Protein AF-A0AAN9VUA5-F1 (afdb_monomer_lite)

Organism: NCBI:txid2509291

InterPro domains:
  IPR026201 Centrosomal protein of 290kDa [PTHR18879] (60-785)

Foldseek 3Di:
DDDDPLVVLVVDDLVDADPVRLVVLVVVVVVDDDDDDDDPVSVVSNVSSVVSSCVVVVVVVVVVVVVVVVVVVVVVVVVVVVVVPPDDDDDPVVVVVVVVVVVVVVVVVVVVVVVVVVVVVVVVVVVVVVVVVVVVVVVVVVVVVVVVVVVVVVVVVVVVVVVVVVVDDDPVVVVVVVVVVVVVVVVVVVVVVVVVVVVVVVVVVVVVVVVVVVVVVVVVVVVVVVVVVVVVVVVVVVVVVVVVVVVVVVVVVVVVVVVVVVVVVVVVVVVVVVVVVVVVVVVVVVVVVVVVVVVVVVVVVVVVVVVVVVVVVVVVVVPDDDVVVVVVVVVVVVVVVVVVVVVVVVVVVVVVVVVVVVVVVVVVVVPDDDDDPPDPDPPVVVVVVVVVVVVVVVVVVVVVVVVVVVVVVVVVVVVVVVVVVVVVCVVVVVPPNVVVVVVVVVVVVVVVVVVVVVVVVVVVVVVVVVVVVVVVVVVQVVCVVVVHDGDPPDDDDDDDDDDDDDDPVVVVVVVVVVVVVVVVVVVVVVVVVVVVVVVVVVVVVVVVVVVVVVVVVVVVDDDDDDDDDDDDDDDDDDDDDDDDDDDDDDDDDDDPDDVVVVVVVVVVVVVVVLVVQQVVQQVVQQVPDDPPDDRDRDGPSVVVVVVVCVVDVDDDDPDVVVVVVVVVVVVVVVVVVVVVVVVVVVVVVVVVVVVVVVVVVVVVVVVVVVPDDPPCPVVVVPDDDDDPPDDPPVVVVVVVVVVVVVVVVVVVVVVVVVVVVVVVVVVVVVVVVVVVVVVVVVVVVVVVVVVVVVVVVVVVVVVVVVVVVVVVPDDDDDD

Radius of gyration: 60.72 Å; chains: 1; bounding box: 150×112×183 Å

Secondary structure (DSSP, 8-state):
-----HHHHTT--TT---HHHHHHHHHHHHT----S---HHHHHHHHHHHHHHHHHHHHHHHHHHHHHHHHHHHHHHHHHHHHTTS-----HHHHHHHHHHHHHHHHHHHHHHHHHHHHHHHHHHHHHHHHHHHHHHHHHHHHHHHHHHHHHHHHHHHHHHHHHHTTS--HHHHHH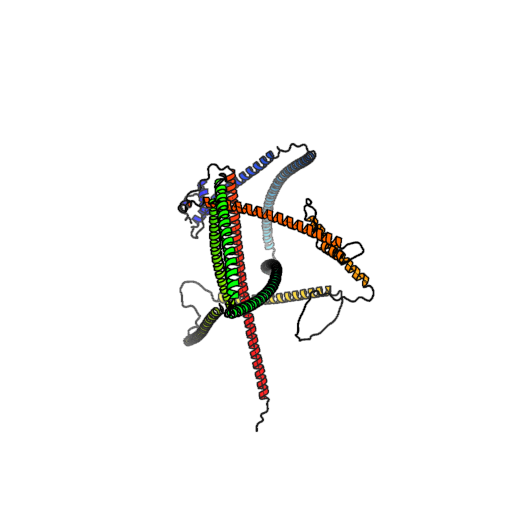HHHHHHHHHHHHHHHHHHHHHHHHHHHHHHHHHHHHHHHHHHHHHHHHHHHHHHHHHHHHHHHHHHHHHHHHHHHHHHHHHHHHHHHHHHHHHHHHHHHHHHHHHHHHHHHHHHHHHHHHHHHHHHHHHHHHHHHHHHHHGGG---HHHHHHHHHHHHHHHHHHHHHHHHHHHHHHHHHHHHHHHHHHHHTS---------HHHHHHHHHHHHHHHHHHHHHHHHHHHHHHHHHHHHHHHHHHHHHHHHHHTT-TTHHHHHHHHHHHHHHHHHHHHHHHHHHHHHHHHHHHHHHHHHHHHHHHHHTTPPP------S---------SHHHHHHHHHHHHHHHHHHHHHHHHHHHHHHHHHHHHHHHHHHHHHHHHHTTTTS--------------------------PPPPPP--SS-HHHHHHHHHHHHHHHHHHHHHHHHHHHHHTS-TTS------HHHHHHHHHHHHS--SS---HHHHHHHHHHHHHHHHHHHHHHHHHHHHHHHHHHHHHHHHHHHHHHHHHHH-S-TTSTTTGGGS-----TT--HHHHHHHHHHHHHHHHHHHHHHHHHHHHHHHHHHHHHHHHHHHHHHHHHHHHHHHHHHHHHHHHHHHHHHHHHHHHHHHHTS-----

Structure (mmCIF, N/CA/C/O backbone):
data_AF-A0AAN9VUA5-F1
#
_entry.id   AF-A0AAN9VUA5-F1
#
loop_
_atom_site.group_PDB
_atom_site.id
_atom_site.type_symbol
_atom_site.label_atom_id
_atom_site.label_alt_id
_atom_site.label_comp_id
_atom_site.label_asym_id
_atom_site.label_entity_id
_atom_site.label_seq_id
_atom_site.pdbx_PDB_ins_code
_atom_site.Cartn_x
_atom_site.Cartn_y
_atom_site.Cartn_z
_atom_site.occupancy
_atom_site.B_iso_or_equiv
_atom_site.auth_seq_id
_atom_site.auth_comp_id
_atom_site.auth_asym_id
_atom_site.auth_atom_id
_atom_site.pdbx_PDB_model_num
ATOM 1 N N . MET A 1 1 ? 13.042 40.606 -11.333 1.00 41.81 1 MET A N 1
ATOM 2 C CA . MET A 1 1 ? 12.666 41.380 -12.540 1.00 41.81 1 MET A CA 1
ATOM 3 C C . MET A 1 1 ? 13.306 42.759 -12.448 1.00 41.81 1 MET A C 1
ATOM 5 O O . MET A 1 1 ? 12.650 43.706 -12.036 1.00 41.81 1 MET A O 1
ATOM 9 N N . GLY A 1 2 ? 14.599 42.851 -12.758 1.00 39.56 2 GLY A N 1
ATOM 10 C CA . GLY A 1 2 ? 15.276 44.127 -12.979 1.00 39.56 2 GLY A CA 1
ATOM 11 C C . GLY A 1 2 ? 15.577 44.239 -14.466 1.00 39.56 2 GLY A C 1
ATOM 12 O O . GLY A 1 2 ? 16.279 43.388 -15.004 1.00 39.56 2 GLY A O 1
ATOM 13 N N . GLU A 1 3 ? 15.001 45.222 -15.153 1.00 45.56 3 GLU A N 1
ATOM 14 C CA . GLU A 1 3 ? 15.456 45.570 -16.500 1.00 45.56 3 GLU A CA 1
ATOM 15 C C . GLU A 1 3 ? 16.880 46.124 -16.398 1.00 45.56 3 GLU A C 1
ATOM 17 O O . GLU A 1 3 ? 17.148 47.039 -15.619 1.00 45.56 3 GLU A O 1
ATOM 22 N N . ILE A 1 4 ? 17.807 45.544 -17.159 1.00 54.34 4 ILE A N 1
ATOM 23 C CA . ILE A 1 4 ? 19.188 46.017 -17.200 1.00 54.34 4 ILE A CA 1
ATOM 24 C C . ILE A 1 4 ? 19.281 47.197 -18.169 1.00 54.34 4 ILE A C 1
ATOM 26 O O . ILE A 1 4 ? 18.973 47.071 -19.356 1.00 54.34 4 ILE A O 1
ATOM 30 N N . ASP A 1 5 ? 19.795 48.326 -17.681 1.00 58.12 5 ASP A N 1
ATOM 31 C CA . ASP A 1 5 ? 20.224 49.455 -18.507 1.00 58.12 5 ASP A CA 1
ATOM 32 C C . ASP A 1 5 ? 21.437 49.045 -19.370 1.00 58.12 5 ASP A C 1
ATOM 34 O O . ASP A 1 5 ? 22.594 49.240 -18.990 1.00 58.12 5 ASP A O 1
ATOM 38 N N . LEU A 1 6 ? 21.194 48.522 -20.576 1.00 59.62 6 LEU A N 1
ATOM 39 C CA . LEU A 1 6 ? 22.234 48.170 -21.562 1.00 59.62 6 LEU A CA 1
ATOM 40 C C . LEU A 1 6 ? 23.174 49.348 -21.907 1.00 59.62 6 LEU A C 1
ATOM 42 O O . LEU A 1 6 ? 24.296 49.147 -22.367 1.00 59.62 6 LEU A O 1
ATOM 46 N N . ASN A 1 7 ? 22.747 50.586 -21.641 1.00 56.19 7 ASN A N 1
ATOM 47 C CA . ASN A 1 7 ? 23.569 51.786 -21.800 1.00 56.19 7 ASN A CA 1
ATOM 48 C C . ASN A 1 7 ? 24.648 51.936 -20.712 1.00 56.19 7 ASN A C 1
ATOM 50 O O . ASN A 1 7 ? 25.696 52.508 -20.999 1.00 56.19 7 ASN A O 1
ATOM 54 N N . LYS A 1 8 ? 24.434 51.402 -19.500 1.00 59.84 8 LYS A N 1
ATOM 55 C CA . LYS A 1 8 ? 25.448 51.374 -18.428 1.00 59.84 8 LYS A CA 1
ATOM 56 C C . LYS A 1 8 ? 26.476 50.262 -18.641 1.00 59.84 8 LYS A C 1
ATOM 58 O O . LYS A 1 8 ? 27.640 50.442 -18.325 1.00 59.84 8 LYS A O 1
ATOM 63 N N . LEU A 1 9 ? 26.095 49.146 -19.265 1.00 62.41 9 LEU A N 1
ATOM 64 C CA . LEU A 1 9 ? 27.051 48.105 -19.677 1.00 62.41 9 LEU A CA 1
ATOM 65 C C . LEU A 1 9 ? 28.038 48.601 -20.747 1.00 62.41 9 LEU A C 1
ATOM 67 O O . LEU A 1 9 ? 29.179 48.160 -20.782 1.00 62.41 9 LEU A O 1
ATOM 71 N N . ARG A 1 10 ? 27.628 49.565 -21.584 1.00 60.09 10 ARG A N 1
ATOM 72 C CA . ARG A 1 10 ? 28.490 50.193 -22.600 1.00 60.09 10 ARG A CA 1
ATOM 73 C C . ARG A 1 10 ? 29.520 51.177 -22.042 1.00 60.09 10 ARG A C 1
ATOM 75 O O . ARG A 1 10 ? 30.445 51.522 -22.772 1.00 60.09 10 ARG A O 1
ATOM 82 N N . SER A 1 11 ? 29.361 51.661 -20.807 1.00 61.50 11 SER A N 1
ATOM 83 C CA . SER A 1 11 ? 30.349 52.558 -20.188 1.00 61.50 11 SER A CA 1
ATOM 84 C C . SER A 1 11 ? 31.537 51.821 -19.574 1.00 61.50 11 SER A C 1
ATOM 86 O O . SER A 1 11 ? 32.528 52.465 -19.242 1.00 61.50 11 SER A O 1
ATOM 88 N N . PHE A 1 12 ? 31.461 50.495 -19.447 1.00 64.06 12 PHE A N 1
ATOM 89 C CA . PHE A 1 12 ? 32.553 49.678 -18.937 1.00 64.06 12 PHE A CA 1
ATOM 90 C C . PHE A 1 12 ? 33.436 49.185 -20.088 1.00 64.06 12 PHE A C 1
ATOM 92 O O . PHE A 1 12 ? 32.948 48.604 -21.059 1.00 64.06 12 PHE A O 1
ATOM 99 N N . SER A 1 13 ? 34.742 49.447 -19.988 1.00 62.94 13 SER A N 1
ATOM 100 C CA . SER A 1 13 ? 35.735 48.981 -20.957 1.00 62.94 13 SER A CA 1
ATOM 101 C C . SER A 1 13 ? 36.331 47.653 -20.478 1.00 62.94 13 SER A C 1
ATOM 103 O O . SER A 1 13 ? 36.834 47.622 -19.357 1.00 62.94 13 SER A O 1
ATOM 105 N N . PRO A 1 14 ? 36.362 46.599 -21.313 1.00 60.94 14 PRO A N 1
ATOM 106 C CA . PRO A 1 14 ? 36.848 45.253 -20.965 1.00 60.94 14 PRO A CA 1
ATOM 107 C C . PRO A 1 14 ? 38.381 45.146 -20.821 1.00 60.94 14 PRO A C 1
ATOM 109 O O . PRO A 1 14 ? 38.943 44.081 -21.009 1.00 60.94 14 PRO A O 1
ATOM 112 N N . ASP A 1 15 ? 39.066 46.269 -20.601 1.00 60.22 15 ASP A N 1
ATOM 113 C CA . ASP A 1 15 ? 40.523 46.312 -20.414 1.00 60.22 15 ASP A CA 1
ATOM 114 C C . ASP A 1 15 ? 40.906 47.019 -19.096 1.00 60.22 15 ASP A C 1
ATOM 116 O O . ASP A 1 15 ? 42.081 47.053 -18.747 1.00 60.22 15 ASP A O 1
ATOM 120 N N . ASN A 1 16 ? 39.951 47.638 -18.381 1.00 60.59 16 ASN A N 1
ATOM 121 C CA . ASN A 1 16 ? 40.188 48.378 -17.132 1.00 60.59 16 ASN A CA 1
ATOM 122 C C . ASN A 1 16 ? 38.908 48.411 -16.274 1.00 60.59 16 ASN A C 1
ATOM 124 O O . ASN A 1 16 ? 38.184 49.410 -16.266 1.00 60.59 16 ASN A O 1
ATOM 128 N N . LEU A 1 17 ? 38.632 47.318 -15.563 1.00 68.81 17 LEU A N 1
ATOM 129 C CA . LEU A 1 17 ? 37.542 47.208 -14.588 1.00 68.81 17 LEU A CA 1
ATOM 130 C C . LEU A 1 17 ? 38.107 47.248 -13.160 1.00 68.81 17 LEU A C 1
ATOM 132 O O . LEU A 1 17 ? 39.109 46.594 -12.880 1.00 68.81 17 LEU A O 1
ATOM 136 N N . SER A 1 18 ? 37.489 48.019 -12.261 1.00 72.56 18 SER A N 1
ATOM 137 C CA . SER A 1 18 ? 37.841 48.023 -10.832 1.00 72.56 18 SER A CA 1
ATOM 138 C C . SER A 1 18 ? 37.192 46.840 -10.097 1.00 72.56 18 SER A C 1
ATOM 140 O O . SER A 1 18 ? 36.129 46.378 -10.508 1.00 72.56 18 SER A O 1
ATOM 142 N N . ASP A 1 19 ? 37.778 46.378 -8.987 1.00 71.50 19 ASP A N 1
ATOM 143 C CA . ASP A 1 19 ? 37.238 45.294 -8.144 1.00 71.50 19 ASP A CA 1
ATOM 144 C C . ASP A 1 19 ? 35.769 45.534 -7.734 1.00 71.50 19 ASP A C 1
ATOM 146 O O . ASP A 1 19 ? 34.954 44.607 -7.718 1.00 71.50 19 ASP A O 1
ATOM 150 N N . ASP A 1 20 ? 35.393 46.789 -7.470 1.00 73.38 20 ASP A N 1
ATOM 151 C CA . ASP A 1 20 ? 34.012 47.169 -7.145 1.00 73.38 20 ASP A CA 1
ATOM 152 C C . ASP A 1 20 ? 33.076 47.053 -8.364 1.00 73.38 20 ASP A C 1
ATOM 154 O O . ASP A 1 20 ? 31.937 46.588 -8.240 1.00 73.38 20 ASP A O 1
ATOM 158 N N . ASP A 1 21 ? 33.571 47.394 -9.557 1.00 72.38 21 ASP A N 1
ATOM 159 C CA . ASP A 1 21 ? 32.829 47.264 -10.815 1.00 72.38 21 ASP A CA 1
ATOM 160 C C . ASP A 1 21 ? 32.626 45.786 -11.177 1.00 72.38 21 ASP A C 1
ATOM 162 O O . ASP A 1 21 ? 31.540 45.392 -11.601 1.00 72.38 21 ASP A O 1
ATOM 166 N N . ILE A 1 22 ? 33.635 44.940 -10.948 1.00 72.75 22 ILE A N 1
ATOM 167 C CA . ILE A 1 22 ? 33.588 43.488 -11.187 1.00 72.75 22 ILE A CA 1
ATOM 168 C C . ILE A 1 22 ? 32.545 42.822 -10.285 1.00 72.75 22 ILE A C 1
ATOM 170 O O . ILE A 1 22 ? 31.749 42.003 -10.749 1.00 72.75 22 ILE A O 1
ATOM 174 N N . ASN A 1 23 ? 32.500 43.200 -9.006 1.00 74.62 23 ASN A N 1
ATOM 175 C CA . ASN A 1 23 ? 31.508 42.700 -8.054 1.00 74.62 23 ASN A CA 1
ATOM 176 C C . ASN A 1 23 ? 30.081 43.132 -8.415 1.00 74.62 23 ASN A C 1
ATOM 178 O O . ASN A 1 23 ? 29.142 42.332 -8.336 1.00 74.62 23 ASN A O 1
ATOM 182 N N . TYR A 1 24 ? 29.918 44.382 -8.850 1.00 76.62 24 TYR A N 1
ATOM 183 C CA . TYR A 1 24 ? 28.641 44.902 -9.330 1.00 76.62 24 TYR A CA 1
ATOM 184 C C . TYR A 1 24 ? 28.166 44.167 -10.595 1.00 76.62 24 TYR A C 1
ATOM 186 O O . TYR A 1 24 ? 27.015 43.731 -10.665 1.00 76.62 24 TYR A O 1
ATOM 194 N N . LEU A 1 25 ? 29.062 43.951 -11.563 1.00 70.50 25 LEU A N 1
ATOM 195 C CA . LEU A 1 25 ? 28.777 43.237 -12.810 1.00 70.50 25 LEU A CA 1
ATOM 196 C C . LEU A 1 25 ? 28.489 41.747 -12.586 1.00 70.50 25 LEU A C 1
ATOM 198 O O . LEU A 1 25 ? 27.573 41.217 -13.208 1.00 70.50 25 LEU A O 1
ATOM 202 N N . PHE A 1 26 ? 29.191 41.079 -11.663 1.00 74.62 26 PHE A N 1
ATOM 203 C CA . PHE A 1 26 ? 28.921 39.683 -11.295 1.00 74.62 26 PHE A CA 1
ATOM 204 C C . PHE A 1 26 ? 27.504 39.499 -10.743 1.00 74.62 26 PHE A C 1
ATOM 206 O O . PHE A 1 26 ? 26.796 38.565 -11.123 1.00 74.62 26 PHE A O 1
ATOM 213 N N . LYS A 1 27 ? 27.057 40.424 -9.884 1.00 75.12 27 LYS A N 1
ATOM 214 C CA . LYS A 1 27 ? 25.698 40.398 -9.335 1.00 75.12 27 LYS A CA 1
ATOM 215 C C . LYS A 1 27 ? 24.646 40.596 -10.428 1.00 75.12 27 LYS A C 1
ATOM 217 O O . LYS A 1 27 ? 23.659 39.872 -10.467 1.00 75.12 27 LYS A O 1
ATOM 222 N N . ILE A 1 28 ? 24.901 41.520 -11.353 1.00 69.25 28 ILE A N 1
ATOM 223 C CA . ILE A 1 28 ? 24.017 41.778 -12.493 1.00 69.25 28 ILE A CA 1
ATOM 224 C C . ILE A 1 28 ? 23.959 40.581 -13.450 1.00 69.25 28 ILE A C 1
ATOM 226 O O . ILE A 1 28 ? 22.874 40.244 -13.912 1.00 69.25 28 ILE A O 1
ATOM 230 N N . PHE A 1 29 ? 25.086 39.920 -13.738 1.00 71.19 29 PHE A N 1
ATOM 231 C CA . PHE A 1 29 ? 25.111 38.744 -14.615 1.00 71.19 29 PHE A CA 1
ATOM 232 C C . PHE A 1 29 ? 24.418 37.526 -14.006 1.00 71.19 29 PHE A C 1
ATOM 234 O O . PHE A 1 29 ? 23.735 36.816 -14.737 1.00 71.19 29 PHE A O 1
ATOM 241 N N . ASN A 1 30 ? 24.521 37.310 -12.692 1.00 69.31 30 ASN A N 1
ATOM 242 C CA . ASN A 1 30 ? 23.793 36.226 -12.023 1.00 69.31 30 ASN A CA 1
ATOM 243 C C . ASN A 1 30 ? 22.275 36.461 -11.974 1.00 69.31 30 ASN A C 1
ATOM 245 O O . ASN A 1 30 ? 21.508 35.505 -11.923 1.00 69.31 30 ASN A O 1
ATOM 249 N N . GLU A 1 31 ? 21.835 37.720 -11.983 1.00 64.88 31 GLU A N 1
ATOM 250 C CA . GLU A 1 31 ? 20.415 38.093 -11.999 1.00 64.88 31 GLU A CA 1
ATOM 251 C C . GLU A 1 31 ? 19.849 38.238 -13.429 1.00 64.88 31 GLU A C 1
ATOM 253 O O . GLU A 1 31 ? 18.653 38.505 -13.595 1.00 64.88 31 GLU A O 1
ATOM 258 N N . TYR A 1 32 ? 20.681 38.078 -14.468 1.00 64.38 32 TYR A N 1
ATOM 259 C CA . TYR A 1 32 ? 20.286 38.286 -15.859 1.00 64.38 32 TYR A CA 1
ATOM 260 C C . TYR A 1 32 ? 19.725 37.025 -16.518 1.00 64.38 32 TYR A C 1
ATOM 262 O O . TYR A 1 32 ? 20.422 36.027 -16.668 1.00 64.38 32 TYR A O 1
ATOM 270 N N . ASP A 1 33 ? 18.493 37.130 -17.018 1.00 56.59 33 ASP A N 1
ATOM 271 C CA . ASP A 1 33 ? 17.837 36.101 -17.825 1.00 56.59 33 ASP A CA 1
ATOM 272 C C . ASP A 1 33 ? 17.639 36.638 -19.254 1.00 56.59 33 ASP A C 1
ATOM 274 O O . ASP A 1 33 ? 16.934 37.633 -19.478 1.00 56.59 33 ASP A O 1
ATOM 278 N N . ALA A 1 34 ? 18.323 36.042 -20.233 1.00 56.88 34 ALA A N 1
ATOM 279 C CA . ALA A 1 34 ? 18.401 36.577 -21.590 1.00 56.88 34 ALA A CA 1
ATOM 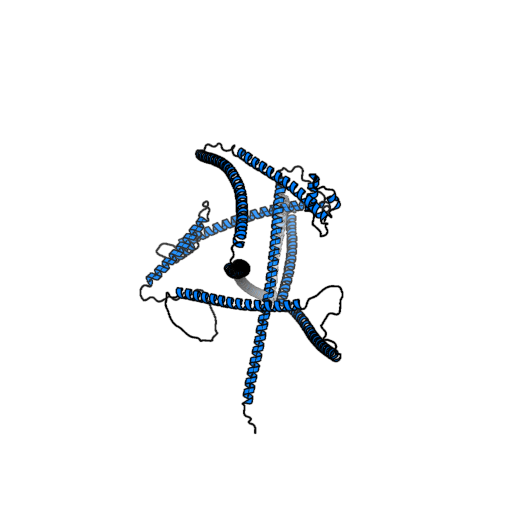280 C C . ALA A 1 34 ? 17.045 36.483 -22.319 1.00 56.88 34 ALA A C 1
ATOM 282 O O . ALA A 1 34 ? 16.548 35.395 -22.607 1.00 56.88 34 ALA A O 1
ATOM 283 N N . ARG A 1 35 ? 16.458 37.633 -22.681 1.00 52.53 35 ARG A N 1
ATOM 284 C CA . ARG A 1 35 ? 15.323 37.709 -23.621 1.00 52.53 35 ARG A CA 1
ATOM 285 C C . ARG A 1 35 ? 15.817 37.937 -25.055 1.00 52.53 35 ARG A C 1
ATOM 287 O O . ARG A 1 35 ? 16.820 38.610 -25.270 1.00 52.53 35 ARG A O 1
ATOM 294 N N . TYR A 1 36 ? 15.076 37.390 -26.019 1.00 52.53 36 TYR A N 1
ATOM 295 C CA . TYR A 1 36 ? 15.454 37.107 -27.415 1.00 52.53 36 TYR A CA 1
ATOM 296 C C . TYR A 1 36 ? 15.790 38.287 -28.366 1.00 52.53 36 TYR A C 1
ATOM 298 O O . TYR A 1 36 ? 15.798 38.074 -29.570 1.00 52.53 36 TYR A O 1
ATOM 306 N N . ASP A 1 37 ? 16.149 39.487 -27.897 1.00 56.66 37 ASP A N 1
ATOM 307 C CA . ASP A 1 37 ? 16.455 40.629 -28.791 1.00 56.66 37 ASP A CA 1
ATOM 308 C C . ASP A 1 37 ? 17.683 41.450 -28.347 1.00 56.66 37 ASP A C 1
ATOM 310 O O . ASP A 1 37 ? 17.610 42.639 -28.028 1.00 56.66 37 ASP A O 1
ATOM 314 N N . ILE A 1 38 ? 18.862 40.819 -28.339 1.00 63.59 38 ILE A N 1
ATOM 315 C CA . ILE A 1 38 ? 20.141 41.495 -28.059 1.00 63.59 38 ILE A CA 1
ATOM 316 C C . ILE A 1 38 ? 20.965 41.565 -29.346 1.00 63.59 38 ILE A C 1
ATOM 318 O O . ILE A 1 38 ? 21.189 40.560 -30.020 1.00 63.59 38 ILE A O 1
ATOM 322 N N . ARG A 1 39 ? 21.465 42.757 -29.694 1.00 66.94 39 ARG A N 1
ATOM 323 C CA . ARG A 1 39 ? 22.334 42.946 -30.867 1.00 66.94 39 ARG A CA 1
ATOM 324 C C . ARG A 1 39 ? 23.639 42.161 -30.702 1.00 66.94 39 ARG A C 1
ATOM 326 O O . ARG A 1 39 ? 24.254 42.192 -29.640 1.00 66.94 39 ARG A O 1
ATOM 333 N N . ALA A 1 40 ? 24.131 41.550 -31.780 1.00 68.44 40 ALA A N 1
ATOM 334 C CA . ALA A 1 40 ? 25.344 40.721 -31.761 1.00 68.44 40 ALA A CA 1
ATOM 335 C C . ALA A 1 40 ? 26.608 41.442 -31.236 1.00 68.44 40 ALA A C 1
ATOM 337 O O . ALA A 1 40 ? 27.505 40.800 -30.695 1.00 68.44 40 ALA A O 1
ATOM 338 N N . SER A 1 41 ? 26.694 42.770 -31.372 1.00 69.31 41 SER A N 1
ATOM 339 C CA . SER A 1 41 ? 27.777 43.578 -30.789 1.00 69.31 41 SER A CA 1
ATOM 340 C C . SER A 1 41 ? 27.673 43.701 -29.268 1.00 69.31 41 SER A C 1
ATOM 342 O O . SER A 1 41 ? 28.686 43.641 -28.579 1.00 69.31 41 SER A O 1
ATOM 344 N N . ASP A 1 42 ? 26.450 43.843 -28.753 1.00 66.69 42 ASP A N 1
ATOM 345 C CA . ASP A 1 42 ? 26.174 43.984 -27.323 1.00 66.69 42 ASP A CA 1
ATOM 346 C C . ASP A 1 42 ? 26.385 42.632 -26.614 1.00 66.69 42 ASP A C 1
ATOM 348 O O . ASP A 1 42 ? 26.936 42.588 -25.519 1.00 66.69 42 ASP A O 1
ATOM 352 N N . LEU A 1 43 ? 26.073 41.519 -27.292 1.00 69.44 43 LEU A N 1
ATOM 353 C CA . LEU A 1 43 ? 26.333 40.163 -26.798 1.00 69.44 43 LEU A CA 1
ATOM 354 C C . LEU A 1 43 ? 27.836 39.841 -26.713 1.00 69.44 43 LEU A C 1
ATOM 356 O O . LEU A 1 43 ? 28.285 39.217 -25.756 1.00 69.44 43 LEU A O 1
ATOM 360 N N . LYS A 1 44 ? 28.632 40.297 -27.692 1.00 74.31 44 LYS A N 1
ATOM 361 C CA . LYS A 1 44 ? 30.099 40.152 -27.664 1.00 74.31 44 LYS A CA 1
ATOM 362 C C . LYS A 1 44 ? 30.733 40.957 -26.530 1.00 74.31 44 LYS A C 1
ATOM 364 O O . LYS A 1 44 ? 31.640 40.457 -25.874 1.00 74.31 44 LYS A O 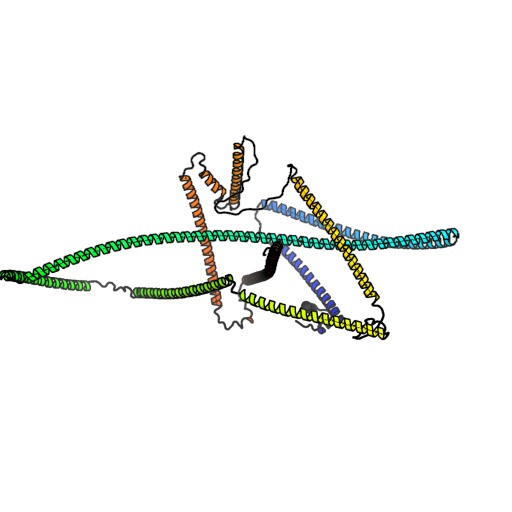1
ATOM 369 N N . LEU A 1 45 ? 30.250 42.177 -26.291 1.00 73.12 45 LEU A N 1
ATOM 370 C CA . LEU A 1 45 ? 30.709 42.996 -25.168 1.00 73.12 45 LEU A CA 1
ATOM 371 C C . LEU A 1 45 ? 30.365 42.325 -23.831 1.00 73.12 45 LEU A C 1
ATOM 373 O O . LEU A 1 45 ? 31.241 42.192 -22.985 1.00 73.12 45 LEU A O 1
ATOM 377 N N . LEU A 1 46 ? 29.126 41.843 -23.681 1.00 73.12 46 LEU A N 1
ATOM 378 C CA . LEU A 1 46 ? 28.661 41.116 -22.497 1.00 73.12 46 LEU A CA 1
ATOM 379 C C . LEU A 1 46 ? 29.517 39.872 -22.225 1.00 73.12 46 LEU A C 1
ATOM 381 O O . LEU A 1 46 ? 29.929 39.643 -21.095 1.00 73.12 46 LEU A O 1
ATOM 385 N N . PHE A 1 47 ? 29.818 39.096 -23.268 1.00 75.31 47 PHE A N 1
ATOM 386 C CA . PHE A 1 47 ? 30.633 37.890 -23.160 1.00 75.31 47 PHE A CA 1
ATOM 387 C C . PHE A 1 47 ? 32.075 38.194 -22.739 1.00 75.31 47 PHE A C 1
ATOM 389 O O . PHE A 1 47 ? 32.621 37.505 -21.880 1.00 75.31 47 PHE A O 1
ATOM 396 N N . ASN A 1 48 ? 32.681 39.246 -23.295 1.00 78.31 48 ASN A N 1
ATOM 397 C CA . ASN A 1 48 ? 34.032 39.658 -22.915 1.00 78.31 48 ASN A CA 1
ATOM 398 C C . ASN A 1 48 ? 34.084 40.166 -21.467 1.00 78.31 48 ASN A C 1
ATOM 400 O O . ASN A 1 48 ? 34.970 39.762 -20.721 1.00 78.31 48 ASN A O 1
ATOM 404 N N . LEU A 1 49 ? 33.100 40.971 -21.051 1.00 76.38 49 LEU A N 1
ATOM 405 C CA . LEU A 1 49 ? 32.974 41.421 -19.663 1.00 76.38 49 LEU A CA 1
ATOM 406 C C . LEU A 1 49 ? 32.767 40.236 -18.704 1.00 76.38 49 LEU A C 1
ATOM 408 O O . LEU A 1 49 ? 33.389 40.171 -17.650 1.00 76.38 49 LEU A O 1
ATOM 412 N N . ALA A 1 50 ? 31.908 39.280 -19.070 1.00 77.12 50 ALA A N 1
ATOM 413 C CA . ALA A 1 50 ? 31.643 38.094 -18.261 1.00 77.12 50 ALA A CA 1
ATOM 414 C C . ALA A 1 50 ? 32.892 37.215 -18.122 1.00 77.12 50 ALA A C 1
ATOM 416 O O . ALA A 1 50 ? 33.174 36.738 -17.028 1.00 77.12 50 ALA A O 1
ATOM 417 N N . LEU A 1 51 ? 33.670 37.043 -19.196 1.00 79.62 51 LEU A N 1
ATOM 418 C CA . LEU A 1 51 ? 34.946 36.326 -19.158 1.00 79.62 51 LEU A CA 1
ATOM 419 C C . LEU A 1 51 ? 35.948 36.971 -18.199 1.00 79.62 51 LEU A C 1
ATOM 421 O O . LEU A 1 51 ? 36.666 36.258 -17.502 1.00 79.62 51 LEU A O 1
ATOM 425 N N . GLU A 1 52 ? 36.017 38.297 -18.167 1.00 78.50 52 GLU A N 1
ATOM 426 C CA . GLU A 1 52 ? 36.933 39.021 -17.287 1.00 78.50 52 GLU A CA 1
ATOM 427 C C . GLU A 1 52 ? 36.491 38.950 -15.818 1.00 78.50 52 GLU A C 1
ATOM 429 O O . GLU A 1 52 ? 37.302 38.645 -14.944 1.00 78.50 52 GLU A O 1
ATOM 434 N N . VAL A 1 53 ? 35.184 39.073 -15.558 1.00 80.94 53 VAL A N 1
ATOM 435 C CA . VAL A 1 53 ? 34.586 38.841 -14.232 1.00 80.94 53 VAL A CA 1
ATOM 436 C C . VAL A 1 53 ? 34.839 37.406 -13.749 1.00 80.94 53 VAL A C 1
ATOM 438 O O . VAL A 1 53 ? 35.217 37.200 -12.596 1.00 80.94 53 VAL A O 1
ATOM 441 N N . LEU A 1 54 ? 34.676 36.408 -14.623 1.00 80.88 54 LEU A N 1
ATOM 442 C CA . LEU A 1 54 ? 34.939 34.996 -14.318 1.00 80.88 54 LEU A CA 1
ATOM 443 C C . LEU A 1 54 ? 36.415 34.730 -14.013 1.00 80.88 54 LEU A C 1
ATOM 445 O O . LEU A 1 54 ? 36.707 33.947 -13.112 1.00 80.88 54 LEU A O 1
ATOM 449 N N . LYS A 1 55 ? 37.345 35.376 -14.726 1.00 83.38 55 LYS A N 1
ATOM 450 C CA . LYS A 1 55 ? 38.782 35.267 -14.436 1.00 83.38 55 LYS A CA 1
ATOM 451 C C . LYS A 1 55 ? 39.114 35.831 -13.060 1.00 83.38 55 LYS A C 1
ATOM 453 O O . LYS A 1 55 ? 39.720 35.123 -12.265 1.00 83.38 55 LYS A O 1
ATOM 458 N N . PHE A 1 56 ? 38.654 37.044 -12.754 1.00 82.19 56 PHE A N 1
ATOM 459 C CA . PHE A 1 56 ? 38.917 37.679 -11.461 1.00 82.19 56 PHE A CA 1
ATOM 460 C C . PHE A 1 56 ? 38.304 36.887 -10.298 1.00 82.19 56 PHE A C 1
ATOM 462 O O . PHE A 1 56 ? 38.980 36.588 -9.317 1.00 82.19 56 PHE A O 1
ATOM 469 N N . LYS A 1 57 ? 37.041 36.457 -10.428 1.00 81.06 57 LYS A N 1
ATOM 470 C CA . LYS A 1 57 ? 36.387 35.619 -9.411 1.00 81.06 57 LYS A CA 1
ATOM 471 C C . LYS A 1 57 ? 37.007 34.230 -9.284 1.00 81.06 57 LYS A C 1
ATOM 473 O O . LYS A 1 57 ? 37.038 33.682 -8.185 1.00 81.06 57 LYS A O 1
ATOM 478 N N . GLY A 1 58 ? 37.534 33.680 -10.376 1.00 78.19 58 GLY A N 1
ATOM 479 C CA . GLY A 1 58 ? 38.334 32.460 -10.355 1.00 78.19 58 GLY A CA 1
ATOM 480 C C . GLY A 1 58 ? 39.634 32.638 -9.567 1.00 78.19 58 GLY A C 1
ATOM 481 O O . GLY A 1 58 ? 39.948 31.812 -8.715 1.00 78.19 58 GLY A O 1
ATOM 482 N N . GLU A 1 59 ? 40.358 33.734 -9.790 1.00 82.88 59 GLU A N 1
ATOM 483 C CA . GLU A 1 59 ? 41.577 34.065 -9.041 1.00 82.88 59 GLU A CA 1
ATOM 484 C C . GLU A 1 59 ? 41.286 34.277 -7.544 1.00 82.88 59 GLU A C 1
ATOM 486 O O . GLU A 1 59 ? 41.978 33.707 -6.698 1.00 82.88 59 GLU A O 1
ATOM 491 N N . GLU A 1 60 ? 40.209 34.988 -7.203 1.00 79.06 60 GLU A N 1
ATOM 492 C CA . GLU A 1 60 ? 39.757 35.194 -5.820 1.00 79.06 60 GLU A CA 1
ATOM 493 C C . GLU A 1 60 ? 39.407 33.863 -5.121 1.00 79.06 60 GLU A C 1
ATOM 495 O O . GLU A 1 60 ? 39.836 33.612 -3.993 1.00 79.06 60 GLU A O 1
ATOM 500 N N . ALA A 1 61 ? 38.712 32.950 -5.810 1.00 76.19 61 ALA A N 1
ATOM 501 C CA . ALA A 1 61 ? 38.419 31.614 -5.289 1.00 76.19 61 ALA A CA 1
ATOM 502 C C . ALA A 1 61 ? 39.699 30.798 -5.037 1.00 76.19 61 ALA A C 1
ATOM 504 O O . ALA A 1 61 ? 39.852 30.202 -3.969 1.00 76.19 61 ALA A O 1
ATOM 505 N N . THR A 1 62 ? 40.661 30.824 -5.968 1.00 79.69 62 THR A N 1
ATOM 506 C CA . THR A 1 62 ? 41.948 30.132 -5.771 1.00 79.69 62 THR A CA 1
ATOM 507 C C . THR A 1 62 ? 42.758 30.720 -4.614 1.00 79.69 62 THR A C 1
ATOM 509 O O . THR A 1 62 ? 43.439 29.981 -3.898 1.00 79.69 62 THR A O 1
ATOM 512 N N . PHE A 1 63 ? 42.663 32.031 -4.373 1.00 85.06 63 PHE A N 1
ATOM 513 C CA . PHE A 1 63 ? 43.289 32.677 -3.223 1.00 85.06 63 PHE A CA 1
ATOM 514 C C . PHE A 1 63 ? 42.695 32.162 -1.902 1.00 85.06 63 PHE A C 1
ATOM 516 O O . PHE A 1 63 ? 43.449 31.736 -1.021 1.00 85.06 63 PHE A O 1
ATOM 523 N N . TYR A 1 64 ? 41.363 32.108 -1.793 1.00 79.31 64 TYR A N 1
ATOM 524 C CA . TYR A 1 64 ? 40.684 31.576 -0.608 1.00 79.31 64 TYR A CA 1
ATOM 525 C C . TYR A 1 64 ? 40.953 30.084 -0.380 1.00 79.31 64 TYR A C 1
ATOM 527 O O . TYR A 1 64 ? 41.105 29.654 0.764 1.00 79.31 64 TYR A O 1
ATOM 535 N N . GLU A 1 65 ? 41.080 29.280 -1.437 1.00 74.56 65 GLU A N 1
ATOM 536 C CA . GLU A 1 65 ? 41.484 27.873 -1.316 1.00 74.56 65 GLU A CA 1
ATOM 537 C C . GLU A 1 65 ? 42.900 27.723 -0.745 1.00 74.56 65 GLU A C 1
ATOM 539 O O . GLU A 1 65 ? 43.140 26.887 0.132 1.00 74.56 65 GLU A O 1
ATOM 544 N N . ILE A 1 66 ? 43.846 28.549 -1.204 1.00 79.56 66 ILE A N 1
ATOM 545 C CA . ILE A 1 66 ? 45.223 28.560 -0.695 1.00 79.56 66 ILE A CA 1
ATOM 546 C C . ILE A 1 66 ? 45.255 28.997 0.776 1.00 79.56 66 ILE A C 1
ATOM 548 O O . ILE A 1 66 ? 46.011 28.427 1.570 1.00 79.56 66 ILE A O 1
ATOM 552 N N . GLU A 1 67 ? 44.445 29.982 1.161 1.00 78.31 67 GLU A N 1
ATOM 553 C CA . GLU A 1 67 ? 44.343 30.454 2.543 1.00 78.31 67 GLU A CA 1
ATOM 554 C C . GLU A 1 67 ? 43.703 29.407 3.469 1.00 78.31 67 GLU A C 1
ATOM 556 O O . GLU A 1 67 ? 44.270 29.092 4.519 1.00 78.31 67 GLU A O 1
ATOM 561 N N . ASN A 1 68 ? 42.614 28.764 3.040 1.00 65.94 68 ASN A N 1
ATOM 562 C CA . ASN A 1 68 ? 41.987 27.660 3.773 1.00 65.94 68 ASN A CA 1
ATOM 563 C C . ASN A 1 68 ? 42.942 26.476 3.965 1.00 65.94 68 ASN A C 1
ATOM 565 O O . ASN A 1 68 ? 42.996 25.889 5.048 1.00 65.94 68 ASN A O 1
ATOM 569 N N . ARG A 1 69 ? 43.770 26.156 2.962 1.00 74.81 69 ARG A N 1
ATOM 570 C CA . ARG A 1 69 ? 44.821 25.133 3.095 1.00 74.81 69 ARG A CA 1
ATOM 571 C C . ARG A 1 69 ? 45.862 25.496 4.155 1.00 74.81 69 ARG A C 1
ATOM 573 O O . ARG A 1 69 ? 46.292 24.623 4.908 1.00 74.81 69 ARG A O 1
ATOM 580 N N . LYS A 1 70 ? 46.263 26.770 4.238 1.00 76.25 70 LYS A N 1
ATOM 581 C CA . LYS A 1 70 ? 47.211 27.255 5.257 1.00 76.25 70 LYS A CA 1
ATOM 582 C C . LYS A 1 70 ? 46.605 27.230 6.660 1.00 76.25 70 LYS A C 1
ATOM 584 O O . LYS A 1 70 ? 47.292 26.834 7.598 1.00 76.25 70 LYS A O 1
ATOM 589 N N . LEU A 1 71 ? 45.334 27.610 6.805 1.00 72.69 71 LEU A N 1
ATOM 590 C CA . LEU A 1 71 ? 44.614 27.552 8.081 1.00 72.69 71 LEU A CA 1
ATOM 591 C C . LEU A 1 71 ? 44.412 26.107 8.556 1.00 72.69 71 LEU A C 1
ATOM 593 O O . LEU A 1 71 ? 44.647 25.815 9.727 1.00 72.69 71 LEU A O 1
ATOM 597 N N . SER A 1 72 ? 44.077 25.190 7.644 1.00 68.00 72 SER A N 1
ATOM 598 C CA . SER A 1 72 ? 43.981 23.755 7.935 1.00 68.00 72 SER A CA 1
ATOM 599 C C . SER A 1 72 ? 45.329 23.171 8.383 1.00 68.00 72 SER A C 1
ATOM 601 O O . SER A 1 72 ? 45.390 22.481 9.400 1.00 68.00 72 SER A O 1
ATOM 603 N N . ALA A 1 73 ? 46.436 23.535 7.725 1.00 71.25 73 ALA A N 1
ATOM 604 C CA . ALA A 1 73 ? 47.773 23.137 8.168 1.00 71.25 73 ALA A CA 1
ATOM 605 C C . ALA A 1 73 ? 48.128 23.710 9.558 1.00 71.25 73 ALA A C 1
ATOM 607 O O . ALA A 1 73 ? 48.675 22.999 10.399 1.00 71.25 73 ALA A O 1
ATOM 608 N N . ALA A 1 74 ? 47.765 24.963 9.851 1.00 69.06 74 ALA A N 1
ATOM 609 C CA . ALA A 1 74 ? 48.014 25.575 11.158 1.00 69.06 74 ALA A CA 1
ATOM 610 C C . ALA A 1 74 ? 47.209 24.920 12.302 1.00 69.06 74 ALA A C 1
ATOM 612 O O . ALA A 1 74 ? 47.731 24.795 13.412 1.00 69.06 74 ALA A O 1
ATOM 613 N N . LEU A 1 75 ? 45.977 24.468 12.039 1.00 60.91 75 LEU A N 1
ATOM 614 C CA . LEU A 1 75 ? 45.153 23.720 13.000 1.00 60.91 75 LEU A CA 1
ATOM 615 C C . LEU A 1 75 ? 45.802 22.377 13.361 1.00 60.91 75 LEU A C 1
ATOM 617 O O . LEU A 1 75 ? 46.048 22.128 14.538 1.00 60.91 75 LEU A O 1
ATOM 621 N N . THR A 1 76 ? 46.255 21.606 12.364 1.00 61.25 76 THR A N 1
ATOM 622 C CA . THR A 1 76 ? 46.946 20.323 12.615 1.00 61.25 76 THR A CA 1
ATOM 623 C C . THR A 1 76 ? 48.223 20.472 13.451 1.00 61.25 76 THR A C 1
ATOM 625 O O . THR A 1 76 ? 48.533 19.613 14.273 1.00 61.25 76 THR A O 1
ATOM 628 N N . THR A 1 77 ? 48.949 21.590 13.317 1.00 60.94 77 THR A N 1
ATOM 629 C CA . THR A 1 77 ? 50.147 21.854 14.137 1.00 60.94 77 THR A CA 1
ATOM 630 C C . THR A 1 77 ? 49.839 22.283 15.573 1.00 60.94 77 THR A C 1
ATOM 632 O O . THR A 1 77 ? 50.672 22.075 16.455 1.00 60.94 77 THR A O 1
ATOM 635 N N . LYS A 1 78 ? 48.667 22.881 15.830 1.00 56.81 78 LYS A N 1
ATOM 636 C CA . LYS A 1 78 ? 48.245 23.290 17.179 1.00 56.81 78 LYS A CA 1
ATOM 637 C C . LYS A 1 78 ? 47.645 22.130 17.970 1.00 56.81 78 LYS A C 1
ATOM 639 O O . LYS A 1 78 ? 47.901 22.040 19.169 1.00 56.81 78 LYS A O 1
ATOM 644 N N . ASP A 1 79 ? 46.953 21.215 17.298 1.00 50.91 79 ASP A N 1
ATOM 645 C CA . ASP A 1 79 ? 46.418 19.996 17.914 1.00 50.91 79 ASP A CA 1
ATOM 646 C C . ASP A 1 79 ? 47.556 19.085 18.419 1.00 50.91 79 ASP A C 1
ATOM 648 O O . ASP A 1 79 ? 47.509 18.579 19.540 1.00 50.91 79 ASP A O 1
ATOM 652 N N . PHE A 1 80 ? 48.675 19.032 17.683 1.00 54.00 80 PHE A N 1
ATOM 653 C CA . PHE A 1 80 ? 49.904 18.320 18.069 1.00 54.00 80 PHE A CA 1
ATOM 654 C C . PHE A 1 80 ? 50.571 18.849 19.360 1.00 54.00 80 PHE A C 1
ATOM 656 O O . PHE A 1 80 ? 51.308 18.127 20.035 1.00 54.00 80 PHE A O 1
ATOM 663 N N . GLN A 1 81 ? 50.347 20.119 19.723 1.00 52.91 81 GLN A N 1
ATOM 664 C CA . GLN A 1 81 ? 50.910 20.728 20.940 1.00 52.91 81 GLN A CA 1
ATOM 665 C C . GLN A 1 81 ? 50.016 20.532 22.172 1.00 52.91 81 GLN A C 1
ATOM 667 O O . GLN A 1 81 ? 50.511 20.605 23.299 1.00 52.91 81 GLN A O 1
ATOM 672 N N . HIS A 1 82 ? 48.721 20.262 21.974 1.00 49.53 82 HIS A N 1
ATOM 673 C CA . HIS A 1 82 ? 47.771 20.044 23.064 1.00 49.53 82 HIS A CA 1
ATOM 674 C C . HIS A 1 82 ? 47.781 18.601 23.600 1.00 49.53 82 HIS A C 1
ATOM 676 O O . HIS A 1 82 ? 47.571 18.420 24.799 1.00 49.53 82 HIS A O 1
ATOM 682 N N . GLU A 1 83 ? 48.109 17.594 22.783 1.00 46.44 83 GLU A N 1
ATOM 683 C CA . GLU A 1 83 ? 48.169 16.187 23.230 1.00 46.44 83 GLU A CA 1
ATOM 684 C C . GLU A 1 83 ? 49.468 15.803 23.962 1.00 46.44 83 GLU A C 1
ATOM 686 O O . GLU A 1 83 ? 49.463 14.899 24.797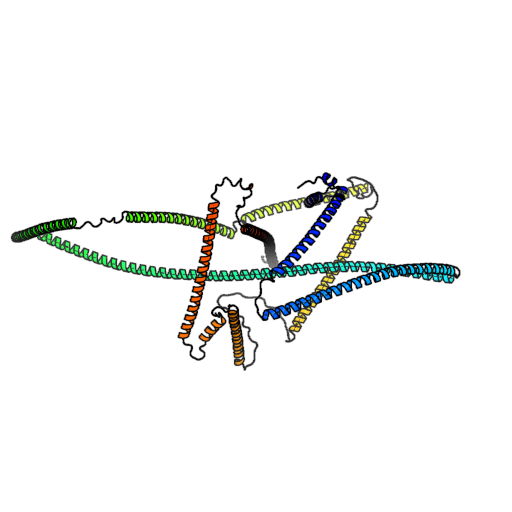 1.00 46.44 83 GLU A O 1
ATOM 691 N N . ASN A 1 84 ? 50.573 16.525 23.747 1.00 48.44 84 ASN A N 1
ATOM 692 C CA . ASN A 1 84 ? 51.876 16.179 24.336 1.00 48.44 84 ASN A CA 1
ATOM 693 C C . ASN A 1 84 ? 52.042 16.544 25.829 1.00 48.44 84 ASN A C 1
ATOM 695 O O . ASN A 1 84 ? 53.050 16.186 26.436 1.00 48.44 84 ASN A O 1
ATOM 699 N N . ASN A 1 85 ? 51.079 17.239 26.449 1.00 44.81 85 ASN A N 1
ATOM 700 C CA . ASN A 1 85 ? 51.232 17.792 27.805 1.00 44.81 85 ASN A CA 1
ATOM 701 C C . ASN A 1 85 ? 50.507 17.025 28.931 1.00 44.81 85 ASN A C 1
ATOM 703 O O . ASN A 1 85 ? 50.544 17.489 30.070 1.00 44.81 85 ASN A O 1
ATOM 707 N N . LEU A 1 86 ? 49.858 15.878 28.673 1.00 48.41 86 LEU A N 1
ATOM 708 C CA . LEU A 1 86 ? 48.949 15.267 29.665 1.00 48.41 86 LEU A CA 1
ATOM 709 C C . LEU A 1 86 ? 49.220 13.832 30.139 1.00 48.41 86 LEU A C 1
ATOM 711 O O . LEU A 1 86 ? 48.442 13.341 30.952 1.00 48.41 86 LEU A O 1
ATOM 715 N N . THR A 1 87 ? 50.306 13.155 29.763 1.00 40.50 87 THR A N 1
ATOM 716 C CA . THR A 1 87 ? 50.508 11.759 30.215 1.00 40.50 87 THR A CA 1
ATOM 717 C C . THR A 1 87 ? 51.958 11.448 30.606 1.00 40.50 87 THR A C 1
ATOM 719 O O . THR A 1 87 ? 52.700 10.727 29.938 1.00 40.50 87 THR A O 1
ATOM 722 N N . HIS A 1 88 ? 52.374 11.992 31.753 1.00 44.81 88 HIS A N 1
ATOM 723 C CA . HIS A 1 88 ? 53.444 11.414 32.573 1.00 44.81 88 HIS A CA 1
ATOM 724 C C . HIS A 1 88 ? 52.821 10.476 33.614 1.00 44.81 88 HIS A C 1
ATOM 726 O O . HIS A 1 88 ? 52.400 10.908 34.685 1.00 44.81 88 HIS A O 1
ATOM 732 N N . GLY A 1 89 ? 52.748 9.193 33.270 1.00 38.56 89 GLY A N 1
ATOM 733 C CA . GLY A 1 89 ? 52.489 8.091 34.190 1.00 38.56 89 GLY A CA 1
ATOM 734 C C . GLY A 1 89 ? 53.347 6.909 33.754 1.00 38.56 89 GLY A C 1
ATOM 735 O O . GLY A 1 89 ? 53.207 6.442 32.626 1.00 38.56 89 GLY A O 1
ATOM 736 N N . ASP A 1 90 ? 54.283 6.506 34.611 1.00 46.75 90 ASP A N 1
ATOM 737 C CA . ASP A 1 90 ? 55.255 5.439 34.370 1.00 46.75 90 ASP A CA 1
ATOM 738 C C . ASP A 1 90 ? 54.559 4.068 34.331 1.00 46.75 90 ASP A C 1
ATOM 740 O O . ASP A 1 90 ? 54.414 3.410 35.360 1.00 46.75 90 ASP A O 1
ATOM 744 N N . ASP A 1 91 ? 54.138 3.635 33.140 1.00 48.12 91 ASP A N 1
ATOM 745 C CA . ASP A 1 91 ? 53.700 2.263 32.868 1.00 48.12 91 ASP A CA 1
ATOM 746 C C . ASP A 1 91 ? 54.658 1.610 31.849 1.00 48.12 91 ASP A C 1
ATOM 748 O O . ASP A 1 91 ? 54.791 2.104 30.726 1.00 48.12 91 ASP A O 1
ATOM 752 N N . PRO A 1 92 ? 55.328 0.487 32.176 1.00 58.12 92 PRO A N 1
ATOM 753 C CA . PRO A 1 92 ? 56.345 -0.129 31.312 1.00 58.12 92 PRO A CA 1
ATOM 754 C C . PRO A 1 92 ? 55.795 -0.664 29.977 1.00 58.12 92 PRO A C 1
ATOM 756 O O . PRO A 1 92 ? 56.551 -0.814 29.025 1.00 58.12 92 PRO A O 1
ATOM 759 N N . ASN A 1 93 ? 54.479 -0.880 29.864 1.00 58.41 93 ASN A N 1
ATOM 760 C CA . ASN A 1 93 ? 53.822 -1.242 28.600 1.00 58.41 93 ASN A CA 1
ATOM 761 C C . ASN A 1 93 ? 53.676 -0.047 27.634 1.00 58.41 93 ASN A C 1
ATOM 763 O O . ASN A 1 93 ? 53.519 -0.235 26.429 1.00 58.41 93 ASN A O 1
ATOM 767 N N . LEU A 1 94 ? 53.724 1.186 28.153 1.00 57.62 94 LEU A N 1
ATOM 768 C CA . LEU A 1 94 ? 53.659 2.412 27.356 1.00 57.62 94 LEU A CA 1
ATOM 769 C C . LEU A 1 94 ? 55.012 2.721 26.701 1.00 57.62 94 LEU A C 1
ATOM 771 O O . LEU A 1 94 ? 55.047 3.310 25.625 1.00 57.62 94 LEU A O 1
ATOM 775 N N . GLU A 1 95 ? 56.117 2.298 27.320 1.00 65.56 95 GLU A N 1
ATOM 776 C CA . GLU A 1 95 ? 57.471 2.491 26.793 1.00 65.56 95 GLU A CA 1
ATOM 777 C C . GLU A 1 95 ? 57.744 1.595 25.576 1.00 65.56 95 GLU A C 1
ATOM 779 O O . GLU A 1 95 ? 58.267 2.076 24.574 1.00 65.56 95 GLU A O 1
ATOM 784 N N . ASP A 1 96 ? 57.296 0.335 25.594 1.00 71.75 96 ASP A N 1
ATOM 785 C CA . ASP A 1 96 ? 57.376 -0.550 24.422 1.00 71.75 96 ASP A CA 1
ATOM 786 C C . ASP A 1 96 ? 56.515 -0.028 23.261 1.00 71.75 96 ASP A C 1
ATOM 788 O O . ASP A 1 96 ? 56.943 -0.055 22.104 1.00 71.75 96 ASP A O 1
ATOM 792 N N . LEU A 1 97 ? 55.325 0.511 23.552 1.00 70.88 97 LEU A N 1
ATOM 793 C CA . LEU A 1 97 ? 54.468 1.120 22.533 1.00 70.88 97 LEU A CA 1
ATOM 794 C C . LEU A 1 97 ? 55.076 2.423 21.990 1.00 70.88 97 LEU A C 1
ATOM 796 O O . LEU A 1 97 ? 55.025 2.658 20.787 1.00 70.88 97 LEU A O 1
ATOM 800 N N . ARG A 1 98 ? 55.714 3.237 22.841 1.00 71.44 98 ARG A N 1
ATOM 801 C CA . ARG A 1 98 ? 56.477 4.428 22.429 1.00 71.44 98 ARG A CA 1
ATOM 802 C C . ARG A 1 98 ? 57.678 4.066 21.565 1.00 71.44 98 ARG A C 1
ATOM 804 O O . ARG A 1 98 ? 57.905 4.726 20.560 1.00 71.44 98 ARG A O 1
ATOM 811 N N . GLN A 1 99 ? 58.418 3.012 21.903 1.00 80.00 99 GLN A N 1
ATOM 812 C CA . GLN A 1 99 ? 59.542 2.538 21.092 1.00 80.00 99 GLN A CA 1
ATOM 813 C C . GLN A 1 99 ? 59.077 1.998 19.735 1.00 80.00 99 GLN A C 1
ATOM 815 O O . GLN A 1 99 ? 59.723 2.262 18.722 1.00 80.00 99 GLN A O 1
ATOM 820 N N . GLN A 1 100 ? 57.936 1.305 19.687 1.00 78.69 100 GLN A N 1
ATOM 821 C CA . GLN A 1 100 ? 57.314 0.876 18.430 1.00 78.69 100 GLN A CA 1
ATOM 822 C C . GLN A 1 100 ? 56.819 2.065 17.601 1.00 78.69 100 GLN A C 1
ATOM 824 O O . GLN A 1 100 ? 57.019 2.089 16.389 1.00 78.69 100 GLN A O 1
ATOM 829 N N . LEU A 1 101 ? 56.231 3.075 18.241 1.00 78.31 101 LEU A N 1
ATOM 830 C CA . LEU A 1 101 ? 55.750 4.280 17.570 1.00 78.31 101 LEU A CA 1
ATOM 831 C C . LEU A 1 101 ? 56.917 5.111 17.019 1.00 78.31 101 LEU A C 1
ATOM 833 O O . LEU A 1 101 ? 56.880 5.508 15.861 1.00 78.31 101 LEU A O 1
ATOM 837 N N . LEU A 1 102 ? 58.008 5.243 17.777 1.00 85.12 102 LEU A N 1
ATOM 838 C CA . LEU A 1 102 ? 59.237 5.907 17.338 1.00 85.12 102 LEU A CA 1
ATOM 839 C C . LEU A 1 102 ? 59.946 5.126 16.217 1.00 85.12 102 LEU A C 1
ATOM 841 O O . LEU A 1 102 ? 60.506 5.721 15.300 1.00 85.12 102 LEU A O 1
ATOM 845 N N . HIS A 1 103 ? 59.886 3.790 16.234 1.00 84.25 103 HIS A N 1
ATOM 846 C CA . HIS A 1 103 ? 60.359 2.965 15.120 1.00 84.25 103 HIS A CA 1
ATOM 847 C C . HIS A 1 103 ? 59.522 3.191 13.852 1.00 84.25 103 HIS A C 1
ATOM 849 O O . HIS A 1 103 ? 60.089 3.370 12.772 1.00 84.25 103 HIS A O 1
ATOM 855 N N . CYS A 1 104 ? 58.194 3.246 13.987 1.00 81.06 104 CYS A N 1
ATOM 856 C CA . CYS A 1 104 ? 57.283 3.570 12.892 1.00 81.06 104 CYS A CA 1
ATOM 857 C C . CYS A 1 104 ? 57.511 4.992 12.354 1.00 81.06 104 CYS A C 1
ATOM 859 O O . CYS A 1 104 ? 57.548 5.172 11.140 1.00 81.06 104 CYS A O 1
ATOM 861 N N . GLU A 1 105 ? 57.729 5.989 13.213 1.00 79.38 105 GLU A N 1
ATOM 862 C CA . GLU A 1 105 ? 58.049 7.367 12.809 1.00 79.38 105 GLU A CA 1
ATOM 863 C C . GLU A 1 105 ? 59.366 7.438 12.029 1.00 79.38 105 GLU A C 1
ATOM 865 O O . GLU A 1 105 ? 59.408 7.983 10.926 1.00 79.38 105 GLU A O 1
ATOM 870 N N . VAL A 1 106 ? 60.428 6.802 12.535 1.00 90.69 106 VAL A N 1
ATOM 871 C CA . VAL A 1 106 ? 61.719 6.731 11.833 1.00 90.69 106 VAL A CA 1
ATOM 872 C C . VAL A 1 106 ? 61.579 6.004 10.492 1.00 90.69 106 VAL A C 1
ATOM 874 O O . VAL A 1 106 ? 62.220 6.385 9.512 1.00 90.69 106 VAL A O 1
ATOM 877 N N . GLN A 1 107 ? 60.729 4.980 10.411 1.00 90.00 107 GLN A N 1
ATOM 878 C CA . GLN A 1 107 ? 60.445 4.280 9.161 1.00 90.00 107 GLN A CA 1
ATOM 879 C C . GLN A 1 107 ? 59.685 5.170 8.166 1.00 90.00 107 GLN A C 1
ATOM 881 O O . GLN A 1 107 ? 60.005 5.162 6.976 1.00 90.00 107 GLN A O 1
ATOM 886 N N . VAL A 1 108 ? 58.728 5.976 8.630 1.00 83.38 108 VAL A N 1
ATOM 887 C CA . VAL A 1 108 ? 58.024 6.964 7.798 1.00 83.38 108 VAL A CA 1
ATOM 888 C C . VAL A 1 108 ? 58.995 8.032 7.292 1.00 83.38 108 VAL A C 1
ATOM 890 O O . VAL A 1 108 ? 58.992 8.346 6.102 1.00 83.38 108 VAL A O 1
ATOM 893 N N . ASP A 1 109 ? 59.899 8.533 8.130 1.00 91.00 109 ASP A N 1
ATOM 894 C CA . ASP A 1 109 ? 60.919 9.502 7.716 1.00 91.00 109 ASP A CA 1
ATOM 895 C C . ASP A 1 109 ? 61.905 8.916 6.696 1.00 91.00 109 ASP A C 1
ATOM 897 O O . ASP A 1 109 ? 62.267 9.562 5.707 1.00 91.00 109 ASP A O 1
ATOM 901 N N . GLN A 1 110 ? 62.298 7.654 6.869 1.00 91.31 110 GLN A N 1
ATOM 902 C CA . GLN A 1 110 ? 63.124 6.953 5.888 1.00 91.31 110 GLN A CA 1
ATOM 903 C C . GLN A 1 110 ? 62.389 6.793 4.554 1.00 91.31 110 GLN A C 1
ATOM 905 O O . GLN A 1 110 ? 62.950 7.151 3.516 1.00 91.31 110 GLN A O 1
ATOM 910 N N . LEU A 1 111 ? 61.132 6.341 4.566 1.00 88.44 111 LEU A N 1
ATOM 911 C CA . LEU A 1 111 ? 60.325 6.186 3.353 1.00 88.44 111 LEU A CA 1
ATOM 912 C C . LEU A 1 111 ? 60.073 7.527 2.656 1.00 88.44 111 LEU A C 1
ATOM 914 O O . LEU A 1 111 ? 60.199 7.614 1.437 1.00 88.44 111 LEU A O 1
ATOM 918 N N . THR A 1 112 ? 59.796 8.599 3.400 1.00 87.50 112 THR A N 1
ATOM 919 C CA . THR A 1 112 ? 59.613 9.934 2.809 1.00 87.50 112 THR A CA 1
ATOM 920 C C . THR A 1 112 ? 60.915 10.489 2.233 1.00 87.50 112 THR A C 1
ATOM 922 O O . THR A 1 112 ? 60.891 11.150 1.192 1.00 87.50 112 THR A O 1
ATOM 925 N N . SER A 1 113 ? 62.069 10.206 2.846 1.00 90.81 113 SER A N 1
ATOM 926 C CA . SER A 1 113 ? 63.374 10.592 2.296 1.00 90.81 113 SER A CA 1
ATOM 927 C C . SER A 1 113 ? 63.720 9.827 1.010 1.00 90.81 113 SER A C 1
ATOM 929 O O . SER A 1 113 ? 64.203 10.441 0.056 1.00 90.81 113 SER A O 1
ATOM 931 N N . GLN A 1 114 ? 63.397 8.528 0.948 1.00 91.81 114 GLN A N 1
ATOM 932 C CA . GLN A 1 114 ? 63.556 7.688 -0.244 1.00 91.81 114 GLN A CA 1
ATOM 933 C C . GLN A 1 114 ? 62.613 8.123 -1.370 1.00 91.81 114 GLN A C 1
ATOM 935 O O . GLN A 1 114 ? 63.014 8.202 -2.531 1.00 91.81 114 GLN A O 1
ATOM 940 N N . LEU A 1 115 ? 61.374 8.480 -1.029 1.00 88.19 115 LEU A N 1
ATOM 941 C CA . LEU A 1 115 ? 60.412 9.008 -1.990 1.00 88.19 115 LEU A CA 1
ATOM 942 C C . LEU A 1 115 ? 60.945 10.319 -2.590 1.00 88.19 115 LEU A C 1
ATOM 944 O O . LEU A 1 115 ? 61.043 10.436 -3.810 1.00 88.19 115 LEU A O 1
ATOM 948 N N . LYS A 1 116 ? 61.455 11.237 -1.759 1.00 91.19 116 LYS A N 1
ATOM 949 C CA . LYS A 1 116 ? 62.089 12.487 -2.219 1.00 91.19 116 LYS A CA 1
ATOM 950 C C . LYS A 1 116 ? 63.340 12.274 -3.079 1.00 91.19 116 LYS A C 1
ATOM 952 O O . LYS A 1 116 ? 63.602 13.098 -3.956 1.00 91.19 116 LYS A O 1
ATOM 957 N N . SER A 1 117 ? 64.159 11.247 -2.832 1.00 91.25 117 SER A N 1
ATOM 958 C CA . SER A 1 117 ? 65.303 10.949 -3.710 1.00 91.25 117 SER A CA 1
ATOM 959 C C . SER A 1 117 ? 64.843 10.372 -5.046 1.00 91.25 117 SER A C 1
ATOM 961 O O . SER A 1 117 ? 65.303 10.844 -6.084 1.00 91.25 117 SER A O 1
ATOM 963 N N . SER A 1 118 ? 63.873 9.452 -5.030 1.00 88.94 118 SER A N 1
ATOM 964 C CA . SER A 1 118 ? 63.300 8.872 -6.252 1.00 88.94 118 SER A CA 1
ATOM 965 C C . SER A 1 118 ? 62.608 9.924 -7.129 1.00 88.94 118 SER A C 1
ATOM 967 O O . SER A 1 118 ? 62.780 9.932 -8.344 1.00 88.94 118 SER A O 1
ATOM 969 N N . GLU A 1 119 ? 61.913 10.897 -6.531 1.00 89.88 119 GLU A N 1
ATOM 970 C CA . GLU A 1 119 ? 61.309 12.015 -7.264 1.00 89.88 119 GLU A CA 1
ATOM 971 C C . GLU A 1 119 ? 62.359 12.874 -7.977 1.00 89.88 119 GLU A C 1
ATOM 973 O O . GLU A 1 119 ? 62.149 13.301 -9.113 1.00 89.88 119 GLU A O 1
ATOM 978 N N . LYS A 1 120 ? 63.512 13.122 -7.343 1.00 93.62 120 LYS A N 1
ATOM 979 C CA . LYS A 1 120 ? 64.606 13.881 -7.969 1.00 93.62 120 LYS A CA 1
ATOM 980 C C . LYS A 1 120 ? 65.213 13.128 -9.148 1.00 93.62 120 LYS A C 1
ATOM 982 O O . LYS A 1 120 ? 65.493 13.756 -10.168 1.00 93.62 120 LYS A O 1
ATOM 987 N N . GLU A 1 121 ? 65.397 11.818 -9.016 1.00 93.56 121 GLU A N 1
ATOM 988 C CA . GLU A 1 121 ? 65.880 10.957 -10.100 1.00 93.56 121 GLU A CA 1
ATOM 989 C C . GLU A 1 121 ? 64.893 10.959 -11.274 1.00 93.56 121 GLU A C 1
ATOM 991 O O . GLU A 1 121 ? 65.292 11.263 -12.397 1.00 93.56 121 GLU A O 1
ATOM 996 N N . LEU A 1 122 ? 63.590 10.806 -11.010 1.00 90.81 122 LEU A N 1
ATOM 997 C CA . LEU A 1 122 ? 62.545 10.894 -12.037 1.00 90.81 122 LEU A CA 1
ATOM 998 C C . LEU A 1 122 ? 62.522 12.251 -12.754 1.00 90.81 122 LEU A C 1
ATOM 1000 O O . LEU A 1 122 ? 62.266 12.314 -13.955 1.00 90.81 122 LEU A O 1
ATOM 1004 N N . VAL A 1 123 ? 62.792 13.359 -12.057 1.00 93.19 123 VAL A N 1
ATOM 1005 C CA . VAL A 1 123 ? 62.892 14.685 -12.695 1.00 93.19 123 VAL A CA 1
ATOM 1006 C C . VAL A 1 123 ? 64.115 14.778 -13.613 1.00 93.19 123 VAL A C 1
ATOM 1008 O O . VAL A 1 123 ? 64.039 15.416 -14.666 1.00 93.19 123 VAL A O 1
ATOM 1011 N N . ILE A 1 124 ? 65.241 14.164 -13.241 1.00 95.00 124 ILE A N 1
ATOM 1012 C CA . ILE A 1 124 ? 66.440 14.117 -14.089 1.00 95.00 124 ILE A CA 1
ATOM 1013 C C . ILE A 1 124 ? 66.165 13.261 -15.328 1.00 95.00 124 ILE A C 1
ATOM 1015 O O . ILE A 1 124 ? 66.383 13.742 -16.441 1.00 95.00 124 ILE A O 1
ATOM 1019 N N . GLU A 1 125 ? 65.599 12.067 -15.153 1.00 91.50 125 GLU A N 1
ATOM 1020 C CA . GLU A 1 125 ? 65.213 11.186 -16.258 1.00 91.50 125 GLU A CA 1
ATOM 1021 C C . GLU A 1 125 ? 64.217 11.870 -17.198 1.00 91.50 125 GLU A C 1
ATOM 1023 O O . GLU A 1 125 ? 64.414 11.860 -18.411 1.00 91.50 125 GLU A O 1
ATOM 1028 N N . ARG A 1 126 ? 63.201 12.571 -16.672 1.00 92.12 126 ARG A N 1
ATOM 1029 C CA . ARG A 1 126 ? 62.271 13.360 -17.500 1.00 92.12 126 ARG A CA 1
ATOM 1030 C C . ARG A 1 126 ? 63.006 14.382 -18.366 1.00 92.12 126 ARG A C 1
ATOM 1032 O O . ARG A 1 126 ? 62.793 14.417 -19.576 1.00 92.12 126 ARG A O 1
ATOM 1039 N N . ARG A 1 127 ? 63.940 15.149 -17.797 1.00 94.12 127 ARG A N 1
ATOM 1040 C CA . ARG A 1 127 ? 64.747 16.115 -18.570 1.00 94.12 127 ARG A CA 1
ATOM 1041 C C . ARG A 1 127 ? 65.613 15.438 -19.633 1.00 94.12 127 ARG A C 1
ATOM 1043 O O . ARG A 1 127 ? 65.860 16.023 -20.686 1.00 94.12 127 ARG A O 1
ATOM 1050 N N . GLU A 1 128 ? 66.111 14.235 -19.373 1.00 94.25 128 GLU A N 1
ATOM 1051 C CA . GLU A 1 128 ? 66.866 13.458 -20.361 1.00 94.25 128 GLU A CA 1
ATOM 1052 C C . GLU A 1 128 ? 65.961 12.925 -21.474 1.00 94.25 128 GLU A C 1
ATOM 1054 O O . GLU A 1 128 ? 66.310 13.053 -22.649 1.00 94.25 128 GLU A O 1
ATOM 1059 N N . THR A 1 129 ? 64.764 12.435 -21.141 1.00 88.75 129 THR A N 1
ATOM 1060 C CA . THR A 1 129 ? 63.770 12.018 -22.140 1.00 88.75 129 THR A CA 1
ATOM 1061 C C . THR A 1 129 ? 63.335 13.182 -23.029 1.00 88.75 129 THR A C 1
ATOM 1063 O O . THR A 1 129 ? 63.279 13.021 -24.243 1.00 88.75 129 THR A O 1
ATOM 1066 N N . GLU A 1 130 ? 63.143 14.385 -22.481 1.00 92.56 130 GLU A N 1
ATOM 1067 C CA . GLU A 1 130 ? 62.835 15.592 -23.261 1.00 92.56 130 GLU A CA 1
ATOM 1068 C C . GLU A 1 130 ? 63.965 15.954 -24.240 1.00 92.56 130 GLU A C 1
ATOM 1070 O O . GLU A 1 130 ? 63.722 16.265 -25.412 1.00 92.56 130 GLU A O 1
ATOM 1075 N N . LYS A 1 131 ? 65.229 15.852 -23.805 1.00 95.12 131 LYS A N 1
ATOM 1076 C CA . LYS A 1 131 ? 66.392 16.042 -24.689 1.00 95.12 131 LYS A CA 1
ATOM 1077 C C . LYS A 1 131 ? 66.438 14.994 -25.801 1.00 95.12 131 LYS A C 1
ATOM 1079 O O . LYS A 1 131 ? 66.714 15.344 -26.947 1.00 95.12 131 LYS A O 1
ATOM 1084 N N . LEU A 1 132 ? 66.151 13.729 -25.501 1.00 93.31 132 LEU A N 1
ATOM 1085 C CA . LEU A 1 132 ? 66.091 12.678 -26.520 1.00 93.31 132 LEU A CA 1
ATOM 1086 C C . LEU A 1 132 ? 64.936 12.909 -27.502 1.00 93.31 132 LEU A C 1
ATOM 1088 O O . LEU A 1 132 ? 65.151 12.812 -28.707 1.00 93.31 132 LEU A O 1
ATOM 1092 N N . MET A 1 133 ? 63.761 13.313 -27.018 1.00 91.56 133 MET A N 1
ATOM 1093 C CA . MET A 1 133 ? 62.600 13.651 -27.849 1.00 91.56 133 MET A CA 1
ATOM 1094 C C . MET A 1 133 ? 62.898 14.803 -28.812 1.00 91.56 133 MET A C 1
ATOM 1096 O O . MET A 1 133 ? 62.615 14.703 -30.004 1.00 91.56 133 MET A O 1
ATOM 1100 N N . SER A 1 134 ? 63.531 15.880 -28.335 1.00 92.19 134 SER A N 1
ATOM 1101 C CA . SER A 1 134 ? 63.941 16.984 -29.216 1.00 92.19 134 SER A CA 1
ATOM 1102 C C . SER A 1 134 ? 64.961 16.549 -30.275 1.00 92.19 134 SER A C 1
ATOM 1104 O O . SER A 1 134 ? 64.864 16.975 -31.427 1.00 92.19 134 SER A O 1
ATOM 1106 N N . LYS A 1 135 ? 65.896 15.652 -29.931 1.00 96.06 135 LYS A N 1
ATOM 1107 C CA . LYS A 1 135 ? 66.855 15.091 -30.892 1.00 96.06 135 LYS A CA 1
ATOM 1108 C C . LYS A 1 135 ? 66.172 14.204 -31.935 1.00 96.06 135 LYS A C 1
ATOM 1110 O O . LYS A 1 135 ? 66.515 14.300 -33.110 1.00 96.06 135 LYS A O 1
ATOM 1115 N N . ILE A 1 136 ? 65.196 13.390 -31.529 1.00 92.56 136 ILE A N 1
ATOM 1116 C CA . ILE A 1 136 ? 64.371 12.588 -32.445 1.00 92.56 136 ILE A CA 1
ATOM 1117 C C . ILE A 1 136 ? 63.627 13.509 -33.416 1.00 92.56 136 ILE A C 1
ATOM 1119 O O . ILE A 1 136 ? 63.724 13.307 -34.620 1.00 92.56 136 ILE A O 1
ATOM 1123 N N . ALA A 1 137 ? 62.997 14.580 -32.926 1.00 92.88 137 ALA A N 1
ATOM 1124 C CA . ALA A 1 137 ? 62.271 15.523 -33.776 1.00 92.88 137 ALA A CA 1
ATOM 1125 C C . ALA A 1 137 ? 63.166 16.219 -34.822 1.00 92.88 137 ALA A C 1
ATOM 1127 O O . ALA A 1 137 ? 62.715 16.512 -35.928 1.00 92.88 137 ALA A O 1
ATOM 1128 N N . ILE A 1 138 ? 64.433 16.500 -34.496 1.00 94.81 138 ILE A N 1
ATOM 1129 C CA . ILE A 1 138 ? 65.399 17.050 -35.462 1.00 94.81 138 ILE A CA 1
ATOM 1130 C C . ILE A 1 138 ? 65.752 15.997 -36.519 1.00 94.81 138 ILE A C 1
ATOM 1132 O O . ILE A 1 138 ? 65.635 16.275 -37.710 1.00 94.81 138 ILE A O 1
ATOM 1136 N N . LEU A 1 139 ? 66.100 14.778 -36.094 1.00 92.94 139 LEU A N 1
ATOM 1137 C CA . LEU A 1 139 ? 66.433 13.679 -37.006 1.00 92.94 139 LEU A CA 1
ATOM 1138 C C . LEU A 1 139 ? 65.258 13.303 -37.921 1.00 92.94 139 LEU A C 1
ATOM 1140 O O . LEU A 1 139 ? 65.462 12.952 -39.079 1.00 92.94 139 LEU A O 1
ATOM 1144 N N . GLU A 1 140 ? 64.020 13.388 -37.435 1.00 92.06 140 GLU A N 1
ATOM 1145 C CA . GLU A 1 140 ? 62.820 13.164 -38.244 1.00 92.06 140 GLU A CA 1
ATOM 1146 C C . GLU A 1 140 ? 62.657 14.218 -39.344 1.00 92.06 140 GLU A C 1
ATOM 1148 O O . GLU A 1 140 ? 62.302 13.864 -40.470 1.00 92.06 140 GLU A O 1
ATOM 1153 N N . ARG A 1 141 ? 62.959 15.493 -39.061 1.00 94.00 141 ARG A N 1
ATOM 1154 C CA . ARG A 1 141 ? 62.947 16.553 -40.084 1.00 94.00 141 ARG A CA 1
ATOM 1155 C C . ARG A 1 141 ? 64.025 16.330 -41.136 1.00 94.00 141 ARG A C 1
ATOM 1157 O O . ARG A 1 141 ? 63.704 16.356 -42.319 1.00 94.00 141 ARG A O 1
ATOM 1164 N N . GLU A 1 142 ? 65.251 16.028 -40.719 1.00 95.31 142 GLU A N 1
ATOM 1165 C CA . GLU A 1 142 ? 66.352 15.715 -41.641 1.00 95.31 142 GLU A CA 1
ATOM 1166 C C . GLU A 1 142 ? 66.012 14.499 -42.519 1.00 95.31 142 GLU A C 1
ATOM 1168 O O . GLU A 1 142 ? 66.236 14.500 -43.726 1.00 95.31 142 GLU A O 1
ATOM 1173 N N . ASN A 1 143 ? 65.387 13.467 -41.946 1.00 92.12 143 ASN A N 1
ATOM 1174 C CA . ASN A 1 143 ? 64.954 12.288 -42.695 1.00 92.12 143 ASN A CA 1
ATOM 1175 C C . ASN A 1 143 ? 63.842 12.623 -43.708 1.00 92.12 143 ASN A C 1
ATOM 1177 O O . ASN A 1 143 ? 63.824 12.083 -44.814 1.00 92.12 143 ASN A O 1
ATOM 1181 N N . LEU A 1 144 ? 62.922 13.531 -43.369 1.00 93.50 144 LEU A N 1
ATOM 1182 C CA . LEU A 1 144 ? 61.919 14.029 -44.315 1.00 93.50 144 LEU A CA 1
ATOM 1183 C C . LEU A 1 144 ? 62.549 14.835 -45.456 1.00 93.50 144 LEU A C 1
ATOM 1185 O O . LEU A 1 144 ? 62.121 14.686 -46.600 1.00 93.50 144 LEU A O 1
ATOM 1189 N N . GLU A 1 145 ? 63.552 15.659 -45.169 1.00 94.12 145 GLU A N 1
ATOM 1190 C CA . GLU A 1 145 ? 64.289 16.427 -46.178 1.00 94.12 145 GLU A CA 1
ATOM 1191 C C . GLU A 1 145 ? 65.057 15.501 -47.127 1.00 94.12 145 GLU A C 1
ATOM 1193 O O . GLU A 1 145 ? 64.837 15.556 -48.336 1.00 94.12 145 GLU A O 1
ATOM 1198 N N . LEU A 1 146 ? 65.825 14.548 -46.591 1.00 92.94 146 LEU A N 1
ATOM 1199 C CA . LEU A 1 146 ? 66.537 13.545 -47.391 1.00 92.94 146 LEU A CA 1
ATOM 1200 C C . LEU A 1 146 ? 65.585 12.700 -48.250 1.00 92.94 146 LEU A C 1
ATOM 1202 O O . LEU A 1 146 ? 65.891 12.382 -49.399 1.00 92.94 146 LEU A O 1
ATOM 1206 N N . LYS A 1 147 ? 64.403 12.341 -47.733 1.00 91.44 147 LYS A N 1
ATOM 1207 C CA . LYS A 1 147 ? 63.383 11.632 -48.524 1.00 91.44 147 LYS A CA 1
ATOM 1208 C C . LYS A 1 147 ? 62.883 12.466 -49.704 1.00 91.44 147 LYS A C 1
ATOM 1210 O O . LYS A 1 147 ? 62.692 11.898 -50.776 1.00 91.44 147 LYS A O 1
ATOM 1215 N N . ARG A 1 148 ? 62.692 13.778 -49.524 1.00 92.12 148 ARG A N 1
ATOM 1216 C CA . ARG A 1 148 ? 62.294 14.696 -50.608 1.00 92.12 148 ARG A CA 1
ATOM 1217 C C . ARG A 1 148 ? 63.396 14.847 -51.657 1.00 92.12 148 ARG A C 1
ATOM 1219 O O . ARG A 1 148 ? 63.107 14.858 -52.851 1.00 92.12 148 ARG A O 1
ATOM 1226 N N . GLU A 1 149 ? 64.653 14.906 -51.229 1.00 93.44 149 GLU A N 1
ATOM 1227 C CA . GLU A 1 149 ? 65.796 14.927 -52.148 1.00 93.44 149 GLU A CA 1
ATOM 1228 C C . GLU A 1 149 ? 65.873 13.633 -52.971 1.00 93.44 149 GLU A C 1
ATOM 1230 O O . GLU A 1 149 ? 66.011 13.680 -54.192 1.00 93.44 149 GLU A O 1
ATOM 1235 N N . ILE A 1 150 ? 65.683 12.469 -52.338 1.00 88.06 150 ILE A N 1
ATOM 1236 C CA . ILE A 1 150 ? 65.648 11.174 -53.037 1.00 88.06 150 ILE A CA 1
ATOM 1237 C C . ILE A 1 150 ? 64.514 11.119 -54.071 1.00 88.06 150 ILE A C 1
ATOM 1239 O O . ILE A 1 150 ? 64.712 10.557 -55.151 1.00 88.06 150 ILE A O 1
ATOM 1243 N N . THR A 1 151 ? 63.329 11.665 -53.770 1.00 89.38 151 THR A N 1
ATOM 1244 C CA . THR A 1 151 ? 62.227 11.713 -54.746 1.00 89.38 151 THR A CA 1
ATOM 1245 C C . THR A 1 151 ? 62.554 12.619 -55.927 1.00 89.38 151 THR A C 1
ATOM 1247 O O . THR A 1 151 ? 62.371 12.185 -57.058 1.00 89.38 151 THR A O 1
ATOM 1250 N N . SER A 1 152 ? 63.141 13.796 -55.685 1.00 89.56 152 SER A N 1
ATOM 1251 C CA . SER A 1 152 ? 63.558 14.724 -56.749 1.00 89.56 152 SER A CA 1
ATOM 1252 C C . SER A 1 152 ? 64.571 14.079 -57.700 1.00 89.56 152 SER A C 1
ATOM 1254 O O . SER A 1 152 ? 64.398 14.102 -58.913 1.00 89.56 152 SER A O 1
ATOM 1256 N N . VAL A 1 153 ? 65.599 13.417 -57.158 1.00 88.38 153 VAL A N 1
ATOM 1257 C CA . VAL A 1 153 ? 66.625 12.743 -57.976 1.00 88.38 153 VAL A CA 1
ATOM 1258 C C . VAL A 1 153 ? 66.040 11.566 -58.763 1.00 88.38 153 VAL A C 1
ATOM 1260 O O . VAL A 1 153 ? 66.464 11.287 -59.885 1.00 88.38 153 VAL A O 1
ATOM 1263 N N . ARG A 1 154 ? 65.059 10.848 -58.200 1.00 86.00 154 ARG A N 1
ATOM 1264 C CA . ARG A 1 154 ? 64.356 9.780 -58.930 1.00 86.00 154 ARG A CA 1
ATOM 1265 C C . ARG A 1 154 ? 63.525 10.318 -60.086 1.00 86.00 154 ARG A C 1
ATOM 1267 O O . ARG A 1 154 ? 63.504 9.673 -61.130 1.00 86.00 154 ARG A O 1
ATOM 1274 N N . GLU A 1 155 ? 62.852 11.447 -59.900 1.00 83.75 155 GLU A N 1
ATOM 1275 C CA . GLU A 1 155 ? 62.076 12.104 -60.954 1.00 83.75 155 GLU A CA 1
ATOM 1276 C C . GLU A 1 155 ? 63.000 12.527 -62.103 1.00 83.75 155 GLU A C 1
ATOM 1278 O O . GLU A 1 155 ? 62.780 12.097 -63.234 1.00 83.75 155 GLU A O 1
ATOM 1283 N N . GLU A 1 156 ? 64.120 13.190 -61.808 1.00 85.88 156 GLU A N 1
ATOM 1284 C CA . GLU A 1 156 ? 65.141 13.549 -62.806 1.00 85.88 156 GLU A CA 1
ATOM 1285 C C . GLU A 1 156 ? 65.702 12.319 -63.549 1.00 85.88 156 GLU A C 1
ATOM 1287 O O . GLU A 1 156 ? 65.827 12.311 -64.777 1.00 85.88 156 GLU A O 1
ATOM 1292 N N . ALA A 1 157 ? 66.000 11.229 -62.832 1.00 80.50 157 ALA A N 1
ATOM 1293 C CA . ALA A 1 157 ? 66.461 9.984 -63.448 1.00 80.50 157 ALA A CA 1
ATOM 1294 C C . ALA A 1 157 ? 65.387 9.339 -64.345 1.00 80.50 157 ALA A C 1
ATOM 1296 O O . ALA A 1 157 ? 65.711 8.767 -65.390 1.00 80.50 157 ALA A O 1
ATOM 1297 N N . SER A 1 158 ? 64.113 9.436 -63.954 1.00 81.31 158 SER A N 1
ATOM 1298 C CA . SER A 1 158 ? 62.989 8.925 -64.741 1.00 81.31 158 SER A CA 1
ATOM 1299 C C . SER A 1 158 ? 62.764 9.735 -66.018 1.00 81.31 158 SER A C 1
ATOM 1301 O O . SER A 1 158 ? 62.549 9.145 -67.075 1.00 81.31 158 SER A O 1
ATOM 1303 N N . GLU A 1 159 ? 62.917 11.059 -65.964 1.00 79.19 159 GLU A N 1
ATOM 1304 C CA . GLU A 1 159 ? 62.835 11.938 -67.134 1.00 79.19 159 GLU A CA 1
ATOM 1305 C C . GLU A 1 159 ? 63.966 11.647 -68.128 1.00 79.19 159 GLU A C 1
ATOM 1307 O O . GLU A 1 159 ? 63.731 11.521 -69.332 1.00 79.19 159 GLU A O 1
ATOM 1312 N N . HIS A 1 160 ? 65.190 11.440 -67.632 1.00 72.31 160 HIS A N 1
ATOM 1313 C CA . HIS A 1 160 ? 66.314 11.012 -68.465 1.00 72.31 160 HIS A CA 1
ATOM 1314 C C . HIS A 1 160 ? 66.095 9.631 -69.103 1.00 72.31 160 HIS A C 1
ATOM 1316 O O . HIS A 1 160 ? 66.462 9.429 -70.263 1.00 72.31 160 HIS A O 1
ATOM 1322 N N . SER A 1 161 ? 65.471 8.693 -68.383 1.00 70.69 161 SER A N 1
ATOM 1323 C CA . SER A 1 161 ? 65.109 7.376 -68.921 1.00 70.69 161 SER A CA 1
ATOM 1324 C C . SER A 1 161 ? 64.027 7.476 -70.000 1.00 70.69 161 SER A C 1
ATOM 1326 O O . SER A 1 161 ? 64.183 6.886 -71.066 1.00 70.69 161 SER A O 1
ATOM 1328 N N . ALA A 1 162 ? 62.979 8.273 -69.776 1.00 69.75 162 ALA A N 1
ATOM 1329 C CA . ALA A 1 162 ? 61.893 8.478 -70.736 1.00 69.75 162 ALA A CA 1
ATOM 1330 C C . ALA A 1 162 ? 62.387 9.114 -72.049 1.00 69.75 162 ALA A C 1
ATOM 1332 O O . ALA A 1 162 ? 61.967 8.721 -73.137 1.00 69.75 162 ALA A O 1
ATOM 1333 N N . LEU A 1 163 ? 63.338 10.052 -71.968 1.00 66.75 163 LEU A N 1
ATOM 1334 C CA . LEU A 1 163 ? 63.991 10.636 -73.146 1.00 66.75 163 LEU A CA 1
ATOM 1335 C C . LEU A 1 163 ? 64.876 9.626 -73.898 1.00 66.75 163 LEU A C 1
ATOM 1337 O O . LEU A 1 163 ? 65.016 9.722 -75.118 1.00 66.75 163 LEU A O 1
ATOM 1341 N N . SER A 1 164 ? 65.463 8.655 -73.192 1.00 60.88 164 SER A N 1
ATOM 1342 C CA . SER A 1 164 ? 66.268 7.583 -73.786 1.00 60.88 164 SER A CA 1
ATOM 1343 C C . SER A 1 164 ? 65.408 6.494 -74.440 1.00 60.88 164 SER A C 1
ATOM 1345 O O . SER A 1 164 ? 65.780 5.980 -75.494 1.00 60.88 164 SER A O 1
ATOM 1347 N N . GLU A 1 165 ? 64.265 6.143 -73.848 1.00 58.47 165 GLU A N 1
ATOM 1348 C CA . GLU A 1 165 ? 63.296 5.195 -74.420 1.00 58.47 165 GLU A CA 1
ATOM 1349 C C . GLU A 1 165 ? 62.644 5.760 -75.688 1.00 58.47 165 GLU A C 1
ATOM 1351 O O . GLU A 1 165 ? 62.604 5.073 -76.709 1.00 58.47 165 GLU A O 1
ATOM 1356 N N . ALA A 1 166 ? 62.293 7.051 -75.698 1.00 59.03 166 ALA A N 1
ATOM 1357 C CA . ALA A 1 166 ? 61.773 7.735 -76.886 1.00 59.03 166 ALA A CA 1
ATOM 1358 C C . ALA A 1 166 ? 62.738 7.711 -78.095 1.00 59.03 166 ALA A C 1
ATOM 1360 O O . ALA A 1 166 ? 62.307 7.860 -79.238 1.00 59.03 166 ALA A O 1
ATOM 1361 N N . ALA A 1 167 ? 64.041 7.506 -77.872 1.00 54.78 167 ALA A N 1
ATOM 1362 C CA . ALA A 1 167 ? 65.053 7.428 -78.925 1.00 54.78 167 ALA A CA 1
ATOM 1363 C C . ALA A 1 167 ? 65.258 6.009 -79.508 1.00 54.78 167 ALA A C 1
ATOM 1365 O O . ALA A 1 167 ? 66.055 5.852 -80.440 1.00 54.78 167 ALA A O 1
ATOM 1366 N N . HIS A 1 168 ? 64.591 4.969 -78.982 1.00 51.53 168 HIS A N 1
ATOM 1367 C CA . HIS A 1 168 ? 64.843 3.571 -79.372 1.00 51.53 168 HIS A CA 1
ATOM 1368 C C . HIS A 1 168 ? 63.607 2.698 -79.651 1.00 51.53 168 HIS A C 1
ATOM 1370 O O . HIS A 1 168 ? 63.740 1.479 -79.784 1.00 51.53 168 HIS A O 1
ATOM 1376 N N . GLU A 1 169 ? 62.415 3.271 -79.806 1.00 48.28 169 GLU A N 1
ATOM 1377 C CA . GLU A 1 169 ? 61.210 2.470 -80.051 1.00 48.28 169 GLU A CA 1
ATOM 1378 C C . GLU A 1 169 ? 61.067 2.012 -81.515 1.00 48.28 169 GLU A C 1
ATOM 1380 O O . GLU A 1 169 ? 60.911 2.802 -82.444 1.00 48.28 169 GLU A O 1
ATOM 1385 N N . SER A 1 170 ? 61.075 0.689 -81.713 1.00 57.38 170 SER A N 1
ATOM 1386 C CA . SER A 1 170 ? 60.573 0.036 -82.926 1.00 57.38 170 SER A CA 1
ATOM 1387 C C . SER A 1 170 ? 59.041 -0.033 -82.851 1.00 57.38 170 SER A C 1
ATOM 1389 O O . SER A 1 170 ? 58.485 -0.345 -81.803 1.00 57.38 170 SER A O 1
ATOM 1391 N N . GLU A 1 171 ? 58.337 0.166 -83.962 1.00 55.59 171 GLU A N 1
ATOM 1392 C CA . GLU A 1 171 ? 56.862 0.190 -84.030 1.00 55.59 171 GLU A CA 1
ATOM 1393 C C . GLU A 1 171 ? 56.192 -1.054 -83.385 1.00 55.59 171 GLU A C 1
ATOM 1395 O O . GLU A 1 171 ? 55.175 -0.945 -82.703 1.00 55.59 171 GLU A O 1
ATOM 1400 N N . VAL A 1 172 ? 56.843 -2.225 -83.457 1.00 56.50 172 VAL A N 1
ATOM 1401 C CA . VAL A 1 172 ? 56.380 -3.500 -82.861 1.00 56.50 172 VAL A CA 1
ATOM 1402 C C . VAL A 1 172 ? 56.471 -3.538 -81.324 1.00 56.50 172 VAL A C 1
ATOM 1404 O O . VAL A 1 172 ? 55.733 -4.284 -80.675 1.00 56.50 172 VAL A O 1
ATOM 1407 N N . THR A 1 173 ? 57.377 -2.773 -80.705 1.00 65.75 173 THR A N 1
ATOM 1408 C CA . THR A 1 173 ? 57.404 -2.633 -79.238 1.00 65.75 173 THR A CA 1
ATOM 1409 C C . THR A 1 173 ? 56.318 -1.668 -78.780 1.00 65.75 173 THR A C 1
ATOM 1411 O O . THR A 1 173 ? 55.685 -1.919 -77.760 1.00 65.75 173 THR A O 1
ATOM 1414 N N . LEU A 1 174 ? 56.023 -0.640 -79.579 1.00 67.38 174 LEU A N 1
ATOM 1415 C CA . LEU A 1 174 ? 55.012 0.376 -79.290 1.00 67.38 174 LEU A CA 1
ATOM 1416 C C . LEU A 1 174 ? 53.588 -0.217 -79.274 1.00 67.38 174 LEU A C 1
ATOM 1418 O O . LEU A 1 174 ? 52.839 0.031 -78.332 1.00 67.38 174 LEU A O 1
ATOM 1422 N N . GLU A 1 175 ? 53.239 -1.091 -80.227 1.00 71.75 175 GLU A N 1
ATOM 1423 C CA . GLU A 1 175 ? 51.943 -1.801 -80.240 1.00 71.75 175 GLU A CA 1
ATOM 1424 C C . GLU A 1 175 ? 51.751 -2.706 -79.009 1.00 71.75 175 GLU A C 1
ATOM 1426 O O . GLU A 1 175 ? 50.730 -2.632 -78.324 1.00 71.75 175 GLU A O 1
ATOM 1431 N N . LYS A 1 176 ? 52.763 -3.511 -78.652 1.00 79.19 176 LYS A N 1
ATOM 1432 C CA . LYS A 1 176 ? 52.719 -4.353 -77.441 1.00 79.19 176 LYS A CA 1
ATOM 1433 C C . LYS A 1 176 ? 52.643 -3.518 -76.163 1.00 79.19 176 LYS A C 1
ATOM 1435 O O . LYS A 1 176 ? 51.961 -3.906 -75.215 1.00 79.19 176 LYS A O 1
ATOM 1440 N N . HIS A 1 177 ? 53.316 -2.370 -76.127 1.00 80.06 177 HIS A N 1
ATOM 1441 C CA . HIS A 1 177 ? 53.196 -1.424 -75.021 1.00 80.06 177 HIS A CA 1
ATOM 1442 C C . HIS A 1 177 ? 51.789 -0.819 -74.944 1.00 80.06 177 HIS A C 1
ATOM 1444 O O . HIS A 1 177 ? 51.233 -0.753 -73.850 1.00 80.06 177 HIS A O 1
ATOM 1450 N N . GLN A 1 178 ? 51.155 -0.471 -76.066 1.00 82.81 178 GLN A N 1
ATOM 1451 C CA . GLN A 1 178 ? 49.768 0.012 -76.091 1.00 82.81 178 GLN A CA 1
ATOM 1452 C C . GLN A 1 178 ? 48.761 -1.053 -75.623 1.00 82.81 178 GLN A C 1
ATOM 1454 O O . GLN A 1 178 ? 47.854 -0.748 -74.843 1.00 82.81 178 GLN A O 1
ATOM 1459 N N . GLU A 1 179 ? 48.924 -2.316 -76.023 1.00 85.62 179 GLU A N 1
ATOM 1460 C CA . GLU A 1 179 ? 48.099 -3.430 -75.529 1.00 85.62 179 GLU A CA 1
ATOM 1461 C C . GLU A 1 179 ? 48.266 -3.645 -74.015 1.00 85.62 179 GLU A C 1
ATOM 1463 O O . GLU A 1 179 ? 47.288 -3.832 -73.286 1.00 85.62 179 GLU A O 1
ATOM 1468 N N . LEU A 1 180 ? 49.495 -3.548 -73.501 1.00 86.75 180 LEU A N 1
ATOM 1469 C CA . LEU A 1 180 ? 49.752 -3.609 -72.061 1.00 86.75 180 LEU A CA 1
ATOM 1470 C C . LEU A 1 180 ? 49.142 -2.415 -71.318 1.00 86.75 180 LEU A C 1
ATOM 1472 O O . LEU A 1 180 ? 48.543 -2.613 -70.263 1.00 86.75 180 LEU A O 1
ATOM 1476 N N . ILE A 1 181 ? 49.230 -1.201 -71.865 1.00 86.75 181 ILE A N 1
ATOM 1477 C CA . ILE A 1 181 ? 48.631 0.011 -71.284 1.00 86.75 181 ILE A CA 1
ATOM 1478 C C . ILE A 1 181 ? 47.105 -0.099 -71.251 1.00 86.75 181 ILE A C 1
ATOM 1480 O O . ILE A 1 181 ? 46.486 0.231 -70.241 1.00 86.75 181 ILE A O 1
ATOM 1484 N N . THR A 1 182 ? 46.477 -0.600 -72.315 1.00 88.81 182 THR A N 1
ATOM 1485 C CA . THR A 1 182 ? 45.019 -0.794 -72.348 1.00 88.81 182 THR A CA 1
ATOM 1486 C C . THR A 1 182 ? 44.570 -1.901 -71.392 1.00 88.81 182 THR A C 1
ATOM 1488 O O . THR A 1 182 ? 43.589 -1.709 -70.671 1.00 88.81 182 THR A O 1
ATOM 1491 N N . SER A 1 183 ? 45.314 -3.011 -71.294 1.00 92.44 183 SER A N 1
ATOM 1492 C CA . SER A 1 183 ? 45.062 -4.069 -70.304 1.00 92.44 183 SER A CA 1
ATOM 1493 C C . SER A 1 183 ? 45.241 -3.569 -68.866 1.00 92.44 183 SER A C 1
ATOM 1495 O O . SER A 1 183 ? 44.398 -3.835 -68.008 1.00 92.44 183 SER A O 1
ATOM 1497 N N . LEU A 1 184 ? 46.293 -2.789 -68.596 1.00 90.12 184 LEU A N 1
ATOM 1498 C CA . LEU A 1 184 ? 46.503 -2.123 -67.308 1.00 90.12 184 LEU A CA 1
ATOM 1499 C C . LEU A 1 184 ? 45.383 -1.125 -67.010 1.00 90.12 184 LEU A C 1
ATOM 1501 O O . LEU A 1 184 ? 44.870 -1.115 -65.899 1.00 90.12 184 LEU A O 1
ATOM 1505 N N . GLY A 1 185 ? 44.929 -0.351 -67.996 1.00 91.44 185 GLY A N 1
ATOM 1506 C CA . GLY A 1 185 ? 43.795 0.561 -67.857 1.00 91.44 185 GLY A CA 1
ATOM 1507 C C . GLY A 1 185 ? 42.490 -0.162 -67.508 1.00 91.44 185 GLY A C 1
ATOM 1508 O O . GLY A 1 185 ? 41.738 0.303 -66.654 1.00 91.44 185 GLY A O 1
ATOM 1509 N N . GLN A 1 186 ? 42.228 -1.325 -68.112 1.00 93.31 186 GLN A N 1
ATOM 1510 C CA . GLN A 1 186 ? 41.078 -2.171 -67.770 1.00 93.31 186 GLN A CA 1
ATOM 1511 C C . GLN A 1 186 ? 41.200 -2.769 -66.363 1.00 93.31 186 GLN A C 1
ATOM 1513 O O . GLN A 1 186 ? 40.240 -2.714 -65.597 1.00 93.31 186 GLN A O 1
ATOM 1518 N N . LYS A 1 187 ? 42.379 -3.287 -65.991 1.00 94.25 187 LYS A N 1
ATOM 1519 C CA . LYS A 1 187 ? 42.636 -3.800 -64.636 1.00 94.25 187 LYS A CA 1
ATOM 1520 C C . LYS A 1 187 ? 42.529 -2.700 -63.584 1.00 94.25 187 LYS A C 1
ATOM 1522 O O . LYS A 1 187 ? 41.931 -2.938 -62.547 1.00 94.25 187 LYS A O 1
ATOM 1527 N N . ASN A 1 188 ? 43.016 -1.495 -63.866 1.00 92.56 188 ASN A N 1
ATOM 1528 C CA . ASN A 1 188 ? 42.892 -0.347 -62.971 1.00 92.56 188 ASN A CA 1
ATOM 1529 C C . ASN A 1 188 ? 41.429 0.070 -62.799 1.00 92.56 188 ASN A C 1
ATOM 1531 O O . ASN A 1 188 ? 41.006 0.299 -61.673 1.00 92.56 188 ASN A O 1
ATOM 1535 N N . LYS A 1 189 ? 40.627 0.075 -63.875 1.00 95.06 189 LYS A N 1
ATOM 1536 C CA . LYS A 1 189 ? 39.171 0.278 -63.774 1.00 95.06 189 LYS A CA 1
ATOM 1537 C C . LYS A 1 189 ? 38.503 -0.796 -62.914 1.00 95.06 189 LYS A C 1
ATOM 1539 O O . LYS A 1 189 ? 37.654 -0.479 -62.086 1.00 95.06 189 LYS A O 1
ATOM 1544 N N . HIS A 1 190 ? 38.904 -2.054 -63.076 1.00 95.75 190 HIS A N 1
ATOM 1545 C CA . HIS A 1 190 ? 38.383 -3.141 -62.253 1.00 95.75 190 HIS A CA 1
ATOM 1546 C C . HIS A 1 190 ? 38.802 -3.003 -60.782 1.00 95.75 190 HIS A C 1
ATOM 1548 O O . HIS A 1 190 ? 37.969 -3.164 -59.902 1.00 95.75 190 HIS A O 1
ATOM 1554 N N . ILE A 1 191 ? 40.052 -2.621 -60.501 1.00 95.75 191 ILE A N 1
ATOM 1555 C CA . ILE A 1 191 ? 40.522 -2.326 -59.140 1.00 95.75 191 ILE A CA 1
ATOM 1556 C C . ILE A 1 191 ? 39.705 -1.182 -58.535 1.00 95.75 191 ILE A C 1
ATOM 1558 O O . ILE A 1 191 ? 39.251 -1.312 -57.407 1.00 95.75 191 ILE A O 1
ATOM 1562 N N . THR A 1 192 ? 39.449 -0.097 -59.275 1.00 95.12 192 THR A N 1
ATOM 1563 C CA . THR A 1 192 ? 38.616 1.004 -58.763 1.00 95.12 192 THR A CA 1
ATOM 1564 C C . THR A 1 192 ? 37.178 0.575 -58.480 1.00 95.12 192 THR A C 1
ATOM 1566 O O . THR A 1 192 ? 36.607 1.038 -57.502 1.00 95.12 192 THR A O 1
ATOM 1569 N N . GLN A 1 193 ? 36.614 -0.337 -59.282 1.00 94.88 193 GLN A N 1
ATOM 1570 C CA . GLN A 1 193 ? 35.292 -0.918 -59.018 1.00 94.88 193 GLN A CA 1
ATOM 1571 C C . GLN A 1 193 ? 35.304 -1.792 -57.760 1.00 94.88 193 GLN A C 1
ATOM 1573 O O . GLN A 1 193 ? 34.445 -1.643 -56.902 1.00 94.88 193 GLN A O 1
ATOM 1578 N N . LEU A 1 194 ? 36.313 -2.652 -57.599 1.00 95.88 194 LEU A N 1
ATOM 1579 C CA . LEU A 1 194 ? 36.451 -3.473 -56.395 1.00 95.88 194 LEU A CA 1
ATOM 1580 C C . LEU A 1 194 ? 36.645 -2.616 -55.140 1.00 95.88 194 LEU A C 1
ATOM 1582 O O . LEU A 1 194 ? 36.093 -2.941 -54.097 1.00 95.88 194 LEU A O 1
ATOM 1586 N N . LEU A 1 195 ? 37.393 -1.514 -55.233 1.00 96.56 195 LEU A N 1
ATOM 1587 C CA . LEU A 1 195 ? 37.539 -0.566 -54.130 1.00 96.56 195 LEU A CA 1
ATOM 1588 C C . LEU A 1 195 ? 36.210 0.123 -53.804 1.00 96.56 195 LEU A C 1
ATOM 1590 O O . LEU A 1 195 ? 35.853 0.183 -52.632 1.00 96.56 195 LEU A O 1
ATOM 1594 N N . SER A 1 196 ? 35.440 0.564 -54.807 1.00 95.69 196 SER A N 1
ATOM 1595 C CA . SER A 1 196 ? 34.112 1.135 -54.551 1.00 95.69 196 SER A CA 1
ATOM 1596 C C . SER A 1 196 ? 33.146 0.119 -53.941 1.00 95.69 196 SER A C 1
ATOM 1598 O O . SER A 1 196 ? 32.377 0.471 -53.052 1.00 95.69 196 SER A O 1
ATOM 1600 N N . ASP A 1 197 ? 33.206 -1.143 -54.370 1.00 95.88 197 ASP A N 1
ATOM 1601 C CA . ASP A 1 197 ? 32.374 -2.213 -53.814 1.00 95.88 197 ASP A CA 1
ATOM 1602 C C . ASP A 1 197 ? 32.765 -2.510 -52.358 1.00 95.88 197 ASP A C 1
ATOM 1604 O O . ASP A 1 197 ? 31.892 -2.658 -51.503 1.00 95.88 197 ASP A O 1
ATOM 1608 N N . ILE A 1 198 ? 34.069 -2.527 -52.046 1.00 96.31 198 ILE A N 1
ATOM 1609 C CA . ILE A 1 198 ? 34.569 -2.645 -50.668 1.00 96.31 198 ILE A CA 1
ATOM 1610 C C . ILE A 1 198 ? 34.071 -1.471 -49.821 1.00 96.31 198 ILE A C 1
ATOM 1612 O O . ILE A 1 198 ? 33.534 -1.706 -48.743 1.00 96.31 198 ILE A O 1
ATOM 1616 N N . GLU A 1 199 ? 34.163 -0.231 -50.306 1.00 96.69 199 GLU A N 1
ATOM 1617 C CA . GLU A 1 199 ? 33.666 0.946 -49.580 1.00 96.69 199 GLU A CA 1
ATOM 1618 C C . GLU A 1 199 ? 32.157 0.870 -49.296 1.00 96.69 199 GLU A C 1
ATOM 1620 O O . GLU A 1 199 ? 31.703 1.270 -48.221 1.00 96.69 199 GLU A O 1
ATOM 1625 N N . VAL A 1 200 ? 31.354 0.367 -50.241 1.00 96.56 200 VAL A N 1
ATOM 1626 C CA . VAL A 1 200 ? 29.910 0.162 -50.036 1.00 96.56 200 VAL A CA 1
ATOM 1627 C C . VAL A 1 200 ? 29.669 -0.899 -48.964 1.00 96.56 200 VAL A C 1
ATOM 1629 O O . VAL A 1 200 ? 28.925 -0.645 -48.017 1.00 96.56 200 VAL A O 1
ATOM 1632 N N . VAL A 1 201 ? 30.350 -2.044 -49.049 1.00 95.44 201 VAL A N 1
ATOM 1633 C CA . VAL A 1 201 ? 30.238 -3.127 -48.058 1.00 95.44 201 VAL A CA 1
ATOM 1634 C C . VAL A 1 201 ? 30.728 -2.683 -46.674 1.00 95.44 201 VAL A C 1
ATOM 1636 O O . VAL A 1 201 ? 30.176 -3.096 -45.652 1.00 95.44 201 VAL A O 1
ATOM 1639 N N . GLU A 1 202 ? 31.744 -1.828 -46.594 1.00 95.81 202 GLU A N 1
ATOM 1640 C CA . GLU A 1 202 ? 32.218 -1.246 -45.336 1.00 95.81 202 GLU A CA 1
ATOM 1641 C C . GLU A 1 202 ? 31.175 -0.311 -44.719 1.00 95.81 202 GLU A C 1
ATOM 1643 O O . GLU A 1 202 ? 30.900 -0.419 -43.520 1.00 95.81 202 GLU A O 1
ATOM 1648 N N . LYS A 1 203 ? 30.536 0.547 -45.526 1.00 96.75 203 LYS A N 1
ATOM 1649 C CA . LYS A 1 203 ? 29.424 1.404 -45.079 1.00 96.75 203 LYS A CA 1
ATOM 1650 C C . LYS A 1 203 ? 28.234 0.579 -44.598 1.00 96.75 203 LYS A C 1
ATOM 1652 O O . LYS A 1 203 ? 27.683 0.867 -43.538 1.00 96.75 203 LYS A O 1
ATOM 1657 N N . GLU A 1 204 ? 27.864 -0.473 -45.323 1.00 96.81 204 GLU A N 1
ATOM 1658 C CA . GLU A 1 204 ? 26.803 -1.393 -44.904 1.00 96.81 204 GLU A CA 1
ATOM 1659 C C . GLU A 1 204 ? 27.154 -2.096 -43.587 1.00 96.81 204 GLU A C 1
ATOM 1661 O O . GLU A 1 204 ? 26.321 -2.160 -42.684 1.00 96.81 204 GLU A O 1
ATOM 1666 N N . ASN A 1 205 ? 28.400 -2.550 -43.417 1.00 95.81 205 ASN A N 1
ATOM 1667 C CA . ASN A 1 205 ? 28.864 -3.127 -42.154 1.00 95.81 205 ASN A CA 1
ATOM 1668 C C . ASN A 1 205 ? 28.837 -2.122 -40.996 1.00 95.81 205 ASN A C 1
ATOM 1670 O O . ASN A 1 205 ? 28.532 -2.513 -39.871 1.00 95.81 205 ASN A O 1
ATOM 1674 N N . LEU A 1 206 ? 29.163 -0.848 -41.233 1.00 97.31 206 LEU A N 1
ATOM 1675 C CA . LEU A 1 206 ? 29.044 0.199 -40.213 1.00 97.31 206 LEU A CA 1
ATOM 1676 C C . LEU A 1 206 ? 27.585 0.379 -39.783 1.00 97.31 206 LEU A C 1
ATOM 1678 O O . LEU A 1 206 ? 27.300 0.287 -38.592 1.00 97.31 206 LEU A O 1
ATOM 1682 N N . ILE A 1 207 ? 26.660 0.500 -40.738 1.00 96.81 207 ILE A N 1
ATOM 1683 C CA . ILE A 1 207 ? 25.221 0.618 -40.453 1.00 96.81 207 ILE A CA 1
ATOM 1684 C C . ILE A 1 207 ? 24.707 -0.619 -39.707 1.00 96.81 207 ILE A C 1
ATOM 1686 O O . ILE A 1 207 ? 23.933 -0.499 -38.759 1.00 96.81 207 ILE A O 1
ATOM 1690 N N . LEU A 1 208 ? 25.131 -1.824 -40.100 1.00 95.75 208 LEU A N 1
ATOM 1691 C CA . LEU A 1 208 ? 24.746 -3.054 -39.405 1.00 95.75 208 LEU A CA 1
ATOM 1692 C C . LEU A 1 208 ? 25.293 -3.100 -37.975 1.00 95.75 208 LEU A C 1
ATOM 1694 O O . LEU A 1 208 ? 24.572 -3.526 -37.078 1.00 95.75 208 LEU A O 1
ATOM 1698 N N . ARG A 1 209 ? 26.525 -2.634 -37.733 1.00 97.75 209 ARG A N 1
ATOM 1699 C CA . ARG A 1 209 ? 27.085 -2.526 -36.375 1.00 97.75 209 ARG A CA 1
ATOM 1700 C C . ARG A 1 209 ? 26.336 -1.505 -35.527 1.00 97.75 209 ARG A C 1
ATOM 1702 O O . ARG A 1 209 ? 26.074 -1.792 -34.365 1.00 97.75 209 ARG A O 1
ATOM 1709 N N . GLU A 1 210 ? 25.961 -0.364 -36.097 1.00 97.50 210 GLU A N 1
ATOM 1710 C CA . GLU A 1 210 ? 25.137 0.639 -35.413 1.00 97.50 210 GLU A CA 1
ATOM 1711 C C . GLU A 1 210 ? 23.762 0.071 -35.056 1.00 97.50 210 GLU A C 1
ATOM 1713 O O . GLU A 1 210 ? 23.360 0.134 -33.897 1.00 97.50 210 GLU A O 1
ATOM 1718 N N . LYS A 1 211 ? 23.081 -0.584 -36.005 1.00 97.12 211 LYS A N 1
ATOM 1719 C CA . LYS A 1 211 ? 21.808 -1.274 -35.745 1.00 97.12 211 LYS A CA 1
ATOM 1720 C C . LYS A 1 211 ? 21.956 -2.329 -34.647 1.00 97.12 211 LYS A C 1
ATOM 1722 O O . LYS A 1 211 ? 21.141 -2.387 -33.729 1.00 97.12 211 LYS A O 1
ATOM 1727 N N . LEU A 1 212 ? 23.018 -3.131 -34.691 1.00 96.81 212 LEU A N 1
ATOM 1728 C CA . LEU A 1 212 ? 23.292 -4.144 -33.673 1.00 96.81 212 LEU A CA 1
ATOM 1729 C C . LEU A 1 212 ? 23.519 -3.497 -32.295 1.00 96.81 212 LEU A C 1
ATOM 1731 O O . LEU A 1 212 ? 22.952 -3.965 -31.311 1.00 96.81 212 LEU A O 1
ATOM 1735 N N . ALA A 1 213 ? 24.255 -2.384 -32.227 1.00 97.50 213 ALA A N 1
ATOM 1736 C CA . ALA A 1 213 ? 24.449 -1.622 -30.995 1.00 97.50 213 ALA A CA 1
ATOM 1737 C C . ALA A 1 213 ? 23.134 -1.030 -30.457 1.00 97.50 213 ALA A C 1
ATOM 1739 O O . ALA A 1 213 ? 22.888 -1.097 -29.252 1.00 97.50 213 ALA A O 1
ATOM 1740 N N . THR A 1 214 ? 22.255 -0.514 -31.326 1.00 97.50 214 THR A N 1
ATOM 1741 C CA . THR A 1 214 ? 20.931 -0.020 -30.907 1.00 97.50 214 THR A CA 1
ATOM 1742 C C . THR A 1 214 ? 20.069 -1.139 -30.330 1.00 97.50 214 THR A C 1
ATOM 1744 O O . THR A 1 214 ? 19.568 -0.999 -29.220 1.00 97.50 214 THR A O 1
ATOM 1747 N N . VAL A 1 215 ? 20.001 -2.297 -30.995 1.00 96.00 215 VAL A N 1
ATOM 1748 C CA . VAL A 1 215 ? 19.247 -3.462 -30.503 1.00 96.00 215 VAL A CA 1
ATOM 1749 C C . VAL A 1 215 ? 19.833 -3.988 -29.190 1.00 96.00 215 VAL A C 1
ATOM 1751 O O . VAL A 1 215 ? 19.088 -4.356 -28.286 1.00 96.00 215 VAL A O 1
ATOM 1754 N N . GLN A 1 216 ? 21.161 -3.999 -29.037 1.00 97.88 216 GLN A N 1
ATOM 1755 C CA . GLN A 1 216 ? 21.805 -4.355 -27.768 1.00 97.88 216 GLN A CA 1
ATOM 1756 C C . GLN A 1 216 ? 21.443 -3.379 -26.645 1.00 97.88 216 GLN A C 1
ATOM 1758 O O . GLN A 1 216 ? 21.155 -3.817 -25.531 1.00 97.88 216 GLN A O 1
ATOM 1763 N N . SER A 1 217 ? 21.430 -2.074 -26.928 1.00 97.44 217 SER A N 1
ATOM 1764 C CA . SER A 1 217 ? 21.024 -1.057 -25.959 1.00 97.44 217 SER A CA 1
ATOM 1765 C C . SER A 1 217 ? 19.554 -1.222 -25.574 1.00 97.44 217 SER A C 1
ATOM 1767 O O . SER A 1 217 ? 19.254 -1.305 -24.384 1.00 97.44 217 SER A O 1
ATOM 1769 N N . GLU A 1 218 ? 18.652 -1.385 -26.539 1.00 97.06 218 GLU A N 1
ATOM 1770 C CA . GLU A 1 218 ? 17.225 -1.617 -26.289 1.00 97.06 218 GLU A CA 1
ATOM 1771 C C . GLU A 1 218 ? 16.987 -2.889 -25.466 1.00 97.06 218 GLU A C 1
ATOM 1773 O O . GLU A 1 218 ? 16.223 -2.872 -24.501 1.00 97.06 218 GLU A O 1
ATOM 1778 N N . LEU A 1 219 ? 17.692 -3.980 -25.780 1.00 95.44 219 LEU A N 1
ATOM 1779 C CA . LEU A 1 219 ? 17.604 -5.225 -25.020 1.00 95.44 219 LEU A CA 1
ATOM 1780 C C . LEU A 1 219 ? 18.157 -5.068 -23.599 1.00 95.44 219 LEU A C 1
ATOM 1782 O O . LEU A 1 219 ? 17.584 -5.620 -22.660 1.00 95.44 219 LEU A O 1
ATOM 1786 N N . SER A 1 220 ? 19.225 -4.289 -23.409 1.00 97.56 220 SER A N 1
ATOM 1787 C CA . SER A 1 220 ? 19.747 -3.983 -22.072 1.00 97.56 220 SER A CA 1
ATOM 1788 C C . SER A 1 220 ? 18.752 -3.159 -21.247 1.00 97.56 220 SER A C 1
ATOM 1790 O O . SER A 1 220 ? 18.524 -3.471 -20.080 1.00 97.56 220 SER A O 1
ATOM 1792 N N . VAL A 1 221 ? 18.080 -2.181 -21.865 1.00 97.38 221 VAL A N 1
ATOM 1793 C CA . VAL A 1 221 ? 17.041 -1.365 -21.221 1.00 97.38 221 VAL A CA 1
ATOM 1794 C C . VAL A 1 221 ? 15.835 -2.231 -20.862 1.00 97.38 221 VAL A C 1
ATOM 1796 O O . VAL A 1 221 ? 15.366 -2.175 -19.730 1.00 97.38 221 VAL A O 1
ATOM 1799 N N . ALA A 1 222 ? 15.374 -3.091 -21.775 1.00 96.69 222 ALA A N 1
ATOM 1800 C CA . ALA A 1 222 ? 14.281 -4.023 -21.501 1.00 96.69 222 ALA A CA 1
ATOM 1801 C C . ALA A 1 222 ? 14.635 -5.009 -20.376 1.00 96.69 222 ALA A C 1
ATOM 1803 O O . ALA A 1 222 ? 13.799 -5.306 -19.526 1.00 96.69 222 ALA A O 1
ATOM 1804 N N . THR A 1 223 ? 15.882 -5.485 -20.335 1.00 97.44 223 THR A N 1
ATOM 1805 C CA . THR A 1 223 ? 16.370 -6.373 -19.271 1.00 97.44 223 THR A CA 1
ATOM 1806 C C . THR A 1 223 ? 16.403 -5.651 -17.924 1.00 97.44 223 THR A C 1
ATOM 1808 O O . THR A 1 223 ? 15.926 -6.200 -16.934 1.00 97.44 223 THR A O 1
ATOM 1811 N N . ASN A 1 224 ? 16.888 -4.408 -17.883 1.00 97.19 224 ASN A N 1
ATOM 1812 C CA . ASN A 1 224 ? 16.872 -3.590 -16.670 1.00 97.19 224 ASN A CA 1
ATOM 1813 C C . ASN A 1 224 ? 15.440 -3.333 -16.190 1.00 97.19 224 ASN A C 1
ATOM 1815 O O . ASN A 1 224 ? 15.155 -3.520 -15.012 1.00 97.19 224 ASN A O 1
ATOM 1819 N N . HIS A 1 225 ? 14.519 -3.019 -17.101 1.00 97.75 225 HIS A N 1
ATOM 1820 C CA . HIS A 1 225 ? 13.114 -2.829 -16.753 1.00 97.75 225 HIS A CA 1
ATOM 1821 C C . HIS A 1 225 ? 12.469 -4.112 -16.202 1.00 97.75 225 HIS A C 1
ATOM 1823 O O . HIS A 1 225 ? 11.701 -4.061 -15.246 1.00 97.75 225 HIS A O 1
ATOM 1829 N N . LEU A 1 226 ? 12.811 -5.287 -16.744 1.00 96.38 226 LEU A N 1
ATOM 1830 C CA . LEU A 1 226 ? 12.367 -6.569 -16.182 1.00 96.38 226 LEU A CA 1
ATOM 1831 C C . LEU A 1 226 ? 12.934 -6.824 -14.779 1.00 96.38 226 LEU A C 1
ATOM 1833 O O . LEU A 1 226 ? 12.229 -7.388 -13.939 1.00 96.38 226 LEU A O 1
ATOM 1837 N N . ILE A 1 227 ? 14.179 -6.421 -14.509 1.00 96.44 227 ILE A N 1
ATOM 1838 C CA . ILE A 1 227 ? 14.789 -6.513 -13.174 1.00 96.44 227 ILE A CA 1
ATOM 1839 C C . ILE A 1 227 ? 14.073 -5.571 -12.199 1.00 96.44 227 ILE A C 1
ATOM 1841 O O . ILE A 1 227 ? 13.719 -5.998 -11.102 1.00 96.44 227 ILE A O 1
ATOM 1845 N N . GLU A 1 228 ? 13.801 -4.330 -12.608 1.00 97.69 228 GLU A N 1
ATOM 1846 C CA . GLU A 1 228 ? 13.044 -3.351 -11.819 1.00 97.69 228 GLU A CA 1
ATOM 1847 C C . GLU A 1 228 ? 11.641 -3.865 -11.486 1.00 97.69 228 GLU A C 1
ATOM 1849 O O . GLU A 1 228 ? 11.288 -3.955 -10.312 1.00 97.69 228 GLU A O 1
ATOM 1854 N N . LEU A 1 229 ? 10.875 -4.307 -12.490 1.00 95.69 229 LEU A N 1
ATOM 1855 C CA . LEU A 1 229 ? 9.542 -4.882 -12.289 1.00 95.69 229 LEU A CA 1
ATOM 1856 C C . LEU A 1 229 ? 9.578 -6.134 -11.406 1.00 95.69 229 LEU A C 1
ATOM 1858 O O . LEU A 1 229 ? 8.667 -6.357 -10.610 1.00 95.69 229 LEU A O 1
ATOM 1862 N N . SER A 1 230 ? 10.629 -6.953 -11.511 1.00 97.38 230 SER A N 1
ATOM 1863 C CA . SER A 1 230 ? 10.811 -8.108 -10.626 1.00 97.38 230 SER A CA 1
ATOM 1864 C C . SER A 1 230 ? 11.070 -7.679 -9.180 1.00 97.38 230 SER A C 1
ATOM 1866 O O . SER A 1 230 ? 10.538 -8.304 -8.266 1.00 97.38 230 SER A O 1
ATOM 1868 N N . GLY A 1 231 ? 11.837 -6.606 -8.963 1.00 97.69 231 GLY A N 1
ATOM 1869 C CA . GLY A 1 231 ? 12.063 -6.011 -7.643 1.00 97.69 231 GLY A CA 1
ATOM 1870 C C . GLY A 1 231 ? 10.807 -5.362 -7.050 1.00 97.69 231 GLY A C 1
ATOM 1871 O O . GLY A 1 231 ? 10.523 -5.515 -5.863 1.00 97.69 231 GLY A O 1
ATOM 1872 N N . GLU A 1 232 ? 10.003 -4.688 -7.871 1.00 97.12 232 GLU A N 1
ATOM 1873 C CA . GLU A 1 232 ? 8.701 -4.163 -7.450 1.00 97.12 232 GLU A CA 1
ATOM 1874 C C . GLU A 1 232 ? 7.739 -5.300 -7.083 1.00 97.12 232 GLU A C 1
ATOM 1876 O O . GLU A 1 232 ? 7.066 -5.235 -6.055 1.00 97.12 232 GLU A O 1
ATOM 1881 N N . LEU A 1 233 ? 7.715 -6.384 -7.866 1.00 95.44 233 LEU A N 1
ATOM 1882 C CA . LEU A 1 233 ? 6.883 -7.555 -7.588 1.00 95.44 233 LEU A CA 1
ATOM 1883 C C . LEU A 1 233 ? 7.280 -8.221 -6.266 1.00 95.44 233 LEU A C 1
ATOM 1885 O O . LEU A 1 233 ? 6.401 -8.564 -5.474 1.00 95.44 233 LEU A O 1
ATOM 1889 N N . THR A 1 234 ? 8.578 -8.383 -5.988 1.00 97.00 234 THR A N 1
ATOM 1890 C CA . THR A 1 234 ? 9.029 -8.929 -4.699 1.00 97.00 234 THR A CA 1
ATOM 1891 C C . THR A 1 234 ? 8.704 -7.990 -3.541 1.00 97.00 234 THR A C 1
ATOM 1893 O O . THR A 1 234 ? 8.219 -8.465 -2.518 1.00 97.00 234 THR A O 1
ATOM 1896 N N . SER A 1 235 ? 8.879 -6.676 -3.704 1.00 97.75 235 SER A N 1
ATOM 1897 C CA . SER A 1 235 ? 8.512 -5.683 -2.687 1.00 97.75 235 SER A CA 1
ATOM 1898 C C . SER A 1 235 ? 7.015 -5.717 -2.357 1.00 97.75 235 SER A C 1
ATOM 1900 O O . SER A 1 235 ? 6.640 -5.805 -1.186 1.00 97.75 235 SER A O 1
ATOM 1902 N N . VAL A 1 236 ? 6.152 -5.740 -3.378 1.00 94.81 236 VAL A N 1
ATOM 1903 C CA . VAL A 1 236 ? 4.698 -5.868 -3.201 1.00 94.81 236 VAL A CA 1
ATOM 1904 C C . VAL A 1 236 ? 4.350 -7.196 -2.539 1.00 94.81 236 VAL A C 1
ATOM 1906 O O . VAL A 1 236 ? 3.518 -7.223 -1.637 1.00 94.81 236 VAL A O 1
ATOM 1909 N N . LYS A 1 237 ? 5.015 -8.292 -2.923 1.00 97.81 237 LYS A N 1
ATOM 1910 C CA . LYS A 1 237 ? 4.808 -9.603 -2.302 1.00 97.81 237 LYS A CA 1
ATOM 1911 C C . LYS A 1 237 ? 5.152 -9.593 -0.809 1.00 97.81 237 LYS A C 1
ATOM 1913 O O . LYS A 1 237 ? 4.352 -10.094 -0.025 1.00 97.81 237 LYS A O 1
ATOM 1918 N N . CYS A 1 238 ? 6.279 -8.999 -0.412 1.00 95.69 238 CYS A N 1
ATOM 1919 C CA . CYS A 1 238 ? 6.635 -8.842 1.002 1.00 95.69 238 CYS A CA 1
ATOM 1920 C C . CYS A 1 238 ? 5.601 -7.983 1.744 1.00 95.69 238 CYS A C 1
ATOM 1922 O O . CYS A 1 238 ? 5.137 -8.365 2.812 1.00 95.69 238 CYS A O 1
ATOM 1924 N N . SER A 1 239 ? 5.159 -6.871 1.146 1.00 96.56 239 SER A N 1
ATOM 1925 C CA . SER A 1 239 ? 4.123 -6.026 1.750 1.00 96.56 239 SER A CA 1
ATOM 1926 C C . SER A 1 239 ? 2.790 -6.765 1.920 1.00 96.56 239 SER A C 1
ATOM 1928 O O . SER A 1 239 ? 2.150 -6.641 2.961 1.00 96.56 239 SER A O 1
ATOM 1930 N N . CYS A 1 240 ? 2.374 -7.577 0.942 1.00 94.38 240 CYS A N 1
ATOM 1931 C CA . CYS A 1 240 ? 1.192 -8.430 1.067 1.00 94.38 240 CYS A CA 1
ATOM 1932 C C . CYS A 1 240 ? 1.334 -9.428 2.221 1.00 94.38 240 CYS A C 1
ATOM 1934 O O . CYS A 1 240 ? 0.416 -9.521 3.029 1.00 94.38 240 CYS A O 1
ATOM 1936 N N . GLN A 1 241 ? 2.485 -10.095 2.350 1.00 96.81 241 GLN A N 1
ATOM 1937 C CA . GLN A 1 241 ? 2.754 -11.025 3.453 1.00 96.81 241 GLN A CA 1
ATOM 1938 C C . GLN A 1 241 ? 2.677 -10.328 4.818 1.00 96.81 241 GLN A C 1
ATOM 1940 O O . GLN A 1 241 ? 1.978 -10.796 5.711 1.00 96.81 241 GLN A O 1
ATOM 1945 N N . GLU A 1 242 ? 3.283 -9.147 4.965 1.00 97.06 242 GLU A N 1
ATOM 1946 C CA . GLU A 1 242 ? 3.181 -8.361 6.203 1.00 97.06 242 GLU A CA 1
ATOM 1947 C C . GLU A 1 242 ? 1.733 -7.968 6.540 1.00 97.06 242 GLU A C 1
ATOM 1949 O O . GLU A 1 242 ? 1.350 -7.872 7.709 1.00 97.06 242 GLU A O 1
ATOM 1954 N N . LYS A 1 243 ? 0.910 -7.671 5.526 1.00 93.00 243 LYS A N 1
ATOM 1955 C CA . LYS A 1 243 ? -0.508 -7.333 5.722 1.00 93.00 243 LYS A CA 1
ATOM 1956 C C . LYS A 1 243 ? -1.339 -8.568 6.063 1.00 93.00 243 LYS A C 1
ATOM 1958 O O . LYS A 1 243 ? -2.233 -8.451 6.898 1.00 93.00 243 LYS A O 1
ATOM 1963 N N . GLU A 1 244 ? -1.034 -9.719 5.473 1.00 97.44 244 GLU A N 1
ATOM 1964 C CA . GLU A 1 244 ? -1.638 -11.011 5.815 1.00 97.44 244 GLU A CA 1
ATOM 1965 C C . GLU A 1 244 ? -1.331 -11.390 7.269 1.00 97.44 244 GLU A C 1
ATOM 1967 O O . GLU A 1 244 ? -2.251 -11.697 8.023 1.00 97.44 244 GLU A O 1
ATOM 1972 N N . GLU A 1 245 ? -0.081 -11.257 7.717 1.00 97.31 245 GLU A N 1
ATOM 1973 C CA . GLU A 1 245 ? 0.299 -11.483 9.118 1.00 97.31 245 GLU A CA 1
ATOM 1974 C C . GLU A 1 245 ? -0.441 -10.536 10.076 1.00 97.31 245 GLU A C 1
ATOM 1976 O O . GLU A 1 245 ? -0.958 -10.957 11.113 1.00 97.31 245 GLU A O 1
ATOM 1981 N N . LYS A 1 246 ? -0.563 -9.250 9.716 1.00 97.50 246 LYS A N 1
ATOM 1982 C CA . LYS A 1 246 ? -1.343 -8.274 10.497 1.00 97.50 246 LYS A CA 1
ATOM 1983 C C . LYS A 1 246 ? -2.829 -8.631 10.552 1.00 97.50 246 LYS A C 1
ATOM 1985 O O . LYS A 1 246 ? -3.434 -8.474 11.611 1.00 97.50 246 LYS A O 1
ATOM 1990 N N . LEU A 1 247 ? -3.413 -9.109 9.452 1.00 96.94 247 LEU A N 1
ATOM 1991 C CA . LEU A 1 247 ? -4.798 -9.584 9.421 1.00 96.94 247 LEU A CA 1
ATOM 1992 C C . LEU A 1 247 ? -4.987 -10.787 10.344 1.00 96.94 247 LEU A C 1
ATOM 1994 O O . LEU A 1 247 ? -5.875 -10.747 11.189 1.00 96.94 247 LEU A O 1
ATOM 1998 N N . VAL A 1 248 ? -4.111 -11.792 10.261 1.00 97.94 248 VAL A N 1
ATOM 1999 C CA . VAL A 1 248 ? -4.158 -12.975 11.136 1.00 97.94 248 VAL A CA 1
ATOM 2000 C C . VAL A 1 248 ? -4.049 -12.574 12.610 1.00 97.94 248 VAL A C 1
ATOM 2002 O O . VAL A 1 248 ? -4.822 -13.051 13.441 1.00 97.94 248 VAL A O 1
ATOM 2005 N N . ASN A 1 249 ? -3.157 -11.641 12.951 1.00 97.06 249 ASN A N 1
ATOM 2006 C CA . ASN A 1 249 ? -3.025 -11.140 14.321 1.00 97.06 249 ASN A CA 1
ATOM 2007 C C . ASN A 1 249 ? -4.297 -10.422 14.806 1.00 97.06 249 ASN A C 1
ATOM 2009 O O . ASN A 1 249 ? -4.744 -10.646 15.932 1.00 97.06 249 ASN A O 1
ATOM 2013 N N . LEU A 1 250 ? -4.912 -9.586 13.963 1.00 95.81 250 LEU A N 1
ATOM 2014 C CA . LEU A 1 250 ? -6.175 -8.914 14.290 1.00 95.81 250 LEU A CA 1
ATOM 2015 C C . LEU A 1 250 ? -7.343 -9.902 14.408 1.00 95.81 250 LEU A C 1
ATOM 2017 O O . LEU A 1 250 ? -8.206 -9.731 15.268 1.00 95.81 250 LEU A O 1
ATOM 2021 N N . GLU A 1 251 ? -7.381 -10.948 13.585 1.00 96.81 251 GLU A N 1
ATOM 2022 C CA . GLU A 1 251 ? -8.372 -12.022 13.680 1.00 96.81 251 GLU A CA 1
ATOM 2023 C C . GLU A 1 251 ? -8.233 -12.799 14.995 1.00 96.81 251 GLU A C 1
ATOM 2025 O O . GLU A 1 251 ? -9.235 -13.037 15.674 1.00 96.81 251 GLU A O 1
ATOM 2030 N N . GLN A 1 252 ? -7.005 -13.119 15.412 1.00 97.06 252 GLN A N 1
ATOM 2031 C CA . GLN A 1 252 ? -6.734 -13.758 16.703 1.00 97.06 252 GLN A CA 1
ATOM 2032 C C . GLN A 1 252 ? -7.132 -12.861 17.884 1.00 97.06 252 GLN A C 1
ATOM 2034 O O . GLN A 1 252 ? -7.764 -13.337 18.830 1.00 97.06 252 GLN A O 1
ATOM 2039 N N . GLN A 1 253 ? -6.832 -11.559 17.825 1.00 96.62 253 GLN A N 1
ATOM 2040 C CA . GLN A 1 253 ? -7.253 -10.596 18.850 1.00 96.62 253 GLN A CA 1
ATOM 2041 C C . GLN A 1 253 ? -8.778 -10.470 18.924 1.00 96.62 253 GLN A C 1
ATOM 2043 O O . GLN A 1 253 ? -9.345 -10.513 20.016 1.00 96.62 253 GLN A O 1
ATOM 2048 N N . ASN A 1 254 ? -9.459 -10.376 17.778 1.00 93.94 254 ASN A N 1
ATOM 2049 C CA . ASN A 1 254 ? -10.919 -10.345 17.719 1.00 93.94 254 ASN A CA 1
ATOM 2050 C C . ASN A 1 254 ? -11.541 -11.626 18.280 1.00 93.94 254 ASN A C 1
ATOM 2052 O O . ASN A 1 254 ? -12.527 -11.555 19.014 1.00 93.94 254 ASN A O 1
ATOM 2056 N N . LEU A 1 255 ? -10.964 -12.793 17.980 1.00 97.62 255 LEU A N 1
ATOM 2057 C CA . LEU A 1 255 ? -11.396 -14.061 18.562 1.00 97.62 255 LEU A CA 1
ATOM 2058 C C . LEU A 1 255 ? -11.210 -14.059 20.087 1.00 97.62 255 LEU A C 1
ATOM 2060 O O . LEU A 1 255 ? -12.126 -14.441 20.813 1.00 97.62 255 LEU A O 1
ATOM 2064 N N . GLY A 1 256 ? -10.068 -13.569 20.578 1.00 96.75 256 GLY A N 1
ATOM 2065 C CA . GLY A 1 256 ? -9.792 -13.417 22.007 1.00 96.75 256 GLY A CA 1
ATOM 2066 C C . GLY A 1 256 ? -10.799 -12.503 22.713 1.00 96.75 256 GLY A C 1
ATOM 2067 O O . GLY A 1 256 ? -11.385 -12.897 23.721 1.00 96.75 256 GLY A O 1
ATOM 2068 N N . LEU A 1 257 ? -11.070 -11.321 22.154 1.00 96.25 257 LEU A N 1
ATOM 2069 C CA . LEU A 1 257 ? -12.073 -10.387 22.679 1.00 96.25 257 LEU A CA 1
ATOM 2070 C C . LEU A 1 257 ? -13.483 -10.984 22.639 1.00 96.25 257 LEU A C 1
ATOM 2072 O O . LEU A 1 257 ? -14.241 -10.851 23.597 1.00 96.25 257 LEU A O 1
ATOM 2076 N N . LYS A 1 258 ? -13.835 -11.694 21.564 1.00 97.94 258 LYS A N 1
ATOM 2077 C CA . LYS A 1 258 ? -15.124 -12.385 21.451 1.00 97.94 258 LYS A CA 1
ATOM 2078 C C . LYS A 1 258 ? -15.283 -13.456 22.530 1.00 97.94 258 LYS A C 1
ATOM 2080 O O . LYS A 1 258 ? -16.355 -13.543 23.125 1.00 97.94 258 LYS A O 1
ATOM 2085 N N . ASN A 1 259 ? -14.229 -14.219 22.819 1.00 97.19 259 ASN A N 1
ATOM 2086 C CA . ASN A 1 259 ? -14.230 -15.209 23.896 1.00 97.19 259 ASN A CA 1
ATOM 2087 C C . ASN A 1 259 ? -14.387 -14.543 25.271 1.00 97.19 259 ASN A C 1
ATOM 2089 O O . ASN A 1 259 ? -15.200 -15.000 26.070 1.00 97.19 259 ASN A O 1
ATOM 2093 N N . GLN A 1 260 ? -13.699 -13.422 25.524 1.00 97.94 260 GLN A N 1
ATOM 2094 C CA . GLN A 1 260 ? -13.870 -12.651 26.763 1.00 97.94 260 GLN A CA 1
ATOM 2095 C C . GLN A 1 260 ? -15.303 -12.130 26.921 1.00 97.94 260 GLN A C 1
ATOM 2097 O O . GLN A 1 260 ? -15.895 -12.250 27.991 1.00 97.94 260 GLN A O 1
ATOM 2102 N N . VAL A 1 261 ? -15.900 -11.594 25.853 1.00 96.25 261 VAL A N 1
ATOM 2103 C CA . VAL A 1 261 ? -17.301 -11.147 25.874 1.00 96.25 261 VAL A CA 1
ATOM 2104 C C . VAL A 1 261 ? -18.240 -12.321 26.152 1.00 96.25 261 VAL A C 1
ATOM 2106 O O . VAL A 1 261 ? -19.144 -12.188 26.974 1.00 96.25 261 VAL A O 1
ATOM 2109 N N . GLN A 1 262 ? -18.027 -13.477 25.518 1.00 96.94 262 GLN A N 1
ATOM 2110 C CA . GLN A 1 262 ? -18.825 -14.679 25.778 1.00 96.94 262 GLN A CA 1
ATOM 2111 C C . GLN A 1 262 ? -18.709 -15.147 27.232 1.00 96.94 262 GLN A C 1
ATOM 2113 O O . GLN A 1 262 ? -19.724 -15.479 27.843 1.00 96.94 262 GLN A O 1
ATOM 2118 N N . GLU A 1 263 ? -17.508 -15.123 27.809 1.00 96.88 263 GLU A N 1
ATOM 2119 C CA . GLU A 1 263 ? -17.291 -15.475 29.211 1.00 96.88 263 GLU A CA 1
ATOM 2120 C C . GLU A 1 263 ? -17.998 -14.493 30.156 1.00 96.88 263 GLU A C 1
ATOM 2122 O O . GLU A 1 263 ? -18.721 -14.917 31.058 1.00 96.88 263 GLU A O 1
ATOM 2127 N N . MET A 1 264 ? -17.883 -13.185 29.911 1.00 95.31 264 MET A N 1
ATOM 2128 C CA . MET A 1 264 ? -18.580 -12.160 30.696 1.00 95.31 264 MET A CA 1
ATOM 2129 C C . MET A 1 264 ? -20.105 -12.296 30.599 1.00 95.31 264 MET A C 1
ATOM 2131 O O . MET A 1 264 ? -20.808 -12.145 31.599 1.00 95.31 264 MET A O 1
ATOM 2135 N N . VAL A 1 265 ? -20.633 -12.629 29.417 1.00 97.69 265 VAL A N 1
ATOM 2136 C CA . VAL A 1 265 ? -22.062 -12.917 29.226 1.00 97.69 265 VAL A CA 1
ATOM 2137 C C . VAL A 1 265 ? -22.472 -14.170 30.000 1.00 97.69 265 VAL A C 1
ATOM 2139 O O . VAL A 1 265 ? -23.505 -14.147 30.665 1.00 97.69 265 VAL A O 1
ATOM 2142 N N . ALA A 1 266 ? -21.672 -15.238 29.982 1.00 97.06 266 ALA A N 1
ATOM 2143 C CA . ALA A 1 266 ? -21.950 -16.448 30.755 1.00 97.06 266 ALA A CA 1
ATOM 2144 C C . ALA A 1 266 ? -21.942 -16.177 32.271 1.00 97.06 266 ALA A C 1
ATOM 2146 O O . ALA A 1 266 ? -22.841 -16.624 32.985 1.00 97.06 266 ALA A O 1
ATOM 2147 N N . GLN A 1 267 ? -20.982 -15.387 32.764 1.00 96.88 267 GLN A N 1
ATOM 2148 C CA . GLN A 1 267 ? -20.934 -14.959 34.165 1.00 96.88 267 GLN A CA 1
ATOM 2149 C C . GLN A 1 267 ? -22.151 -14.108 34.547 1.00 96.88 267 GLN A C 1
ATOM 2151 O O . GLN A 1 267 ? -22.715 -14.297 35.626 1.00 96.88 267 GLN A O 1
ATOM 2156 N N . LYS A 1 268 ? -22.587 -13.200 33.664 1.00 96.75 268 LYS A N 1
ATOM 2157 C CA . LYS A 1 268 ? -23.813 -12.422 33.863 1.00 96.75 268 LYS A CA 1
ATOM 2158 C C . LYS A 1 268 ? -25.035 -13.338 33.955 1.00 96.75 268 LYS A C 1
ATOM 2160 O O . LYS A 1 268 ? -25.781 -13.228 34.917 1.00 96.75 268 LYS A O 1
ATOM 2165 N N . MET A 1 269 ? -25.200 -14.275 33.022 1.00 96.00 269 MET A N 1
ATOM 2166 C CA . MET A 1 269 ? -26.322 -15.224 33.036 1.00 96.00 269 MET A CA 1
ATOM 2167 C C . MET A 1 269 ? -26.351 -16.067 34.318 1.00 96.00 269 MET A C 1
ATOM 2169 O O . MET A 1 269 ? -27.419 -16.312 34.873 1.00 96.00 269 MET A O 1
ATOM 2173 N N . LEU A 1 270 ? -25.183 -16.469 34.831 1.00 97.88 270 LEU A N 1
ATOM 2174 C CA . LEU A 1 270 ? -25.088 -17.166 36.114 1.00 97.88 270 LEU A CA 1
ATOM 2175 C C . LEU A 1 270 ? -25.545 -16.278 37.283 1.00 97.88 270 LEU A C 1
ATOM 2177 O O . LEU A 1 270 ? -26.263 -16.749 38.160 1.00 97.88 270 LEU A O 1
ATOM 2181 N N . ARG A 1 271 ? -25.142 -15.000 37.302 1.00 95.31 271 ARG A N 1
ATOM 2182 C CA . ARG A 1 271 ? -25.564 -14.030 38.328 1.00 95.31 271 ARG A CA 1
ATOM 2183 C C . ARG A 1 271 ? -27.063 -13.752 38.257 1.00 95.31 271 ARG A C 1
ATOM 2185 O O . ARG A 1 271 ? -27.704 -13.736 39.301 1.00 95.31 271 ARG A O 1
ATOM 2192 N N . ASP A 1 272 ? -27.613 -13.592 37.058 1.00 96.81 272 ASP A N 1
ATOM 2193 C CA . ASP A 1 272 ? -29.047 -13.389 36.844 1.00 96.81 272 ASP A CA 1
ATOM 2194 C C . ASP A 1 272 ? -29.839 -14.614 37.342 1.00 96.81 272 ASP A C 1
ATOM 2196 O O . ASP A 1 272 ? -30.763 -14.464 38.135 1.00 96.81 272 ASP A O 1
ATOM 2200 N N . SER A 1 273 ? -29.388 -15.835 37.026 1.00 97.12 273 SER A N 1
ATOM 2201 C CA . SER A 1 273 ? -29.998 -17.067 37.554 1.00 97.12 273 SER A CA 1
ATOM 2202 C C . SER A 1 273 ? -29.931 -17.166 39.084 1.00 97.12 273 SER A C 1
ATOM 2204 O O . SER A 1 273 ? -30.864 -17.677 39.700 1.00 97.12 273 SER A O 1
ATOM 2206 N N . GLN A 1 274 ? -28.846 -16.698 39.710 1.00 97.62 274 GLN A N 1
ATOM 2207 C CA . GLN A 1 274 ? -28.742 -16.641 41.173 1.00 97.62 274 GLN A CA 1
ATOM 2208 C C . GLN A 1 274 ? -29.714 -15.614 41.765 1.00 97.62 274 GLN A C 1
ATOM 2210 O O . GLN A 1 274 ? -30.310 -15.863 42.811 1.00 97.62 274 GLN A O 1
ATOM 2215 N N . LEU A 1 275 ? -29.889 -14.459 41.115 1.00 96.62 275 LEU A N 1
ATOM 2216 C CA . LEU A 1 275 ? -30.860 -13.446 41.535 1.00 96.62 275 LEU A CA 1
ATOM 2217 C C . LEU A 1 275 ? -32.301 -13.951 41.410 1.00 96.62 275 LEU A C 1
ATOM 2219 O O . LEU A 1 275 ? -33.108 -13.668 42.299 1.00 96.62 275 LEU A O 1
ATOM 2223 N N . ASP A 1 276 ? -32.612 -14.726 40.373 1.00 97.50 276 ASP A N 1
ATOM 2224 C CA . ASP A 1 276 ? -33.920 -15.367 40.211 1.00 97.50 276 ASP A CA 1
ATOM 2225 C C . ASP A 1 276 ? -34.188 -16.377 41.338 1.00 97.50 276 ASP A C 1
ATOM 2227 O O . ASP A 1 276 ? -35.252 -16.337 41.958 1.00 97.50 276 ASP A O 1
ATOM 2231 N N . GLU A 1 277 ? -33.201 -17.210 41.690 1.00 97.88 277 GLU A N 1
ATOM 2232 C CA . GLU A 1 277 ? -33.298 -18.142 42.824 1.00 97.88 277 GLU A CA 1
ATOM 2233 C C . GLU A 1 277 ? -33.497 -17.398 44.158 1.00 97.88 277 GLU A C 1
ATOM 2235 O O . GLU A 1 277 ? -34.351 -17.765 44.974 1.00 97.88 277 GLU A O 1
ATOM 2240 N N . PHE A 1 278 ? -32.766 -16.298 44.380 1.00 96.12 278 PHE A N 1
ATOM 2241 C CA . PHE A 1 278 ? -32.979 -15.452 45.556 1.00 96.12 278 PHE A CA 1
ATOM 2242 C C . PHE A 1 278 ? -34.379 -14.838 45.572 1.00 96.12 278 PHE A C 1
ATOM 2244 O O . PHE A 1 278 ? -35.027 -14.845 46.621 1.00 96.12 278 PHE A O 1
ATOM 2251 N N . THR A 1 279 ? -34.861 -14.346 44.433 1.00 96.88 279 THR A N 1
ATOM 2252 C CA . THR A 1 279 ? -36.204 -13.769 44.302 1.00 96.88 279 THR A CA 1
ATOM 2253 C C . THR A 1 279 ? -37.274 -14.811 44.623 1.00 96.88 279 THR A C 1
ATOM 2255 O O . THR A 1 279 ? -38.155 -14.543 45.438 1.00 96.88 279 THR A O 1
ATOM 2258 N N . GLU A 1 280 ? -37.143 -16.035 44.105 1.00 97.50 280 GLU A N 1
ATOM 2259 C CA . GLU A 1 280 ? -38.054 -17.138 44.424 1.00 97.50 280 GLU A CA 1
ATOM 2260 C C . GLU A 1 280 ? -38.023 -17.495 45.922 1.00 97.50 280 GLU A C 1
ATOM 2262 O O . GLU A 1 280 ? -39.072 -17.695 46.544 1.00 97.50 280 GLU A O 1
ATOM 2267 N N . SER A 1 281 ? -36.838 -17.516 46.544 1.00 97.31 281 SER A N 1
ATOM 2268 C CA . SER A 1 281 ? -36.703 -17.765 47.986 1.00 97.31 281 SER A CA 1
ATOM 2269 C C . SER A 1 281 ? -37.401 -16.691 48.835 1.00 97.31 281 SER A C 1
ATOM 2271 O O . SER A 1 281 ? -38.080 -17.010 49.819 1.00 97.31 281 SER A O 1
ATOM 2273 N N . ILE A 1 282 ? -37.294 -15.421 48.429 1.00 96.00 282 ILE A N 1
ATOM 2274 C CA . ILE A 1 282 ? -37.943 -14.284 49.087 1.00 96.00 282 ILE A CA 1
ATOM 2275 C C . ILE A 1 282 ? -39.457 -14.374 48.904 1.00 96.00 282 ILE A C 1
ATOM 2277 O O . ILE A 1 282 ? -40.190 -14.244 49.884 1.00 96.00 282 ILE A O 1
ATOM 2281 N N . ASP A 1 283 ? -39.938 -14.663 47.696 1.00 97.56 283 ASP A N 1
ATOM 2282 C CA . ASP A 1 283 ? -41.365 -14.835 47.421 1.00 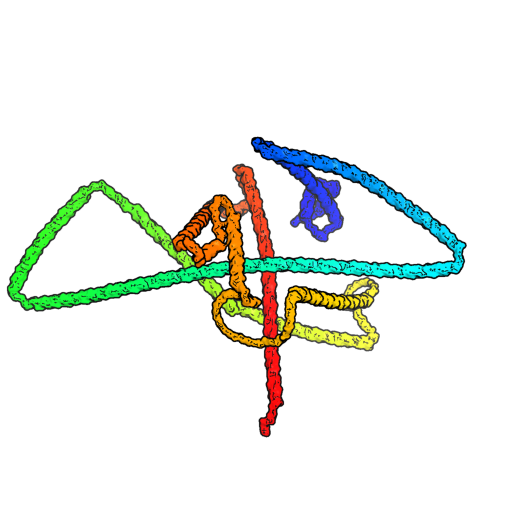97.56 283 ASP A CA 1
ATOM 2283 C C . ASP A 1 283 ? -41.971 -15.976 48.236 1.00 97.56 283 ASP A C 1
ATOM 2285 O O . ASP A 1 283 ? -43.073 -15.844 48.779 1.00 97.56 283 ASP A O 1
ATOM 2289 N N . ASN A 1 284 ? -41.249 -17.086 48.385 1.00 97.44 284 ASN A N 1
ATOM 2290 C CA . ASN A 1 284 ? -41.671 -18.188 49.242 1.00 97.44 284 ASN A CA 1
ATOM 2291 C C . ASN A 1 284 ? -41.758 -17.751 50.709 1.00 97.44 284 ASN A C 1
ATOM 2293 O O . ASN A 1 284 ? -42.762 -18.026 51.370 1.00 97.44 284 ASN A O 1
ATOM 2297 N N . ARG A 1 285 ? -40.789 -16.973 51.203 1.00 97.44 285 ARG A N 1
ATOM 2298 C CA . ARG A 1 285 ? -40.837 -16.423 52.565 1.00 97.44 285 ARG A CA 1
ATOM 2299 C C . ARG A 1 285 ? -41.981 -15.423 52.759 1.00 97.44 285 ARG A C 1
ATOM 2301 O O . ARG A 1 285 ? -42.637 -15.433 53.800 1.00 97.44 285 ARG A O 1
ATOM 2308 N N . ILE A 1 286 ? -42.270 -14.601 51.751 1.00 97.06 286 ILE A N 1
ATOM 2309 C CA . ILE A 1 286 ? -43.416 -13.684 51.745 1.00 97.06 286 ILE A CA 1
ATOM 2310 C C . ILE A 1 286 ? -44.728 -14.474 51.794 1.00 97.06 286 ILE A C 1
ATOM 2312 O O . ILE A 1 286 ? -45.619 -14.113 52.563 1.00 97.06 286 ILE A O 1
ATOM 2316 N N . LYS A 1 287 ? -44.863 -15.556 51.015 1.00 97.06 287 LYS A N 1
ATOM 2317 C CA . LYS A 1 287 ? -46.041 -16.443 51.061 1.00 97.06 287 LYS A CA 1
ATOM 2318 C C . LYS A 1 287 ? -46.218 -17.061 52.448 1.00 97.06 287 LYS A C 1
ATOM 2320 O O . LYS A 1 287 ? -47.331 -17.061 52.967 1.00 97.06 287 LYS A O 1
ATOM 2325 N N . GLU A 1 288 ? -45.138 -17.528 53.075 1.00 97.38 288 GLU A N 1
ATOM 2326 C CA . GLU A 1 288 ? -45.180 -18.046 54.447 1.00 97.38 288 GLU A CA 1
ATOM 2327 C C . GLU A 1 288 ? -45.666 -16.988 55.447 1.00 97.38 288 GLU A C 1
ATOM 2329 O O . GLU A 1 288 ? -46.546 -17.268 56.261 1.00 97.38 288 GLU A O 1
ATOM 2334 N N . TRP A 1 289 ? -45.137 -15.762 55.382 1.00 97.56 289 TRP A N 1
ATOM 2335 C CA . TRP A 1 289 ? -45.553 -14.670 56.269 1.00 97.56 289 TRP A CA 1
ATOM 2336 C C . TRP A 1 289 ? -46.996 -14.236 56.042 1.00 97.56 289 TRP A C 1
ATOM 2338 O O . TRP A 1 289 ? -47.713 -14.025 57.019 1.00 97.56 289 TRP A O 1
ATOM 2348 N N . LYS A 1 290 ? -47.447 -14.167 54.785 1.00 97.31 290 LYS A N 1
ATOM 2349 C CA . LYS A 1 290 ? -48.861 -13.937 54.453 1.00 97.31 290 LYS A CA 1
ATOM 2350 C C . LYS A 1 290 ? -49.750 -15.020 55.064 1.00 97.31 290 LYS A C 1
ATOM 2352 O O . LYS A 1 290 ? -50.716 -14.689 55.735 1.00 97.31 290 LYS A O 1
ATOM 2357 N N . GLY A 1 291 ? -49.368 -16.293 54.950 1.00 97.50 291 GLY A N 1
ATOM 2358 C CA . GLY A 1 291 ? -50.111 -17.393 55.571 1.00 97.50 291 GLY A CA 1
ATOM 2359 C C . GLY A 1 291 ? -50.121 -17.348 57.107 1.00 97.50 291 GLY A C 1
ATOM 2360 O O . GLY A 1 291 ? -51.092 -17.770 57.732 1.00 97.50 291 GLY A O 1
ATOM 2361 N N . ILE A 1 292 ? -49.062 -16.840 57.750 1.00 97.25 292 ILE A N 1
ATOM 2362 C CA . ILE A 1 292 ? -49.049 -16.607 59.207 1.00 97.25 292 ILE A CA 1
ATOM 2363 C C . ILE A 1 292 ? -49.979 -15.447 59.580 1.00 97.25 292 ILE A C 1
ATOM 2365 O O . ILE A 1 292 ? -50.717 -15.570 60.557 1.00 97.25 292 ILE A O 1
ATOM 2369 N N . LEU A 1 293 ? -49.954 -14.352 58.814 1.00 95.69 293 LEU A N 1
ATOM 2370 C CA . LEU A 1 293 ? -50.854 -13.208 58.985 1.00 95.69 293 LEU A CA 1
ATOM 2371 C C . LEU A 1 293 ? -52.315 -13.640 58.867 1.00 95.69 293 LEU A C 1
ATOM 2373 O O . LEU A 1 293 ? -53.067 -13.425 59.806 1.00 95.69 293 LEU A O 1
ATOM 2377 N N . GLU A 1 294 ? -52.681 -14.366 57.810 1.00 97.12 294 GLU A N 1
ATOM 2378 C CA . GLU A 1 294 ? -54.042 -14.886 57.615 1.00 97.12 294 GLU A CA 1
ATOM 2379 C C . GLU A 1 294 ? -54.507 -15.763 58.789 1.00 97.12 294 GLU A C 1
ATOM 2381 O O . GLU A 1 294 ? -55.628 -15.624 59.274 1.00 97.12 294 GLU A O 1
ATOM 2386 N N . LYS A 1 295 ? -53.636 -16.643 59.307 1.00 97.50 295 LYS A N 1
ATOM 2387 C CA . LYS A 1 295 ? -53.946 -17.450 60.503 1.00 97.50 295 LYS A CA 1
ATOM 2388 C C . LYS A 1 295 ? -54.167 -16.587 61.743 1.00 97.50 295 LYS A C 1
ATOM 2390 O O . LYS A 1 295 ? -55.023 -16.911 62.561 1.00 97.50 295 LYS A O 1
ATOM 2395 N N . LYS A 1 296 ? -53.372 -15.527 61.912 1.00 95.62 296 LYS A N 1
ATOM 2396 C CA . LYS A 1 296 ? -53.489 -14.605 63.046 1.00 95.62 296 LYS A CA 1
ATOM 2397 C C . LYS A 1 296 ? -54.730 -13.729 62.936 1.00 95.62 296 LYS A C 1
ATOM 2399 O O . LYS A 1 296 ? -55.395 -13.536 63.946 1.00 95.62 296 LYS A O 1
ATOM 2404 N N . ASP A 1 297 ? -55.081 -13.283 61.738 1.00 96.75 297 ASP A N 1
ATOM 2405 C CA . ASP A 1 297 ? -56.316 -12.546 61.480 1.00 96.75 297 ASP A CA 1
ATOM 2406 C C . ASP A 1 297 ? -57.547 -13.418 61.764 1.00 96.75 297 ASP A C 1
ATOM 2408 O O . ASP A 1 297 ? -58.460 -12.966 62.451 1.00 96.75 297 ASP A O 1
ATOM 2412 N N . ALA A 1 298 ? -57.531 -14.696 61.366 1.00 96.25 298 ALA A N 1
ATOM 2413 C CA . ALA A 1 298 ? -58.589 -15.649 61.712 1.00 96.25 298 ALA A CA 1
ATOM 2414 C C . ALA A 1 298 ? -58.706 -15.885 63.233 1.00 96.25 298 ALA A C 1
ATOM 2416 O O . ALA A 1 298 ? -59.809 -15.957 63.771 1.00 96.25 298 ALA A O 1
ATOM 2417 N N . GLU A 1 299 ? -57.578 -15.976 63.951 1.00 96.75 299 GLU A N 1
ATOM 2418 C CA . GLU A 1 299 ? -57.564 -16.081 65.419 1.00 96.75 299 GLU A CA 1
ATOM 2419 C C . GLU A 1 299 ? -58.132 -14.812 66.078 1.00 96.75 299 GLU A C 1
ATOM 2421 O O . GLU A 1 299 ? -58.909 -14.897 67.030 1.00 96.75 299 GLU A O 1
ATOM 2426 N N . ILE A 1 300 ? -57.783 -13.630 65.561 1.00 94.94 300 ILE A N 1
ATOM 2427 C CA . ILE A 1 300 ? -58.331 -12.350 66.025 1.00 94.94 300 ILE A CA 1
ATOM 2428 C C . ILE A 1 300 ? -59.840 -12.302 65.787 1.00 94.94 300 ILE A C 1
ATOM 2430 O O . ILE A 1 300 ? -60.571 -11.902 66.692 1.00 94.94 300 ILE A O 1
ATOM 2434 N N . GLU A 1 301 ? -60.316 -12.724 64.617 1.00 95.94 301 GLU A N 1
ATOM 2435 C CA . GLU A 1 301 ? -61.743 -12.776 64.294 1.00 95.94 301 GLU A CA 1
ATOM 2436 C C . GLU A 1 301 ? -62.490 -13.734 65.235 1.00 95.94 301 GLU A C 1
ATOM 2438 O O . GLU A 1 301 ? -63.515 -13.367 65.812 1.00 95.94 301 GLU A O 1
ATOM 2443 N N . GLU A 1 302 ? -61.937 -14.920 65.505 1.00 95.88 302 GLU A N 1
ATOM 2444 C CA . GLU A 1 302 ? -62.515 -15.865 66.466 1.00 95.88 302 GLU A CA 1
ATOM 2445 C C . GLU A 1 302 ? -62.573 -15.274 67.887 1.00 95.88 302 GLU A C 1
ATOM 2447 O O . GLU A 1 302 ? -63.588 -15.389 68.585 1.00 95.88 302 GLU A O 1
ATOM 2452 N N . LEU A 1 303 ? -61.505 -14.599 68.327 1.00 94.25 303 LEU A N 1
ATOM 2453 C CA . LEU A 1 303 ? -61.471 -13.911 69.618 1.00 94.25 303 LEU A CA 1
ATOM 2454 C C . LEU A 1 303 ? -62.474 -12.751 69.675 1.00 94.25 303 LEU A C 1
ATOM 2456 O O . LEU A 1 303 ? -63.138 -12.587 70.700 1.00 94.25 303 LEU A O 1
ATOM 2460 N N . GLN A 1 304 ? -62.633 -11.981 68.596 1.00 94.69 304 GLN A N 1
ATOM 2461 C CA . GLN A 1 304 ? -63.643 -10.926 68.491 1.00 94.69 304 GLN A CA 1
ATOM 2462 C C . GLN A 1 304 ? -65.058 -11.504 68.601 1.00 94.69 304 GLN A C 1
ATOM 2464 O O . GLN A 1 304 ? -65.852 -11.000 69.398 1.00 94.69 304 GLN A O 1
ATOM 2469 N N . ILE A 1 305 ? -65.359 -12.600 67.895 1.00 93.94 305 ILE A N 1
ATOM 2470 C CA . ILE A 1 305 ? -66.650 -13.300 67.990 1.00 93.94 305 ILE A CA 1
ATOM 2471 C C . ILE A 1 305 ? -66.903 -13.738 69.435 1.00 93.94 305 ILE A C 1
ATOM 2473 O O . ILE A 1 305 ? -67.927 -13.370 70.015 1.00 93.94 305 ILE A O 1
ATOM 2477 N N . ARG A 1 306 ? -65.948 -14.422 70.078 1.00 93.50 306 ARG A N 1
ATOM 2478 C CA . ARG A 1 306 ? -66.076 -14.832 71.490 1.00 93.50 306 ARG A CA 1
ATOM 2479 C C . ARG A 1 306 ? -66.308 -13.642 72.424 1.00 93.50 306 ARG A C 1
ATOM 2481 O O . ARG A 1 306 ? -67.106 -13.738 73.356 1.00 93.50 306 ARG A O 1
ATOM 2488 N N . LEU A 1 307 ? -65.650 -12.509 72.180 1.00 89.44 307 LEU A N 1
ATOM 2489 C CA . LEU A 1 307 ? -65.809 -11.297 72.984 1.00 89.44 307 LEU A CA 1
ATOM 2490 C C . LEU A 1 307 ? -67.204 -10.678 72.794 1.00 89.44 307 LEU A C 1
ATOM 2492 O O . LEU A 1 307 ? -67.835 -10.292 73.779 1.00 89.44 307 LEU A O 1
ATOM 2496 N N . THR A 1 308 ? -67.739 -10.663 71.568 1.00 89.06 308 THR A N 1
ATOM 2497 C CA . THR A 1 308 ? -69.127 -10.237 71.303 1.00 89.06 308 THR A CA 1
ATOM 2498 C C . THR A 1 308 ? -70.164 -11.190 71.905 1.00 89.06 308 THR A C 1
ATOM 2500 O O . THR A 1 308 ? -71.172 -10.735 72.451 1.00 89.06 308 THR A O 1
ATOM 2503 N N . GLU A 1 309 ? -69.915 -12.501 71.911 1.00 89.12 309 GLU A N 1
ATOM 2504 C CA . GLU A 1 309 ? -70.768 -13.476 72.594 1.00 89.12 309 GLU A CA 1
ATOM 2505 C C . GLU A 1 309 ? -70.787 -13.271 74.110 1.00 89.12 309 GLU A C 1
ATOM 2507 O O . GLU A 1 309 ? -71.846 -13.312 74.731 1.00 89.12 309 GLU A O 1
ATOM 2512 N N . ILE A 1 310 ? -69.626 -13.056 74.734 1.00 85.00 310 ILE A N 1
ATOM 2513 C CA . ILE A 1 310 ? -69.549 -12.787 76.175 1.00 85.00 310 ILE A CA 1
ATOM 2514 C C . ILE A 1 310 ? -70.215 -11.446 76.493 1.00 85.00 310 ILE A C 1
ATOM 2516 O O . ILE A 1 310 ? -70.982 -11.357 77.452 1.00 85.00 310 ILE A O 1
ATOM 2520 N N . SER A 1 311 ? -69.976 -10.420 75.675 1.00 83.06 311 SER A N 1
ATOM 2521 C CA . SER A 1 311 ? -70.603 -9.103 75.814 1.00 83.06 311 SER A CA 1
ATOM 2522 C C . SER A 1 311 ? -72.132 -9.184 75.714 1.00 83.06 311 SER A C 1
ATOM 2524 O O . SER A 1 311 ? -72.831 -8.663 76.580 1.00 83.06 311 SER A O 1
ATOM 2526 N N . SER A 1 312 ? -72.673 -9.926 74.742 1.00 76.75 312 SER A N 1
ATOM 2527 C CA . SER A 1 312 ? -74.123 -10.132 74.584 1.00 76.75 312 SER A CA 1
ATOM 2528 C C . SER A 1 312 ? -74.736 -11.009 75.685 1.00 76.75 312 SER A C 1
ATOM 2530 O O . SER A 1 312 ? -75.814 -10.692 76.188 1.00 76.75 312 SER A O 1
ATOM 2532 N N . LYS A 1 313 ? -74.044 -12.062 76.142 1.00 76.25 313 LYS A N 1
ATOM 2533 C CA . LYS A 1 313 ? -74.451 -12.859 77.319 1.00 76.25 313 LYS A CA 1
ATOM 2534 C C . LYS A 1 313 ? -74.477 -12.007 78.592 1.00 76.25 313 LYS A C 1
ATOM 2536 O O . LYS A 1 313 ? -75.397 -12.136 79.395 1.00 76.25 313 LYS A O 1
ATOM 2541 N N . THR A 1 314 ? -73.513 -11.101 78.745 1.00 64.56 314 THR A N 1
ATOM 2542 C CA . THR A 1 314 ? -73.450 -10.158 79.869 1.00 64.56 314 THR A CA 1
ATOM 2543 C C . THR A 1 314 ? -74.577 -9.127 79.768 1.00 64.56 314 THR A C 1
ATOM 2545 O O . THR A 1 314 ? -75.304 -8.951 80.738 1.00 64.56 314 THR A O 1
ATOM 2548 N N . ALA A 1 315 ? -74.827 -8.546 78.586 1.00 57.50 315 ALA A N 1
ATOM 2549 C CA . ALA A 1 315 ? -75.939 -7.623 78.325 1.00 57.50 315 ALA A CA 1
ATOM 2550 C C . ALA A 1 315 ? -77.322 -8.232 78.644 1.00 57.50 315 ALA A C 1
ATOM 2552 O O . ALA A 1 315 ? -78.175 -7.562 79.223 1.00 57.50 315 ALA A O 1
ATOM 2553 N N . ASN A 1 316 ? -77.525 -9.521 78.351 1.00 53.00 316 ASN A N 1
ATOM 2554 C CA . ASN A 1 316 ? -78.776 -10.234 78.637 1.00 53.00 316 ASN A CA 1
ATOM 2555 C C . ASN A 1 316 ? -78.954 -10.612 80.121 1.00 53.00 316 ASN A C 1
ATOM 2557 O O . ASN A 1 316 ? -80.076 -10.871 80.555 1.00 53.00 316 ASN A O 1
ATOM 2561 N N . SER A 1 317 ? -77.879 -10.609 80.916 1.00 49.91 317 SER A N 1
ATOM 2562 C CA . SER A 1 317 ? -77.918 -10.908 82.354 1.00 49.91 317 SER A CA 1
ATOM 2563 C C . SER A 1 317 ? -78.282 -9.699 83.232 1.00 49.91 317 SER A C 1
ATOM 2565 O O . SER A 1 317 ? -78.514 -9.882 84.425 1.00 49.91 317 SER A O 1
ATOM 2567 N N . TYR A 1 318 ? -78.365 -8.477 82.688 1.00 46.34 318 TYR A N 1
ATOM 2568 C CA . TYR A 1 318 ? -78.680 -7.264 83.468 1.00 46.34 318 TYR A CA 1
ATOM 2569 C C . TYR A 1 318 ? -80.173 -7.064 83.779 1.00 46.34 318 TYR A C 1
ATOM 2571 O O . TYR A 1 318 ? -80.521 -6.110 84.471 1.00 46.34 318 TYR A O 1
ATOM 2579 N N . ASN A 1 319 ? -81.063 -7.950 83.321 1.00 51.94 319 ASN A N 1
ATOM 2580 C CA . ASN A 1 319 ? -82.511 -7.780 83.506 1.00 51.94 319 ASN A CA 1
ATOM 2581 C C . ASN A 1 319 ? -83.105 -8.498 84.731 1.00 51.94 319 ASN A C 1
ATOM 2583 O O . ASN A 1 319 ? -84.313 -8.422 84.941 1.00 51.94 319 ASN A O 1
ATOM 2587 N N . VAL A 1 320 ? -82.298 -9.150 85.573 1.00 54.47 320 VAL A N 1
ATOM 2588 C CA . VAL A 1 320 ? -82.759 -9.667 86.874 1.00 54.47 320 VAL A CA 1
ATOM 2589 C C . VAL A 1 320 ? -81.698 -9.374 87.927 1.00 54.47 320 VAL A C 1
ATOM 2591 O O . VAL A 1 320 ? -80.824 -10.192 88.192 1.00 54.47 320 VAL A O 1
ATOM 2594 N N . VAL A 1 321 ? -81.766 -8.185 88.524 1.00 50.06 321 VAL A N 1
ATOM 2595 C CA . VAL A 1 321 ? -80.971 -7.866 89.714 1.00 50.06 321 VAL A CA 1
ATOM 2596 C C . VAL A 1 321 ? -81.873 -8.039 90.928 1.00 50.06 321 VAL A C 1
ATOM 2598 O O . VAL A 1 321 ? -82.669 -7.167 91.276 1.00 50.06 321 VAL A O 1
ATOM 2601 N N . GLU A 1 322 ? -81.763 -9.207 91.558 1.00 59.56 322 GLU A N 1
ATOM 2602 C CA . GLU A 1 322 ? -82.299 -9.446 92.893 1.00 59.56 322 GLU A CA 1
ATOM 2603 C C . GLU A 1 322 ? -81.637 -8.497 93.912 1.00 59.56 322 GLU A C 1
ATOM 2605 O O . GLU A 1 322 ? -80.449 -8.180 93.792 1.00 59.56 322 GLU A O 1
ATOM 2610 N N . PRO A 1 323 ? -82.357 -8.069 94.963 1.00 58.59 323 PRO A N 1
ATOM 2611 C CA . PRO A 1 323 ? -81.887 -7.083 95.943 1.00 58.59 323 PRO A CA 1
ATOM 2612 C C . PRO A 1 323 ? -80.556 -7.444 96.634 1.00 58.59 323 PRO A C 1
ATOM 2614 O O . PRO A 1 323 ? -79.835 -6.552 97.078 1.00 58.59 323 PRO A O 1
ATOM 2617 N N . ASN A 1 324 ? -80.164 -8.722 96.653 1.00 59.59 324 ASN A N 1
ATOM 2618 C CA . ASN A 1 324 ? -78.864 -9.163 97.168 1.00 59.59 324 ASN A CA 1
ATOM 2619 C C . ASN A 1 324 ? -77.680 -8.755 96.272 1.00 59.59 324 ASN A C 1
ATOM 2621 O O . ASN A 1 324 ? -76.597 -8.479 96.785 1.00 59.59 324 ASN A O 1
ATOM 2625 N N . GLN A 1 325 ? -77.869 -8.642 94.953 1.00 61.31 325 GLN A N 1
ATOM 2626 C CA . GLN A 1 325 ? -76.834 -8.117 94.057 1.00 61.31 325 GLN A CA 1
ATOM 2627 C C . GLN A 1 325 ? -76.639 -6.616 94.232 1.00 61.31 325 GLN A C 1
ATOM 2629 O O . GLN A 1 325 ? -75.518 -6.158 94.078 1.00 61.31 325 GLN A O 1
ATOM 2634 N N . ILE A 1 326 ? -77.664 -5.850 94.619 1.00 65.06 326 ILE A N 1
ATOM 2635 C CA . ILE A 1 326 ? -77.487 -4.426 94.948 1.00 65.06 326 ILE A CA 1
ATOM 2636 C C . ILE A 1 326 ? -76.609 -4.284 96.199 1.00 65.06 326 ILE A C 1
ATOM 2638 O O . ILE A 1 326 ? -75.747 -3.410 96.242 1.00 65.06 326 ILE A O 1
ATOM 2642 N N . ILE A 1 327 ? -76.752 -5.174 97.187 1.00 71.00 327 ILE A N 1
ATOM 2643 C CA . ILE A 1 327 ? -75.910 -5.177 98.396 1.00 71.00 327 ILE A CA 1
ATOM 2644 C C . ILE A 1 327 ? -74.461 -5.553 98.054 1.00 71.00 327 ILE A C 1
ATOM 2646 O O . ILE A 1 327 ? -73.534 -4.851 98.442 1.00 71.00 327 ILE A O 1
ATOM 2650 N N . VAL A 1 328 ? -74.244 -6.597 97.250 1.00 71.69 328 VAL A N 1
ATOM 2651 C CA . VAL A 1 328 ? -72.891 -6.956 96.789 1.00 71.69 328 VAL A CA 1
ATOM 2652 C C . VAL A 1 328 ? -72.301 -5.864 95.887 1.00 71.69 328 VAL A C 1
ATOM 2654 O O . VAL A 1 328 ? -71.129 -5.527 96.019 1.00 71.69 328 VAL A O 1
ATOM 2657 N N . LEU A 1 329 ? -73.094 -5.248 95.008 1.00 72.06 329 LEU A N 1
ATOM 2658 C CA . LEU A 1 329 ? -72.645 -4.163 94.134 1.00 72.06 329 LEU A CA 1
ATOM 2659 C C . LEU A 1 329 ? -72.312 -2.895 94.917 1.00 72.06 329 LEU A C 1
ATOM 2661 O O . LEU A 1 329 ? -71.289 -2.291 94.643 1.00 72.06 329 LEU A O 1
ATOM 2665 N N . SER A 1 330 ? -73.099 -2.529 95.925 1.00 76.19 330 SER A N 1
ATOM 2666 C CA . SER A 1 330 ? -72.789 -1.416 96.833 1.00 76.19 330 SER A CA 1
ATOM 2667 C C . SER A 1 330 ? -71.566 -1.701 97.706 1.00 76.19 330 SER A C 1
ATOM 2669 O O . SER A 1 330 ? -70.756 -0.807 97.931 1.00 76.19 330 SER A O 1
ATOM 2671 N N . GLU A 1 331 ? -71.354 -2.947 98.131 1.00 79.50 331 GLU A N 1
ATOM 2672 C CA . GLU A 1 331 ? -70.147 -3.334 98.866 1.00 79.50 331 GLU A CA 1
ATOM 2673 C C . GLU A 1 331 ? -68.904 -3.377 97.956 1.00 79.50 331 GLU A C 1
ATOM 2675 O O . GLU A 1 331 ? -67.811 -2.986 98.367 1.00 79.50 331 GLU A O 1
ATOM 2680 N N . THR A 1 332 ? -69.049 -3.796 96.694 1.00 81.25 332 THR A N 1
ATOM 2681 C CA . THR A 1 332 ? -67.969 -3.727 95.693 1.00 81.25 332 THR A CA 1
ATOM 2682 C C . THR A 1 332 ? -67.704 -2.304 95.215 1.00 81.25 332 THR A C 1
ATOM 2684 O O . THR A 1 332 ? -66.544 -1.977 94.990 1.00 81.25 332 THR A O 1
ATOM 2687 N N . LEU A 1 333 ? -68.728 -1.451 95.116 1.00 82.62 333 LEU A N 1
ATOM 2688 C CA . LEU A 1 333 ? -68.591 -0.016 94.866 1.00 82.62 333 LEU A CA 1
ATOM 2689 C C . LEU A 1 333 ? -67.847 0.641 96.014 1.00 82.62 333 LEU A C 1
ATOM 2691 O O . LEU A 1 333 ? -66.864 1.313 95.752 1.00 82.62 333 LEU A O 1
ATOM 2695 N N . ARG A 1 334 ? -68.194 0.326 97.265 1.00 85.75 334 ARG A N 1
ATOM 2696 C CA . ARG A 1 334 ? -67.449 0.801 98.432 1.00 85.75 334 ARG A CA 1
ATOM 2697 C C . ARG A 1 334 ? -65.987 0.349 98.407 1.00 85.75 334 ARG A C 1
ATOM 2699 O O . ARG A 1 334 ? -65.095 1.159 98.605 1.00 85.75 334 ARG A O 1
ATOM 2706 N N . LYS A 1 335 ? -65.710 -0.921 98.085 1.00 86.94 335 LYS A N 1
ATOM 2707 C CA . LYS A 1 335 ? -64.326 -1.416 97.923 1.00 86.94 335 LYS A CA 1
ATOM 2708 C C . LYS A 1 335 ? -63.597 -0.743 96.756 1.00 86.94 335 LYS A C 1
ATOM 2710 O O . LYS A 1 335 ? -62.396 -0.510 96.847 1.00 86.94 335 LYS A O 1
ATOM 2715 N N . ARG A 1 336 ? -64.298 -0.443 95.658 1.00 85.69 336 ARG A N 1
ATOM 2716 C CA . ARG A 1 336 ? -63.768 0.317 94.513 1.00 85.69 336 ARG A CA 1
ATOM 2717 C C . ARG A 1 336 ? -63.513 1.770 94.899 1.00 85.69 336 ARG A C 1
ATOM 2719 O O . ARG A 1 336 ? -62.513 2.316 94.466 1.00 85.69 336 ARG A O 1
ATOM 2726 N N . GLU A 1 337 ? -64.359 2.369 95.723 1.00 86.38 337 GLU A N 1
ATOM 2727 C CA . GLU A 1 337 ? -64.206 3.721 96.260 1.00 86.38 337 GLU A CA 1
ATOM 2728 C C . GLU A 1 337 ? -63.025 3.788 97.231 1.00 86.38 337 GLU A C 1
ATOM 2730 O O . GLU A 1 337 ? -62.191 4.671 97.077 1.00 86.38 337 GLU A O 1
ATOM 2735 N N . ASP A 1 338 ? -62.846 2.798 98.110 1.00 87.62 338 ASP A N 1
ATOM 2736 C CA . ASP A 1 338 ? -61.652 2.662 98.959 1.00 87.62 338 ASP A CA 1
ATOM 2737 C C . ASP A 1 338 ? -60.379 2.450 98.107 1.00 87.62 338 ASP A C 1
ATOM 2739 O O . ASP A 1 338 ? -59.305 2.990 98.392 1.00 87.62 338 ASP A O 1
ATOM 2743 N N . GLN A 1 339 ? -60.476 1.683 97.015 1.00 88.44 339 GLN A N 1
ATOM 2744 C CA . GLN A 1 339 ? -59.387 1.521 96.045 1.00 88.44 339 GLN A CA 1
ATOM 2745 C C . GLN A 1 339 ? -59.089 2.818 95.290 1.00 88.44 339 GLN A C 1
ATOM 2747 O O . GLN A 1 339 ? -57.930 3.150 95.081 1.00 88.44 339 GLN A O 1
ATOM 2752 N N . ILE A 1 340 ? -60.108 3.580 94.905 1.00 86.81 340 ILE A N 1
ATOM 2753 C CA . ILE A 1 340 ? -59.936 4.888 94.275 1.00 86.81 340 ILE A CA 1
ATOM 2754 C C . ILE A 1 340 ? -59.326 5.862 95.279 1.00 86.81 340 ILE A C 1
ATOM 2756 O O . ILE A 1 340 ? -58.428 6.604 94.907 1.00 86.81 340 ILE A O 1
ATOM 2760 N N . GLU A 1 341 ? -59.724 5.830 96.548 1.00 89.31 341 GLU A N 1
ATOM 2761 C CA . GLU A 1 341 ? -59.156 6.683 97.589 1.00 89.31 341 GLU A CA 1
ATOM 2762 C C . GLU A 1 341 ? -57.687 6.324 97.866 1.00 89.31 341 GLU A C 1
ATOM 2764 O O . GLU A 1 341 ? -56.838 7.206 98.009 1.00 89.31 341 GLU A O 1
ATOM 2769 N N . THR A 1 342 ? -57.343 5.034 97.887 1.00 87.06 342 THR A N 1
ATOM 2770 C CA . THR A 1 342 ? -55.945 4.588 98.014 1.00 87.06 342 THR A CA 1
ATOM 2771 C C . THR A 1 342 ? -55.124 4.914 96.773 1.00 87.06 342 THR A C 1
ATOM 2773 O O . THR A 1 342 ? -54.003 5.392 96.920 1.00 87.06 342 THR A O 1
ATOM 2776 N N . LEU A 1 343 ? -55.676 4.761 95.567 1.00 86.38 343 LEU A N 1
ATOM 2777 C CA . LEU A 1 343 ? -55.032 5.187 94.324 1.00 86.38 343 LEU A CA 1
ATOM 2778 C C . LEU A 1 343 ? -54.887 6.710 94.258 1.00 86.38 343 LEU A C 1
ATOM 2780 O O . LEU A 1 343 ? -53.851 7.188 93.824 1.00 86.38 343 LEU A O 1
ATOM 2784 N N . GLN A 1 344 ? -55.847 7.493 94.748 1.00 87.81 344 GLN A N 1
ATOM 2785 C CA . GLN A 1 344 ? -55.732 8.950 94.868 1.00 87.81 344 GLN A CA 1
ATOM 2786 C C . GLN A 1 344 ? -54.666 9.341 95.896 1.00 87.81 344 GLN A C 1
ATOM 2788 O O . GLN A 1 344 ? -53.886 10.263 95.656 1.00 87.81 344 GLN A O 1
ATOM 2793 N N . LYS A 1 345 ? -54.563 8.621 97.018 1.00 88.50 345 LYS A N 1
ATOM 2794 C CA . LYS A 1 345 ? -53.473 8.793 97.992 1.00 88.50 345 LYS A CA 1
ATOM 2795 C C . LYS A 1 345 ? -52.121 8.437 97.375 1.00 88.50 345 LYS A C 1
ATOM 2797 O O . LYS A 1 345 ? -51.178 9.204 97.510 1.00 88.50 345 LYS A O 1
ATOM 2802 N N . GLN A 1 346 ? -52.033 7.342 96.625 1.00 88.19 346 GLN A N 1
ATOM 2803 C CA . GLN A 1 346 ? -50.818 6.953 95.906 1.00 88.19 346 GLN A CA 1
ATOM 2804 C C . GLN A 1 346 ? -50.472 7.935 94.791 1.00 88.19 346 GLN A C 1
ATOM 2806 O O . GLN A 1 346 ? -49.304 8.225 94.595 1.00 88.19 346 GLN A O 1
ATOM 2811 N N . LEU A 1 347 ? -51.457 8.495 94.093 1.00 87.00 347 LEU A N 1
ATOM 2812 C CA . LEU A 1 347 ? -51.236 9.449 93.013 1.00 87.00 347 LEU A CA 1
ATOM 2813 C C . LEU A 1 347 ? -50.846 10.820 93.566 1.00 87.00 347 LEU A C 1
ATOM 2815 O O . LEU A 1 347 ? -49.944 11.451 93.031 1.00 87.00 347 LEU A O 1
ATOM 2819 N N . THR A 1 348 ? -51.433 11.262 94.681 1.00 86.44 348 THR A N 1
ATOM 2820 C CA . THR A 1 348 ? -50.991 12.477 95.391 1.00 86.44 348 THR A CA 1
ATOM 2821 C C . THR A 1 348 ? -49.611 12.296 96.020 1.00 86.44 348 THR A C 1
ATOM 2823 O O . THR A 1 348 ? -48.818 13.236 96.006 1.00 86.44 348 THR A O 1
ATOM 2826 N N . GLN A 1 349 ? -49.284 11.097 96.503 1.00 84.94 349 GLN A N 1
ATOM 2827 C CA . GLN A 1 349 ? -47.951 10.755 96.991 1.00 84.94 349 GLN A CA 1
ATOM 2828 C C . GLN A 1 349 ? -46.924 10.663 95.856 1.00 84.94 349 GLN A C 1
ATOM 2830 O O . GLN A 1 349 ? -45.890 11.305 95.953 1.00 84.94 349 GLN A O 1
ATOM 2835 N N . ALA A 1 350 ? -47.236 10.003 94.742 1.00 83.94 350 ALA A N 1
ATOM 2836 C CA . ALA A 1 350 ? -46.397 9.977 93.546 1.00 83.94 350 ALA A CA 1
ATOM 2837 C C . ALA A 1 350 ? -46.235 11.379 92.946 1.00 83.94 350 ALA A C 1
ATOM 2839 O O . ALA A 1 350 ? -45.159 11.729 92.491 1.00 83.94 350 ALA A O 1
ATOM 2840 N N . THR A 1 351 ? -47.265 12.227 92.998 1.00 87.44 351 THR A N 1
ATOM 2841 C CA . THR A 1 351 ? -47.165 13.630 92.563 1.00 87.44 351 THR A CA 1
ATOM 2842 C C . THR A 1 351 ? -46.283 14.443 93.513 1.00 87.44 351 THR A C 1
ATOM 2844 O O . THR A 1 351 ? -45.508 15.278 93.052 1.00 87.44 351 THR A O 1
ATOM 2847 N N . LYS A 1 352 ? -46.346 14.194 94.831 1.00 88.38 352 LYS A N 1
ATOM 2848 C CA . LYS A 1 352 ? -45.401 14.770 95.803 1.00 88.38 352 LYS A CA 1
ATOM 2849 C C . LYS A 1 352 ? -43.978 14.289 95.546 1.00 88.38 352 LYS A C 1
ATOM 2851 O O . LYS A 1 352 ? -43.097 15.123 95.447 1.00 88.38 352 LYS A O 1
ATOM 2856 N N . GLU A 1 353 ? -43.768 12.994 95.341 1.00 85.12 353 GLU A N 1
ATOM 2857 C CA . GLU A 1 353 ? -42.458 12.411 95.040 1.00 85.12 353 GLU A CA 1
ATOM 2858 C C . GLU A 1 353 ? -41.912 12.894 93.690 1.00 85.12 353 GLU A C 1
ATOM 2860 O O . GLU A 1 353 ? -40.724 13.178 93.592 1.00 85.12 353 GLU A O 1
ATOM 2865 N N . ILE A 1 354 ? -42.752 13.074 92.664 1.00 85.31 354 ILE A N 1
ATOM 2866 C CA . ILE A 1 354 ? -42.379 13.687 91.379 1.00 85.31 354 ILE A CA 1
ATOM 2867 C C . ILE A 1 354 ? -42.021 15.162 91.567 1.00 85.31 354 ILE A C 1
ATOM 2869 O O . ILE A 1 354 ? -41.034 15.605 90.993 1.00 85.31 354 ILE A O 1
ATOM 2873 N N . ASN A 1 355 ? -42.764 15.922 92.374 1.00 86.00 355 ASN A N 1
ATOM 2874 C CA . ASN A 1 355 ? -42.437 17.320 92.671 1.00 86.00 355 ASN A CA 1
ATOM 2875 C C . ASN A 1 355 ? -41.167 17.451 93.519 1.00 86.00 355 ASN A C 1
ATOM 2877 O O . ASN A 1 355 ? -40.349 18.327 93.254 1.00 86.00 355 ASN A O 1
ATOM 2881 N N . ASP A 1 356 ? -40.956 16.558 94.483 1.00 84.25 356 ASP A N 1
ATOM 2882 C CA . ASP A 1 356 ? -39.733 16.477 95.279 1.00 84.25 356 ASP A CA 1
ATOM 2883 C C . ASP A 1 356 ? -38.551 16.055 94.397 1.00 84.25 356 ASP A C 1
ATOM 2885 O O . ASP A 1 356 ? -37.468 16.624 94.511 1.00 84.25 356 ASP A O 1
ATOM 2889 N N . SER A 1 357 ? -38.767 15.139 93.446 1.00 79.69 357 SER A N 1
ATOM 2890 C CA . SER A 1 357 ? -37.791 14.742 92.422 1.00 79.69 357 SER A CA 1
ATOM 2891 C C . SER A 1 357 ? -37.505 15.878 91.445 1.00 79.69 357 SER A C 1
ATOM 2893 O O . SER A 1 357 ? -36.353 16.095 91.095 1.00 79.69 357 SER A O 1
ATOM 2895 N N . ALA A 1 358 ? -38.510 16.649 91.033 1.00 81.50 358 ALA A N 1
ATOM 2896 C CA . ALA A 1 358 ? -38.353 17.826 90.187 1.00 81.50 358 ALA A CA 1
ATOM 2897 C C . ALA A 1 358 ? -37.606 18.945 90.927 1.00 81.50 358 ALA A C 1
ATOM 2899 O O . ALA A 1 358 ? -36.723 19.568 90.345 1.00 81.50 358 ALA A O 1
ATOM 2900 N N . ALA A 1 359 ? -37.873 19.137 92.222 1.00 79.56 359 ALA A N 1
ATOM 2901 C CA . ALA A 1 359 ? -37.135 20.049 93.091 1.00 79.56 359 ALA A CA 1
ATOM 2902 C C . ALA A 1 359 ? -35.699 19.559 93.350 1.00 79.56 359 ALA A C 1
ATOM 2904 O O . ALA A 1 359 ? -34.778 20.370 93.433 1.00 79.56 359 ALA A O 1
ATOM 2905 N N . LEU A 1 360 ? -35.474 18.244 93.441 1.00 77.00 360 LEU A N 1
ATOM 2906 C CA . LEU A 1 360 ? -34.142 17.640 93.513 1.00 77.00 360 LEU A CA 1
ATOM 2907 C C . LEU A 1 360 ? -33.398 17.800 92.179 1.00 77.00 360 LEU A C 1
ATOM 2909 O O . LEU A 1 360 ? -32.220 18.128 92.191 1.00 77.00 360 LEU A O 1
ATOM 2913 N N . ILE A 1 361 ? -34.075 17.643 91.037 1.00 74.69 361 ILE A N 1
ATOM 2914 C CA . ILE A 1 361 ? -33.539 17.883 89.688 1.00 74.69 361 ILE A CA 1
ATOM 2915 C C . ILE A 1 361 ? -33.229 19.368 89.488 1.00 74.69 361 ILE A C 1
ATOM 2917 O O . ILE A 1 361 ? -32.197 19.685 88.906 1.00 74.69 361 ILE A O 1
ATOM 2921 N N . GLU A 1 362 ? -34.058 20.289 89.981 1.00 75.88 362 GLU A N 1
ATOM 2922 C CA . GLU A 1 362 ? -33.756 21.724 89.982 1.00 75.88 362 GLU A CA 1
ATOM 2923 C C . GLU A 1 362 ? -32.566 22.051 90.881 1.00 75.88 362 GLU A C 1
ATOM 2925 O O . GLU A 1 362 ? -31.664 22.765 90.449 1.00 75.88 362 GLU A O 1
ATOM 2930 N N . LYS A 1 363 ? -32.498 21.478 92.087 1.00 74.44 363 LYS A N 1
ATOM 2931 C CA . LYS A 1 363 ? -31.334 21.616 92.972 1.00 74.44 363 LYS A CA 1
ATOM 2932 C C . LYS A 1 363 ? -30.076 21.025 92.337 1.00 74.44 363 LYS A C 1
ATOM 2934 O O . LYS A 1 363 ? -29.039 21.664 92.404 1.00 74.44 363 LYS A O 1
ATOM 2939 N N . LEU A 1 364 ? -30.169 19.888 91.643 1.00 62.47 364 LEU A N 1
ATOM 2940 C CA . LEU A 1 364 ? -29.072 19.261 90.890 1.00 62.47 364 LEU A CA 1
ATOM 2941 C C . LEU A 1 364 ? -28.706 20.031 89.609 1.00 62.47 364 LEU A C 1
ATOM 2943 O O . LEU A 1 364 ? -27.553 19.990 89.181 1.00 62.47 364 LEU A O 1
ATOM 2947 N N . LYS A 1 365 ? -29.651 20.763 89.004 1.00 60.19 365 LYS A N 1
ATOM 2948 C CA . LYS A 1 365 ? -29.403 21.714 87.908 1.00 60.19 365 LYS A CA 1
ATOM 2949 C C . LYS A 1 365 ? -28.732 22.995 88.407 1.00 60.19 365 LYS A C 1
ATOM 2951 O O . LYS A 1 365 ? -27.890 23.537 87.701 1.00 60.19 365 LYS A O 1
ATOM 2956 N N . GLN A 1 366 ? -29.073 23.463 89.606 1.00 57.19 366 GLN A N 1
ATOM 2957 C CA . GLN A 1 366 ? -28.469 24.636 90.250 1.00 57.19 366 GLN A CA 1
ATOM 2958 C C . GLN A 1 366 ? -27.129 24.304 90.935 1.00 57.19 366 GLN A C 1
ATOM 2960 O O . GLN A 1 366 ? -26.284 25.184 91.077 1.00 57.19 366 GLN A O 1
ATOM 2965 N N . SER A 1 367 ? -26.899 23.037 91.306 1.00 46.06 367 SER A N 1
ATOM 2966 C CA . SER A 1 367 ? -25.676 22.533 91.945 1.00 46.06 367 SER A CA 1
ATOM 2967 C C . SER A 1 367 ? -24.771 21.720 91.010 1.00 46.06 367 SER A C 1
ATOM 2969 O O . SER A 1 367 ? -23.976 20.904 91.485 1.00 46.06 367 SER A O 1
ATOM 2971 N N . LYS A 1 368 ? -24.857 21.926 89.690 1.00 44.25 368 LYS A N 1
ATOM 2972 C CA . LYS A 1 368 ? -23.784 21.528 88.769 1.00 44.25 368 LYS A CA 1
ATOM 2973 C C . LYS A 1 368 ? -22.879 22.731 88.474 1.00 44.25 368 LYS A C 1
ATOM 2975 O O . LYS A 1 368 ? -23.381 23.816 88.181 1.00 44.25 368 LYS A O 1
ATOM 2980 N N . PRO A 1 369 ? -21.550 22.556 88.570 1.00 43.56 369 PRO A N 1
ATOM 2981 C CA . PRO A 1 369 ? -20.585 23.623 88.367 1.00 43.56 369 PRO A CA 1
ATOM 2982 C C . PRO A 1 369 ? -20.574 24.066 86.902 1.00 43.56 369 PRO A C 1
ATOM 2984 O O . PRO A 1 369 ? -20.780 23.269 85.988 1.00 43.56 369 PRO A O 1
ATOM 2987 N N . LYS A 1 370 ? -20.298 25.356 86.697 1.00 48.16 370 LYS A N 1
ATOM 2988 C CA . LYS A 1 370 ? -19.909 25.936 85.410 1.00 48.16 370 LYS A CA 1
ATOM 2989 C C . LYS A 1 370 ? -18.812 25.076 84.767 1.00 48.16 370 LYS A C 1
ATOM 2991 O O . LYS A 1 370 ? -17.709 25.001 85.297 1.00 48.16 370 LYS A O 1
ATOM 2996 N N . GLY A 1 371 ? -19.124 24.474 83.627 1.00 36.78 371 GLY A N 1
ATOM 2997 C CA . GLY A 1 371 ? -18.197 23.739 82.773 1.00 36.78 371 GLY A CA 1
ATOM 2998 C C . GLY A 1 371 ? -18.822 23.629 81.389 1.00 36.78 371 GLY A C 1
ATOM 2999 O O . GLY A 1 371 ? -19.735 22.838 81.199 1.00 36.78 371 GLY A O 1
ATOM 3000 N N . SER A 1 372 ? -18.410 24.556 80.530 1.00 36.53 372 SER A N 1
ATOM 3001 C CA . SER A 1 372 ? -18.661 24.676 79.096 1.00 36.53 372 SER A CA 1
ATOM 3002 C C . SER A 1 372 ? -20.060 24.335 78.542 1.00 36.53 372 SER A C 1
ATOM 3004 O O . SER A 1 372 ? -20.409 23.212 78.191 1.00 36.53 372 SER A O 1
ATOM 3006 N N . LYS A 1 373 ? -20.824 25.399 78.257 1.00 38.16 373 LYS A N 1
ATOM 3007 C CA . LYS A 1 373 ? -21.474 25.478 76.944 1.00 38.16 373 LYS A CA 1
ATOM 3008 C C . LYS A 1 373 ? -20.355 25.625 75.908 1.00 38.16 373 LYS A C 1
ATOM 3010 O O . LYS A 1 373 ? -20.148 26.721 75.398 1.00 38.16 373 LYS A O 1
ATOM 3015 N N . ASP A 1 374 ? -19.616 24.556 75.642 1.00 40.50 374 ASP A N 1
ATOM 3016 C CA . ASP A 1 374 ? -18.967 24.451 74.347 1.00 40.50 374 ASP A CA 1
ATOM 3017 C C . ASP A 1 374 ? -20.144 24.279 73.396 1.00 40.50 374 ASP A C 1
ATOM 3019 O O . ASP A 1 374 ? -20.884 23.298 73.442 1.00 40.50 374 ASP A O 1
ATOM 3023 N N . GLU A 1 375 ? -20.488 25.359 72.703 1.00 49.22 375 GLU A N 1
ATOM 3024 C CA . GLU A 1 375 ? -20.107 25.429 71.301 1.00 49.22 375 GLU A CA 1
ATOM 3025 C C . GLU A 1 375 ? -19.931 24.036 70.669 1.00 49.22 375 GLU A C 1
ATOM 3027 O O . GLU A 1 375 ? -18.888 23.709 70.121 1.00 49.22 375 GLU A O 1
ATOM 3032 N N . VAL A 1 376 ? -20.978 23.198 70.706 1.00 50.59 376 VAL A N 1
ATOM 3033 C CA . VAL A 1 376 ? -21.169 22.118 69.729 1.00 50.59 376 VAL A CA 1
ATOM 3034 C C . VAL A 1 376 ? -21.584 22.813 68.438 1.00 50.59 376 VAL A C 1
ATOM 3036 O O . VAL A 1 376 ? -22.726 22.804 67.989 1.00 50.59 376 VAL A O 1
ATOM 3039 N N . ASP A 1 377 ? -20.599 23.574 67.980 1.00 51.41 377 ASP A N 1
ATOM 3040 C CA . ASP A 1 377 ? -20.255 23.958 66.653 1.00 51.41 377 ASP A CA 1
ATOM 3041 C C . ASP A 1 377 ? -21.459 24.260 65.762 1.00 51.41 377 ASP A C 1
ATOM 3043 O O . ASP A 1 377 ? -21.784 23.531 64.824 1.00 51.41 377 ASP A O 1
ATOM 3047 N N . LEU A 1 378 ? -22.017 25.464 65.938 1.00 57.00 378 LEU A N 1
ATOM 3048 C CA . LEU A 1 378 ? -22.629 26.160 64.804 1.00 57.00 378 LEU A CA 1
ATOM 3049 C C . LEU A 1 378 ? -21.687 26.093 63.590 1.00 57.00 378 LEU A C 1
ATOM 3051 O O . LEU A 1 378 ? -22.167 25.947 62.478 1.00 57.00 378 LEU A O 1
ATOM 3055 N N . SER A 1 379 ? -20.366 26.117 63.826 1.00 60.56 379 SER A N 1
ATOM 3056 C CA . SER A 1 379 ? -19.316 25.930 62.823 1.00 60.56 379 SER A CA 1
ATOM 3057 C C . SER A 1 379 ? -19.342 24.559 62.126 1.00 60.56 379 SER A C 1
ATOM 3059 O O . SER A 1 379 ? -19.059 24.482 60.938 1.00 60.56 379 SER A O 1
ATOM 3061 N N . SER A 1 380 ? -19.678 23.468 62.814 1.00 69.38 380 SER A N 1
ATOM 3062 C CA . SER A 1 380 ? -19.685 22.101 62.272 1.00 69.38 380 SER A CA 1
ATOM 3063 C C . SER A 1 380 ? -21.011 21.808 61.598 1.00 69.38 380 SER A C 1
ATOM 3065 O O . SER A 1 380 ? -21.026 21.171 60.553 1.00 69.38 380 SER A O 1
ATOM 3067 N N . LEU A 1 381 ? -22.110 22.359 62.118 1.00 73.75 381 LEU A N 1
ATOM 3068 C CA . LEU A 1 381 ? -23.419 22.296 61.484 1.00 73.75 381 LEU A CA 1
ATOM 3069 C C . LEU A 1 381 ? -23.490 23.189 60.233 1.00 73.75 381 LEU A C 1
ATOM 3071 O O . LEU A 1 381 ? -24.115 22.799 59.248 1.00 73.75 381 LEU A O 1
ATOM 3075 N N . THR A 1 382 ? -22.818 24.349 60.217 1.00 76.25 382 THR A N 1
ATOM 3076 C CA . THR A 1 382 ? -22.645 25.152 58.994 1.00 76.25 382 THR A CA 1
ATOM 3077 C C . THR A 1 382 ? -21.682 24.489 58.016 1.00 76.25 382 THR A C 1
ATOM 3079 O O . THR A 1 382 ? -21.980 24.488 56.828 1.00 76.25 382 THR A O 1
ATOM 3082 N N . LYS A 1 383 ? -20.597 23.849 58.481 1.00 83.75 383 LYS A N 1
ATOM 3083 C CA . LYS A 1 383 ? -19.726 23.020 57.625 1.00 83.75 383 LYS A CA 1
ATOM 3084 C C . LYS A 1 383 ? -20.478 21.834 57.023 1.00 83.75 383 LYS A C 1
ATOM 3086 O O . LYS A 1 383 ? -20.329 21.603 55.832 1.00 83.75 383 LYS A O 1
ATOM 3091 N N . LEU A 1 384 ? -21.317 21.128 57.785 1.00 80.56 384 LEU A N 1
ATOM 3092 C CA . LEU A 1 384 ? -22.133 20.024 57.263 1.00 80.56 384 LEU A CA 1
ATOM 3093 C C . LEU A 1 384 ? -23.157 20.518 56.239 1.00 80.56 384 LEU A C 1
ATOM 3095 O O . LEU A 1 384 ? -23.335 19.884 55.208 1.00 80.56 384 LEU A O 1
ATOM 3099 N N . LYS A 1 385 ? -23.810 21.660 56.492 1.00 85.94 385 LYS A N 1
ATOM 3100 C CA . LYS A 1 385 ? -24.730 22.274 55.523 1.00 85.94 385 LYS A CA 1
ATOM 3101 C C . LYS A 1 385 ? -24.011 22.747 54.260 1.00 85.94 385 LYS A C 1
ATOM 3103 O O . LYS A 1 385 ? -24.529 22.531 53.176 1.00 85.94 385 LYS A O 1
ATOM 3108 N N . ALA A 1 386 ? -22.822 23.332 54.387 1.00 87.50 386 ALA A N 1
ATOM 3109 C CA . ALA A 1 386 ? -22.003 23.723 53.243 1.00 87.50 386 ALA A CA 1
ATOM 3110 C C . ALA A 1 386 ? -21.507 22.497 52.459 1.00 87.50 386 ALA A C 1
ATOM 3112 O O . ALA A 1 386 ? -21.520 22.509 51.238 1.00 87.50 386 ALA A O 1
ATOM 3113 N N . GLN A 1 387 ? -21.123 21.414 53.140 1.00 89.94 387 GLN A N 1
ATOM 3114 C CA . GLN A 1 387 ? -20.754 20.149 52.498 1.00 89.94 387 GLN A CA 1
ATOM 3115 C C . GLN A 1 387 ? -21.944 19.489 51.797 1.00 89.94 387 GLN A C 1
ATOM 3117 O O . GLN A 1 387 ? -21.770 18.946 50.711 1.00 89.94 387 GLN A O 1
ATOM 3122 N N . LEU A 1 388 ? -23.141 19.565 52.384 1.00 90.38 388 LEU A N 1
ATOM 3123 C CA . LEU A 1 388 ? -24.376 19.103 51.756 1.00 90.38 388 LEU A CA 1
ATOM 3124 C C . LEU A 1 388 ? -24.683 19.922 50.496 1.00 90.38 388 LEU A C 1
ATOM 3126 O O . LEU A 1 388 ? -24.894 19.331 49.448 1.00 90.38 388 LEU A O 1
ATOM 3130 N N . GLN A 1 389 ? -24.609 21.254 50.571 1.00 93.06 389 GLN A N 1
ATOM 3131 C CA . GLN A 1 389 ? -24.813 22.139 49.418 1.00 93.06 389 GLN A CA 1
ATOM 3132 C C . GLN A 1 389 ? -23.776 21.900 48.316 1.00 93.06 389 GLN A C 1
ATOM 3134 O O . GLN A 1 389 ? -24.141 21.757 47.161 1.00 93.06 389 GLN A O 1
ATOM 3139 N N . LEU A 1 390 ? -22.495 21.746 48.660 1.00 93.12 390 LEU A N 1
ATOM 3140 C CA . LEU A 1 390 ? -21.453 21.416 47.682 1.00 93.12 390 LEU A CA 1
ATOM 3141 C C . LEU A 1 390 ? -21.665 20.037 47.043 1.00 93.12 390 LEU A C 1
ATOM 3143 O O . LEU A 1 390 ? -21.341 19.845 45.873 1.00 93.12 390 LEU A O 1
ATOM 3147 N N . ALA A 1 391 ? -22.184 19.065 47.796 1.00 86.25 391 ALA A N 1
ATOM 3148 C CA . ALA A 1 391 ? -22.540 17.760 47.253 1.00 86.25 391 ALA A CA 1
ATOM 3149 C C . ALA A 1 391 ? -23.772 17.849 46.338 1.00 86.25 391 ALA A C 1
ATOM 3151 O O . ALA A 1 391 ? -23.769 17.230 45.279 1.00 86.25 391 ALA A O 1
ATOM 3152 N N . GLU A 1 392 ? -24.780 18.642 46.705 1.00 92.56 392 GLU A N 1
ATOM 3153 C CA . GLU A 1 392 ? -25.967 18.921 45.889 1.00 92.56 392 GLU A CA 1
ATOM 3154 C C . GLU A 1 392 ? -25.596 19.646 44.587 1.00 92.56 392 GLU A C 1
ATOM 3156 O O . GLU A 1 392 ? -25.983 19.186 43.516 1.00 92.56 392 GLU A O 1
ATOM 3161 N N . ASP A 1 393 ? -24.767 20.691 44.649 1.00 94.44 393 ASP A N 1
ATOM 3162 C CA . ASP A 1 393 ? -24.256 21.419 43.480 1.00 94.44 393 ASP A CA 1
ATOM 3163 C C . ASP A 1 393 ? -23.422 20.502 42.576 1.00 94.44 393 ASP A C 1
ATOM 3165 O O . ASP A 1 393 ? -23.534 20.534 41.350 1.00 94.44 393 ASP A O 1
ATOM 3169 N N . LYS A 1 394 ? -22.606 19.622 43.171 1.00 94.44 394 LYS A N 1
ATOM 3170 C CA . LYS A 1 394 ? -21.828 18.630 42.422 1.00 94.44 394 LYS A CA 1
ATOM 3171 C C . LYS A 1 394 ? -22.724 17.592 41.753 1.00 94.44 394 LYS A C 1
ATOM 3173 O O . LYS A 1 394 ? -22.441 17.205 40.624 1.00 94.44 394 LYS A O 1
ATOM 3178 N N . ILE A 1 395 ? -23.785 17.140 42.419 1.00 92.00 395 ILE A N 1
ATOM 3179 C CA . ILE A 1 395 ? -24.770 16.227 41.829 1.00 92.00 395 ILE A CA 1
ATOM 3180 C C . ILE A 1 395 ? -25.504 16.923 40.682 1.00 92.00 395 ILE A C 1
ATOM 3182 O O . ILE A 1 395 ? -25.634 16.322 39.625 1.00 92.00 395 ILE A O 1
ATOM 3186 N N . GLN A 1 396 ? -25.904 18.188 40.834 1.00 94.75 396 GLN A N 1
ATOM 3187 C CA . GLN A 1 396 ? -26.542 18.959 39.760 1.00 94.75 396 GLN A CA 1
ATOM 3188 C C . GLN A 1 396 ? -25.611 19.166 38.561 1.00 94.75 396 GLN A C 1
ATOM 3190 O O . GLN A 1 396 ? -26.036 19.007 37.419 1.00 94.75 396 GLN A O 1
ATOM 3195 N N . LEU A 1 397 ? -24.329 19.460 38.801 1.00 94.12 397 LEU A N 1
ATOM 3196 C CA . LEU A 1 397 ? -23.332 19.572 37.737 1.00 94.12 397 LEU A CA 1
ATOM 3197 C C . LEU A 1 397 ? -23.118 18.231 37.022 1.00 94.12 397 LEU A C 1
ATOM 3199 O O . LEU A 1 397 ? -23.012 18.196 35.800 1.00 94.12 397 LEU A O 1
ATOM 3203 N N . LEU A 1 398 ? -23.039 17.128 37.772 1.00 93.00 398 LEU A N 1
ATOM 3204 C CA . LEU A 1 398 ? -22.897 15.790 37.197 1.00 93.00 398 LEU A CA 1
ATOM 3205 C C . LEU A 1 398 ? -24.149 15.367 36.423 1.00 93.00 398 LEU A C 1
ATOM 3207 O O . LEU A 1 398 ? -24.003 14.762 35.371 1.00 93.00 398 LEU A O 1
ATOM 3211 N N . ASP A 1 399 ? -25.343 15.721 36.895 1.00 93.81 399 ASP A N 1
ATOM 3212 C CA . ASP A 1 399 ? -26.610 15.477 36.197 1.00 93.81 399 ASP A CA 1
ATOM 3213 C C . ASP A 1 399 ? -26.703 16.298 34.898 1.00 93.81 399 ASP A C 1
ATOM 3215 O O . ASP A 1 399 ? -27.138 15.784 33.873 1.00 93.81 399 ASP A O 1
ATOM 3219 N N . GLY A 1 400 ? -26.216 17.546 34.902 1.00 95.44 400 GLY A N 1
ATOM 3220 C CA . GLY A 1 400 ? -26.060 18.354 33.686 1.00 95.44 400 GLY A CA 1
ATOM 3221 C C . GLY A 1 400 ? -25.102 17.709 32.684 1.00 95.44 400 GLY A C 1
ATOM 3222 O O . GLY A 1 400 ? -25.484 17.440 31.553 1.00 95.44 400 GLY A O 1
ATOM 3223 N N . ARG A 1 401 ? -23.894 17.341 33.128 1.00 93.94 401 ARG A N 1
ATOM 3224 C CA . ARG A 1 401 ? -22.906 16.662 32.269 1.00 93.94 401 ARG A CA 1
ATOM 3225 C C . ARG A 1 401 ? -23.386 15.305 31.760 1.00 93.94 401 ARG A C 1
ATOM 3227 O O . ARG A 1 401 ? -22.970 14.884 30.687 1.00 93.94 401 ARG A O 1
ATOM 3234 N N . LEU A 1 402 ? -24.207 14.602 32.539 1.00 93.81 402 LEU A N 1
ATOM 3235 C CA . LEU A 1 402 ? -24.800 13.335 32.133 1.00 93.81 402 LEU A CA 1
ATOM 3236 C C . LEU A 1 402 ? -25.861 13.558 31.054 1.00 93.81 402 LEU A C 1
ATOM 3238 O O . LEU A 1 402 ? -25.850 12.827 30.074 1.00 93.81 402 LEU A O 1
ATOM 3242 N N . LYS A 1 403 ? -26.697 14.597 31.171 1.00 95.94 403 LYS A N 1
ATOM 3243 C CA . LYS A 1 403 ? -27.639 14.990 30.109 1.00 95.94 403 LYS A CA 1
ATOM 3244 C C . LYS A 1 403 ? -26.921 15.396 28.830 1.00 95.94 403 LYS A C 1
ATOM 3246 O O . LYS A 1 403 ? -27.275 14.877 27.780 1.00 95.94 403 LYS A O 1
ATOM 3251 N N . ASP A 1 404 ? -25.880 16.222 28.922 1.00 94.94 404 ASP A N 1
ATOM 3252 C CA . ASP A 1 404 ? -25.081 16.615 27.755 1.00 94.94 404 ASP A CA 1
ATOM 3253 C C . ASP A 1 404 ? -24.459 15.375 27.082 1.00 94.94 404 ASP A C 1
ATOM 3255 O O . ASP A 1 404 ? -24.537 15.203 25.870 1.00 94.94 404 ASP A O 1
ATOM 3259 N N . ALA A 1 405 ? -23.913 14.442 27.874 1.00 91.31 405 ALA A N 1
ATOM 3260 C CA . ALA A 1 405 ? -23.360 13.191 27.356 1.00 91.31 405 ALA A CA 1
ATOM 3261 C C . ALA A 1 405 ? -24.430 12.255 26.758 1.00 91.31 405 ALA A C 1
ATOM 3263 O O . ALA A 1 405 ? -24.151 11.541 25.794 1.00 91.31 405 ALA A O 1
ATOM 3264 N N . GLU A 1 406 ? -25.644 12.233 27.315 1.00 93.81 406 GLU A N 1
ATOM 3265 C CA . GLU A 1 406 ? -26.783 11.496 26.759 1.00 93.81 406 GLU A CA 1
ATOM 3266 C C . GLU A 1 406 ? -27.277 12.113 25.445 1.00 93.81 406 GLU A C 1
ATOM 3268 O O . GLU A 1 406 ? -27.624 11.374 24.524 1.00 93.81 406 GLU A O 1
ATOM 3273 N N . GLU A 1 407 ? -27.311 13.441 25.339 1.00 95.88 407 GLU A N 1
ATOM 3274 C CA . GLU A 1 407 ? -27.651 14.161 24.109 1.00 95.88 407 GLU A CA 1
ATOM 3275 C C . GLU A 1 407 ? -26.598 13.916 23.023 1.00 95.88 407 GLU A C 1
ATOM 3277 O O . GLU A 1 407 ? -26.955 13.500 21.921 1.00 95.88 407 GLU A O 1
ATOM 3282 N N . ASP A 1 408 ? -25.309 14.019 23.351 1.00 93.94 408 ASP A N 1
ATOM 3283 C CA . ASP A 1 408 ? -24.211 13.692 22.434 1.00 93.94 408 ASP A CA 1
ATOM 3284 C C . ASP A 1 408 ? -24.266 12.231 21.960 1.00 93.94 408 ASP A C 1
ATOM 3286 O O . ASP A 1 408 ? -24.015 11.929 20.789 1.00 93.94 408 ASP A O 1
ATOM 3290 N N . ALA A 1 409 ? -24.594 11.296 22.857 1.00 91.25 409 ALA A N 1
ATOM 3291 C CA . ALA A 1 409 ? -24.751 9.888 22.504 1.00 91.25 409 ALA A CA 1
ATOM 3292 C C . ALA A 1 409 ? -25.961 9.656 21.584 1.00 91.25 409 ALA A C 1
ATOM 3294 O O . ALA A 1 409 ? -25.878 8.823 20.681 1.00 91.25 409 ALA A O 1
ATOM 3295 N N . LYS A 1 410 ? -27.063 10.395 21.780 1.00 95.81 410 LYS A N 1
ATOM 3296 C CA . LYS A 1 410 ? -28.237 10.351 20.895 1.00 95.81 410 LYS A CA 1
ATOM 3297 C C . LYS A 1 410 ? -27.914 10.892 19.509 1.00 95.81 410 LYS A C 1
ATOM 3299 O O . LYS A 1 410 ? -28.182 10.188 18.543 1.00 95.81 410 LYS A O 1
ATOM 3304 N N . VAL A 1 411 ? -27.281 12.062 19.412 1.00 95.81 411 VAL A N 1
ATOM 3305 C CA . VAL A 1 411 ? -26.887 12.654 18.121 1.00 95.81 411 VAL A CA 1
ATOM 3306 C C . VAL A 1 411 ? -25.968 11.702 17.355 1.00 95.81 411 VAL A C 1
ATOM 3308 O O . VAL A 1 411 ? -26.232 11.383 16.201 1.00 95.81 411 VAL A O 1
ATOM 3311 N N . LYS A 1 412 ? -24.952 11.130 18.014 1.00 93.88 412 LYS A N 1
ATOM 3312 C CA . LYS A 1 412 ? -24.065 10.142 17.373 1.00 93.88 412 LYS A CA 1
ATOM 3313 C C . LYS A 1 412 ? -24.793 8.865 16.951 1.00 93.88 412 LYS A C 1
ATOM 3315 O O . LYS A 1 412 ? -24.433 8.260 15.943 1.00 93.88 412 LYS A O 1
ATOM 3320 N N . ALA A 1 413 ? -25.792 8.422 17.714 1.00 92.31 413 ALA A N 1
ATOM 3321 C CA . ALA A 1 413 ? -26.611 7.273 17.338 1.00 92.31 413 ALA A CA 1
ATOM 3322 C C . ALA A 1 413 ? -27.510 7.581 16.129 1.00 92.31 413 ALA A C 1
ATOM 3324 O O . ALA A 1 413 ? -27.687 6.709 15.277 1.00 92.31 413 ALA A O 1
ATOM 3325 N N . GLU A 1 414 ? -28.040 8.801 16.030 1.00 95.31 414 GLU A N 1
ATOM 3326 C CA . GLU A 1 414 ? -28.803 9.286 14.875 1.00 95.31 414 GLU A CA 1
ATOM 3327 C C . GLU A 1 414 ? -27.917 9.367 13.627 1.00 95.31 414 GLU A C 1
ATOM 3329 O O . GLU A 1 414 ? -28.248 8.747 12.618 1.00 95.31 414 GLU A O 1
ATOM 3334 N N . GLU A 1 415 ? -26.738 9.988 13.719 1.00 93.94 415 GLU A N 1
ATOM 3335 C CA . GLU A 1 415 ? -25.750 10.042 12.630 1.00 93.94 415 GLU A CA 1
ATOM 3336 C C . GLU A 1 415 ? -25.327 8.638 12.167 1.00 93.94 415 GLU A C 1
ATOM 3338 O O . GLU A 1 415 ? -25.232 8.363 10.969 1.00 93.94 415 GLU A O 1
ATOM 3343 N N . ALA A 1 416 ? -25.120 7.706 13.103 1.00 87.56 416 ALA A N 1
ATOM 3344 C CA . ALA A 1 416 ? -24.813 6.317 12.774 1.00 87.56 416 ALA A CA 1
ATOM 3345 C C . ALA A 1 416 ? -25.987 5.611 12.075 1.00 87.56 416 ALA A C 1
ATOM 3347 O O . ALA A 1 416 ? -25.769 4.812 11.161 1.00 87.56 416 ALA A O 1
ATOM 3348 N N . CYS A 1 417 ? -27.231 5.898 12.470 1.00 91.75 417 CYS A N 1
ATOM 3349 C CA . CYS A 1 417 ? -28.415 5.380 11.788 1.00 91.75 417 CYS A CA 1
ATOM 3350 C C . CYS A 1 417 ? -28.541 5.954 10.373 1.00 91.75 417 CYS A C 1
ATOM 3352 O O . CYS A 1 417 ? -28.813 5.193 9.447 1.00 91.75 417 CYS A O 1
ATOM 3354 N N . GLU A 1 418 ? -28.303 7.251 10.181 1.00 92.62 418 GLU A N 1
ATOM 3355 C CA . GLU A 1 418 ? -28.307 7.892 8.862 1.00 92.62 418 GLU A CA 1
ATOM 3356 C C . GLU A 1 418 ? -27.214 7.321 7.954 1.00 92.62 418 GLU A C 1
ATOM 3358 O O . GLU A 1 418 ? -27.493 6.956 6.812 1.00 92.62 418 GLU A O 1
ATOM 3363 N N . ALA A 1 419 ? -25.995 7.138 8.469 1.00 85.00 419 ALA A N 1
ATOM 3364 C CA . ALA A 1 419 ? -24.911 6.495 7.732 1.00 85.00 419 ALA A CA 1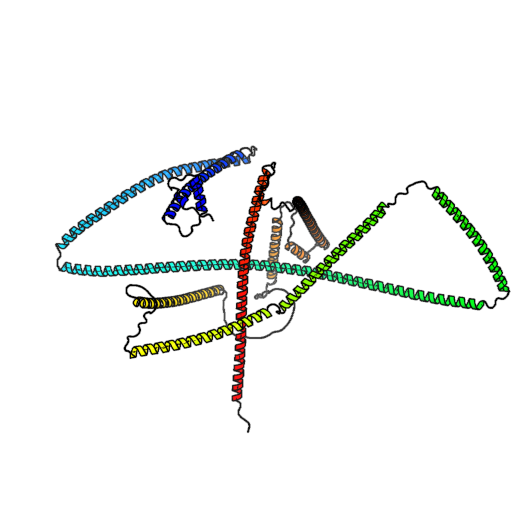
ATOM 3365 C C . ALA A 1 419 ? -25.249 5.040 7.363 1.00 85.00 419 ALA A C 1
ATOM 3367 O O . ALA A 1 419 ? -24.972 4.604 6.247 1.00 85.00 419 ALA A O 1
ATOM 3368 N N . LEU A 1 420 ? -25.893 4.286 8.261 1.00 86.50 420 LEU A N 1
ATOM 3369 C CA . LEU A 1 420 ? -26.373 2.931 7.969 1.00 86.50 420 LEU A CA 1
ATOM 3370 C C . LEU A 1 420 ? -27.483 2.916 6.914 1.00 86.50 420 LEU A C 1
ATOM 3372 O O . LEU A 1 420 ? -27.520 1.999 6.095 1.00 86.50 420 LEU A O 1
ATOM 3376 N N . VAL A 1 421 ? -28.386 3.898 6.923 1.00 86.50 421 VAL A N 1
ATOM 3377 C CA . VAL A 1 421 ? -29.419 4.047 5.888 1.00 86.50 421 VAL A CA 1
ATOM 3378 C C . VAL A 1 421 ? -28.767 4.346 4.542 1.00 86.50 421 VAL A C 1
ATOM 3380 O O . VAL A 1 421 ? -29.029 3.622 3.588 1.00 86.50 421 VAL A O 1
ATOM 3383 N N . GLN A 1 422 ? -27.838 5.302 4.481 1.00 83.69 422 GLN A N 1
ATOM 3384 C CA . GLN A 1 422 ? -27.095 5.611 3.258 1.00 83.69 422 GLN A CA 1
ATOM 3385 C C . GLN A 1 422 ? -26.316 4.394 2.748 1.00 83.69 422 GLN A C 1
ATOM 3387 O O . GLN A 1 422 ? -26.389 4.068 1.567 1.00 83.69 422 GLN A O 1
ATOM 3392 N N . LEU A 1 423 ? -25.614 3.666 3.623 1.00 79.88 423 LEU A N 1
ATOM 3393 C CA . LEU A 1 423 ? -24.914 2.431 3.256 1.00 79.88 423 LEU A CA 1
ATOM 3394 C C . LEU A 1 423 ? -25.871 1.376 2.697 1.00 79.88 423 LEU A C 1
ATOM 3396 O O . LEU A 1 423 ? -25.560 0.770 1.678 1.00 79.88 423 LEU A O 1
ATOM 3400 N N . ARG A 1 424 ? -27.052 1.198 3.297 1.00 81.12 424 ARG A N 1
ATOM 3401 C CA . ARG A 1 424 ? -28.079 0.286 2.770 1.00 81.12 424 ARG A CA 1
ATOM 3402 C C . ARG A 1 424 ? -28.621 0.734 1.419 1.00 81.12 424 ARG A C 1
ATOM 3404 O O . ARG A 1 424 ? -28.882 -0.109 0.569 1.00 81.12 424 ARG A O 1
ATOM 3411 N N . GLU A 1 425 ? -28.784 2.030 1.198 1.00 77.94 425 GLU A N 1
ATOM 3412 C CA . GLU A 1 425 ? -29.212 2.585 -0.091 1.00 77.94 425 GLU A CA 1
ATOM 3413 C C . GLU A 1 425 ? -28.122 2.440 -1.170 1.00 77.94 425 GLU A C 1
ATOM 3415 O O . GLU A 1 425 ? -28.432 2.175 -2.337 1.00 77.94 425 GLU A O 1
ATOM 3420 N N . TYR A 1 426 ? -26.842 2.522 -0.785 1.00 74.69 426 TYR A N 1
ATOM 3421 C CA . TYR A 1 426 ? -25.708 2.172 -1.646 1.00 74.69 426 TYR A CA 1
ATOM 3422 C C . TYR A 1 426 ? -25.654 0.667 -1.942 1.00 74.69 426 TYR A C 1
ATOM 3424 O O . TYR A 1 426 ? -25.448 0.282 -3.093 1.00 74.69 426 TYR A O 1
ATOM 3432 N N . GLU A 1 427 ? -25.881 -0.190 -0.944 1.00 73.31 427 GLU A N 1
ATOM 3433 C CA . GLU A 1 427 ? -25.973 -1.649 -1.108 1.00 73.31 427 GLU A CA 1
ATOM 3434 C C . GLU A 1 427 ? -27.161 -2.053 -1.992 1.00 73.31 427 GLU A C 1
ATOM 3436 O O . GLU A 1 427 ? -27.047 -2.970 -2.808 1.00 73.31 427 GLU A O 1
ATOM 3441 N N . ALA A 1 428 ? -28.284 -1.341 -1.879 1.00 75.38 428 ALA A N 1
ATOM 3442 C CA . ALA A 1 428 ? -29.450 -1.497 -2.743 1.00 75.38 428 ALA A CA 1
ATOM 3443 C C . ALA A 1 428 ? -29.211 -0.956 -4.166 1.00 75.38 428 ALA A C 1
ATOM 3445 O O . ALA A 1 428 ? -29.984 -1.252 -5.078 1.00 75.38 428 ALA A O 1
ATOM 3446 N N . GLY A 1 429 ? -28.132 -0.193 -4.378 1.00 67.31 429 GLY A N 1
ATOM 3447 C CA . GLY A 1 429 ? -27.792 0.409 -5.663 1.00 67.31 429 GLY A CA 1
ATOM 3448 C C . GLY A 1 429 ? -28.778 1.492 -6.102 1.00 67.31 429 GLY A C 1
ATOM 3449 O O . GLY A 1 429 ? -28.888 1.759 -7.297 1.00 67.31 429 GLY A O 1
ATOM 3450 N N . GLU A 1 430 ? -29.520 2.093 -5.170 1.00 67.00 430 GLU A N 1
ATOM 3451 C CA . GLU A 1 430 ? -30.494 3.148 -5.473 1.00 67.00 430 GLU A CA 1
ATOM 3452 C C . GLU A 1 430 ? -29.818 4.523 -5.575 1.00 67.00 430 GLU A C 1
ATOM 3454 O O . GLU A 1 430 ? -30.199 5.333 -6.425 1.00 67.00 430 GLU A O 1
ATOM 3459 N N . TYR A 1 431 ? -28.741 4.754 -4.817 1.00 58.41 431 TYR A N 1
ATOM 3460 C CA . TYR A 1 431 ? -27.930 5.969 -4.924 1.00 58.41 431 TYR A CA 1
ATOM 3461 C C . TYR A 1 431 ? -26.852 5.861 -6.017 1.00 58.41 431 TYR A C 1
ATOM 3463 O O . TYR A 1 431 ? -26.109 4.883 -6.111 1.00 58.41 431 TYR A O 1
ATOM 3471 N N . GLY A 1 432 ? -26.770 6.878 -6.881 1.00 65.50 432 GLY A N 1
ATOM 3472 C CA . GLY A 1 432 ? -25.753 7.027 -7.932 1.00 65.50 432 GLY A CA 1
ATOM 3473 C C . GLY A 1 432 ? -25.957 6.166 -9.186 1.00 65.50 432 GLY A C 1
ATOM 3474 O O . GLY A 1 432 ? -25.749 6.650 -10.297 1.00 65.50 432 GLY A O 1
ATOM 3475 N N . LEU A 1 433 ? -26.427 4.920 -9.064 1.00 70.75 433 LEU A N 1
ATOM 3476 C CA . LEU A 1 433 ? -26.642 4.055 -10.233 1.00 70.75 433 LEU A CA 1
ATOM 3477 C C . LEU A 1 433 ? -27.827 4.526 -11.082 1.00 70.75 433 LEU A C 1
ATOM 3479 O O . LEU A 1 433 ? -27.734 4.527 -12.307 1.00 70.75 433 LEU A O 1
ATOM 3483 N N . ALA A 1 434 ? -28.936 4.938 -10.465 1.00 76.31 434 ALA A N 1
ATOM 3484 C CA . ALA A 1 434 ? -30.110 5.407 -11.200 1.00 76.31 434 ALA A CA 1
ATOM 3485 C C . ALA A 1 434 ? -29.815 6.688 -12.005 1.00 76.31 434 ALA A C 1
ATOM 3487 O O . ALA A 1 434 ? -30.212 6.789 -13.169 1.00 76.31 434 ALA A O 1
ATOM 3488 N N . GLU A 1 435 ? -29.065 7.619 -11.412 1.00 77.00 435 GLU A N 1
ATOM 3489 C CA . GLU A 1 435 ? -28.632 8.871 -12.040 1.00 77.00 435 GLU A CA 1
ATOM 3490 C C . GLU A 1 435 ? -27.599 8.615 -13.146 1.00 77.00 435 GLU A C 1
ATOM 3492 O O . GLU A 1 435 ? -27.824 9.006 -14.291 1.00 77.00 435 GLU A O 1
ATOM 3497 N N . ALA A 1 436 ? -26.560 7.816 -12.876 1.00 76.12 436 ALA A N 1
ATOM 3498 C CA . ALA A 1 436 ? -25.582 7.416 -13.890 1.00 76.12 436 ALA A CA 1
ATOM 3499 C C . ALA A 1 436 ? -26.233 6.649 -15.057 1.00 76.12 436 ALA A C 1
ATOM 3501 O O . ALA A 1 436 ? -25.863 6.815 -16.220 1.00 76.12 436 ALA A O 1
ATOM 3502 N N . VAL A 1 437 ? -27.248 5.822 -14.787 1.00 79.69 437 VAL A N 1
ATOM 3503 C CA . VAL A 1 437 ? -28.021 5.130 -15.829 1.00 79.69 437 VAL A CA 1
ATOM 3504 C C . VAL A 1 437 ? -28.880 6.111 -16.633 1.00 79.69 437 VAL A C 1
ATOM 3506 O O . VAL A 1 437 ? -29.039 5.913 -17.842 1.00 79.69 437 VAL A O 1
ATOM 3509 N N . ALA A 1 438 ? -29.436 7.155 -16.016 1.00 83.62 438 ALA A N 1
ATOM 3510 C CA . ALA A 1 438 ? -30.173 8.202 -16.721 1.00 83.62 438 ALA A CA 1
ATOM 3511 C C . ALA A 1 438 ? -29.246 9.035 -17.625 1.00 83.62 438 ALA A C 1
ATOM 3513 O O . ALA A 1 438 ? -29.563 9.231 -18.803 1.00 83.62 438 ALA A O 1
ATOM 3514 N N . GLU A 1 439 ? -28.069 9.420 -17.132 1.00 86.44 439 GLU A N 1
ATOM 3515 C CA . GLU A 1 439 ? -27.046 10.132 -17.906 1.00 86.44 439 GLU A CA 1
ATOM 3516 C C . GLU A 1 439 ? -26.504 9.286 -19.061 1.00 86.44 439 GLU A C 1
ATOM 3518 O O . GLU A 1 439 ? -26.448 9.748 -20.202 1.00 86.44 439 GLU A O 1
ATOM 3523 N N . LEU A 1 440 ? -26.208 8.004 -18.825 1.00 83.75 440 LEU A N 1
ATOM 3524 C CA . LEU A 1 440 ? -25.798 7.076 -19.883 1.00 83.75 440 LEU A CA 1
ATOM 3525 C C . LEU A 1 440 ? -26.887 6.899 -20.944 1.00 83.75 440 LEU A C 1
ATOM 3527 O O . LEU A 1 440 ? -26.582 6.785 -22.134 1.00 83.75 440 LEU A O 1
ATOM 3531 N N . LYS A 1 441 ? -28.166 6.872 -20.549 1.00 91.00 441 LYS A N 1
ATOM 3532 C CA . LYS A 1 441 ? -29.286 6.829 -21.503 1.00 91.00 441 LYS A CA 1
ATOM 3533 C C . LYS A 1 441 ? -29.361 8.114 -22.332 1.00 91.00 441 LYS A C 1
ATOM 3535 O O . LYS A 1 441 ? -29.554 8.015 -23.545 1.00 91.00 441 LYS A O 1
ATOM 3540 N N . ALA A 1 442 ? -29.162 9.282 -21.722 1.00 92.50 442 ALA A N 1
ATOM 3541 C CA . ALA A 1 442 ? -29.133 10.566 -22.422 1.00 92.50 442 ALA A CA 1
ATOM 3542 C C . ALA A 1 442 ? -27.940 10.670 -23.393 1.00 92.50 442 ALA A C 1
ATOM 3544 O O . ALA A 1 442 ? -28.127 10.989 -24.569 1.00 92.50 442 ALA A O 1
ATOM 3545 N N . ALA A 1 443 ? -26.737 10.295 -22.951 1.00 88.69 443 ALA A N 1
ATOM 3546 C CA . ALA A 1 443 ? -25.532 10.278 -23.779 1.00 88.69 443 ALA A CA 1
ATOM 3547 C C . ALA A 1 443 ? -25.667 9.308 -24.964 1.00 88.69 443 ALA A C 1
ATOM 3549 O O . ALA A 1 443 ? -25.371 9.662 -26.106 1.00 88.69 443 ALA A O 1
ATOM 3550 N N . ARG A 1 444 ? -26.213 8.104 -24.738 1.00 91.06 444 ARG A N 1
ATOM 3551 C CA . ARG A 1 444 ? -26.498 7.143 -25.820 1.00 91.06 444 ARG A CA 1
ATOM 3552 C C . ARG A 1 444 ? -27.520 7.676 -26.821 1.00 91.06 444 ARG A C 1
ATOM 3554 O O . ARG A 1 444 ? -27.380 7.419 -28.016 1.00 91.06 444 ARG A O 1
ATOM 3561 N N . ALA A 1 445 ? -28.539 8.407 -26.368 1.00 93.19 445 ALA A N 1
ATOM 3562 C CA . ALA A 1 445 ? -29.487 9.054 -27.271 1.00 93.19 445 ALA A CA 1
ATOM 3563 C C . ALA A 1 445 ? -28.793 10.117 -28.140 1.00 93.19 445 ALA A C 1
ATOM 3565 O O . ALA A 1 445 ? -29.030 10.164 -29.346 1.00 93.19 445 ALA A O 1
ATOM 3566 N N . GLN A 1 446 ? -27.879 10.902 -27.564 1.00 94.38 446 GLN A N 1
ATOM 3567 C CA . GLN A 1 446 ? -27.106 11.900 -28.303 1.00 94.38 446 GLN A CA 1
ATOM 3568 C C . GLN A 1 446 ? -26.151 11.271 -29.330 1.00 94.38 446 GLN A C 1
ATOM 3570 O O . GLN A 1 446 ? -26.083 11.754 -30.462 1.00 94.38 446 GLN A O 1
ATOM 3575 N N . CYS A 1 447 ? -25.461 10.177 -28.988 1.00 91.00 447 CYS A N 1
ATOM 3576 C CA . CYS A 1 447 ? -24.612 9.454 -29.942 1.00 91.00 447 CYS A CA 1
ATOM 3577 C C . CYS A 1 447 ? -25.419 8.939 -31.136 1.00 91.00 447 CYS A C 1
ATOM 3579 O O . CYS A 1 447 ? -25.012 9.149 -32.273 1.00 91.00 447 CYS A O 1
ATOM 3581 N N . ARG A 1 448 ? -26.613 8.376 -30.903 1.00 94.94 448 ARG A N 1
ATOM 3582 C CA . ARG A 1 448 ? -27.496 7.909 -31.988 1.00 94.94 448 ARG A CA 1
ATOM 3583 C C . ARG A 1 448 ? -27.913 9.027 -32.941 1.00 94.94 448 ARG A C 1
ATOM 3585 O O . ARG A 1 448 ? -27.986 8.799 -34.145 1.00 94.94 448 ARG A O 1
ATOM 3592 N N . VAL A 1 449 ? -28.191 10.224 -32.420 1.00 94.88 449 VAL A N 1
ATOM 3593 C CA . VAL A 1 449 ? -28.514 11.392 -33.257 1.00 94.88 449 VAL A CA 1
ATOM 3594 C C . VAL A 1 449 ? -27.298 11.800 -34.088 1.00 94.88 449 VAL A C 1
ATOM 3596 O O . VAL A 1 449 ? -27.410 11.915 -35.304 1.00 94.88 449 VAL A O 1
ATOM 3599 N N . ARG A 1 450 ? -26.115 11.913 -33.470 1.00 93.56 450 ARG A N 1
ATOM 3600 C CA . ARG A 1 450 ? -24.876 12.267 -34.186 1.00 93.56 450 ARG A CA 1
ATOM 3601 C C . ARG A 1 450 ? -24.481 11.230 -35.239 1.00 93.56 450 ARG A C 1
ATOM 3603 O O . ARG A 1 450 ? -24.022 11.602 -36.313 1.00 93.56 450 ARG A O 1
ATOM 3610 N N . GLU A 1 451 ? -24.677 9.945 -34.963 1.00 92.38 451 GLU A N 1
ATOM 3611 C CA . GLU A 1 451 ? -24.457 8.863 -35.929 1.00 92.38 451 GLU A CA 1
ATOM 3612 C C . GLU A 1 451 ? -25.429 8.960 -37.109 1.00 92.38 451 GLU A C 1
ATOM 3614 O O . GLU A 1 451 ? -25.019 8.824 -38.264 1.00 92.38 451 GLU A O 1
ATOM 3619 N N . ALA A 1 452 ? -26.708 9.252 -36.849 1.00 94.62 452 ALA A N 1
ATOM 3620 C CA . ALA A 1 452 ? -27.681 9.499 -37.908 1.00 94.62 452 ALA A CA 1
ATOM 3621 C C . ALA A 1 452 ? -27.276 10.712 -38.765 1.00 94.62 452 ALA A C 1
ATOM 3623 O O . ALA A 1 452 ? -27.285 10.620 -39.996 1.00 94.62 452 ALA A O 1
ATOM 3624 N N . ASP A 1 453 ? -26.837 11.804 -38.139 1.00 93.75 453 ASP A N 1
ATOM 3625 C CA . ASP A 1 453 ? -26.371 13.005 -38.832 1.00 93.75 453 ASP A CA 1
ATOM 3626 C C . ASP A 1 453 ? -25.113 12.722 -39.667 1.00 93.75 453 ASP A C 1
ATOM 3628 O O . ASP A 1 453 ? -25.080 13.055 -40.853 1.00 93.75 453 ASP A O 1
ATOM 3632 N N . ALA A 1 454 ? -24.125 12.005 -39.125 1.00 91.38 454 ALA A N 1
ATOM 3633 C CA . ALA A 1 454 ? -22.925 11.591 -39.854 1.00 91.38 454 ALA A CA 1
ATOM 3634 C C . ALA A 1 454 ? -23.260 10.704 -41.066 1.00 91.38 454 ALA A C 1
ATOM 3636 O O . ALA A 1 454 ? -22.705 10.882 -42.157 1.00 91.38 454 ALA A O 1
ATOM 3637 N N . LEU A 1 455 ? -24.224 9.787 -40.929 1.00 94.88 455 LEU A N 1
ATOM 3638 C CA . LEU A 1 455 ? -24.718 8.975 -42.044 1.00 94.88 455 LEU A CA 1
ATOM 3639 C C . LEU A 1 455 ? -25.438 9.819 -43.106 1.00 94.88 455 LEU A C 1
ATOM 3641 O O . LEU A 1 455 ? -25.340 9.535 -44.302 1.00 94.88 455 LEU A O 1
ATOM 3645 N N . THR A 1 456 ? -26.169 10.865 -42.717 1.00 95.75 456 THR A N 1
ATOM 3646 C CA . THR A 1 456 ? -26.779 11.775 -43.700 1.00 95.75 456 THR A CA 1
ATOM 3647 C C . THR A 1 456 ? -25.737 12.644 -44.402 1.00 95.75 456 THR A C 1
ATOM 3649 O O . THR A 1 456 ? -25.808 12.783 -45.626 1.00 95.75 456 THR A O 1
ATOM 3652 N N . ALA A 1 457 ? -24.737 13.144 -43.671 1.00 93.38 457 ALA A N 1
ATOM 3653 C CA . ALA A 1 457 ? -23.641 13.951 -44.196 1.00 93.38 457 ALA A CA 1
ATOM 3654 C C . ALA A 1 457 ? -22.769 13.157 -45.176 1.00 93.38 457 ALA A C 1
ATOM 3656 O O . ALA A 1 457 ? -22.515 13.620 -46.285 1.00 93.38 457 ALA A O 1
ATOM 3657 N N . THR A 1 458 ? -22.399 11.920 -44.839 1.00 94.00 458 THR A N 1
ATOM 3658 C CA . THR A 1 458 ? -21.661 11.025 -45.749 1.00 94.00 458 THR A CA 1
ATOM 3659 C C . THR A 1 458 ? -22.464 10.721 -47.011 1.00 94.00 458 THR A C 1
ATOM 3661 O O . THR A 1 458 ? -21.951 10.867 -48.119 1.00 94.00 458 THR A O 1
ATOM 3664 N N . ARG A 1 459 ? -23.765 10.416 -46.897 1.00 95.19 459 ARG A N 1
ATOM 3665 C CA . ARG A 1 459 ? -24.644 10.244 -48.072 1.00 95.19 459 ARG A CA 1
ATOM 3666 C C . ARG A 1 459 ? -24.786 11.520 -48.903 1.00 95.19 459 ARG A C 1
ATOM 3668 O O . ARG A 1 459 ? -25.009 11.432 -50.113 1.00 95.19 459 ARG A O 1
ATOM 3675 N N . ALA A 1 460 ? -24.742 12.700 -48.289 1.00 94.25 460 ALA A N 1
ATOM 3676 C CA . ALA A 1 460 ? -24.751 13.973 -49.005 1.00 94.25 460 ALA A CA 1
ATOM 3677 C C . ALA A 1 460 ? -23.415 14.201 -49.730 1.00 94.25 460 ALA A C 1
ATOM 3679 O O . ALA A 1 460 ? -23.425 14.508 -50.922 1.00 94.25 460 ALA A O 1
ATOM 3680 N N . ALA A 1 461 ? -22.288 13.940 -49.066 1.00 90.75 461 ALA A N 1
ATOM 3681 C CA . ALA A 1 461 ? -20.949 14.018 -49.639 1.00 90.75 461 ALA A CA 1
ATOM 3682 C C . ALA A 1 461 ? -20.786 13.066 -50.832 1.00 90.75 461 ALA A C 1
ATOM 3684 O O . ALA A 1 461 ? -20.379 13.501 -51.906 1.00 90.75 461 ALA A O 1
ATOM 3685 N N . SER A 1 462 ? -21.211 11.802 -50.716 1.00 92.44 462 SER A N 1
ATOM 3686 C CA . SER A 1 462 ? -21.177 10.853 -51.838 1.00 92.44 462 SER A CA 1
ATOM 3687 C C . SER A 1 462 ? -22.056 11.305 -53.009 1.00 92.44 462 SER A C 1
ATOM 3689 O O . SER A 1 462 ? -21.675 11.147 -54.169 1.00 92.44 462 SER A O 1
ATOM 3691 N N . ARG A 1 463 ? -23.220 11.917 -52.739 1.00 95.31 463 ARG A N 1
ATOM 3692 C CA . ARG A 1 463 ? -24.090 12.480 -53.788 1.00 95.31 463 ARG A CA 1
ATOM 3693 C C . ARG A 1 463 ? -23.453 13.683 -54.484 1.00 95.31 463 ARG A C 1
ATOM 3695 O O . ARG A 1 463 ? -23.528 13.776 -55.710 1.00 95.31 463 ARG A O 1
ATOM 3702 N N . LEU A 1 464 ? -22.818 14.578 -53.731 1.00 93.25 464 LEU A N 1
ATOM 3703 C CA . LEU A 1 464 ? -22.086 15.719 -54.282 1.00 93.25 464 LEU A CA 1
ATOM 3704 C C . LEU A 1 464 ? -20.869 15.263 -55.085 1.00 93.25 464 LEU A C 1
ATOM 3706 O O . LEU A 1 464 ? -20.679 15.741 -56.199 1.00 93.25 464 LEU A O 1
ATOM 3710 N N . HIS A 1 465 ? -20.119 14.282 -54.589 1.00 91.75 465 HIS A N 1
ATOM 3711 C CA . HIS A 1 465 ? -18.981 13.704 -55.294 1.00 91.75 465 HIS A CA 1
ATOM 3712 C C . HIS A 1 465 ? -19.410 13.051 -56.615 1.00 91.75 465 HIS A C 1
ATOM 3714 O O . HIS A 1 465 ? -18.839 13.337 -57.666 1.00 91.75 465 HIS A O 1
ATOM 3720 N N . ALA A 1 466 ? -20.496 12.269 -56.610 1.00 91.06 466 ALA A N 1
ATOM 3721 C CA . ALA A 1 466 ? -21.061 11.703 -57.834 1.00 91.06 466 ALA A CA 1
ATOM 3722 C C . ALA A 1 466 ? -21.529 12.790 -58.820 1.00 91.06 466 ALA A C 1
ATOM 3724 O O . ALA A 1 466 ? -21.359 12.647 -60.033 1.00 91.06 466 ALA A O 1
ATOM 3725 N N . ARG A 1 467 ? -22.100 13.899 -58.328 1.00 95.56 467 ARG A N 1
ATOM 3726 C CA . ARG A 1 467 ? -22.471 15.047 -59.169 1.00 95.56 467 ARG A CA 1
ATOM 3727 C C . ARG A 1 467 ? -21.238 15.754 -59.738 1.00 95.56 467 ARG A C 1
ATOM 3729 O O . ARG A 1 467 ? -21.244 16.067 -60.924 1.00 95.56 467 ARG A O 1
ATOM 3736 N N . ALA A 1 468 ? -20.196 15.963 -58.939 1.00 88.62 468 ALA A N 1
ATOM 3737 C CA . ALA A 1 468 ? -18.936 16.557 -59.376 1.00 88.62 468 ALA A CA 1
ATOM 3738 C C . ALA A 1 468 ? -18.260 15.689 -60.445 1.00 88.62 468 ALA A C 1
ATOM 3740 O O . ALA A 1 468 ? -17.894 16.199 -61.497 1.00 88.62 468 ALA A O 1
ATOM 3741 N N . ALA A 1 469 ? -18.208 14.369 -60.254 1.00 88.75 469 ALA A N 1
ATOM 3742 C CA . ALA A 1 469 ? -17.693 13.432 -61.252 1.00 88.75 469 ALA A CA 1
ATOM 3743 C C . ALA A 1 469 ? -18.499 13.472 -62.567 1.00 88.75 469 ALA A C 1
ATOM 3745 O O . ALA A 1 469 ? -17.928 13.501 -63.659 1.00 88.75 469 ALA A O 1
ATOM 3746 N N . ARG A 1 470 ? -19.837 13.551 -62.493 1.00 92.75 470 ARG A N 1
ATOM 3747 C CA . ARG A 1 470 ? -20.697 13.735 -63.680 1.00 92.75 470 ARG A CA 1
ATOM 3748 C C . ARG A 1 470 ? -20.450 15.072 -64.386 1.00 92.75 470 ARG A C 1
ATOM 3750 O O . ARG A 1 470 ? -20.514 15.139 -65.610 1.00 92.75 470 ARG A O 1
ATOM 3757 N N . LEU A 1 471 ? -20.182 16.141 -63.638 1.00 89.81 471 LEU A N 1
ATOM 3758 C CA . LEU A 1 471 ? -19.851 17.444 -64.219 1.00 89.81 471 LEU A CA 1
ATOM 3759 C C . LEU A 1 471 ? -18.459 17.438 -64.855 1.00 89.81 471 LEU A C 1
ATOM 3761 O O . LEU A 1 471 ? -18.339 17.883 -65.991 1.00 89.81 471 LEU A O 1
ATOM 3765 N N . ARG A 1 472 ? -17.452 16.851 -64.196 1.00 85.38 472 ARG A N 1
ATOM 3766 C CA . ARG A 1 472 ? -16.099 16.658 -64.744 1.00 85.38 472 ARG A CA 1
ATOM 3767 C C . ARG A 1 472 ? -16.133 15.866 -66.048 1.00 85.38 472 ARG A C 1
ATOM 3769 O O . ARG A 1 472 ? -15.610 16.319 -67.056 1.00 85.38 472 ARG A O 1
ATOM 3776 N N . THR A 1 473 ? -16.840 14.737 -66.079 1.00 86.81 473 THR A N 1
ATOM 3777 C CA . THR A 1 473 ? -17.005 13.936 -67.311 1.00 86.81 473 THR A CA 1
ATOM 3778 C C . THR A 1 473 ? -17.754 14.686 -68.416 1.00 86.81 473 THR A C 1
ATOM 3780 O O . THR A 1 473 ? -17.414 14.565 -69.591 1.00 86.81 473 THR A O 1
ATOM 3783 N N . ARG A 1 474 ? -18.755 15.507 -68.074 1.00 88.00 474 ARG A N 1
ATOM 3784 C CA . ARG A 1 474 ? -19.430 16.363 -69.059 1.00 88.00 474 ARG A CA 1
ATOM 3785 C C . ARG A 1 474 ? -18.508 17.463 -69.590 1.00 88.00 474 ARG A C 1
ATOM 3787 O O . ARG A 1 474 ? -18.557 17.739 -70.786 1.00 88.00 474 ARG A O 1
ATOM 3794 N N . LEU A 1 475 ? -17.691 18.076 -68.736 1.00 79.81 475 LEU A N 1
ATOM 3795 C CA . LEU A 1 475 ? -16.718 19.101 -69.120 1.00 79.81 475 LEU A CA 1
ATOM 3796 C C . LEU A 1 475 ? -15.640 18.526 -70.037 1.00 79.81 475 LEU A C 1
ATOM 3798 O O . LEU A 1 475 ? -15.413 19.080 -71.109 1.00 79.81 475 LEU A O 1
ATOM 3802 N N . THR A 1 476 ? -15.062 17.373 -69.695 1.00 80.56 476 THR A N 1
ATOM 3803 C CA . THR A 1 476 ? -14.081 16.702 -70.562 1.00 80.56 476 THR A CA 1
ATOM 3804 C C . THR A 1 476 ? -14.691 16.314 -71.909 1.00 80.56 476 THR A C 1
ATOM 3806 O O . THR A 1 476 ? -14.059 16.493 -72.950 1.00 80.56 476 THR A O 1
ATOM 3809 N N . HIS A 1 477 ? -15.948 15.859 -71.934 1.00 83.12 477 HIS A N 1
ATOM 3810 C CA . HIS A 1 477 ? -16.659 15.570 -73.185 1.00 83.12 477 HIS A CA 1
ATOM 3811 C C . HIS A 1 477 ? -16.927 16.822 -74.030 1.00 83.12 477 HIS A C 1
ATOM 3813 O O . HIS A 1 477 ? -16.801 16.781 -75.254 1.00 83.12 477 HIS A O 1
ATOM 3819 N N . LEU A 1 478 ? -17.285 17.946 -73.402 1.00 82.31 478 LEU A N 1
ATOM 3820 C CA . LEU A 1 478 ? -17.481 19.222 -74.095 1.00 82.31 478 LEU A CA 1
ATOM 3821 C C . LEU A 1 478 ? -16.160 19.776 -74.646 1.00 82.31 478 LEU A C 1
ATOM 3823 O O . LEU A 1 478 ? -16.140 20.205 -75.796 1.00 82.31 478 LEU A O 1
ATOM 3827 N N . ARG A 1 479 ? -15.056 19.687 -73.891 1.00 74.50 479 ARG A N 1
ATOM 3828 C CA . ARG A 1 479 ? -13.713 20.077 -74.361 1.00 74.50 479 ARG A CA 1
ATOM 3829 C C . ARG A 1 479 ? -13.269 19.255 -75.569 1.00 74.50 479 ARG A C 1
ATOM 3831 O O . ARG A 1 479 ? -12.845 19.830 -76.566 1.00 74.50 479 ARG A O 1
ATOM 3838 N N . LYS A 1 480 ? -13.490 17.933 -75.540 1.00 80.38 480 LYS A N 1
ATOM 3839 C CA . LYS A 1 480 ? -13.229 17.046 -76.689 1.00 80.38 480 LYS A CA 1
ATOM 3840 C C . LYS A 1 480 ? -14.047 17.424 -77.923 1.00 80.38 480 LYS A C 1
ATOM 3842 O O . LYS A 1 480 ? -13.511 17.440 -79.022 1.00 80.38 480 LYS A O 1
ATOM 3847 N N . LYS A 1 481 ? -15.332 17.763 -77.765 1.00 81.81 481 LYS A N 1
ATOM 3848 C CA . LYS A 1 481 ? -16.180 18.213 -78.888 1.00 81.81 481 LYS A CA 1
ATOM 3849 C C . LYS A 1 481 ? -15.753 19.557 -79.478 1.00 81.81 481 LYS A C 1
ATOM 3851 O O . LYS A 1 481 ? -16.054 19.818 -80.637 1.00 81.81 481 LYS A O 1
ATOM 3856 N N . LEU A 1 482 ? -15.092 20.394 -78.685 1.00 78.06 482 LEU A N 1
ATOM 3857 C CA . LEU A 1 482 ? -14.573 21.694 -79.103 1.00 78.06 482 LEU A CA 1
ATOM 3858 C C . LEU A 1 482 ? -13.118 21.621 -79.608 1.00 78.06 482 LEU A C 1
ATOM 3860 O O . LEU A 1 482 ? -12.550 22.664 -79.910 1.00 78.06 482 LEU A O 1
ATOM 3864 N N . ASN A 1 483 ? -12.528 20.418 -79.728 1.00 66.56 483 ASN A N 1
ATOM 3865 C CA . ASN A 1 483 ? -11.120 20.187 -80.094 1.00 66.56 483 ASN A CA 1
ATOM 3866 C C . ASN A 1 483 ? -10.124 21.010 -79.255 1.00 66.56 483 ASN A C 1
ATOM 3868 O O . ASN A 1 483 ? -9.077 21.428 -79.746 1.00 66.56 483 ASN A O 1
ATOM 3872 N N . LEU A 1 484 ? -10.455 21.237 -77.984 1.00 69.81 484 LEU A N 1
ATOM 3873 C CA . LEU A 1 484 ? -9.544 21.840 -77.019 1.00 69.81 484 LEU A CA 1
ATOM 3874 C C . LEU A 1 484 ? -8.654 20.729 -76.423 1.00 69.81 484 LEU A C 1
ATOM 3876 O O . LEU A 1 484 ? -9.169 19.627 -76.187 1.00 69.81 484 LEU A O 1
ATOM 3880 N N . PRO A 1 485 ? -7.345 20.971 -76.208 1.00 58.31 485 PRO A N 1
ATOM 3881 C CA . PRO A 1 485 ? -6.434 19.986 -75.617 1.00 58.31 485 PRO A CA 1
ATOM 3882 C C . PRO A 1 485 ? -6.943 19.496 -74.246 1.00 58.31 485 PRO A C 1
ATOM 3884 O O . PRO A 1 485 ? -7.703 20.218 -73.587 1.00 58.31 485 PRO A O 1
ATOM 3887 N N . PRO A 1 486 ? -6.600 18.254 -73.831 1.00 56.09 486 PRO A N 1
ATOM 3888 C CA . PRO A 1 486 ? -6.968 17.752 -72.511 1.00 56.09 486 PRO A CA 1
ATOM 3889 C C . PRO A 1 486 ? -6.464 18.733 -71.452 1.00 56.09 486 PRO A C 1
ATOM 3891 O O . PRO A 1 486 ? -5.374 19.274 -71.583 1.00 56.09 486 PRO A O 1
ATOM 3894 N N . GLU A 1 487 ? -7.299 18.999 -70.451 1.00 49.97 487 GLU A N 1
ATOM 3895 C CA . GLU A 1 487 ? -6.923 19.806 -69.294 1.00 49.97 487 GLU A CA 1
ATOM 3896 C C . GLU A 1 487 ? -5.774 19.082 -68.586 1.00 49.97 487 GLU A C 1
ATOM 3898 O O . GLU A 1 487 ? -6.007 18.109 -67.874 1.00 49.97 487 GLU A O 1
ATOM 3903 N N . GLU A 1 488 ? -4.536 19.498 -68.860 1.00 48.94 488 GLU A N 1
ATOM 3904 C CA . GLU A 1 488 ? -3.491 19.442 -67.847 1.00 48.94 488 GLU A CA 1
ATOM 3905 C C . GLU A 1 488 ? -4.058 20.241 -66.676 1.00 48.94 488 GLU A C 1
ATOM 3907 O O . GLU A 1 488 ? -4.408 21.413 -66.829 1.00 48.94 488 GLU A O 1
ATOM 3912 N N . GLU A 1 489 ? -4.302 19.555 -65.563 1.00 40.47 489 GLU A N 1
ATOM 3913 C CA . GLU A 1 489 ? -4.776 20.146 -64.317 1.00 40.47 489 GLU A CA 1
ATOM 3914 C C . GLU A 1 489 ? -3.646 21.021 -63.750 1.00 40.47 489 GLU A C 1
ATOM 3916 O O . GLU A 1 489 ? -2.948 20.637 -62.823 1.00 40.47 489 GLU A O 1
ATOM 3921 N N . GLY A 1 490 ? -3.426 22.179 -64.370 1.00 40.50 490 GLY A N 1
ATOM 3922 C CA . GLY A 1 490 ? -2.686 23.295 -63.810 1.00 40.50 490 GLY A CA 1
ATOM 3923 C C . GLY A 1 490 ? -3.681 24.252 -63.172 1.00 40.50 490 GLY A C 1
ATOM 3924 O O . GLY A 1 490 ? -4.498 24.845 -63.870 1.00 40.50 490 GLY A O 1
ATOM 3925 N N . GLU A 1 491 ? -3.641 24.296 -61.843 1.00 41.28 491 GLU A N 1
ATOM 3926 C CA . GLU A 1 491 ? -3.636 25.524 -61.043 1.00 41.28 491 GLU A CA 1
ATOM 3927 C C . GLU A 1 491 ? -4.360 26.740 -61.649 1.00 41.28 491 GLU A C 1
ATOM 3929 O O . GLU A 1 491 ? -3.826 27.427 -62.513 1.00 41.28 491 GLU A O 1
ATOM 3934 N N . ASP A 1 492 ? -5.523 27.075 -61.087 1.00 37.38 492 ASP A N 1
ATOM 3935 C CA . ASP A 1 492 ? -5.985 28.460 -61.021 1.00 37.38 492 ASP A CA 1
ATOM 3936 C C . ASP A 1 492 ? -6.367 28.776 -59.560 1.00 37.38 492 ASP A C 1
ATOM 3938 O O . ASP A 1 492 ? -7.179 28.071 -58.957 1.00 37.38 492 ASP A O 1
ATOM 3942 N N . GLU A 1 493 ? -5.770 29.872 -59.069 1.00 37.59 493 GLU A N 1
ATOM 3943 C CA . GLU A 1 493 ? -5.838 30.543 -57.749 1.00 37.59 493 GLU A CA 1
ATOM 3944 C C . GLU A 1 493 ? -4.857 29.984 -56.683 1.00 37.59 493 GLU A C 1
ATOM 3946 O O . GLU A 1 493 ? -5.051 28.894 -56.165 1.00 37.59 493 GLU A O 1
ATOM 3951 N N . GLU A 1 494 ? -3.753 30.641 -56.286 1.00 32.66 494 GLU A N 1
ATOM 3952 C CA . GLU A 1 494 ? -3.429 32.076 -56.214 1.00 32.66 494 GLU A CA 1
ATOM 3953 C C . GLU A 1 494 ? -1.904 32.352 -56.344 1.00 32.66 494 GLU A C 1
ATOM 3955 O O . GLU A 1 494 ? -1.090 31.773 -55.637 1.00 32.66 494 GLU A O 1
ATOM 3960 N N . GLY A 1 495 ? -1.540 33.322 -57.194 1.00 30.64 495 GLY A N 1
ATOM 3961 C CA . GLY A 1 495 ? -0.541 34.370 -56.917 1.00 30.64 495 GLY A CA 1
ATOM 3962 C C . GLY A 1 495 ? 0.940 34.032 -56.645 1.00 30.64 495 GLY A C 1
ATOM 3963 O O . GLY A 1 495 ? 1.344 33.917 -55.496 1.00 30.64 495 GLY A O 1
ATOM 3964 N N . GLY A 1 496 ? 1.787 34.218 -57.670 1.00 30.20 496 GLY A N 1
ATOM 3965 C CA . GLY A 1 496 ? 2.965 35.097 -57.530 1.00 30.20 496 GLY A CA 1
ATOM 3966 C C . GLY A 1 496 ? 4.379 34.508 -57.674 1.00 30.20 496 GLY A C 1
ATOM 3967 O O . GLY A 1 496 ? 4.993 34.109 -56.696 1.00 30.20 496 GLY A O 1
ATOM 3968 N N . SER A 1 497 ? 4.948 34.736 -58.865 1.00 31.39 497 SER A N 1
ATOM 3969 C CA . SER A 1 497 ? 6.366 35.037 -59.158 1.00 31.39 497 SER A CA 1
ATOM 3970 C C . SER A 1 497 ? 7.383 33.900 -59.390 1.00 31.39 497 SER A C 1
ATOM 3972 O O . SER A 1 497 ? 7.916 33.299 -58.469 1.00 31.39 497 SER A O 1
ATOM 3974 N N . GLU A 1 498 ? 7.740 33.794 -60.677 1.00 36.31 498 GLU A N 1
ATOM 3975 C CA . GLU A 1 498 ? 9.086 33.629 -61.258 1.00 36.31 498 GLU A CA 1
ATOM 3976 C C . GLU A 1 498 ? 9.918 32.359 -60.981 1.00 36.31 498 GLU A C 1
ATOM 3978 O O . GLU A 1 498 ? 10.604 32.239 -59.974 1.00 36.31 498 GLU A O 1
ATOM 3983 N N . GLY A 1 499 ? 10.043 31.534 -62.034 1.00 30.70 499 GLY A N 1
ATOM 3984 C CA . GLY A 1 499 ? 11.344 30.995 -62.451 1.00 30.70 499 GLY A CA 1
ATOM 3985 C C . GLY A 1 499 ? 11.534 29.474 -62.419 1.00 30.70 499 GLY A C 1
ATOM 3986 O O . GLY A 1 499 ? 12.026 28.943 -61.437 1.00 30.70 499 GLY A O 1
ATOM 3987 N N . GLY A 1 500 ? 11.314 28.823 -63.569 1.00 35.47 500 GLY A N 1
ATOM 3988 C CA . GLY A 1 500 ? 12.232 27.797 -64.094 1.00 35.47 500 GLY A CA 1
ATOM 3989 C C . GLY A 1 500 ? 12.083 26.337 -63.637 1.00 35.47 500 GLY A C 1
ATOM 3990 O O . GLY A 1 500 ? 12.738 25.921 -62.696 1.00 35.47 500 GLY A O 1
ATOM 3991 N N . GLU A 1 501 ? 11.336 25.572 -64.442 1.00 43.94 501 GLU A N 1
ATOM 3992 C CA . GLU A 1 501 ? 11.549 24.162 -64.844 1.00 43.94 501 GLU A CA 1
ATOM 3993 C C . GLU A 1 501 ? 11.669 23.033 -63.778 1.00 43.94 501 GLU A C 1
ATOM 3995 O O . GLU A 1 501 ? 12.625 22.953 -63.016 1.00 43.94 501 GLU A O 1
ATOM 4000 N N . ALA A 1 502 ? 10.752 22.051 -63.920 1.00 50.22 502 ALA A N 1
ATOM 4001 C CA . ALA A 1 502 ? 10.782 20.634 -63.490 1.00 50.22 502 ALA A CA 1
ATOM 4002 C C . ALA A 1 502 ? 10.122 20.212 -62.146 1.00 50.22 502 ALA A C 1
ATOM 4004 O O . ALA A 1 502 ? 10.808 20.133 -61.129 1.00 50.22 502 ALA A O 1
ATOM 4005 N N . PRO A 1 503 ? 8.847 19.743 -62.173 1.00 46.84 503 PRO A N 1
ATOM 4006 C CA . PRO A 1 503 ? 8.289 18.896 -61.106 1.00 46.84 503 PRO A CA 1
ATOM 4007 C C . PRO A 1 503 ? 7.803 17.494 -61.553 1.00 46.84 503 PRO A C 1
ATOM 4009 O O . PRO A 1 503 ? 7.661 16.602 -60.724 1.00 46.84 503 PRO A O 1
ATOM 4012 N N . SER A 1 504 ? 7.614 17.207 -62.849 1.00 47.62 504 SER A N 1
ATOM 4013 C CA . SER A 1 504 ? 7.076 15.891 -63.272 1.00 47.62 504 SER A CA 1
ATOM 4014 C C . SER A 1 504 ? 8.049 14.719 -63.061 1.00 47.62 504 SER A C 1
ATOM 4016 O O . SER A 1 504 ? 7.628 13.584 -62.844 1.00 47.62 504 SER A O 1
ATOM 4018 N N . ASP A 1 505 ? 9.355 14.990 -63.067 1.00 50.81 505 ASP A N 1
ATOM 4019 C CA . ASP A 1 505 ? 10.380 13.989 -62.762 1.00 50.81 505 ASP A CA 1
ATOM 4020 C C . ASP A 1 505 ? 10.577 13.781 -61.252 1.00 50.81 505 ASP A C 1
ATOM 4022 O O . ASP A 1 505 ? 11.113 12.741 -60.871 1.00 50.81 505 ASP A O 1
ATOM 4026 N N . SER A 1 506 ? 10.190 14.724 -60.379 1.00 55.00 506 SER A N 1
ATOM 4027 C CA . SER A 1 506 ? 10.344 14.552 -58.925 1.00 55.00 506 SER A CA 1
ATOM 4028 C C . SER A 1 506 ? 9.257 13.649 -58.366 1.00 55.00 506 SER A C 1
ATOM 4030 O O . SER A 1 506 ? 9.587 12.710 -57.655 1.00 55.00 506 SER A O 1
ATOM 4032 N N . GLU A 1 507 ? 8.001 13.824 -58.775 1.00 49.44 507 GLU A N 1
ATOM 4033 C CA . GLU A 1 507 ? 6.892 12.968 -58.331 1.00 49.44 507 GLU A CA 1
ATOM 4034 C C . GLU A 1 507 ? 7.027 11.530 -58.861 1.00 49.44 507 GLU A C 1
ATOM 4036 O O . GLU A 1 507 ? 6.779 10.563 -58.141 1.00 49.44 507 GLU A O 1
ATOM 4041 N N . GLY A 1 508 ? 7.513 11.353 -60.097 1.00 64.12 508 GLY A N 1
ATOM 4042 C CA . GLY A 1 508 ? 7.842 10.031 -60.640 1.00 64.12 508 GLY A CA 1
ATOM 4043 C C . GLY A 1 508 ? 9.007 9.357 -59.905 1.00 64.12 508 GLY A C 1
ATOM 4044 O O . GLY A 1 508 ? 8.967 8.149 -59.653 1.00 64.12 508 GLY A O 1
ATOM 4045 N N . LYS A 1 509 ? 10.027 10.130 -59.507 1.00 67.75 509 LYS A N 1
ATOM 4046 C CA . LYS A 1 509 ? 11.137 9.648 -58.667 1.00 67.75 509 LYS A CA 1
ATOM 4047 C C . LYS A 1 509 ? 10.688 9.362 -57.238 1.00 67.75 509 LYS A C 1
ATOM 4049 O O . LYS A 1 509 ? 11.170 8.395 -56.662 1.00 67.75 509 LYS A O 1
ATOM 4054 N N . GLU A 1 510 ? 9.758 10.134 -56.689 1.00 67.31 510 GLU A N 1
ATOM 4055 C CA . GLU A 1 510 ? 9.172 9.915 -55.366 1.00 67.31 510 GLU A CA 1
ATOM 4056 C C . GLU A 1 510 ? 8.299 8.664 -55.351 1.00 67.31 510 GLU A C 1
ATOM 4058 O O . GLU A 1 510 ? 8.483 7.816 -54.486 1.00 67.31 510 GLU A O 1
ATOM 4063 N N . HIS A 1 511 ? 7.437 8.460 -56.349 1.00 71.56 511 HIS A N 1
ATOM 4064 C CA . HIS A 1 511 ? 6.688 7.213 -56.492 1.00 71.56 511 HIS A CA 1
ATOM 4065 C C . HIS A 1 511 ? 7.609 6.009 -56.723 1.00 71.56 511 HIS A C 1
ATOM 4067 O O . HIS A 1 511 ? 7.414 4.969 -56.099 1.00 71.56 511 HIS A O 1
ATOM 4073 N N . ALA A 1 512 ? 8.654 6.137 -57.546 1.00 73.75 512 ALA A N 1
ATOM 4074 C CA . ALA A 1 512 ? 9.646 5.075 -57.719 1.00 73.75 512 ALA A CA 1
ATOM 4075 C C . ALA A 1 512 ? 10.448 4.804 -56.430 1.00 73.75 512 ALA A C 1
ATOM 4077 O O . ALA A 1 512 ? 10.756 3.649 -56.129 1.00 73.75 512 ALA A O 1
ATOM 4078 N N . ALA A 1 513 ? 10.750 5.839 -55.643 1.00 80.06 513 ALA A N 1
ATOM 4079 C CA . ALA A 1 513 ? 11.418 5.722 -54.350 1.00 80.06 513 ALA A CA 1
ATOM 4080 C C . ALA A 1 513 ? 10.504 5.101 -53.284 1.00 80.06 513 ALA A C 1
ATOM 4082 O O . ALA A 1 513 ? 10.972 4.289 -52.489 1.00 80.06 513 ALA A O 1
ATOM 4083 N N . LEU A 1 514 ? 9.208 5.423 -53.289 1.00 81.81 514 LEU A N 1
ATOM 4084 C CA . LEU A 1 514 ? 8.203 4.808 -52.423 1.00 81.81 514 LEU A CA 1
ATOM 4085 C C . LEU A 1 514 ? 8.004 3.333 -52.774 1.00 81.81 514 LEU A C 1
ATOM 4087 O O . LEU A 1 514 ? 8.024 2.508 -51.872 1.00 81.81 514 LEU A O 1
ATOM 4091 N N . VAL A 1 515 ? 7.937 2.981 -54.060 1.00 85.31 515 VAL A N 1
ATOM 4092 C CA . VAL A 1 515 ? 7.854 1.581 -54.511 1.00 85.31 515 VAL A CA 1
ATOM 4093 C C . VAL A 1 515 ? 9.129 0.805 -54.160 1.00 85.31 515 VAL A C 1
ATOM 4095 O O . VAL A 1 515 ? 9.053 -0.330 -53.697 1.00 85.31 515 VAL A O 1
ATOM 4098 N N . GLN A 1 516 ? 10.316 1.408 -54.301 1.00 82.75 516 GLN A N 1
ATOM 4099 C CA . GLN A 1 516 ? 11.557 0.788 -53.818 1.00 82.75 516 GLN A CA 1
ATOM 4100 C C . GLN A 1 516 ? 11.583 0.650 -52.294 1.00 82.75 516 GLN A C 1
ATOM 4102 O O . GLN A 1 516 ? 12.133 -0.322 -51.780 1.00 82.75 516 GLN A O 1
ATOM 4107 N N . ARG A 1 517 ? 11.009 1.606 -51.559 1.00 86.62 517 ARG A N 1
ATOM 4108 C CA . ARG A 1 517 ? 10.902 1.544 -50.100 1.00 86.62 517 ARG A CA 1
ATOM 4109 C C . ARG A 1 517 ? 9.919 0.464 -49.662 1.00 86.62 517 ARG A C 1
ATOM 4111 O O . ARG A 1 517 ? 10.242 -0.268 -48.738 1.00 86.62 517 ARG A O 1
ATOM 4118 N N . GLU A 1 518 ? 8.781 0.323 -50.332 1.00 77.00 518 GLU A N 1
ATOM 4119 C CA . GLU A 1 518 ? 7.832 -0.770 -50.106 1.00 77.00 518 GLU A CA 1
ATOM 4120 C C . GLU A 1 518 ? 8.478 -2.125 -50.395 1.00 77.00 518 GLU A C 1
ATOM 4122 O O . GLU A 1 518 ? 8.432 -2.991 -49.531 1.00 77.00 518 GLU A O 1
ATOM 4127 N N . ALA A 1 519 ? 9.188 -2.281 -51.516 1.00 85.00 519 ALA A N 1
ATOM 4128 C CA . ALA A 1 519 ? 9.912 -3.516 -51.825 1.00 85.00 519 ALA A CA 1
ATOM 4129 C C . ALA A 1 519 ? 10.977 -3.858 -50.763 1.00 85.00 519 ALA A C 1
ATOM 4131 O O . ALA A 1 519 ? 11.078 -5.002 -50.328 1.00 85.00 519 ALA A O 1
ATOM 4132 N N . ARG A 1 520 ? 11.730 -2.860 -50.271 1.00 90.50 520 ARG A N 1
ATOM 4133 C CA . ARG A 1 520 ? 12.689 -3.051 -49.165 1.00 90.50 520 ARG A CA 1
ATOM 4134 C C . ARG A 1 520 ? 12.001 -3.441 -47.860 1.00 90.50 520 ARG A C 1
ATOM 4136 O O . ARG A 1 520 ? 12.500 -4.309 -47.156 1.00 90.50 520 ARG A O 1
ATOM 4143 N N . LEU A 1 521 ? 10.867 -2.818 -47.537 1.00 87.38 521 LEU A N 1
ATOM 4144 C CA . LEU A 1 521 ? 10.087 -3.148 -46.343 1.00 87.38 521 LEU A CA 1
ATOM 4145 C C . LEU A 1 521 ? 9.458 -4.542 -46.451 1.00 87.38 521 LEU A C 1
ATOM 4147 O O . LEU A 1 521 ? 9.362 -5.244 -45.448 1.00 87.38 521 LEU A O 1
ATOM 4151 N N . GLU A 1 522 ? 9.053 -4.973 -47.645 1.00 86.81 522 GLU A N 1
ATOM 4152 C CA . GLU A 1 522 ? 8.598 -6.340 -47.903 1.00 86.81 522 GLU A CA 1
ATOM 4153 C C . GLU A 1 522 ? 9.734 -7.351 -47.715 1.00 86.81 522 GLU A C 1
ATOM 4155 O O . GLU A 1 522 ? 9.533 -8.354 -47.024 1.00 86.81 522 GLU A O 1
ATOM 4160 N N . ASP A 1 523 ? 10.932 -7.063 -48.230 1.00 89.88 523 ASP A N 1
ATOM 4161 C CA . ASP A 1 523 ? 12.126 -7.890 -48.032 1.00 89.88 523 ASP A CA 1
ATOM 4162 C C . ASP A 1 523 ? 12.535 -7.961 -46.552 1.00 89.88 523 ASP A C 1
ATOM 4164 O O . ASP A 1 523 ? 12.781 -9.054 -46.037 1.00 89.88 523 ASP A O 1
ATOM 4168 N N . GLU A 1 524 ? 12.529 -6.835 -45.830 1.00 90.19 524 GLU A N 1
ATOM 4169 C CA . GLU A 1 524 ? 12.757 -6.786 -44.379 1.00 90.19 524 GLU A CA 1
ATOM 4170 C C . GLU A 1 524 ? 11.692 -7.592 -43.623 1.00 90.19 524 GLU A C 1
ATOM 4172 O O . GLU A 1 524 ? 12.008 -8.340 -42.703 1.00 90.19 524 GLU A O 1
ATOM 4177 N N . ASN A 1 525 ? 10.426 -7.531 -44.035 1.00 88.56 525 ASN A N 1
ATOM 4178 C CA . ASN A 1 525 ? 9.348 -8.301 -43.415 1.00 88.56 525 ASN A CA 1
ATOM 4179 C C . ASN A 1 525 ? 9.492 -9.809 -43.696 1.00 88.56 525 ASN A C 1
ATOM 4181 O O . ASN A 1 525 ? 9.233 -10.641 -42.823 1.00 88.56 525 ASN A O 1
ATOM 4185 N N . VAL A 1 526 ? 9.953 -10.197 -44.890 1.00 90.94 526 VAL A N 1
ATOM 4186 C CA . VAL A 1 526 ? 10.299 -11.592 -45.203 1.00 90.94 526 VAL A CA 1
ATOM 4187 C C . VAL A 1 526 ? 11.513 -12.049 -44.388 1.00 90.94 526 VAL A C 1
ATOM 4189 O O . VAL A 1 526 ? 11.479 -13.157 -43.846 1.00 90.94 526 VAL A O 1
ATOM 4192 N N . GLN A 1 527 ? 12.543 -11.214 -44.236 1.00 90.38 527 GLN A N 1
ATOM 4193 C CA . GLN A 1 527 ? 13.709 -11.494 -43.393 1.00 90.38 527 GLN A CA 1
ATOM 4194 C C . GLN A 1 527 ? 13.313 -11.645 -41.922 1.00 90.38 527 GLN A C 1
ATOM 4196 O O . GLN A 1 527 ? 13.631 -12.669 -41.326 1.00 90.38 527 GLN A O 1
ATOM 4201 N N . LEU A 1 528 ? 12.515 -10.729 -41.371 1.00 86.88 528 LEU A N 1
ATOM 4202 C CA . LEU A 1 528 ? 11.989 -10.807 -40.006 1.00 86.88 528 LEU A CA 1
ATOM 4203 C C . LEU A 1 528 ? 11.091 -12.030 -39.801 1.00 86.88 528 LEU A C 1
ATOM 4205 O O . LEU A 1 528 ? 11.110 -12.635 -38.732 1.00 86.88 528 LEU A O 1
ATOM 4209 N N . LYS A 1 529 ? 10.321 -12.454 -40.813 1.00 88.44 529 LYS A N 1
ATOM 4210 C CA . LYS A 1 529 ? 9.564 -13.720 -40.771 1.00 88.44 529 LYS A CA 1
ATOM 4211 C C . LYS A 1 529 ? 10.482 -14.941 -40.813 1.00 88.44 529 LYS A C 1
ATOM 4213 O O . LYS A 1 529 ? 10.190 -15.933 -40.145 1.00 88.44 529 LYS A O 1
ATOM 4218 N N . LEU A 1 530 ? 11.573 -14.903 -41.579 1.00 86.88 530 LEU A N 1
ATOM 4219 C CA . LEU A 1 530 ? 12.589 -15.959 -41.604 1.00 86.88 530 LEU A CA 1
ATOM 4220 C C . LEU A 1 530 ? 13.350 -16.031 -40.278 1.00 86.88 530 LEU A C 1
ATOM 4222 O O . LEU A 1 530 ? 13.550 -17.127 -39.764 1.00 86.88 530 LEU A O 1
ATOM 4226 N N . GLU A 1 531 ? 13.720 -14.895 -39.696 1.00 88.94 531 GLU A N 1
ATOM 4227 C CA . GLU A 1 531 ? 14.330 -14.792 -38.371 1.00 88.94 531 GLU A CA 1
ATOM 4228 C C . GLU A 1 531 ? 13.371 -15.247 -37.284 1.00 88.94 531 GLU A C 1
ATOM 4230 O O . GLU A 1 531 ? 13.756 -16.074 -36.469 1.00 88.94 531 GLU A O 1
ATOM 4235 N N . ASN A 1 532 ? 12.098 -14.844 -37.327 1.00 82.25 532 ASN A N 1
ATOM 4236 C CA . ASN A 1 532 ? 11.084 -15.391 -36.432 1.00 82.25 532 ASN A CA 1
ATOM 4237 C C . ASN A 1 532 ? 10.989 -16.907 -36.572 1.00 82.25 532 ASN A C 1
ATOM 4239 O O . ASN A 1 532 ? 10.943 -17.599 -35.566 1.00 82.25 532 ASN A O 1
ATOM 4243 N N . ARG A 1 533 ? 11.008 -17.459 -37.791 1.00 87.81 533 ARG A N 1
ATOM 4244 C CA . ARG A 1 533 ? 11.016 -18.917 -37.991 1.00 87.81 533 ARG A CA 1
ATOM 4245 C C . ARG A 1 533 ? 12.283 -19.573 -37.440 1.00 87.81 533 ARG A C 1
ATOM 4247 O O . ARG A 1 533 ? 12.162 -20.635 -36.841 1.00 87.81 533 ARG A O 1
ATOM 4254 N N . LYS A 1 534 ? 13.461 -18.957 -37.591 1.00 89.19 534 LYS A N 1
ATOM 4255 C CA . LYS A 1 534 ? 14.727 -19.431 -37.001 1.00 89.19 534 LYS A CA 1
ATOM 4256 C C . LYS A 1 534 ? 14.702 -19.358 -35.476 1.00 89.19 534 LYS A C 1
ATOM 4258 O O . LYS A 1 534 ? 15.094 -20.313 -34.827 1.00 89.19 534 LYS A O 1
ATOM 4263 N N . LEU A 1 535 ? 14.183 -18.278 -34.896 1.00 84.75 535 LEU A N 1
ATOM 4264 C CA . LEU A 1 535 ? 13.996 -18.124 -33.455 1.00 84.75 535 LEU A CA 1
ATOM 4265 C C . LEU A 1 535 ? 12.976 -19.127 -32.925 1.00 84.75 535 LEU A C 1
ATOM 4267 O O . LEU A 1 535 ? 13.230 -19.760 -31.914 1.00 84.75 535 LEU A O 1
ATOM 4271 N N . HIS A 1 536 ? 11.870 -19.362 -33.631 1.00 83.69 536 HIS A N 1
ATOM 4272 C CA . HIS A 1 536 ? 10.923 -20.423 -33.292 1.00 83.69 536 HIS A CA 1
ATOM 4273 C C . HIS A 1 536 ? 11.563 -21.812 -33.418 1.00 83.69 536 HIS A C 1
ATOM 4275 O O . HIS A 1 536 ? 11.274 -22.679 -32.600 1.00 83.69 536 HIS A O 1
ATOM 4281 N N . GLN A 1 537 ? 12.442 -22.037 -34.400 1.00 85.25 537 GLN A N 1
ATOM 4282 C CA . GLN A 1 537 ? 13.239 -23.263 -34.502 1.00 85.25 537 GLN A CA 1
ATOM 4283 C C . GLN A 1 537 ? 14.226 -23.385 -33.341 1.00 85.25 537 GLN A C 1
ATOM 4285 O O . GLN A 1 537 ? 14.278 -24.447 -32.744 1.00 85.25 537 GLN A O 1
ATOM 4290 N N . HIS A 1 538 ? 14.914 -22.317 -32.940 1.00 83.75 538 HIS A N 1
ATOM 4291 C CA . HIS A 1 538 ? 15.802 -22.318 -31.779 1.00 83.75 538 HIS A CA 1
ATOM 4292 C C . HIS A 1 538 ? 15.048 -22.483 -30.464 1.00 83.75 538 HIS A C 1
ATOM 4294 O O . HIS A 1 538 ? 15.497 -23.234 -29.614 1.00 83.75 538 HIS A O 1
ATOM 4300 N N . ILE A 1 539 ? 13.878 -21.868 -30.294 1.00 81.44 539 ILE A N 1
ATOM 4301 C CA . ILE A 1 539 ? 12.990 -22.112 -29.153 1.00 81.44 539 ILE A CA 1
ATOM 4302 C C . ILE A 1 539 ? 12.533 -23.568 -29.173 1.00 81.44 539 ILE A C 1
ATOM 4304 O O . ILE A 1 539 ? 12.509 -24.211 -28.134 1.00 81.44 539 ILE A O 1
ATOM 4308 N N . LYS A 1 540 ? 12.220 -24.128 -30.345 1.00 82.62 540 LYS A N 1
ATOM 4309 C CA . LYS A 1 540 ? 11.869 -25.543 -30.486 1.00 82.62 540 LYS A CA 1
ATOM 4310 C C . LYS A 1 540 ? 13.055 -26.461 -30.182 1.00 82.62 540 LYS A C 1
ATOM 4312 O O . LYS A 1 540 ? 12.843 -27.472 -29.534 1.00 82.62 540 LYS A O 1
ATOM 4317 N N . GLU A 1 541 ? 14.272 -26.108 -30.581 1.00 84.19 541 GLU A N 1
ATOM 4318 C CA . GLU A 1 541 ? 15.516 -26.827 -30.278 1.00 84.19 541 GLU A CA 1
ATOM 4319 C C . GLU A 1 541 ? 15.909 -26.697 -28.806 1.00 84.19 541 GLU A C 1
ATOM 4321 O O . GLU A 1 541 ? 16.400 -27.654 -28.228 1.00 84.19 541 GLU A O 1
ATOM 4326 N N . ILE A 1 542 ? 15.706 -25.535 -28.184 1.00 79.81 542 ILE A N 1
ATOM 4327 C CA . ILE A 1 542 ? 15.929 -25.304 -26.754 1.00 79.81 542 ILE A CA 1
ATOM 4328 C C . ILE A 1 542 ? 14.876 -26.061 -25.964 1.00 79.81 542 ILE A C 1
ATOM 4330 O O . ILE A 1 542 ? 15.240 -26.761 -25.038 1.00 79.81 542 ILE A O 1
ATOM 4334 N N . ASN A 1 543 ? 13.606 -26.014 -26.360 1.00 74.94 543 ASN A N 1
ATOM 4335 C CA . ASN A 1 543 ? 12.556 -26.822 -25.752 1.00 74.94 543 ASN A CA 1
ATOM 4336 C C . ASN A 1 543 ? 12.833 -28.310 -25.950 1.00 74.94 543 ASN A C 1
ATOM 4338 O O . ASN A 1 543 ? 12.677 -29.052 -24.997 1.00 74.94 543 ASN A O 1
ATOM 4342 N N . GLN A 1 544 ? 13.324 -28.735 -27.119 1.00 77.12 544 GLN A N 1
ATOM 4343 C CA . GLN A 1 544 ? 13.792 -30.104 -27.349 1.00 77.12 544 GLN A CA 1
ATOM 4344 C C . GLN A 1 544 ? 14.995 -30.449 -26.469 1.00 77.12 544 GLN A C 1
ATOM 4346 O O . GLN A 1 544 ? 15.022 -31.519 -25.890 1.00 77.12 544 GLN A O 1
ATOM 4351 N N . LYS A 1 545 ? 15.957 -29.543 -26.279 1.00 78.06 545 LYS A N 1
ATOM 4352 C CA . LYS A 1 545 ? 17.099 -29.743 -25.374 1.00 78.06 545 LYS A CA 1
ATOM 4353 C C . LYS A 1 545 ? 16.686 -29.720 -23.905 1.00 78.06 545 LYS A C 1
ATOM 4355 O O . LYS A 1 545 ? 17.281 -30.438 -23.120 1.00 78.06 545 LYS A O 1
ATOM 4360 N N . VAL A 1 546 ? 15.688 -28.934 -23.517 1.00 70.50 546 VAL A N 1
ATOM 4361 C CA . VAL A 1 546 ? 15.119 -28.878 -22.162 1.00 70.50 546 VAL A CA 1
ATOM 4362 C C . VAL A 1 546 ? 14.288 -30.127 -21.901 1.00 70.50 546 VAL A C 1
ATOM 4364 O O . VAL A 1 546 ? 14.396 -30.697 -20.820 1.00 70.50 546 VAL A O 1
ATOM 4367 N N . THR A 1 547 ? 13.545 -30.624 -22.894 1.00 67.00 547 THR A N 1
ATOM 4368 C CA . THR A 1 547 ? 12.904 -31.937 -22.816 1.00 67.00 547 THR A CA 1
ATOM 4369 C C . THR A 1 547 ? 13.945 -33.045 -22.805 1.00 67.00 547 THR A C 1
ATOM 4371 O O . THR A 1 547 ? 13.823 -33.926 -21.979 1.00 67.00 547 THR A O 1
ATOM 4374 N N . ASP A 1 548 ? 15.019 -32.975 -23.592 1.00 63.94 548 ASP A N 1
ATOM 4375 C CA . ASP A 1 548 ? 16.098 -33.972 -23.603 1.00 63.94 548 ASP A CA 1
ATOM 4376 C C . ASP A 1 548 ? 16.941 -33.922 -22.321 1.00 63.94 548 ASP A C 1
ATOM 4378 O O . ASP A 1 548 ? 17.474 -34.940 -21.902 1.00 63.94 548 ASP A O 1
ATOM 4382 N N . MET A 1 549 ? 17.079 -32.761 -21.673 1.00 55.84 549 MET A N 1
ATOM 4383 C CA . MET A 1 549 ? 17.714 -32.611 -20.357 1.00 55.84 549 MET A CA 1
ATOM 4384 C C . MET A 1 549 ? 16.790 -33.101 -19.242 1.00 55.84 549 MET A C 1
ATOM 4386 O O . MET A 1 549 ? 17.250 -33.781 -18.331 1.00 55.84 549 MET A O 1
ATOM 4390 N N . SER A 1 550 ? 15.485 -32.836 -19.343 1.00 52.66 550 SER A N 1
ATOM 4391 C CA . SER A 1 550 ? 14.469 -33.405 -18.452 1.00 52.66 550 SER A CA 1
ATOM 4392 C C . SER A 1 550 ? 14.406 -34.931 -18.591 1.00 52.66 550 SER A C 1
ATOM 4394 O O . SER A 1 550 ? 14.335 -35.627 -17.580 1.00 52.66 550 SER A O 1
ATOM 4396 N N . VAL A 1 551 ? 14.546 -35.445 -19.816 1.00 47.47 551 VAL A N 1
ATOM 4397 C CA . VAL A 1 551 ? 14.586 -36.868 -20.178 1.00 47.47 551 VAL A CA 1
ATOM 4398 C C . VAL A 1 551 ? 15.918 -37.509 -19.760 1.00 47.47 551 VAL A C 1
ATOM 4400 O O . VAL A 1 551 ? 15.901 -38.555 -19.130 1.00 47.47 551 VAL A O 1
ATOM 4403 N N . LYS A 1 552 ? 17.076 -36.853 -19.912 1.00 43.56 552 LYS A N 1
ATOM 4404 C CA . LYS A 1 552 ? 18.367 -37.357 -19.389 1.00 43.56 552 LYS A CA 1
ATOM 4405 C C . LYS A 1 552 ? 18.447 -37.375 -17.860 1.00 43.56 552 LYS A C 1
ATOM 4407 O O . LYS A 1 552 ? 19.148 -38.219 -17.308 1.00 43.56 552 LYS A O 1
ATOM 4412 N N . SER A 1 553 ? 17.726 -36.488 -17.171 1.00 42.31 553 SER A N 1
ATOM 4413 C CA . SER A 1 553 ? 17.566 -36.543 -15.710 1.00 42.31 553 SER A CA 1
ATOM 4414 C C . SER A 1 553 ? 16.550 -37.596 -15.249 1.00 42.31 553 SER A C 1
ATOM 4416 O O . SER A 1 553 ? 16.559 -37.955 -14.075 1.00 42.31 553 SER A O 1
ATOM 4418 N N . THR A 1 554 ? 15.707 -38.125 -16.144 1.00 42.16 554 THR A N 1
ATOM 4419 C CA . THR A 1 554 ? 14.710 -39.170 -15.834 1.00 42.16 554 THR A CA 1
ATOM 4420 C C . THR A 1 554 ? 15.019 -40.546 -16.448 1.00 42.16 554 THR A C 1
ATOM 4422 O O . THR A 1 554 ? 14.443 -41.544 -16.026 1.00 42.16 554 THR A O 1
ATOM 4425 N N . GLU A 1 555 ? 16.010 -40.668 -17.333 1.00 33.84 555 GLU A N 1
ATOM 4426 C CA . GLU A 1 555 ? 16.430 -41.930 -17.969 1.00 33.84 555 GLU A CA 1
ATOM 4427 C C . GLU A 1 555 ? 17.514 -42.717 -17.202 1.00 33.84 555 GLU A C 1
ATOM 4429 O O . GLU A 1 555 ? 17.996 -43.739 -17.688 1.00 33.84 555 GLU A O 1
ATOM 4434 N N . GLN A 1 556 ? 17.840 -42.333 -15.958 1.00 38.25 556 GLN A N 1
ATOM 4435 C CA . GLN A 1 556 ? 18.437 -43.269 -14.988 1.00 38.25 556 GLN A CA 1
ATOM 4436 C C . GLN A 1 556 ? 17.403 -44.107 -14.220 1.00 38.25 556 GLN A C 1
ATOM 4438 O O . GLN A 1 556 ? 17.797 -44.939 -13.406 1.00 38.25 556 GLN A O 1
ATOM 4443 N N . ASN A 1 557 ? 16.103 -43.988 -14.509 1.00 34.88 557 ASN A N 1
ATOM 4444 C CA . ASN A 1 557 ? 15.153 -45.011 -14.077 1.00 34.88 557 ASN A CA 1
ATOM 4445 C C . ASN A 1 557 ? 14.052 -45.240 -15.125 1.00 34.88 557 ASN A C 1
ATOM 4447 O O . ASN A 1 557 ? 12.938 -44.735 -15.041 1.00 34.88 557 ASN A O 1
ATOM 4451 N N . ASN A 1 558 ? 14.470 -45.973 -16.159 1.00 34.59 558 ASN A N 1
ATOM 4452 C CA . ASN A 1 558 ? 13.714 -46.687 -17.189 1.00 34.59 558 ASN A CA 1
ATOM 4453 C C . ASN A 1 558 ? 12.180 -46.786 -17.006 1.00 34.59 558 ASN A C 1
ATOM 4455 O O . ASN A 1 558 ? 11.705 -47.335 -16.020 1.00 34.59 558 ASN A O 1
ATOM 4459 N N . GLN A 1 559 ? 11.422 -46.293 -18.003 1.00 30.78 559 GLN A N 1
ATOM 4460 C CA . GLN A 1 559 ? 10.717 -47.087 -19.044 1.00 30.78 559 GLN A CA 1
ATOM 4461 C C . GLN A 1 559 ? 9.444 -47.809 -18.508 1.00 30.78 559 GLN A C 1
ATOM 4463 O O . GLN A 1 559 ? 9.525 -48.548 -17.543 1.00 30.78 559 GLN A O 1
ATOM 4468 N N . VAL A 1 560 ? 8.229 -47.764 -19.087 1.00 31.22 560 VAL A N 1
ATOM 4469 C CA . VAL A 1 560 ? 7.822 -47.600 -20.495 1.00 31.22 560 VAL A CA 1
ATOM 4470 C C . VAL A 1 560 ? 6.265 -47.700 -20.605 1.00 31.22 560 VAL A C 1
ATOM 4472 O O . VAL A 1 560 ? 5.698 -48.609 -20.014 1.00 31.22 560 VAL A O 1
ATOM 4475 N N . ILE A 1 561 ? 5.631 -46.837 -21.437 1.00 31.80 561 ILE A N 1
ATOM 4476 C CA . ILE A 1 561 ? 4.469 -47.090 -22.363 1.00 31.80 561 ILE A CA 1
ATOM 4477 C C . ILE A 1 561 ? 3.050 -47.273 -21.712 1.00 31.80 561 ILE A C 1
ATOM 4479 O O . ILE A 1 561 ? 2.934 -47.936 -20.692 1.00 31.80 561 ILE A O 1
ATOM 4483 N N . PRO A 1 562 ? 1.908 -46.896 -22.347 1.00 39.91 562 PRO A N 1
ATOM 4484 C CA . PRO A 1 562 ? 1.486 -45.629 -22.982 1.00 39.91 562 PRO A CA 1
ATOM 4485 C C . PRO A 1 562 ? -0.069 -45.389 -22.856 1.00 39.91 562 PRO A C 1
ATOM 4487 O O . PRO A 1 562 ? -0.762 -46.120 -22.166 1.00 39.91 562 PRO A O 1
ATOM 4490 N N . LEU A 1 563 ? -0.631 -44.445 -23.632 1.00 25.77 563 LEU A N 1
ATOM 4491 C CA . LEU A 1 563 ? -2.025 -44.402 -24.154 1.00 25.77 563 LEU A CA 1
ATOM 4492 C C . LEU A 1 563 ? -3.208 -44.543 -23.158 1.00 25.77 563 LEU A C 1
ATOM 4494 O O . LEU A 1 563 ? -3.539 -45.636 -22.717 1.00 25.77 563 LEU A O 1
ATOM 4498 N N . ASN A 1 564 ? -4.046 -43.511 -23.024 1.00 25.88 564 ASN A N 1
ATOM 4499 C CA . ASN A 1 564 ? -5.206 -43.294 -23.909 1.00 25.88 564 ASN A CA 1
ATOM 4500 C C . ASN A 1 564 ? -6.211 -42.296 -23.298 1.00 25.88 564 ASN A C 1
ATOM 4502 O O . ASN A 1 564 ? -6.373 -42.189 -22.086 1.00 25.88 564 ASN A O 1
ATOM 4506 N N . GLU A 1 565 ? -6.887 -41.593 -24.199 1.00 31.62 565 GLU A N 1
ATOM 4507 C CA . GLU A 1 565 ? -7.998 -40.667 -24.004 1.00 31.62 565 GLU A CA 1
ATOM 4508 C C . GLU A 1 565 ? -9.234 -41.287 -23.323 1.00 31.62 565 GLU A C 1
ATOM 4510 O O . GLU A 1 565 ? -9.476 -42.494 -23.396 1.00 31.62 565 GLU A O 1
ATOM 4515 N N . ASN A 1 566 ? -10.095 -40.383 -22.827 1.00 27.31 566 ASN A N 1
ATOM 4516 C CA . ASN A 1 566 ? -11.413 -40.573 -22.197 1.00 27.31 566 ASN A CA 1
ATOM 4517 C C . ASN A 1 566 ? -11.309 -40.869 -20.687 1.00 27.31 566 ASN A C 1
ATOM 4519 O O . ASN A 1 566 ? -10.697 -41.836 -20.268 1.00 27.31 566 ASN A O 1
ATOM 4523 N N . ILE A 1 567 ? -11.923 -40.093 -19.794 1.00 30.19 567 ILE A N 1
ATOM 4524 C CA . ILE A 1 567 ? -13.376 -40.078 -19.627 1.00 30.19 567 ILE A CA 1
ATOM 4525 C C . ILE A 1 567 ? -13.832 -38.775 -18.951 1.00 30.19 567 ILE A C 1
ATOM 4527 O O . ILE A 1 567 ? -13.368 -38.346 -17.900 1.00 30.19 567 ILE A O 1
ATOM 4531 N N . LEU A 1 568 ? -14.814 -38.193 -19.622 1.00 28.64 568 LEU A N 1
ATOM 4532 C CA . LEU A 1 568 ? -15.791 -37.214 -19.188 1.00 28.64 568 LEU A CA 1
ATOM 4533 C C . LEU A 1 568 ? -16.551 -37.676 -17.920 1.00 28.64 568 LEU A C 1
ATOM 4535 O O . LEU A 1 568 ? -17.013 -38.811 -17.877 1.00 28.64 568 LEU A O 1
ATOM 4539 N N . ARG A 1 569 ? -16.925 -36.697 -17.082 1.00 28.12 569 ARG A N 1
ATOM 4540 C CA . ARG A 1 569 ? -18.228 -36.584 -16.379 1.00 28.12 569 ARG A CA 1
ATOM 4541 C C . ARG A 1 569 ? -18.481 -37.350 -15.063 1.00 28.12 569 ARG A C 1
ATOM 4543 O O . ARG A 1 569 ? -18.293 -38.555 -14.987 1.00 28.12 569 ARG A O 1
ATOM 4550 N N . LYS A 1 570 ? -19.194 -36.598 -14.195 1.00 28.53 570 LYS A N 1
ATOM 4551 C CA . LYS A 1 570 ? -20.122 -36.983 -13.101 1.00 28.53 570 LYS A CA 1
ATOM 4552 C C . LYS A 1 570 ? -19.469 -37.373 -11.772 1.00 28.53 570 LYS A C 1
ATOM 4554 O O . LYS A 1 570 ? -18.467 -38.061 -11.782 1.00 28.53 570 LYS A O 1
ATOM 4559 N N . ASP A 1 571 ? -19.963 -37.014 -10.588 1.00 25.09 571 ASP A N 1
ATOM 4560 C CA . ASP A 1 571 ? -21.117 -36.250 -10.068 1.00 25.09 571 ASP A CA 1
ATOM 4561 C C . ASP A 1 571 ? -20.701 -35.854 -8.618 1.00 25.09 571 ASP A C 1
ATOM 4563 O O . ASP A 1 571 ? -19.934 -36.577 -7.994 1.00 25.09 571 ASP A O 1
ATOM 4567 N N . ALA A 1 572 ? -20.890 -34.618 -8.144 1.00 27.62 572 ALA A N 1
ATOM 4568 C CA . ALA A 1 572 ? -22.006 -34.134 -7.314 1.00 27.62 572 ALA A CA 1
ATOM 4569 C C . ALA A 1 572 ? -22.346 -34.945 -6.034 1.00 27.62 572 ALA A C 1
ATOM 4571 O O . ALA A 1 572 ? -22.607 -36.140 -6.112 1.00 27.62 572 ALA A O 1
ATOM 4572 N N . SER A 1 573 ? -22.520 -34.199 -4.922 1.00 27.41 573 SER A N 1
ATOM 4573 C CA . SER A 1 573 ? -23.109 -34.540 -3.597 1.00 27.41 573 SER A CA 1
ATOM 4574 C C . SER A 1 573 ? -22.201 -35.312 -2.613 1.00 27.41 573 SER A C 1
ATOM 4576 O O . SER A 1 573 ? -21.461 -36.176 -3.045 1.00 27.41 573 SER A O 1
ATOM 4578 N N . VAL A 1 574 ? -22.163 -35.097 -1.289 1.00 30.72 574 VAL A N 1
ATOM 4579 C CA . VAL A 1 574 ? -22.846 -34.198 -0.336 1.00 30.72 574 VAL A CA 1
ATOM 4580 C C . VAL A 1 574 ? -22.074 -34.271 1.009 1.00 30.72 574 VAL A C 1
ATOM 4582 O O . VAL A 1 574 ? -21.586 -35.333 1.369 1.00 30.72 574 VAL A O 1
ATOM 4585 N N . GLU A 1 575 ? -21.988 -33.128 1.700 1.00 26.81 575 GLU A N 1
ATOM 4586 C CA . GLU A 1 575 ? -21.894 -32.889 3.159 1.00 26.81 575 GLU A CA 1
ATOM 4587 C C . GLU A 1 575 ? -20.789 -33.490 4.064 1.00 26.81 575 GLU A C 1
ATOM 4589 O O . GLU A 1 575 ? -20.706 -34.680 4.330 1.00 26.81 575 GLU A O 1
ATOM 4594 N N . ALA A 1 576 ? -20.111 -32.527 4.707 1.00 27.88 576 ALA A N 1
ATOM 4595 C CA . ALA A 1 576 ? -19.867 -32.403 6.146 1.00 27.88 576 ALA A CA 1
ATOM 4596 C C . ALA A 1 576 ? -18.795 -33.278 6.828 1.00 27.88 576 ALA A C 1
ATOM 4598 O O . ALA A 1 576 ? -19.000 -34.452 7.112 1.00 27.88 576 ALA A O 1
ATOM 4599 N N . ARG A 1 577 ? -17.778 -32.552 7.328 1.00 27.16 577 ARG A N 1
ATOM 4600 C CA . ARG A 1 577 ? -17.417 -32.431 8.758 1.00 27.16 577 ARG A CA 1
ATOM 4601 C C . ARG A 1 577 ? -15.979 -32.860 9.096 1.00 27.16 577 ARG A C 1
ATOM 4603 O O . ARG A 1 577 ? -15.606 -34.001 8.892 1.00 27.16 577 ARG A O 1
ATOM 4610 N N . GLU A 1 578 ? -15.276 -31.902 9.713 1.00 26.06 578 GLU A N 1
ATOM 4611 C CA . GLU A 1 578 ? -14.143 -32.038 10.649 1.00 26.06 578 GLU A CA 1
ATOM 4612 C C . GLU A 1 578 ? -12.797 -32.598 10.143 1.00 26.06 578 GLU A C 1
ATOM 4614 O O . GLU A 1 578 ? -12.716 -33.645 9.518 1.00 26.06 578 GLU A O 1
ATOM 4619 N N . GLY A 1 579 ? -11.714 -31.928 10.557 1.00 28.52 579 GLY A N 1
ATOM 4620 C CA . GLY A 1 579 ? -10.441 -32.600 10.837 1.00 28.52 579 GLY A CA 1
ATOM 4621 C C . GLY A 1 579 ? -9.308 -32.375 9.839 1.00 28.52 579 GLY A C 1
ATOM 4622 O O . GLY A 1 579 ? -9.197 -33.068 8.841 1.00 28.52 579 GLY A O 1
ATOM 4623 N N . SER A 1 580 ? -8.451 -31.409 10.174 1.00 28.36 580 SER A N 1
ATOM 4624 C CA . SER A 1 580 ? -6.985 -31.533 10.259 1.00 28.36 580 SER A CA 1
ATOM 4625 C C . SER A 1 580 ? -6.223 -32.548 9.385 1.00 28.36 580 SER A C 1
ATOM 4627 O O . SER A 1 580 ? -6.439 -33.751 9.468 1.00 28.36 580 SER A O 1
ATOM 4629 N N . CYS A 1 581 ? -5.143 -32.013 8.811 1.00 27.95 581 CYS A N 1
ATOM 4630 C CA . CYS A 1 581 ? -3.839 -32.641 8.591 1.00 27.95 581 CYS A CA 1
ATOM 4631 C C . CYS A 1 581 ? -3.650 -33.652 7.448 1.00 27.95 581 CYS A C 1
ATOM 4633 O O . CYS A 1 581 ? -4.210 -34.738 7.401 1.00 27.95 581 CYS A O 1
ATOM 4635 N N . GLU A 1 582 ? -2.692 -33.250 6.609 1.00 28.88 582 GLU A N 1
ATOM 4636 C CA . GLU A 1 582 ? -1.535 -34.042 6.191 1.00 28.88 582 GLU A CA 1
ATOM 4637 C C . GLU A 1 582 ? -1.789 -35.264 5.309 1.00 28.88 582 GLU A C 1
ATOM 4639 O O . GLU A 1 582 ? -2.035 -36.391 5.727 1.00 28.88 582 GLU A O 1
ATOM 4644 N N . LEU A 1 583 ? -1.536 -35.003 4.028 1.00 29.20 583 LEU A N 1
ATOM 4645 C CA . LEU A 1 583 ? -0.825 -35.906 3.140 1.00 29.20 583 LEU A CA 1
ATOM 4646 C C . LEU A 1 583 ? 0.352 -36.570 3.880 1.00 29.20 583 LEU A C 1
ATOM 4648 O O . LEU A 1 583 ? 1.403 -35.958 4.056 1.00 29.20 583 LEU A O 1
ATOM 4652 N N . VAL A 1 584 ? 0.194 -37.842 4.239 1.00 32.03 584 VAL A N 1
ATOM 4653 C CA . VAL A 1 584 ? 1.326 -38.764 4.347 1.00 32.03 584 VAL A CA 1
ATOM 4654 C C . VAL A 1 584 ? 1.400 -39.561 3.040 1.00 32.03 584 VAL A C 1
ATOM 4656 O O . VAL A 1 584 ? 0.382 -40.103 2.596 1.00 32.03 584 VAL A O 1
ATOM 4659 N N . PRO A 1 585 ? 2.578 -39.637 2.396 1.00 36.53 585 PRO A N 1
ATOM 4660 C CA . PRO A 1 585 ? 2.795 -40.492 1.243 1.00 36.53 585 PRO A CA 1
ATOM 4661 C C . PRO A 1 585 ? 2.739 -41.961 1.663 1.00 36.53 585 PRO A C 1
ATOM 4663 O O . PRO A 1 585 ? 3.388 -42.379 2.621 1.00 36.53 585 PRO A O 1
ATOM 4666 N N . ALA A 1 586 ? 1.995 -42.754 0.898 1.00 29.97 586 ALA A N 1
ATOM 4667 C CA . ALA A 1 586 ? 2.081 -44.202 0.944 1.00 29.97 586 ALA A CA 1
ATOM 4668 C C . ALA A 1 586 ? 3.485 -44.659 0.505 1.00 29.97 586 ALA A C 1
ATOM 4670 O O . ALA A 1 586 ? 4.006 -44.233 -0.527 1.00 29.97 586 ALA A O 1
ATOM 4671 N N . ALA A 1 587 ? 4.073 -45.519 1.333 1.00 32.94 587 ALA A N 1
ATOM 4672 C CA . ALA A 1 587 ? 5.372 -46.154 1.175 1.00 32.94 587 ALA A CA 1
ATOM 4673 C C . ALA A 1 587 ? 5.505 -46.993 -0.117 1.00 32.94 587 ALA A C 1
ATOM 4675 O O . ALA A 1 587 ? 4.509 -47.534 -0.606 1.00 32.94 587 ALA A O 1
ATOM 4676 N N . PRO A 1 588 ? 6.736 -47.191 -0.633 1.00 36.94 588 PRO A N 1
ATOM 4677 C CA . PRO A 1 588 ? 7.051 -48.311 -1.507 1.00 36.94 588 PRO A CA 1
ATOM 4678 C C . PRO A 1 588 ? 7.228 -49.605 -0.682 1.00 36.94 588 PRO A C 1
ATOM 4680 O O . PRO A 1 588 ? 7.515 -49.548 0.516 1.00 36.94 588 PRO A O 1
ATOM 4683 N N . PRO A 1 589 ? 7.056 -50.783 -1.305 1.00 41.81 589 PRO A N 1
ATOM 4684 C CA . PRO A 1 589 ? 7.052 -52.062 -0.616 1.00 41.81 589 PRO A CA 1
ATOM 4685 C C . PRO A 1 589 ? 8.487 -52.495 -0.313 1.00 41.81 589 PRO A C 1
ATOM 4687 O O . PRO A 1 589 ? 9.337 -52.477 -1.203 1.00 41.81 589 PRO A O 1
ATOM 4690 N N . VAL A 1 590 ? 8.747 -52.955 0.908 1.00 35.41 590 VAL A N 1
ATOM 4691 C CA . VAL A 1 590 ? 9.847 -53.891 1.135 1.00 35.41 590 VAL A CA 1
ATOM 4692 C C . VAL A 1 590 ? 9.313 -55.075 1.909 1.00 35.41 590 VAL A C 1
ATOM 4694 O O . VAL A 1 590 ? 8.569 -54.952 2.879 1.00 35.41 590 VAL A O 1
ATOM 4697 N N . GLU A 1 591 ? 9.689 -56.206 1.347 1.00 35.88 591 GLU A N 1
ATOM 4698 C CA . GLU A 1 591 ? 9.609 -57.563 1.825 1.00 35.88 591 GLU A CA 1
ATOM 4699 C C . GLU A 1 591 ? 9.677 -57.719 3.345 1.00 35.88 591 GLU A C 1
ATOM 4701 O O . GLU A 1 591 ? 10.340 -56.989 4.082 1.00 35.88 591 GLU A O 1
ATOM 4706 N N . GLU A 1 592 ? 8.952 -58.739 3.780 1.00 38.59 592 GLU A N 1
ATOM 4707 C CA . GLU A 1 592 ? 8.877 -59.250 5.133 1.00 38.59 592 GLU A CA 1
ATOM 4708 C C . GLU A 1 592 ? 10.276 -59.434 5.749 1.00 38.59 592 GLU A C 1
ATOM 4710 O O . GLU A 1 592 ? 10.996 -60.373 5.416 1.00 38.59 592 GLU A O 1
ATOM 4715 N N . GLY A 1 593 ? 10.631 -58.564 6.701 1.00 43.69 593 GLY A N 1
ATOM 4716 C CA . GLY A 1 593 ? 11.673 -58.846 7.691 1.00 43.69 593 GLY A CA 1
ATOM 4717 C C . GLY A 1 593 ? 12.712 -57.750 7.929 1.00 43.69 593 GLY A C 1
ATOM 4718 O O . GLY A 1 593 ? 13.864 -57.981 7.608 1.00 43.69 593 GLY A O 1
ATOM 4719 N N . ASP A 1 594 ? 12.327 -56.604 8.518 1.00 42.53 594 ASP A N 1
ATOM 4720 C CA . ASP A 1 594 ? 13.130 -55.867 9.539 1.00 42.53 594 ASP A CA 1
ATOM 4721 C C . ASP A 1 594 ? 12.447 -54.579 10.084 1.00 42.53 594 ASP A C 1
ATOM 4723 O O . ASP A 1 594 ? 13.092 -53.615 10.504 1.00 42.53 594 ASP A O 1
ATOM 4727 N N . GLY A 1 595 ? 11.107 -54.526 10.103 1.00 42.75 595 GLY A N 1
ATOM 4728 C CA . GLY A 1 595 ? 10.344 -53.295 10.387 1.00 42.75 595 GLY A CA 1
ATOM 4729 C C . GLY A 1 595 ? 10.572 -52.648 11.763 1.00 42.75 595 GLY A C 1
ATOM 4730 O O . GLY A 1 595 ? 10.371 -51.448 11.910 1.00 42.75 595 GLY A O 1
ATOM 4731 N N . ALA A 1 596 ? 11.059 -53.391 12.760 1.00 51.12 596 ALA A N 1
ATOM 4732 C CA . ALA A 1 596 ? 11.290 -52.842 14.098 1.00 51.12 596 ALA A CA 1
ATOM 4733 C C . ALA A 1 596 ? 12.560 -51.971 14.191 1.00 51.12 596 ALA A C 1
ATOM 4735 O O . ALA A 1 596 ? 12.620 -51.060 15.015 1.00 51.12 596 ALA A O 1
ATOM 4736 N N . ALA A 1 597 ? 13.578 -52.220 13.358 1.00 51.22 597 ALA A N 1
ATOM 4737 C CA . ALA A 1 597 ? 14.839 -51.478 13.416 1.00 51.22 597 ALA A CA 1
ATOM 4738 C C . ALA A 1 597 ? 14.743 -50.103 12.727 1.00 51.22 597 ALA A C 1
ATOM 4740 O O . ALA A 1 597 ? 15.338 -49.133 13.197 1.00 51.22 597 ALA A O 1
ATOM 4741 N N . GLY A 1 598 ? 13.961 -50.003 11.646 1.00 54.50 598 GLY A N 1
ATOM 4742 C CA . GLY A 1 598 ? 13.763 -48.762 10.888 1.00 54.50 598 GLY A CA 1
ATOM 4743 C C . GLY A 1 598 ? 12.918 -47.717 11.622 1.00 54.50 598 GLY A C 1
ATOM 4744 O O . GLY A 1 598 ? 13.281 -46.542 11.636 1.00 54.50 598 GLY A O 1
ATOM 4745 N N . GLU A 1 599 ? 11.842 -48.134 12.296 1.00 57.38 599 GLU A N 1
ATOM 4746 C CA . GLU A 1 599 ? 11.011 -47.230 13.109 1.00 57.38 599 GLU A CA 1
ATOM 4747 C C . GLU A 1 599 ? 11.772 -46.696 14.329 1.00 57.38 599 GLU A C 1
ATOM 4749 O O . GLU A 1 599 ? 11.692 -45.506 14.640 1.00 57.38 599 GLU A O 1
ATOM 4754 N N . LEU A 1 600 ? 12.580 -47.542 14.980 1.00 55.16 600 LEU A N 1
ATOM 4755 C CA . LEU A 1 600 ? 13.449 -47.117 16.079 1.00 55.16 600 LEU A CA 1
ATOM 4756 C C . LEU A 1 600 ? 14.526 -46.136 15.606 1.00 55.16 600 LEU A C 1
ATOM 4758 O O . LEU A 1 600 ? 14.786 -45.155 16.297 1.00 55.16 600 LEU A O 1
ATOM 4762 N N . ALA A 1 601 ? 15.121 -46.354 14.429 1.00 60.78 601 ALA A N 1
ATOM 4763 C CA . ALA A 1 601 ? 16.108 -45.437 13.861 1.00 60.78 601 ALA A CA 1
ATOM 4764 C C . ALA A 1 601 ? 15.490 -44.079 13.484 1.00 60.78 601 ALA A C 1
ATOM 4766 O O . ALA A 1 601 ? 16.075 -43.041 13.790 1.00 60.78 601 ALA A O 1
ATOM 4767 N N . ALA A 1 602 ? 14.295 -44.067 12.886 1.00 63.09 602 ALA A N 1
ATOM 4768 C CA . ALA A 1 602 ? 13.581 -42.835 12.552 1.00 63.09 602 ALA A CA 1
ATOM 4769 C C . ALA A 1 602 ? 13.176 -42.039 13.807 1.00 63.09 602 ALA A C 1
ATOM 4771 O O . ALA A 1 602 ? 13.360 -40.822 13.848 1.00 63.09 602 ALA A O 1
ATOM 4772 N N . ALA A 1 603 ? 12.714 -42.721 14.862 1.00 67.25 603 ALA A N 1
ATOM 4773 C CA . ALA A 1 603 ? 12.423 -42.092 16.150 1.00 67.25 603 ALA A CA 1
ATOM 4774 C C . ALA A 1 603 ? 13.686 -41.497 16.801 1.00 67.25 603 ALA A C 1
ATOM 4776 O O . ALA A 1 603 ? 13.652 -40.370 17.292 1.00 67.25 603 ALA A O 1
ATOM 4777 N N . PHE A 1 604 ? 14.818 -42.208 16.737 1.00 66.62 604 PHE A N 1
ATOM 4778 C CA . PHE A 1 604 ? 16.098 -41.732 17.273 1.00 66.62 604 PHE A CA 1
ATOM 4779 C C . PHE A 1 604 ? 16.641 -40.516 16.507 1.00 66.62 604 PHE A C 1
ATOM 4781 O O . PHE A 1 604 ? 17.265 -39.633 17.095 1.00 66.62 604 PHE A O 1
ATOM 4788 N N . ILE A 1 605 ? 16.422 -40.451 15.190 1.00 73.00 605 ILE A N 1
ATOM 4789 C CA . ILE A 1 605 ? 16.819 -39.304 14.361 1.00 73.00 605 ILE A CA 1
ATOM 4790 C C . ILE A 1 605 ? 15.943 -38.088 14.685 1.00 73.00 605 ILE A C 1
ATOM 4792 O O . ILE A 1 605 ? 16.482 -37.005 14.912 1.00 73.00 605 ILE A O 1
ATOM 4796 N N . GLY A 1 606 ? 14.624 -38.272 14.805 1.00 74.06 606 GLY A N 1
ATOM 4797 C CA . GLY A 1 606 ? 13.704 -37.201 15.201 1.00 74.06 606 GLY A CA 1
ATOM 4798 C C . GLY A 1 606 ? 13.994 -36.644 16.600 1.00 74.06 606 GLY A C 1
ATOM 4799 O O . GLY A 1 606 ? 13.996 -35.429 16.796 1.00 74.06 606 GLY A O 1
ATOM 4800 N N . GLU A 1 607 ? 14.323 -37.509 17.563 1.00 74.81 607 GLU A N 1
ATOM 4801 C CA . GLU A 1 607 ? 14.714 -37.099 18.920 1.00 74.81 607 GLU A CA 1
ATOM 4802 C C . GLU A 1 607 ? 16.042 -36.322 18.923 1.00 74.81 607 GLU A C 1
ATOM 4804 O O . GLU A 1 607 ? 16.159 -35.287 19.580 1.00 74.81 607 GLU A O 1
ATOM 4809 N N . ASN A 1 608 ? 17.023 -36.747 18.118 1.00 73.62 608 ASN A N 1
ATOM 4810 C CA . ASN A 1 608 ? 18.288 -36.023 17.960 1.00 73.62 608 ASN A CA 1
ATOM 4811 C C . ASN A 1 608 ? 18.115 -34.647 17.299 1.00 73.62 608 ASN A C 1
ATOM 4813 O O . ASN A 1 608 ? 18.826 -33.704 17.651 1.00 73.62 608 ASN A O 1
ATOM 4817 N N . GLU A 1 609 ? 17.189 -34.501 16.353 1.00 79.44 609 GLU A N 1
ATOM 4818 C CA . GLU A 1 609 ? 16.879 -33.201 15.751 1.00 79.44 609 GLU A CA 1
ATOM 4819 C C . GLU A 1 609 ? 16.152 -32.269 16.725 1.00 79.44 609 GLU A C 1
ATOM 4821 O O . GLU A 1 609 ? 16.483 -31.084 16.792 1.00 79.44 609 GLU A O 1
ATOM 4826 N N . ALA A 1 610 ? 15.220 -32.793 17.525 1.00 74.44 610 ALA A N 1
ATOM 4827 C CA . ALA A 1 610 ? 14.547 -32.032 18.576 1.00 74.44 610 ALA A CA 1
ATOM 4828 C C . ALA A 1 610 ? 15.531 -31.562 19.665 1.00 74.44 610 ALA A C 1
ATOM 4830 O O . ALA A 1 610 ? 15.510 -30.393 20.051 1.00 74.44 610 ALA A O 1
ATOM 4831 N N . LEU A 1 611 ? 16.458 -32.429 20.090 1.00 79.06 611 LEU A N 1
ATOM 4832 C CA . LEU A 1 611 ? 17.528 -32.085 21.034 1.00 79.06 611 LEU A CA 1
ATOM 4833 C C . LEU A 1 611 ? 18.474 -31.016 20.478 1.00 79.06 611 LEU A C 1
ATOM 4835 O O . LEU A 1 611 ? 18.857 -30.092 21.195 1.00 79.06 611 LEU A O 1
ATOM 4839 N N . ARG A 1 612 ? 18.838 -31.103 19.193 1.00 79.19 612 ARG A N 1
ATOM 4840 C CA . ARG A 1 612 ? 19.662 -30.072 18.545 1.00 79.19 612 ARG A CA 1
ATOM 4841 C C . ARG A 1 612 ? 18.954 -28.727 18.522 1.00 79.19 612 ARG A C 1
ATOM 4843 O O . ARG A 1 612 ? 19.598 -27.733 18.843 1.00 79.19 612 ARG A O 1
ATOM 4850 N N . LYS A 1 613 ? 17.664 -28.691 18.182 1.00 80.19 613 LYS A N 1
ATOM 4851 C CA . LYS A 1 613 ? 16.864 -27.456 18.200 1.00 80.19 613 LYS A CA 1
ATOM 4852 C C . LYS A 1 613 ? 16.808 -26.855 19.603 1.00 80.19 613 LYS A C 1
ATOM 4854 O O . LYS A 1 613 ? 17.123 -25.680 19.754 1.00 80.19 613 LYS A O 1
ATOM 4859 N N . GLY A 1 614 ? 16.569 -27.671 20.629 1.00 77.62 614 GLY A N 1
ATOM 4860 C CA . GLY A 1 614 ? 16.564 -27.166 22.000 1.00 77.62 614 GLY A CA 1
ATOM 4861 C C . GLY A 1 614 ? 17.911 -26.669 22.498 1.00 77.62 614 GLY A C 1
ATOM 4862 O O . GLY A 1 614 ? 17.983 -25.646 23.168 1.00 77.62 614 GLY A O 1
ATOM 4863 N N . MET A 1 615 ? 19.011 -27.301 22.094 1.00 78.69 615 MET A N 1
ATOM 4864 C CA . MET A 1 615 ? 20.343 -26.796 22.425 1.00 78.69 615 MET A CA 1
ATOM 4865 C C . MET A 1 615 ? 20.641 -25.444 21.755 1.00 78.69 615 MET A C 1
ATOM 4867 O O . MET A 1 615 ? 21.314 -24.613 22.360 1.00 78.69 615 MET A O 1
ATOM 4871 N N . HIS A 1 616 ? 20.128 -25.200 20.544 1.00 78.25 616 HIS A N 1
ATOM 4872 C CA . HIS A 1 616 ? 20.263 -23.898 19.881 1.00 78.25 616 HIS A CA 1
ATOM 4873 C C . HIS A 1 616 ? 19.426 -22.823 20.582 1.00 78.25 616 HIS A C 1
ATOM 4875 O O . HIS A 1 616 ? 19.962 -21.765 20.882 1.00 78.25 616 HIS A O 1
ATOM 4881 N N . GLU A 1 617 ? 18.177 -23.119 20.953 1.00 82.25 617 GLU A N 1
ATOM 4882 C CA . GLU A 1 617 ? 17.324 -22.192 21.718 1.00 82.25 617 GLU A CA 1
ATOM 4883 C C . GLU A 1 617 ? 17.967 -21.776 23.052 1.00 82.25 617 GLU A C 1
ATOM 4885 O O . GLU A 1 617 ? 17.962 -20.601 23.416 1.00 82.25 617 GLU A O 1
ATOM 4890 N N . ILE A 1 618 ? 18.575 -22.730 23.766 1.00 80.06 618 ILE A N 1
ATOM 4891 C CA . ILE A 1 618 ? 19.284 -22.466 25.025 1.00 80.06 618 ILE A CA 1
ATOM 4892 C C . ILE A 1 618 ? 20.510 -21.577 24.787 1.00 80.06 618 ILE A C 1
ATOM 4894 O O . ILE A 1 618 ? 20.731 -20.619 25.527 1.00 80.06 618 ILE A O 1
ATOM 4898 N N . LEU A 1 619 ? 21.313 -21.880 23.763 1.00 78.12 619 LEU A N 1
ATOM 4899 C CA . LEU A 1 619 ? 22.511 -21.103 23.441 1.00 78.12 619 LEU A CA 1
ATOM 4900 C C . LEU A 1 619 ? 22.168 -19.684 22.982 1.00 78.12 619 LEU A C 1
ATOM 4902 O O . LEU A 1 619 ? 22.839 -18.745 23.404 1.00 78.12 619 LEU A O 1
ATOM 4906 N N . ASP A 1 620 ? 21.114 -19.515 22.187 1.00 77.88 620 ASP A N 1
ATOM 4907 C CA . ASP A 1 620 ? 20.645 -18.206 21.736 1.00 77.88 620 ASP A CA 1
ATOM 4908 C C . ASP A 1 620 ? 20.072 -17.388 22.904 1.00 77.88 620 ASP A C 1
ATOM 4910 O O . ASP A 1 620 ? 20.368 -16.200 23.031 1.00 77.88 620 ASP A O 1
ATOM 4914 N N . SER A 1 621 ? 19.341 -18.023 23.829 1.00 74.44 621 SER A N 1
ATOM 4915 C CA . SER A 1 621 ? 18.827 -17.373 25.045 1.00 74.44 621 SER A CA 1
ATOM 4916 C C . SER A 1 621 ? 19.952 -16.883 25.968 1.00 74.44 621 SER A C 1
ATOM 4918 O O . SER A 1 621 ? 19.882 -15.768 26.484 1.00 74.44 621 SER A O 1
ATOM 4920 N N . ILE A 1 622 ? 21.024 -17.671 26.120 1.00 73.38 622 ILE A N 1
ATOM 4921 C CA . ILE A 1 622 ? 22.208 -17.297 26.912 1.00 73.38 622 ILE A CA 1
ATOM 4922 C C . ILE A 1 622 ? 23.023 -16.207 26.208 1.00 73.38 622 ILE A C 1
ATOM 4924 O O . ILE A 1 622 ? 23.513 -15.286 26.855 1.00 73.38 622 ILE A O 1
ATOM 4928 N N . ARG A 1 623 ? 23.176 -16.292 24.882 1.00 73.31 623 ARG A N 1
ATOM 4929 C CA . ARG A 1 623 ? 23.971 -15.336 24.099 1.00 73.31 623 ARG A CA 1
ATOM 4930 C C . ARG A 1 623 ? 23.339 -13.945 24.042 1.00 73.31 623 ARG A C 1
ATOM 4932 O O . ARG A 1 623 ? 24.061 -12.965 23.894 1.00 73.31 623 ARG A O 1
ATOM 4939 N N . ASN A 1 624 ? 22.019 -13.871 24.190 1.00 70.25 624 ASN A N 1
ATOM 4940 C CA . ASN A 1 624 ? 21.253 -12.628 24.202 1.00 70.25 624 ASN A CA 1
ATOM 4941 C C . ASN A 1 624 ? 21.159 -11.976 25.599 1.00 70.25 624 ASN A C 1
ATOM 4943 O O . ASN A 1 624 ? 20.426 -11.002 25.754 1.00 70.25 624 ASN A O 1
ATOM 4947 N N . GLN A 1 625 ? 21.867 -12.495 26.613 1.00 71.69 625 GLN A N 1
ATOM 4948 C CA . GLN A 1 625 ? 21.878 -11.940 27.972 1.00 71.69 625 GLN A CA 1
ATOM 4949 C C . GLN A 1 625 ? 23.254 -11.387 28.346 1.00 71.69 625 GLN A C 1
ATOM 4951 O O . GLN A 1 625 ? 24.271 -12.075 28.249 1.00 71.69 625 GLN A O 1
ATOM 4956 N N . ASP A 1 626 ? 23.272 -10.147 28.834 1.00 56.19 626 ASP A N 1
ATOM 4957 C CA . ASP A 1 626 ? 24.459 -9.525 29.412 1.00 56.19 626 ASP A CA 1
ATOM 4958 C C . ASP A 1 626 ? 24.741 -10.179 30.771 1.00 56.19 626 ASP A C 1
ATOM 4960 O O . ASP A 1 626 ? 23.896 -10.150 31.665 1.00 56.19 626 ASP A O 1
ATOM 4964 N N . GLY A 1 627 ? 25.920 -10.786 30.937 1.00 59.06 627 GLY A N 1
ATOM 4965 C CA . GLY A 1 627 ? 26.314 -11.625 32.085 1.00 59.06 627 GLY A CA 1
ATOM 4966 C C . GLY A 1 627 ? 26.400 -10.943 33.464 1.00 59.06 627 GLY A C 1
ATOM 4967 O O . GLY A 1 627 ? 27.191 -11.367 34.305 1.00 59.06 627 GLY A O 1
ATOM 4968 N N . CYS A 1 628 ? 25.628 -9.883 33.702 1.00 56.44 628 CYS A N 1
ATOM 4969 C CA . CYS A 1 628 ? 25.500 -9.169 34.969 1.00 56.44 628 CYS A CA 1
ATOM 4970 C C . CYS A 1 628 ? 24.196 -9.481 35.738 1.00 56.44 628 CYS A C 1
ATOM 4972 O O . CYS A 1 628 ? 24.062 -9.026 36.873 1.00 56.44 628 CYS A O 1
ATOM 4974 N N . SER A 1 629 ? 23.255 -10.250 35.176 1.00 58.25 629 SER A N 1
ATOM 4975 C CA . SER A 1 629 ? 22.039 -10.733 35.859 1.00 58.25 629 SER A CA 1
ATOM 4976 C C . SER A 1 629 ? 21.964 -12.267 35.904 1.00 58.25 629 SER A C 1
ATOM 4978 O O . SER A 1 629 ? 22.700 -12.956 35.198 1.00 58.25 629 SER A O 1
ATOM 4980 N N . ASP A 1 630 ? 21.096 -12.810 36.772 1.00 57.12 630 ASP A N 1
ATOM 4981 C CA . ASP A 1 630 ? 20.818 -14.252 36.836 1.00 57.12 630 ASP A CA 1
ATOM 4982 C C . ASP A 1 630 ? 20.387 -14.768 35.452 1.00 57.12 630 ASP A C 1
ATOM 4984 O O . ASP A 1 630 ? 19.415 -14.276 34.877 1.00 57.12 630 ASP A O 1
ATOM 4988 N N . VAL A 1 631 ? 21.115 -15.762 34.933 1.00 59.38 631 VAL A N 1
ATOM 4989 C CA . VAL A 1 631 ? 20.915 -16.331 33.591 1.00 59.38 631 VAL A CA 1
ATOM 4990 C C . VAL A 1 631 ? 19.553 -17.027 33.519 1.00 59.38 631 VAL A C 1
ATOM 4992 O O . VAL A 1 631 ? 19.331 -18.046 34.177 1.00 59.38 631 VAL A O 1
ATOM 4995 N N . GLN A 1 632 ? 18.637 -16.493 32.710 1.00 62.84 632 GLN A N 1
ATOM 4996 C CA . GLN A 1 632 ? 17.278 -17.018 32.543 1.00 62.84 632 GLN A CA 1
ATOM 4997 C C . GLN A 1 632 ? 17.124 -17.706 31.190 1.00 62.84 632 GLN A C 1
ATOM 4999 O O . GLN A 1 632 ? 16.928 -17.058 30.171 1.00 62.84 632 GLN A O 1
ATOM 5004 N N . VAL A 1 633 ? 17.168 -19.033 31.164 1.00 66.50 633 VAL A N 1
ATOM 5005 C CA . VAL A 1 633 ? 16.973 -19.794 29.924 1.00 66.50 633 VAL A CA 1
ATOM 5006 C C . VAL A 1 633 ? 15.476 -19.958 29.651 1.00 66.50 633 VAL A C 1
ATOM 5008 O O . VAL A 1 633 ? 14.792 -20.663 30.390 1.00 66.50 633 VAL A O 1
ATOM 5011 N N . GLN A 1 634 ? 14.973 -19.325 28.590 1.00 64.06 634 GLN A N 1
ATOM 5012 C CA . GLN A 1 634 ? 13.616 -19.545 28.075 1.00 64.06 634 GLN A CA 1
ATOM 5013 C C . GLN A 1 634 ? 13.716 -20.417 26.822 1.00 64.06 634 GLN A C 1
ATOM 5015 O O . GLN A 1 634 ? 14.267 -19.984 25.814 1.00 64.06 634 GLN A O 1
ATOM 5020 N N . SER A 1 635 ? 13.238 -21.660 26.894 1.00 71.75 635 SER A N 1
ATOM 5021 C CA . SER A 1 635 ? 13.268 -22.593 25.765 1.00 71.75 635 SER A CA 1
ATOM 5022 C C . SER A 1 635 ? 11.988 -23.418 25.732 1.00 71.75 635 SER A C 1
ATOM 5024 O O . SER A 1 635 ? 11.721 -24.220 26.628 1.00 71.75 635 SER A O 1
ATOM 5026 N N . GLU A 1 636 ? 11.211 -23.234 24.665 1.00 71.19 636 GLU A N 1
ATOM 5027 C CA . GLU A 1 636 ? 9.955 -23.952 24.442 1.00 71.19 636 GLU A CA 1
ATOM 5028 C C . GLU A 1 636 ? 10.185 -25.449 24.232 1.00 71.19 636 GLU A C 1
ATOM 5030 O O . GLU A 1 636 ? 9.361 -26.282 24.605 1.00 71.19 636 GLU A O 1
ATOM 5035 N N . SER A 1 637 ? 11.301 -25.824 23.606 1.00 68.62 637 SER A N 1
ATOM 5036 C CA . SER A 1 637 ? 11.656 -27.233 23.454 1.00 68.62 637 SER A CA 1
ATOM 5037 C C . SER A 1 637 ? 11.969 -27.889 24.799 1.00 68.62 637 SER A C 1
ATOM 5039 O O . SER A 1 637 ? 11.587 -29.039 24.982 1.00 68.62 637 SER A O 1
ATOM 5041 N N . LEU A 1 638 ? 12.577 -27.172 25.752 1.00 70.69 638 LEU A N 1
ATOM 5042 C CA . LEU A 1 638 ? 12.870 -27.649 27.108 1.00 70.69 638 LEU A CA 1
ATOM 5043 C C . LEU A 1 638 ? 11.581 -27.809 27.929 1.00 70.69 638 LEU A C 1
ATOM 5045 O O . LEU A 1 638 ? 11.414 -28.822 28.605 1.00 70.69 638 LEU A O 1
ATOM 5049 N N . GLU A 1 639 ? 10.636 -26.874 27.798 1.00 73.56 639 GLU A N 1
ATOM 5050 C CA . GLU A 1 639 ? 9.290 -26.989 28.379 1.00 73.56 639 GLU A CA 1
ATOM 5051 C C . GLU A 1 639 ? 8.533 -28.200 27.814 1.00 73.56 639 GLU A C 1
ATOM 5053 O O . GLU A 1 639 ? 8.044 -29.027 28.581 1.00 73.56 639 GLU A O 1
ATOM 5058 N N . ARG A 1 640 ? 8.542 -28.399 26.488 1.00 71.25 640 ARG A N 1
ATOM 5059 C CA . ARG A 1 640 ? 7.939 -29.586 25.851 1.00 71.25 640 ARG A CA 1
ATOM 5060 C C . ARG A 1 640 ? 8.639 -30.893 26.233 1.00 71.25 640 ARG A C 1
ATOM 5062 O O . ARG A 1 640 ? 7.984 -31.927 26.332 1.00 71.25 640 ARG A O 1
ATOM 5069 N N . LEU A 1 641 ? 9.960 -30.885 26.440 1.00 68.19 641 LEU A N 1
ATOM 5070 C CA . LEU A 1 641 ? 10.726 -32.065 26.869 1.00 68.19 641 LEU A CA 1
ATOM 5071 C C . LEU A 1 641 ? 10.426 -32.420 28.328 1.00 68.19 641 LEU A C 1
ATOM 5073 O O . LEU A 1 641 ? 10.312 -33.600 28.650 1.00 68.19 641 LEU A O 1
ATOM 5077 N N . LEU A 1 642 ? 10.249 -31.415 29.189 1.00 68.38 642 LEU A N 1
ATOM 5078 C CA . LEU A 1 642 ? 9.775 -31.590 30.562 1.00 68.38 642 LEU A CA 1
ATOM 5079 C C . LEU A 1 642 ? 8.348 -32.147 30.582 1.00 68.38 642 LEU A C 1
ATOM 5081 O O . LEU A 1 642 ? 8.101 -33.132 31.268 1.00 68.38 642 LEU A O 1
ATOM 5085 N N . GLU A 1 643 ? 7.443 -31.617 29.757 1.00 69.62 643 GLU A N 1
ATOM 5086 C CA . GLU A 1 643 ? 6.081 -32.147 29.601 1.00 69.62 643 GLU A CA 1
ATOM 5087 C C . GLU A 1 643 ? 6.062 -33.584 29.044 1.00 69.62 643 GLU A C 1
ATOM 5089 O O . GLU A 1 643 ? 5.266 -34.424 29.475 1.00 69.62 643 GLU A O 1
ATOM 5094 N N . ALA A 1 644 ? 6.960 -33.911 28.110 1.00 64.50 644 ALA A N 1
ATOM 5095 C CA . ALA A 1 644 ? 7.088 -35.253 27.545 1.00 64.50 644 ALA A CA 1
ATOM 5096 C C . ALA A 1 644 ? 7.704 -36.256 28.537 1.00 64.50 644 ALA A C 1
ATOM 5098 O O . ALA A 1 644 ? 7.274 -37.413 28.587 1.00 64.50 644 ALA A O 1
ATOM 5099 N N . LEU A 1 645 ? 8.677 -35.826 29.347 1.00 60.72 645 LEU A N 1
ATOM 5100 C CA . LEU A 1 645 ? 9.223 -36.601 30.468 1.00 60.72 645 LEU A CA 1
ATOM 5101 C C . LEU A 1 645 ? 8.179 -36.800 31.576 1.00 60.72 645 LEU A C 1
ATOM 5103 O O . LEU A 1 645 ? 8.114 -37.881 32.160 1.00 60.72 645 LEU A O 1
ATOM 5107 N N . ASP A 1 646 ? 7.314 -35.813 31.804 1.00 59.25 646 ASP A N 1
ATOM 5108 C CA . ASP A 1 646 ? 6.178 -35.906 32.724 1.00 59.25 646 ASP A CA 1
ATOM 5109 C C . ASP A 1 646 ? 5.109 -36.902 32.232 1.00 59.25 646 ASP A C 1
ATOM 5111 O O . ASP A 1 646 ? 4.485 -37.604 33.034 1.00 59.25 646 ASP A O 1
ATOM 5115 N N . ALA A 1 647 ? 4.896 -37.005 30.914 1.00 59.78 647 ALA A N 1
ATOM 5116 C CA . ALA A 1 647 ? 3.952 -37.951 30.313 1.00 59.78 647 ALA A CA 1
ATOM 5117 C C . ALA A 1 647 ? 4.504 -39.387 30.262 1.00 59.78 647 ALA A C 1
ATOM 5119 O O . ALA A 1 647 ? 3.770 -40.370 30.432 1.00 59.78 647 ALA A O 1
ATOM 5120 N N . ARG A 1 648 ? 5.813 -39.525 30.042 1.00 57.81 648 ARG A N 1
ATOM 5121 C CA . ARG A 1 648 ? 6.501 -40.801 29.873 1.00 57.81 648 ARG A CA 1
ATOM 5122 C C . ARG A 1 648 ? 7.185 -41.157 31.193 1.00 57.81 648 ARG A C 1
ATOM 5124 O O . ARG A 1 648 ? 8.357 -40.872 31.382 1.00 57.81 648 ARG A O 1
ATOM 5131 N N . HIS A 1 649 ? 6.459 -41.813 32.103 1.00 55.75 649 HIS A N 1
ATOM 5132 C CA . HIS A 1 649 ? 6.999 -42.366 33.356 1.00 55.75 649 HIS A CA 1
ATOM 5133 C C . HIS A 1 649 ? 8.078 -43.438 33.080 1.00 55.75 649 HIS A C 1
ATOM 5135 O O . HIS A 1 649 ? 7.849 -44.638 33.244 1.00 55.75 649 HIS A O 1
ATOM 5141 N N . VAL A 1 650 ? 9.267 -43.030 32.641 1.00 48.59 650 VAL A N 1
ATOM 5142 C CA . VAL A 1 650 ? 10.412 -43.916 32.459 1.00 48.59 650 VAL A CA 1
ATOM 5143 C C . VAL A 1 650 ? 11.135 -43.988 33.794 1.00 48.59 650 VAL A C 1
ATOM 5145 O O . VAL A 1 650 ? 11.865 -43.092 34.192 1.00 48.59 650 VAL A O 1
ATOM 5148 N N . SER A 1 651 ? 10.864 -45.083 34.501 1.00 47.69 651 SER A N 1
ATOM 5149 C CA . SER A 1 651 ? 11.674 -45.621 35.594 1.00 47.69 651 SER A CA 1
ATOM 5150 C C . SER A 1 651 ? 12.077 -44.637 36.703 1.00 47.69 651 SER A C 1
ATOM 5152 O O . SER A 1 651 ? 13.232 -44.245 36.816 1.00 47.69 651 SER A O 1
ATOM 5154 N N . GLY A 1 652 ? 11.144 -44.396 37.625 1.00 52.06 652 GLY A N 1
ATOM 5155 C CA . GLY A 1 652 ? 11.477 -44.208 39.037 1.00 52.06 652 GLY A CA 1
ATOM 5156 C C . GLY A 1 652 ? 11.715 -42.769 39.500 1.00 52.06 652 GLY A C 1
ATOM 5157 O O . GLY A 1 652 ? 12.657 -42.102 39.101 1.00 52.06 652 GLY A O 1
ATOM 5158 N N . TRP A 1 653 ? 10.913 -42.379 40.495 1.00 48.69 653 TRP A N 1
ATOM 5159 C CA . TRP A 1 653 ? 11.186 -41.293 41.446 1.00 48.69 653 TRP A CA 1
ATOM 5160 C C . TRP A 1 653 ? 10.901 -39.839 41.034 1.00 48.69 653 TRP A C 1
ATOM 5162 O O . TRP A 1 653 ? 11.379 -38.925 41.699 1.00 48.69 653 TRP A O 1
ATOM 5172 N N . TYR A 1 654 ? 10.028 -39.589 40.055 1.00 54.06 654 TYR A N 1
ATOM 5173 C CA . TYR A 1 654 ? 9.395 -38.269 39.923 1.00 54.06 654 TYR A CA 1
ATOM 5174 C C . TYR A 1 654 ? 8.040 -38.254 40.653 1.00 54.06 654 TYR A C 1
ATOM 5176 O O . TYR A 1 654 ? 7.061 -38.854 40.213 1.00 54.06 654 TYR A O 1
ATOM 5184 N N . HIS A 1 655 ? 8.004 -37.656 41.849 1.00 61.38 655 HIS A N 1
ATOM 5185 C CA . HIS A 1 655 ? 6.822 -37.634 42.721 1.00 61.38 655 HIS A CA 1
ATOM 5186 C C . HIS A 1 655 ? 5.850 -36.515 42.287 1.00 61.38 655 HIS A C 1
ATOM 5188 O O . HIS A 1 655 ? 6.307 -35.399 42.046 1.00 61.38 655 HIS A O 1
ATOM 5194 N N . PRO A 1 656 ? 4.513 -36.708 42.295 1.00 64.00 656 PRO A N 1
ATOM 5195 C CA . PRO A 1 656 ? 3.532 -35.665 41.935 1.00 64.00 656 PRO A CA 1
ATOM 5196 C C . PRO A 1 656 ? 3.660 -34.347 42.721 1.00 64.00 656 PRO A C 1
ATOM 5198 O O . PRO A 1 656 ? 3.227 -33.291 42.263 1.00 64.00 656 PRO A O 1
ATOM 5201 N N . ALA A 1 657 ? 4.269 -34.403 43.908 1.00 67.25 657 ALA A N 1
ATOM 5202 C CA . ALA A 1 657 ? 4.600 -33.227 44.713 1.00 67.25 657 ALA A CA 1
ATOM 5203 C C . ALA A 1 657 ? 5.732 -32.385 44.100 1.00 67.25 657 ALA A C 1
ATOM 5205 O O . ALA A 1 657 ? 5.681 -31.166 44.200 1.00 67.25 657 ALA A O 1
ATOM 5206 N N . MET A 1 658 ? 6.708 -33.005 43.428 1.00 65.31 658 MET A N 1
ATOM 5207 C CA . MET A 1 658 ? 7.756 -32.284 42.700 1.00 65.31 658 MET A CA 1
ATOM 5208 C C . MET A 1 658 ? 7.199 -31.585 41.461 1.00 65.31 658 MET A C 1
ATOM 5210 O O . MET A 1 658 ? 7.594 -30.457 41.200 1.00 65.31 658 MET A O 1
ATOM 5214 N N . ARG A 1 659 ? 6.209 -32.182 40.781 1.00 68.38 659 ARG A N 1
ATOM 5215 C CA . ARG A 1 659 ? 5.447 -31.518 39.708 1.00 68.38 659 ARG A CA 1
ATOM 5216 C C . ARG A 1 659 ? 4.755 -30.253 40.213 1.00 68.38 659 ARG A C 1
ATOM 5218 O O . ARG A 1 659 ? 4.911 -29.187 39.631 1.00 68.38 659 ARG A O 1
ATOM 5225 N N . LEU A 1 660 ? 4.019 -30.357 41.323 1.00 70.62 660 LEU A N 1
ATOM 5226 C CA . LEU A 1 660 ? 3.371 -29.192 41.934 1.00 70.62 660 LEU A CA 1
ATOM 5227 C C . LEU A 1 660 ? 4.398 -28.162 42.413 1.00 70.62 660 LEU A C 1
ATOM 5229 O O . LEU A 1 660 ? 4.164 -26.970 42.278 1.00 70.62 660 LEU A O 1
ATOM 5233 N N . GLN A 1 661 ? 5.544 -28.599 42.934 1.00 78.69 661 GLN A N 1
ATOM 5234 C CA . GLN A 1 661 ? 6.613 -27.712 43.383 1.00 78.69 661 GLN A CA 1
ATOM 5235 C C . GLN A 1 661 ? 7.314 -26.999 42.215 1.00 78.69 661 GLN A C 1
ATOM 5237 O O . GLN A 1 661 ? 7.605 -25.812 42.332 1.00 78.69 661 GLN A O 1
ATOM 5242 N N . ALA A 1 662 ? 7.532 -27.677 41.086 1.00 73.00 662 ALA A N 1
ATOM 5243 C CA . ALA A 1 662 ? 8.080 -27.095 39.864 1.00 73.00 662 ALA A CA 1
ATOM 5244 C C . ALA A 1 662 ? 7.088 -26.117 39.218 1.00 73.00 662 ALA A C 1
ATOM 5246 O O . ALA A 1 662 ? 7.469 -24.998 38.891 1.00 73.00 662 ALA A O 1
ATOM 5247 N N . GLN A 1 663 ? 5.802 -26.478 39.139 1.00 76.50 663 GLN A N 1
ATOM 5248 C CA . GLN A 1 663 ? 4.743 -25.573 38.680 1.00 76.50 663 GLN A CA 1
ATOM 5249 C C . GLN A 1 663 ? 4.597 -24.357 39.599 1.00 76.50 663 GLN A C 1
ATOM 5251 O O . GLN A 1 663 ? 4.474 -23.235 39.118 1.00 76.50 663 GLN A O 1
ATOM 5256 N N . LEU A 1 664 ? 4.666 -24.543 40.920 1.00 80.44 664 LEU A N 1
ATOM 5257 C CA . LEU A 1 664 ? 4.660 -23.435 41.874 1.00 80.44 664 LEU A CA 1
ATOM 5258 C C . LEU A 1 664 ? 5.896 -22.547 41.716 1.00 80.44 664 LEU A C 1
ATOM 5260 O O . LEU A 1 664 ? 5.749 -21.333 41.774 1.00 80.44 664 LEU A O 1
ATOM 5264 N N . ALA A 1 665 ? 7.085 -23.111 41.493 1.00 79.19 665 ALA A N 1
ATOM 5265 C CA . ALA A 1 665 ? 8.306 -22.342 41.260 1.00 79.19 665 ALA A CA 1
ATOM 5266 C C . ALA A 1 665 ? 8.255 -21.567 39.931 1.00 79.19 665 ALA A C 1
ATOM 5268 O O . ALA A 1 665 ? 8.596 -20.387 39.913 1.00 79.19 665 ALA A O 1
ATOM 5269 N N . ALA A 1 666 ? 7.752 -22.181 38.856 1.00 76.88 666 ALA A N 1
ATOM 5270 C CA . ALA A 1 666 ? 7.548 -21.534 37.561 1.00 76.88 666 ALA A CA 1
ATOM 5271 C C . ALA A 1 666 ? 6.511 -20.404 37.650 1.00 76.88 666 ALA A C 1
ATOM 5273 O O . ALA A 1 666 ? 6.768 -19.283 37.215 1.00 76.88 666 ALA A O 1
ATOM 5274 N N . LEU A 1 667 ? 5.374 -20.646 38.313 1.00 80.25 667 LEU A N 1
ATOM 5275 C CA . LEU A 1 667 ? 4.368 -19.616 38.586 1.00 80.25 667 LEU A CA 1
ATOM 5276 C C . LEU A 1 667 ? 4.898 -18.519 39.515 1.00 80.25 667 LEU A C 1
ATOM 5278 O O . LEU A 1 667 ? 4.492 -17.364 39.389 1.00 80.25 667 LEU A O 1
ATOM 5282 N N . HIS A 1 668 ? 5.793 -18.844 40.450 1.00 83.56 668 HIS A N 1
ATOM 5283 C CA . HIS A 1 668 ? 6.439 -17.858 41.314 1.00 83.56 668 HIS A CA 1
ATOM 5284 C C . HIS A 1 668 ? 7.436 -16.995 40.532 1.00 83.56 668 HIS A C 1
ATOM 5286 O O . HIS A 1 668 ? 7.445 -15.779 40.714 1.00 83.56 668 HIS A O 1
ATOM 5292 N N . GLY A 1 669 ? 8.208 -17.596 39.621 1.00 79.50 669 GLY A N 1
ATOM 5293 C CA . GLY A 1 669 ? 9.106 -16.896 38.700 1.00 79.50 669 GLY A CA 1
ATOM 5294 C C . GLY A 1 669 ? 8.348 -15.993 37.727 1.00 79.50 669 GLY A C 1
ATOM 5295 O O . GLY A 1 669 ? 8.665 -14.812 37.618 1.00 79.50 669 GLY A O 1
ATOM 5296 N N . SER A 1 670 ? 7.273 -16.499 37.117 1.00 78.69 670 SER A N 1
ATOM 5297 C CA . SER A 1 670 ? 6.381 -15.721 36.247 1.00 78.69 670 SER A CA 1
ATOM 5298 C C . SER A 1 670 ? 5.710 -14.566 37.002 1.00 78.69 670 SER A C 1
ATOM 5300 O O . SER A 1 670 ? 5.718 -13.431 36.533 1.00 78.69 670 SER A O 1
ATOM 5302 N N . ASN A 1 671 ? 5.223 -14.792 38.229 1.00 85.06 671 ASN A N 1
ATOM 5303 C CA . ASN A 1 671 ? 4.714 -13.707 39.076 1.00 85.06 671 ASN A CA 1
ATOM 5304 C C . ASN A 1 671 ? 5.800 -12.692 39.463 1.00 85.06 671 ASN A C 1
ATOM 5306 O O . ASN A 1 671 ? 5.497 -11.508 39.599 1.00 85.06 671 ASN A O 1
ATOM 5310 N N . GLY A 1 672 ? 7.045 -13.131 39.664 1.00 86.62 672 GLY A N 1
ATOM 5311 C CA . GLY A 1 672 ? 8.195 -12.249 39.862 1.00 86.62 672 GLY A CA 1
ATOM 5312 C C . GLY A 1 672 ? 8.418 -11.349 38.648 1.00 86.62 672 GLY A C 1
ATOM 5313 O O . GLY A 1 672 ? 8.407 -10.126 38.785 1.00 86.62 672 GLY A O 1
ATOM 5314 N N . ALA A 1 673 ? 8.481 -11.947 37.457 1.00 78.81 673 ALA A N 1
ATOM 5315 C CA . ALA A 1 673 ? 8.638 -11.237 36.192 1.00 78.81 673 ALA A CA 1
ATOM 5316 C C . ALA A 1 673 ? 7.491 -10.248 35.933 1.00 78.81 673 ALA A C 1
ATOM 5318 O O . ALA A 1 673 ? 7.742 -9.087 35.625 1.00 78.81 673 ALA A O 1
ATOM 5319 N N . LEU A 1 674 ? 6.234 -10.650 36.153 1.00 85.06 674 LEU A N 1
ATOM 5320 C CA . LEU A 1 674 ? 5.072 -9.763 36.022 1.00 85.06 674 LEU A CA 1
ATOM 5321 C C . LEU A 1 674 ? 5.107 -8.606 37.027 1.00 85.06 674 LEU A C 1
ATOM 5323 O O . LEU A 1 674 ? 4.710 -7.488 36.704 1.00 85.06 674 LEU A O 1
ATOM 5327 N N . ARG A 1 675 ? 5.600 -8.833 38.251 1.00 89.75 675 ARG A N 1
ATOM 5328 C CA . ARG A 1 675 ? 5.779 -7.763 39.246 1.00 89.75 675 ARG A CA 1
ATOM 5329 C C . ARG A 1 675 ? 6.881 -6.789 38.851 1.00 89.75 675 ARG A C 1
ATOM 5331 O O . ARG A 1 675 ? 6.743 -5.600 39.134 1.00 89.75 675 ARG A O 1
ATOM 5338 N N . ASP A 1 676 ? 7.947 -7.264 38.222 1.00 84.94 676 ASP A N 1
ATOM 5339 C CA . ASP A 1 676 ? 9.053 -6.419 37.772 1.00 84.94 676 ASP A CA 1
ATOM 5340 C C . ASP A 1 676 ? 8.689 -5.654 36.492 1.00 84.94 676 ASP A C 1
ATOM 5342 O O . ASP A 1 676 ? 8.951 -4.453 36.400 1.00 84.94 676 ASP A O 1
ATOM 5346 N N . GLN A 1 677 ? 7.944 -6.276 35.576 1.00 86.69 677 GLN A N 1
ATOM 5347 C CA . GLN A 1 677 ? 7.292 -5.601 34.448 1.00 86.69 677 GLN A CA 1
ATOM 5348 C C . GLN A 1 677 ? 6.291 -4.542 34.927 1.00 86.69 677 GLN A C 1
ATOM 5350 O O . GLN A 1 677 ? 6.283 -3.420 34.435 1.00 86.69 677 GLN A O 1
ATOM 5355 N N . LEU A 1 678 ? 5.492 -4.835 35.956 1.00 87.75 678 LEU A N 1
ATOM 5356 C CA . LEU A 1 678 ? 4.581 -3.849 36.539 1.00 87.75 678 LEU A CA 1
ATOM 5357 C C . LEU A 1 678 ? 5.338 -2.700 37.224 1.00 87.75 678 LEU A C 1
ATOM 5359 O O . LEU A 1 678 ? 4.887 -1.556 37.177 1.00 87.75 678 LEU A O 1
ATOM 5363 N N . ARG A 1 679 ? 6.482 -2.971 37.869 1.00 91.25 679 ARG A N 1
ATOM 5364 C CA . ARG A 1 679 ? 7.330 -1.922 38.458 1.00 91.25 679 ARG A CA 1
ATOM 5365 C C . ARG A 1 679 ? 7.948 -1.031 37.388 1.00 91.25 679 ARG A C 1
ATOM 5367 O O . ARG A 1 679 ? 7.876 0.184 37.529 1.00 91.25 679 ARG A O 1
ATOM 5374 N N . THR A 1 680 ? 8.513 -1.610 36.334 1.00 85.81 680 THR A N 1
ATOM 5375 C CA . THR A 1 680 ? 9.112 -0.860 35.219 1.00 85.81 680 THR A CA 1
ATOM 5376 C C . THR A 1 680 ? 8.058 -0.070 34.447 1.00 85.81 680 THR A C 1
ATOM 5378 O O . THR A 1 680 ? 8.258 1.119 34.219 1.00 85.81 680 THR A O 1
ATOM 5381 N N . ALA A 1 681 ? 6.886 -0.654 34.178 1.00 86.50 681 ALA A N 1
ATOM 5382 C CA . ALA A 1 681 ? 5.753 0.053 33.584 1.00 86.50 681 ALA A CA 1
ATOM 5383 C C . ALA A 1 681 ? 5.287 1.230 34.455 1.00 86.50 681 ALA A C 1
ATOM 5385 O O . ALA A 1 681 ? 5.082 2.326 33.947 1.00 86.50 681 ALA A O 1
ATOM 5386 N N . ARG A 1 682 ? 5.189 1.051 35.781 1.00 89.94 682 ARG A N 1
ATOM 5387 C CA . ARG A 1 682 ? 4.851 2.145 36.711 1.00 89.94 682 ARG A CA 1
ATOM 5388 C C . ARG A 1 682 ? 5.932 3.222 36.793 1.00 89.94 682 ARG A C 1
ATOM 5390 O O . ARG A 1 682 ? 5.597 4.381 37.010 1.00 89.94 682 ARG A O 1
ATOM 5397 N N . LEU A 1 683 ? 7.210 2.865 36.668 1.00 89.81 683 LEU A N 1
ATOM 5398 C CA . LEU A 1 683 ? 8.307 3.836 36.612 1.00 89.81 683 LEU A CA 1
ATOM 5399 C C . LEU A 1 683 ? 8.270 4.632 35.302 1.00 89.81 683 LEU A C 1
ATOM 5401 O O . LEU A 1 683 ? 8.384 5.852 35.352 1.00 89.81 683 LEU A O 1
ATOM 5405 N N . GLY A 1 684 ? 8.019 3.973 34.167 1.00 89.00 684 GLY A N 1
ATOM 5406 C CA . GLY A 1 684 ? 7.813 4.636 32.877 1.00 89.00 684 GLY A CA 1
ATOM 5407 C C . GLY A 1 684 ? 6.580 5.544 32.872 1.00 89.00 684 GLY A C 1
ATOM 5408 O O . GLY A 1 684 ? 6.648 6.675 32.410 1.00 89.00 684 GLY A O 1
ATOM 5409 N N . GLU A 1 685 ? 5.472 5.104 33.475 1.00 85.12 685 GLU A N 1
ATOM 5410 C CA . GLU A 1 685 ? 4.253 5.909 33.618 1.00 85.12 685 GLU A CA 1
ATOM 5411 C C . GLU A 1 685 ? 4.469 7.136 34.524 1.00 85.12 685 GLU A C 1
ATOM 5413 O O . GLU A 1 685 ? 3.862 8.181 34.305 1.00 85.12 685 GLU A O 1
ATOM 5418 N N . ARG A 1 686 ? 5.335 7.033 35.543 1.00 87.38 686 ARG A N 1
ATOM 5419 C CA . ARG A 1 686 ? 5.742 8.182 36.368 1.00 87.38 686 ARG A CA 1
ATOM 5420 C C . ARG A 1 686 ? 6.623 9.147 35.587 1.00 87.38 686 ARG A C 1
ATOM 5422 O O . ARG A 1 686 ? 6.306 10.323 35.576 1.00 87.38 686 ARG A O 1
ATOM 5429 N N . ALA A 1 687 ? 7.638 8.652 34.880 1.00 89.06 687 ALA A N 1
ATOM 5430 C CA . ALA A 1 687 ? 8.495 9.493 34.045 1.00 89.06 687 ALA A CA 1
ATOM 5431 C C . ALA A 1 687 ? 7.681 10.250 32.979 1.00 89.06 687 ALA A C 1
ATOM 5433 O O . ALA A 1 687 ? 7.796 11.465 32.865 1.00 89.06 687 ALA A O 1
ATOM 5434 N N . ALA A 1 688 ? 6.770 9.561 32.285 1.00 86.06 688 ALA A N 1
ATOM 5435 C CA . ALA A 1 688 ? 5.881 10.186 31.309 1.00 86.06 688 ALA A CA 1
ATOM 5436 C C . ALA A 1 688 ? 4.908 11.194 31.950 1.00 86.06 688 ALA A C 1
ATOM 5438 O O . ALA A 1 688 ? 4.603 12.226 31.351 1.00 86.06 688 ALA A O 1
ATOM 5439 N N . ARG A 1 689 ? 4.414 10.929 33.173 1.00 89.88 689 ARG A N 1
ATOM 5440 C CA . ARG A 1 689 ? 3.616 11.910 33.931 1.00 89.88 689 ARG A CA 1
ATOM 5441 C C . ARG A 1 689 ? 4.430 13.144 34.296 1.00 89.88 689 ARG A C 1
ATOM 5443 O O . ARG A 1 689 ? 3.932 14.243 34.077 1.00 89.88 689 ARG A O 1
ATOM 5450 N N . ASP A 1 690 ? 5.651 12.969 34.789 1.00 88.94 690 ASP A N 1
ATOM 5451 C CA . ASP A 1 690 ? 6.539 14.068 35.167 1.00 88.94 690 ASP A CA 1
ATOM 5452 C C . ASP A 1 690 ? 6.885 14.929 33.936 1.00 88.94 690 ASP A C 1
ATOM 5454 O O . ASP A 1 690 ? 6.843 16.157 34.005 1.00 88.94 690 ASP A O 1
ATOM 5458 N N . GLU A 1 691 ? 7.132 14.310 32.777 1.00 90.38 691 GLU A N 1
ATOM 5459 C CA . GLU A 1 691 ? 7.310 15.008 31.495 1.00 90.38 691 GLU A CA 1
ATOM 5460 C C . GLU A 1 691 ? 6.042 15.760 31.064 1.00 90.38 691 GLU A C 1
ATOM 5462 O O . GLU A 1 691 ? 6.110 16.922 30.664 1.00 90.38 691 GLU A O 1
ATOM 5467 N N . CYS A 1 692 ? 4.862 15.147 31.198 1.00 84.81 692 CYS A N 1
ATOM 5468 C CA . CYS A 1 692 ? 3.591 15.809 30.899 1.00 84.81 692 CYS A CA 1
ATOM 5469 C C . CYS A 1 692 ? 3.319 16.993 31.835 1.00 84.81 692 CYS A C 1
ATOM 5471 O O . CYS A 1 692 ? 2.771 18.001 31.393 1.00 84.81 692 CYS A O 1
ATOM 5473 N N . GLU A 1 693 ? 3.673 16.896 33.115 1.00 87.62 693 GLU A N 1
ATOM 5474 C CA . GLU A 1 693 ? 3.553 17.995 34.078 1.00 87.62 693 GLU A CA 1
ATOM 5475 C C . GLU A 1 693 ? 4.537 19.127 33.765 1.00 87.62 693 GLU A C 1
ATOM 5477 O O . GLU A 1 693 ? 4.144 20.293 33.789 1.00 87.62 693 GLU A O 1
ATOM 5482 N N . GLN A 1 694 ? 5.771 18.809 33.364 1.00 89.50 694 GLN A N 1
ATOM 5483 C CA . GLN A 1 694 ? 6.743 19.805 32.900 1.00 89.50 694 GLN A CA 1
ATOM 5484 C C . GLN A 1 694 ? 6.282 20.510 31.619 1.00 89.50 694 GLN A C 1
ATOM 5486 O O . GLN A 1 694 ? 6.390 21.733 31.515 1.00 89.50 694 GLN A O 1
ATOM 5491 N N . LEU A 1 695 ? 5.731 19.767 30.654 1.00 87.12 695 LEU A N 1
ATOM 5492 C CA . LEU A 1 695 ? 5.178 20.335 29.424 1.00 87.12 695 LEU A CA 1
ATOM 5493 C C . LEU A 1 695 ? 3.950 21.200 29.708 1.00 87.12 695 LEU A C 1
ATOM 5495 O O . LEU A 1 695 ? 3.846 22.289 29.154 1.00 87.12 695 LEU A O 1
ATOM 5499 N N . LYS A 1 696 ? 3.061 20.773 30.610 1.00 87.19 696 LYS A N 1
ATOM 5500 C CA . LYS A 1 696 ? 1.916 21.583 31.049 1.00 87.19 696 LYS A CA 1
ATOM 5501 C C . LYS A 1 696 ? 2.358 22.861 31.749 1.00 87.19 696 LYS A C 1
ATOM 5503 O O . LYS A 1 696 ? 1.848 23.917 31.406 1.00 87.19 696 LYS A O 1
ATOM 5508 N N . ALA A 1 697 ? 3.344 22.796 32.643 1.00 87.31 697 ALA A N 1
ATOM 5509 C CA . ALA A 1 697 ? 3.906 23.985 33.280 1.00 87.31 697 ALA A CA 1
ATOM 5510 C C . ALA A 1 697 ? 4.550 24.931 32.252 1.00 87.31 697 ALA A C 1
ATOM 5512 O O . ALA A 1 697 ? 4.448 26.148 32.375 1.00 87.31 697 ALA A O 1
ATOM 5513 N N . LYS A 1 698 ? 5.179 24.387 31.203 1.00 88.12 698 LYS A N 1
ATOM 5514 C CA . LYS A 1 698 ? 5.756 25.177 30.109 1.00 88.12 698 LYS A CA 1
ATOM 5515 C C . LYS A 1 698 ? 4.684 25.805 29.217 1.00 88.12 698 LYS A C 1
ATOM 5517 O O . LYS A 1 698 ? 4.849 26.945 28.801 1.00 88.12 698 LYS A O 1
ATOM 5522 N N . ILE A 1 699 ? 3.584 25.098 28.961 1.00 81.94 699 ILE A N 1
ATOM 5523 C CA . ILE A 1 699 ? 2.410 25.635 28.263 1.00 81.94 699 ILE A CA 1
ATOM 5524 C C . ILE A 1 699 ? 1.767 26.739 29.101 1.00 81.94 699 ILE A C 1
ATOM 5526 O O . ILE A 1 699 ? 1.558 27.819 28.579 1.00 81.94 699 ILE A O 1
ATOM 5530 N N . GLU A 1 700 ? 1.560 26.534 30.400 1.00 84.62 700 GLU A N 1
ATOM 5531 C CA . GLU A 1 700 ? 0.987 27.541 31.302 1.00 84.62 700 GLU A CA 1
ATOM 5532 C C . GLU A 1 700 ? 1.885 28.791 31.399 1.00 84.62 700 GLU A C 1
ATOM 5534 O O . GLU A 1 700 ? 1.399 29.921 31.383 1.00 84.62 700 GLU A O 1
ATOM 5539 N N . GLN A 1 701 ? 3.213 28.616 31.383 1.00 79.44 701 GLN A N 1
ATOM 5540 C CA . GLN A 1 701 ? 4.167 29.723 31.257 1.00 79.44 701 GLN A CA 1
ATOM 5541 C C . GLN A 1 701 ? 4.045 30.449 29.910 1.00 79.44 701 GLN A C 1
ATOM 5543 O O . GLN A 1 701 ? 4.009 31.678 29.883 1.00 79.44 701 GLN A O 1
ATOM 5548 N N . LEU A 1 702 ? 3.950 29.722 28.794 1.00 74.12 702 LEU A N 1
ATOM 5549 C CA . LEU A 1 702 ? 3.771 30.314 27.464 1.00 74.12 702 LEU A CA 1
ATOM 5550 C C . LEU A 1 702 ? 2.417 31.018 27.324 1.00 74.12 702 LEU A C 1
ATOM 5552 O O . LEU A 1 702 ? 2.360 32.096 26.747 1.00 74.12 702 LEU A O 1
ATOM 5556 N N . GLU A 1 703 ? 1.353 30.465 27.895 1.00 76.50 703 GLU A N 1
ATOM 5557 C CA . GLU A 1 703 ? 0.016 31.054 27.921 1.00 76.50 703 GLU A CA 1
ATOM 5558 C C . GLU A 1 703 ? -0.010 32.315 28.788 1.00 76.50 703 GLU A C 1
ATOM 5560 O O . GLU A 1 703 ? -0.518 33.339 28.339 1.00 76.50 703 GLU A O 1
ATOM 5565 N N . SER A 1 704 ? 0.635 32.306 29.960 1.00 72.31 704 SER A N 1
ATOM 5566 C CA . SER A 1 704 ? 0.782 33.512 30.790 1.00 72.31 704 SER A CA 1
ATOM 5567 C C . SER A 1 704 ? 1.587 34.619 30.091 1.00 72.31 704 SER A C 1
ATOM 5569 O O . SER A 1 704 ? 1.270 35.802 30.227 1.00 72.31 704 SER A O 1
ATOM 5571 N N . ASN A 1 705 ? 2.562 34.244 29.256 1.00 63.53 705 ASN A N 1
ATOM 5572 C CA . ASN A 1 705 ? 3.317 35.178 28.419 1.00 63.53 705 ASN A CA 1
ATOM 5573 C C . ASN A 1 705 ? 2.519 35.664 27.195 1.00 63.53 705 ASN A C 1
ATOM 5575 O O . ASN A 1 705 ? 2.825 36.724 26.658 1.00 63.53 705 ASN A O 1
ATOM 5579 N N . ASN A 1 706 ? 1.494 34.923 26.762 1.00 54.47 706 ASN A N 1
ATOM 5580 C CA . ASN A 1 706 ? 0.655 35.254 25.606 1.00 54.47 706 ASN A CA 1
ATOM 5581 C C . ASN A 1 706 ? -0.641 35.997 25.993 1.00 54.47 706 ASN A C 1
ATOM 5583 O O . ASN A 1 706 ? -1.396 36.420 25.123 1.00 54.47 706 ASN A O 1
ATOM 5587 N N . THR A 1 707 ? -0.899 36.204 27.292 1.00 48.41 707 THR A N 1
ATOM 5588 C CA . THR A 1 707 ? -2.003 37.044 27.804 1.00 48.41 707 THR A CA 1
ATOM 5589 C C . THR A 1 707 ? -1.686 38.548 27.844 1.00 48.41 707 THR A C 1
ATOM 5591 O O . THR A 1 707 ? -2.217 39.274 28.682 1.00 48.41 707 THR A O 1
ATOM 5594 N N . GLN A 1 708 ? -0.832 39.043 26.945 1.00 49.41 708 GLN A N 1
ATOM 5595 C CA . GLN A 1 708 ? -0.688 40.481 26.685 1.00 49.41 708 GLN A CA 1
ATOM 5596 C C . GLN A 1 708 ? -1.495 40.850 25.434 1.00 49.41 708 GLN A C 1
ATOM 5598 O O . GLN A 1 708 ? -1.469 40.147 24.429 1.00 49.41 708 GLN A O 1
ATOM 5603 N N . ASP A 1 709 ? -2.282 41.917 25.565 1.00 44.75 709 ASP A N 1
ATOM 5604 C CA . ASP A 1 709 ? -3.480 42.229 24.783 1.00 44.75 709 ASP A CA 1
ATOM 5605 C C . ASP A 1 709 ? -3.360 42.105 23.240 1.00 44.75 709 ASP A C 1
ATOM 5607 O O . ASP A 1 709 ? -2.355 42.493 22.639 1.00 44.75 709 ASP A O 1
ATOM 5611 N N . PRO A 1 710 ? -4.434 41.665 22.547 1.00 44.25 710 PRO A N 1
ATOM 5612 C CA . PRO A 1 710 ? -4.435 41.336 21.113 1.00 44.25 710 PRO A CA 1
ATOM 5613 C C . PRO A 1 710 ? -4.345 42.542 20.154 1.00 44.25 710 PRO A C 1
ATOM 5615 O O . PRO A 1 710 ? -4.553 42.391 18.948 1.00 44.25 710 PRO A O 1
ATOM 5618 N N . THR A 1 711 ? -4.048 43.750 20.639 1.00 46.47 711 THR A N 1
ATOM 5619 C CA . THR A 1 711 ? -3.998 44.969 19.812 1.00 46.47 711 THR A CA 1
ATOM 5620 C C . THR A 1 711 ? -2.615 45.318 19.263 1.00 46.47 711 THR A C 1
ATOM 5622 O O . THR A 1 711 ? -2.542 46.053 18.279 1.00 46.47 711 THR A O 1
ATOM 5625 N N . ASP A 1 712 ? -1.532 44.740 19.790 1.00 44.38 712 ASP A N 1
ATOM 5626 C CA . ASP A 1 712 ? -0.164 45.120 19.390 1.00 44.38 712 ASP A CA 1
ATOM 5627 C C . ASP A 1 712 ? 0.488 44.194 18.345 1.00 44.38 712 ASP A C 1
ATOM 5629 O O . ASP A 1 712 ? 1.572 44.477 17.827 1.00 44.38 712 ASP A O 1
ATOM 5633 N N . MET A 1 713 ? -0.204 43.131 17.922 1.00 43.75 713 MET A N 1
ATOM 5634 C CA . MET A 1 713 ? 0.353 42.114 17.016 1.00 43.75 713 MET A CA 1
ATOM 5635 C C . MET A 1 713 ? 0.615 42.625 15.581 1.00 43.75 713 MET A C 1
ATOM 5637 O O . MET A 1 713 ? 1.419 42.047 14.854 1.00 43.75 713 MET A O 1
ATOM 5641 N N . LYS A 1 714 ? 0.011 43.751 15.168 1.00 42.31 714 LYS A N 1
ATOM 5642 C CA . LYS A 1 714 ? 0.295 44.381 13.859 1.00 42.31 714 LYS A CA 1
ATOM 5643 C C . LYS A 1 714 ? 1.553 45.255 13.839 1.00 42.31 714 LYS A C 1
ATOM 5645 O O . LYS A 1 714 ? 2.096 45.472 12.760 1.00 42.31 714 LYS A O 1
ATOM 5650 N N . ASN A 1 715 ? 2.042 45.712 14.993 1.00 42.12 715 ASN A N 1
ATOM 5651 C CA . ASN A 1 715 ? 3.244 46.553 15.070 1.00 42.12 715 ASN A CA 1
ATOM 5652 C C . ASN A 1 715 ? 4.526 45.757 15.375 1.00 42.12 715 ASN A C 1
ATOM 5654 O O . ASN A 1 715 ? 5.622 46.270 15.162 1.00 42.12 715 ASN A O 1
ATOM 5658 N N . ALA A 1 716 ? 4.413 44.496 15.804 1.00 40.06 716 ALA A N 1
ATOM 5659 C CA . ALA A 1 716 ? 5.560 43.645 16.129 1.00 40.06 716 ALA A CA 1
ATOM 5660 C C . ALA A 1 716 ? 6.245 42.991 14.909 1.00 40.06 716 ALA A C 1
ATOM 5662 O O . ALA A 1 716 ? 7.355 42.488 15.038 1.00 40.06 716 ALA A O 1
ATOM 5663 N N . ILE A 1 717 ? 5.646 43.036 13.710 1.00 43.66 717 ILE A N 1
ATOM 5664 C CA . ILE A 1 717 ? 6.272 42.491 12.485 1.00 43.66 717 ILE A CA 1
ATOM 5665 C C . ILE A 1 717 ? 7.390 43.416 11.951 1.00 43.66 717 ILE A C 1
ATOM 5667 O O . ILE A 1 717 ? 8.235 42.975 11.178 1.00 43.66 717 ILE A O 1
ATOM 5671 N N . TYR A 1 718 ? 7.459 44.677 12.400 1.00 42.97 718 TYR A N 1
ATOM 5672 C CA . TYR A 1 718 ? 8.453 45.652 11.922 1.00 42.97 718 TYR A CA 1
ATOM 5673 C C . TYR A 1 718 ? 9.576 46.004 12.904 1.00 42.97 718 TYR A C 1
ATOM 5675 O O . TYR A 1 718 ? 10.456 46.779 12.536 1.00 42.97 718 TYR A O 1
ATOM 5683 N N . ASN A 1 719 ? 9.614 45.421 14.104 1.00 38.94 719 ASN A N 1
ATOM 5684 C CA . ASN A 1 719 ? 10.690 45.679 15.059 1.00 38.94 719 ASN A CA 1
ATOM 5685 C C . ASN A 1 719 ? 11.400 44.380 15.431 1.00 38.94 719 ASN A C 1
ATOM 5687 O O . ASN A 1 719 ? 10.822 43.493 16.054 1.00 38.94 719 ASN A O 1
ATOM 5691 N N . ALA A 1 720 ? 12.671 44.304 15.036 1.00 43.97 720 ALA A N 1
ATOM 5692 C CA . ALA A 1 720 ? 13.603 43.274 15.452 1.00 43.97 720 ALA A CA 1
ATOM 5693 C C . ALA A 1 720 ? 13.528 43.069 16.972 1.00 43.97 720 ALA A C 1
ATOM 5695 O O . ALA A 1 720 ? 13.614 44.022 17.750 1.00 43.97 720 ALA A O 1
ATOM 5696 N N . MET A 1 721 ? 13.358 41.811 17.365 1.00 34.25 721 MET A N 1
ATOM 5697 C CA . MET A 1 721 ? 13.382 41.352 18.747 1.00 34.25 721 MET A CA 1
ATOM 5698 C C . MET A 1 721 ? 14.693 41.836 19.404 1.00 34.25 721 MET A C 1
ATOM 5700 O O . MET A 1 721 ? 15.768 41.466 18.922 1.00 34.25 721 MET A O 1
ATOM 5704 N N . PRO A 1 722 ? 14.661 42.679 20.456 1.00 45.75 722 PRO A N 1
ATOM 5705 C CA . PRO A 1 722 ? 15.876 43.071 21.150 1.00 45.75 722 PRO A CA 1
ATOM 5706 C C . PRO A 1 722 ? 16.359 41.863 21.947 1.00 45.75 722 PRO A C 1
ATOM 5708 O O . PRO A 1 722 ? 15.687 41.403 22.871 1.00 45.75 722 PRO A O 1
ATOM 5711 N N . VAL A 1 723 ? 17.521 41.340 21.566 1.00 42.34 723 VAL A N 1
ATOM 5712 C CA . VAL A 1 723 ? 18.235 40.320 22.334 1.00 42.34 723 VAL A CA 1
ATOM 5713 C C . VAL A 1 723 ? 18.528 40.886 23.736 1.00 42.34 723 VAL A C 1
ATOM 5715 O O . VAL A 1 723 ? 19.036 42.009 23.831 1.00 42.34 723 VAL A O 1
ATOM 5718 N N . PRO A 1 724 ? 18.208 40.159 24.825 1.00 39.44 724 PRO A N 1
ATOM 5719 C CA . PRO A 1 724 ? 18.531 40.579 26.184 1.00 39.44 724 PRO A CA 1
ATOM 5720 C C . PRO A 1 724 ? 20.045 40.727 26.356 1.00 39.44 724 PRO A C 1
ATOM 5722 O O . PRO A 1 724 ? 20.811 39.839 25.993 1.00 39.44 724 PRO A O 1
ATOM 5725 N N . VAL A 1 725 ? 20.459 41.857 26.923 1.00 44.34 725 VAL A N 1
ATOM 5726 C CA . VAL A 1 725 ? 21.851 42.336 26.972 1.00 44.34 725 VAL A CA 1
ATOM 5727 C C . VAL A 1 725 ? 22.768 41.525 27.908 1.00 44.34 725 VAL A C 1
ATOM 5729 O O . VAL A 1 725 ? 23.970 41.749 27.891 1.00 44.34 725 VAL A O 1
ATOM 5732 N N . ASP A 1 726 ? 22.269 40.513 28.625 1.00 45.72 726 ASP A N 1
ATOM 5733 C CA . ASP A 1 726 ? 23.058 39.762 29.621 1.00 45.72 726 ASP A CA 1
ATOM 5734 C C . ASP A 1 726 ? 22.953 38.229 29.480 1.00 45.72 726 ASP A C 1
ATOM 5736 O O . ASP A 1 726 ? 22.846 37.512 30.475 1.00 45.72 726 ASP A O 1
ATOM 5740 N N . ALA A 1 727 ? 22.955 37.692 28.257 1.00 40.19 727 ALA A N 1
ATOM 5741 C CA . ALA A 1 727 ? 22.947 36.243 28.048 1.00 40.19 727 ALA A CA 1
ATOM 5742 C C . ALA A 1 727 ? 24.328 35.749 27.586 1.00 40.19 727 ALA A C 1
ATOM 5744 O O . ALA A 1 727 ? 24.787 36.067 26.489 1.00 40.19 727 ALA A O 1
ATOM 5745 N N . ASP A 1 728 ? 24.991 34.971 28.446 1.00 50.25 728 ASP A N 1
ATOM 5746 C CA . ASP A 1 728 ? 26.307 34.370 28.220 1.00 50.25 728 ASP A CA 1
ATOM 5747 C C . ASP A 1 728 ? 26.422 33.736 26.826 1.00 50.25 728 ASP A C 1
ATOM 5749 O O . ASP A 1 728 ? 25.453 33.161 26.321 1.00 50.25 728 ASP A O 1
ATOM 5753 N N . ALA A 1 729 ? 27.624 33.759 26.237 1.00 55.16 729 ALA A N 1
ATOM 5754 C CA . ALA A 1 729 ? 27.945 33.224 24.902 1.00 55.16 729 ALA A CA 1
ATOM 5755 C C . ALA A 1 729 ? 27.435 31.786 24.630 1.00 55.16 729 ALA A C 1
ATOM 5757 O O . ALA A 1 729 ? 27.314 31.373 23.482 1.00 55.16 729 ALA A O 1
ATOM 5758 N N . SER A 1 730 ? 27.081 31.037 25.678 1.00 59.03 730 SER A N 1
ATOM 5759 C CA . SER A 1 730 ? 26.416 29.731 25.620 1.00 59.03 730 SER A CA 1
ATOM 5760 C C . SER A 1 730 ? 24.976 29.789 25.078 1.00 59.03 730 SER A C 1
ATOM 5762 O O . SER A 1 730 ? 24.572 28.940 24.289 1.00 59.03 730 SER A O 1
ATOM 5764 N N . SER A 1 731 ? 24.199 30.810 25.441 1.00 58.12 731 SER A N 1
ATOM 5765 C CA . SER A 1 731 ? 22.795 30.957 25.029 1.00 58.12 731 SER A CA 1
ATOM 5766 C C . SER A 1 731 ? 22.641 31.255 23.533 1.00 58.12 731 SER A C 1
ATOM 5768 O O . SER A 1 731 ? 21.767 30.681 22.889 1.00 58.12 731 SER A O 1
ATOM 5770 N N . ALA A 1 732 ? 23.535 32.063 22.953 1.00 69.12 732 ALA A N 1
ATOM 5771 C CA . ALA A 1 732 ? 23.573 32.339 21.517 1.00 69.12 732 ALA A CA 1
ATOM 5772 C C . ALA A 1 732 ? 23.889 31.073 20.704 1.00 69.12 732 ALA A C 1
ATOM 5774 O O . ALA A 1 732 ? 23.220 30.797 19.713 1.00 69.12 732 ALA A O 1
ATOM 5775 N N . VAL A 1 733 ? 24.832 30.253 21.180 1.00 74.00 733 VAL A N 1
ATOM 5776 C CA . VAL A 1 733 ? 25.173 28.963 20.558 1.00 74.00 733 VAL A CA 1
ATOM 5777 C C . VAL A 1 733 ? 24.022 27.959 20.688 1.00 74.00 733 VAL A C 1
ATOM 5779 O O . VAL A 1 733 ? 23.781 27.179 19.771 1.00 74.00 733 VAL A O 1
ATOM 5782 N N . ILE A 1 734 ? 23.282 27.969 21.802 1.00 78.44 734 ILE A N 1
ATOM 5783 C CA . ILE A 1 734 ? 22.087 27.127 21.974 1.00 78.44 734 ILE A CA 1
ATOM 5784 C C . ILE A 1 734 ? 20.968 27.568 21.023 1.00 78.44 734 ILE A C 1
ATOM 5786 O O . ILE A 1 734 ? 20.334 26.713 20.413 1.00 78.44 734 ILE A O 1
ATOM 5790 N N . ILE A 1 735 ? 20.752 28.875 20.851 1.00 77.88 735 ILE A N 1
ATOM 5791 C CA . ILE A 1 735 ? 19.769 29.422 19.904 1.00 77.88 735 ILE A CA 1
ATOM 5792 C C . ILE A 1 735 ? 20.166 29.091 18.461 1.00 77.88 735 ILE A C 1
ATOM 5794 O O . ILE A 1 735 ? 19.317 28.679 17.679 1.00 77.88 735 ILE A O 1
ATOM 5798 N N . GLU A 1 736 ? 21.446 29.201 18.106 1.00 78.38 736 GLU A N 1
ATOM 5799 C CA . GLU A 1 736 ? 21.942 28.839 16.775 1.00 78.38 736 GLU A CA 1
ATOM 5800 C C . GLU A 1 736 ? 21.800 27.334 16.502 1.00 78.38 736 GLU A C 1
ATOM 5802 O O . GLU A 1 736 ? 21.307 26.949 15.444 1.00 78.38 736 GLU A O 1
ATOM 5807 N N . LYS A 1 737 ? 22.115 26.475 17.482 1.00 79.12 737 LYS A N 1
ATOM 5808 C CA . LYS A 1 737 ? 21.884 25.022 17.391 1.00 79.12 737 LYS A CA 1
ATOM 5809 C C . LYS A 1 737 ? 20.403 24.664 17.294 1.00 79.12 737 LYS A C 1
ATOM 5811 O O . LYS A 1 737 ? 20.049 23.784 16.518 1.00 79.12 737 LYS A O 1
ATOM 5816 N N . LEU A 1 738 ? 19.539 25.338 18.053 1.00 80.00 738 LEU A N 1
ATOM 5817 C CA . LEU A 1 738 ? 18.089 25.153 17.969 1.00 80.00 738 LEU A CA 1
ATOM 5818 C C . LEU A 1 738 ? 17.548 25.611 16.615 1.00 80.00 738 LEU A C 1
ATOM 5820 O O . LEU A 1 738 ? 16.734 24.906 16.035 1.00 80.00 738 LEU A O 1
ATOM 5824 N N . ASN A 1 739 ? 18.027 26.734 16.082 1.00 87.62 739 ASN A N 1
ATOM 5825 C CA . ASN A 1 739 ? 17.646 27.211 14.754 1.00 87.62 739 ASN A CA 1
ATOM 5826 C C . ASN A 1 739 ? 18.131 26.263 13.653 1.00 87.62 739 ASN A C 1
ATOM 5828 O O . ASN A 1 739 ? 17.388 26.008 12.710 1.00 87.62 739 ASN A O 1
ATOM 5832 N N . TYR A 1 740 ? 19.338 25.708 13.784 1.00 90.62 740 TYR A N 1
ATOM 5833 C CA . TYR A 1 740 ? 19.851 24.700 12.861 1.00 90.62 740 TYR A CA 1
ATOM 5834 C C . TYR A 1 740 ? 18.998 23.431 12.897 1.00 90.62 740 TYR A C 1
ATOM 5836 O O . TYR A 1 740 ? 18.540 22.975 11.856 1.00 90.62 740 TYR A O 1
ATOM 5844 N N . HIS A 1 741 ? 18.694 22.923 14.093 1.00 88.81 741 HIS A N 1
ATOM 5845 C CA . HIS A 1 741 ? 17.845 21.747 14.247 1.00 88.81 741 HIS A CA 1
ATOM 5846 C C . HIS A 1 741 ? 16.414 22.008 13.747 1.00 88.81 741 HIS A C 1
ATOM 5848 O O . HIS A 1 741 ? 15.794 21.124 13.160 1.00 88.81 741 HIS A O 1
ATOM 5854 N N . LEU A 1 742 ? 15.884 23.222 13.928 1.00 91.31 742 LEU A N 1
ATOM 5855 C CA . LEU A 1 742 ? 14.580 23.606 13.393 1.00 91.31 742 LEU A CA 1
ATOM 5856 C C . LEU A 1 742 ? 14.601 23.646 11.859 1.00 91.31 742 LEU A C 1
ATOM 5858 O O . LEU A 1 742 ? 13.670 23.160 11.230 1.00 91.31 742 LEU A O 1
ATOM 5862 N N . LEU A 1 743 ? 15.657 24.196 11.254 1.00 92.44 743 LEU A N 1
ATOM 5863 C CA . LEU A 1 743 ? 15.837 24.203 9.800 1.00 92.44 743 LEU A CA 1
ATOM 5864 C C . LEU A 1 743 ? 15.989 22.787 9.238 1.00 92.44 743 LEU A C 1
ATOM 5866 O O . LEU A 1 743 ? 15.423 22.493 8.190 1.00 92.44 743 LEU A O 1
ATOM 5870 N N . GLU A 1 744 ? 16.707 21.915 9.943 1.00 91.75 744 GLU A N 1
ATOM 5871 C CA . GLU A 1 744 ? 16.859 20.505 9.587 1.00 91.75 744 GLU A CA 1
ATOM 5872 C C . GLU A 1 744 ? 15.508 19.783 9.630 1.00 91.75 744 GLU A C 1
ATOM 5874 O O . GLU A 1 744 ? 15.101 19.214 8.624 1.00 91.75 744 GLU A O 1
ATOM 5879 N N . VAL A 1 745 ? 14.739 19.935 10.713 1.00 90.75 745 VAL A N 1
ATOM 5880 C CA . VAL A 1 745 ? 13.389 19.355 10.843 1.00 90.75 745 VAL A CA 1
ATOM 5881 C C . VAL A 1 745 ? 12.416 19.933 9.812 1.00 90.75 745 VAL A C 1
ATOM 5883 O O . VAL A 1 745 ? 11.578 19.212 9.276 1.00 90.75 745 VAL A O 1
ATOM 5886 N N . LEU A 1 746 ? 12.507 21.227 9.492 1.00 92.75 746 LEU A N 1
ATOM 5887 C CA . LEU A 1 746 ? 11.686 21.838 8.443 1.00 92.75 746 LEU A CA 1
ATOM 5888 C C . LEU A 1 746 ? 12.047 21.299 7.054 1.00 92.75 746 LEU A C 1
ATOM 5890 O O . LEU A 1 746 ? 11.153 21.080 6.240 1.00 92.75 746 LEU A O 1
ATOM 5894 N N . ASN A 1 747 ? 13.329 21.054 6.785 1.00 91.12 747 ASN A N 1
ATOM 5895 C CA . ASN A 1 747 ? 13.784 20.453 5.536 1.00 91.12 747 ASN A CA 1
ATOM 5896 C C . ASN A 1 747 ? 13.395 18.968 5.444 1.00 91.12 747 ASN A C 1
ATOM 5898 O O . ASN A 1 747 ? 12.934 18.526 4.397 1.00 91.12 747 ASN A O 1
ATOM 5902 N N . GLU A 1 748 ? 13.511 18.211 6.537 1.00 92.50 748 GLU A N 1
ATOM 5903 C CA . GLU A 1 748 ? 13.035 16.826 6.628 1.00 92.50 748 GLU A CA 1
ATOM 5904 C C . GLU A 1 748 ? 11.522 16.738 6.410 1.00 92.50 748 GLU A C 1
ATOM 5906 O O . GLU A 1 748 ? 11.064 15.911 5.622 1.00 92.50 748 GLU A O 1
ATOM 5911 N N . ASN A 1 749 ? 10.743 17.636 7.023 1.00 84.50 749 ASN A N 1
ATOM 5912 C CA . ASN A 1 749 ? 9.301 17.717 6.795 1.00 84.50 749 ASN A CA 1
ATOM 5913 C C . ASN A 1 749 ? 8.974 18.087 5.344 1.00 84.50 749 ASN A C 1
ATOM 5915 O O . ASN A 1 749 ? 8.120 17.443 4.745 1.00 84.50 749 ASN A O 1
ATOM 5919 N N . ALA A 1 750 ? 9.675 19.053 4.742 1.00 92.44 750 ALA A N 1
ATOM 5920 C CA . ALA A 1 750 ? 9.471 19.410 3.337 1.00 92.44 750 ALA A CA 1
ATOM 5921 C C . ALA A 1 750 ? 9.791 18.238 2.388 1.00 92.44 750 ALA A C 1
ATOM 5923 O O . ALA A 1 750 ? 9.057 17.982 1.432 1.00 92.44 750 ALA A O 1
ATOM 5924 N N . GLN A 1 751 ? 10.854 17.477 2.670 1.00 91.75 751 GLN A N 1
ATOM 5925 C CA . GLN A 1 751 ? 11.191 16.268 1.913 1.00 91.75 751 GLN A CA 1
ATOM 5926 C C . GLN A 1 751 ? 10.153 15.157 2.114 1.00 91.75 751 GLN A C 1
ATOM 5928 O O . GLN A 1 751 ? 9.787 14.483 1.149 1.00 91.75 751 GLN A O 1
ATOM 5933 N N . ALA A 1 752 ? 9.653 14.969 3.338 1.00 89.88 752 ALA A N 1
ATOM 5934 C CA . ALA A 1 752 ? 8.595 14.008 3.638 1.00 89.88 752 ALA A CA 1
ATOM 5935 C C . ALA A 1 752 ? 7.271 14.381 2.947 1.00 89.88 752 ALA A C 1
ATOM 5937 O O . ALA A 1 752 ? 6.603 13.508 2.389 1.00 89.88 752 ALA A O 1
ATOM 5938 N N . GLU A 1 753 ? 6.918 15.669 2.908 1.00 91.69 753 GLU A N 1
ATOM 5939 C CA . GLU A 1 753 ? 5.759 16.187 2.174 1.00 91.69 753 GLU A CA 1
ATOM 5940 C C . GLU A 1 753 ? 5.887 15.933 0.666 1.00 91.69 753 GLU A C 1
ATOM 5942 O O . GLU A 1 753 ? 4.944 15.443 0.040 1.00 91.69 753 GLU A O 1
ATOM 5947 N N . GLU A 1 754 ? 7.062 16.175 0.075 1.00 93.56 754 GLU A N 1
ATOM 5948 C CA . GLU A 1 754 ? 7.295 15.900 -1.346 1.00 93.56 754 GLU A CA 1
ATOM 5949 C C . GLU A 1 754 ? 7.222 14.394 -1.660 1.00 93.56 754 GLU A C 1
ATOM 5951 O O . GLU A 1 754 ? 6.643 13.984 -2.673 1.00 93.56 754 GLU A O 1
ATOM 5956 N N . GLN A 1 755 ? 7.765 13.542 -0.784 1.00 91.44 755 GLN A N 1
ATOM 5957 C CA . GLN A 1 755 ? 7.659 12.087 -0.919 1.00 91.44 755 GLN A CA 1
ATOM 5958 C C . GLN A 1 755 ? 6.206 11.610 -0.809 1.00 91.44 755 GLN A C 1
ATOM 5960 O O . GLN A 1 755 ? 5.780 10.795 -1.632 1.00 91.44 755 GLN A O 1
ATOM 5965 N N . SER A 1 756 ? 5.441 12.145 0.145 1.00 85.62 756 SER A N 1
ATOM 5966 C CA . SER A 1 756 ? 4.013 11.858 0.307 1.00 85.62 756 SER A CA 1
ATOM 5967 C C . SER A 1 756 ? 3.225 12.251 -0.946 1.00 85.62 756 SER A C 1
ATOM 5969 O O . SER A 1 756 ? 2.510 11.426 -1.515 1.00 85.62 756 SER A O 1
ATOM 5971 N N . ALA A 1 757 ? 3.461 13.454 -1.483 1.00 91.81 757 ALA A N 1
ATOM 5972 C CA . ALA A 1 757 ? 2.819 13.919 -2.711 1.00 91.81 757 ALA A CA 1
ATOM 5973 C C . ALA A 1 757 ? 3.135 13.020 -3.923 1.00 91.81 757 ALA A C 1
ATOM 5975 O O . ALA A 1 757 ? 2.246 12.699 -4.716 1.00 91.81 757 ALA A O 1
ATOM 5976 N N . ARG A 1 758 ? 4.385 12.554 -4.067 1.00 94.19 758 ARG A N 1
ATOM 5977 C CA . ARG A 1 758 ? 4.772 11.602 -5.129 1.00 94.19 758 ARG A CA 1
ATOM 5978 C C . ARG A 1 758 ? 4.094 10.241 -4.958 1.00 94.19 758 ARG A C 1
ATOM 5980 O O . ARG A 1 758 ? 3.682 9.637 -5.952 1.00 94.19 758 ARG A O 1
ATOM 5987 N N . GLN A 1 759 ? 3.985 9.741 -3.727 1.00 90.06 759 GLN A N 1
ATOM 5988 C CA . GLN A 1 759 ? 3.281 8.488 -3.436 1.00 90.06 759 GLN A CA 1
ATOM 5989 C C . GLN A 1 759 ? 1.787 8.609 -3.739 1.00 90.06 759 GLN A C 1
ATOM 5991 O O . GLN A 1 759 ? 1.220 7.714 -4.365 1.00 90.06 759 GLN A O 1
ATOM 5996 N N . GLU A 1 760 ? 1.170 9.734 -3.390 1.00 92.00 760 GLU A N 1
ATOM 5997 C CA . GLU A 1 760 ? -0.239 9.995 -3.661 1.00 92.00 760 GLU A CA 1
ATOM 5998 C C . GLU A 1 760 ? -0.522 10.111 -5.165 1.00 92.00 760 GLU A C 1
ATOM 6000 O O . GLU A 1 760 ? -1.459 9.488 -5.665 1.00 92.00 760 GLU A O 1
ATOM 6005 N N . GLN A 1 761 ? 0.347 10.778 -5.932 1.00 95.00 761 GLN A N 1
ATOM 6006 C CA . GLN A 1 761 ? 0.262 10.786 -7.398 1.00 95.00 761 GLN A CA 1
ATOM 6007 C C . GLN A 1 761 ? 0.374 9.376 -7.997 1.00 95.00 761 GLN A C 1
ATOM 6009 O O . GLN A 1 761 ? -0.404 9.016 -8.884 1.00 95.00 761 GLN A O 1
ATOM 6014 N N . ARG A 1 762 ? 1.309 8.544 -7.514 1.00 95.62 762 ARG A N 1
ATOM 6015 C CA . ARG A 1 762 ? 1.431 7.142 -7.959 1.00 95.62 762 ARG A CA 1
ATOM 6016 C C . ARG A 1 762 ? 0.190 6.328 -7.607 1.00 95.62 762 ARG A C 1
ATOM 6018 O O . ARG A 1 762 ? -0.282 5.551 -8.436 1.00 95.62 762 ARG A O 1
ATOM 6025 N N . TRP A 1 763 ? -0.365 6.526 -6.414 1.00 91.56 763 TRP A N 1
ATOM 6026 C CA . TRP A 1 763 ? -1.586 5.856 -5.981 1.00 91.56 763 TRP A CA 1
ATOM 6027 C C . TRP A 1 763 ? -2.785 6.253 -6.847 1.00 91.56 763 TRP A C 1
ATOM 6029 O O . TRP A 1 763 ? -3.522 5.383 -7.310 1.00 91.56 763 TRP A O 1
ATOM 6039 N N . GLN A 1 764 ? -2.930 7.541 -7.170 1.00 93.75 764 GLN A N 1
ATOM 6040 C CA . GLN A 1 764 ? -3.956 8.030 -8.094 1.00 93.75 764 GLN A CA 1
ATOM 6041 C C . GLN A 1 764 ? -3.796 7.429 -9.499 1.00 93.75 764 GLN A C 1
ATOM 6043 O O . GLN A 1 764 ? -4.780 6.987 -10.095 1.00 93.75 764 GLN A O 1
ATOM 6048 N N . GLN A 1 765 ? -2.566 7.331 -10.018 1.00 94.88 765 GLN A N 1
ATOM 6049 C CA . GLN A 1 765 ? -2.297 6.680 -11.306 1.00 94.88 765 GLN A CA 1
ATOM 6050 C C . GLN A 1 765 ? -2.648 5.186 -11.291 1.00 94.88 765 GLN A C 1
ATOM 6052 O O . GLN A 1 765 ? -3.246 4.686 -12.245 1.00 94.88 765 GLN A O 1
ATOM 6057 N N . LEU A 1 766 ? -2.299 4.461 -10.223 1.00 91.62 766 LEU A N 1
ATOM 6058 C CA . LEU A 1 766 ? -2.648 3.045 -10.067 1.00 91.62 766 LEU A CA 1
ATOM 6059 C C . LEU A 1 766 ? -4.159 2.846 -9.926 1.00 91.62 766 LEU A C 1
ATOM 6061 O O . LEU A 1 766 ? -4.709 1.945 -10.554 1.00 91.62 766 LEU A O 1
ATOM 6065 N N . SER A 1 767 ? -4.836 3.714 -9.176 1.00 93.94 767 SER A N 1
ATOM 6066 C CA . SER A 1 767 ? -6.295 3.719 -9.041 1.00 93.94 767 SER A CA 1
ATOM 6067 C C . SER A 1 767 ? -6.983 3.945 -10.394 1.00 93.94 767 SER A C 1
ATOM 6069 O O . SER A 1 767 ? -7.881 3.189 -10.769 1.00 93.94 767 SER A O 1
ATOM 6071 N N . ALA A 1 768 ? -6.494 4.898 -11.196 1.00 93.06 768 ALA A N 1
ATOM 6072 C CA . ALA A 1 768 ? -6.991 5.135 -12.551 1.00 93.06 768 ALA A CA 1
ATOM 6073 C C . ALA A 1 768 ? -6.760 3.928 -13.481 1.00 93.06 768 ALA A C 1
ATOM 6075 O O . ALA A 1 768 ? -7.677 3.516 -14.195 1.00 93.06 768 ALA A O 1
ATOM 6076 N N . LYS A 1 769 ? -5.569 3.309 -13.439 1.00 95.25 769 LYS A N 1
ATOM 6077 C CA . LYS A 1 769 ? -5.268 2.077 -14.196 1.00 95.25 769 LYS A CA 1
ATOM 6078 C C . LYS A 1 769 ? -6.164 0.912 -13.767 1.00 95.25 769 LYS A C 1
ATOM 6080 O O . LYS A 1 769 ? -6.672 0.187 -14.617 1.00 95.25 769 LYS A O 1
ATOM 6085 N N . TYR A 1 770 ? -6.401 0.751 -12.467 1.00 93.12 770 TYR A N 1
ATOM 6086 C CA . TYR A 1 770 ? -7.293 -0.277 -11.936 1.00 93.12 770 TYR A CA 1
ATOM 6087 C C . TYR A 1 770 ? -8.744 -0.055 -12.381 1.00 93.12 770 TYR A C 1
ATOM 6089 O O . TYR A 1 770 ? -9.412 -1.001 -12.797 1.00 93.12 770 TYR A O 1
ATOM 6097 N N . ALA A 1 771 ? -9.226 1.191 -12.362 1.00 91.69 771 ALA A N 1
ATOM 6098 C CA . ALA A 1 771 ? -10.552 1.537 -12.867 1.00 91.69 771 ALA A CA 1
ATOM 6099 C C . ALA A 1 771 ? -10.695 1.229 -14.370 1.00 91.69 771 ALA A C 1
ATOM 6101 O O . ALA A 1 771 ? -11.717 0.672 -14.779 1.00 91.69 771 ALA A O 1
ATOM 6102 N N . ALA A 1 772 ? -9.663 1.513 -15.173 1.00 94.38 772 ALA A N 1
ATOM 6103 C CA . ALA A 1 772 ? -9.626 1.171 -16.596 1.00 94.38 772 ALA A CA 1
ATOM 6104 C C . ALA A 1 772 ? -9.656 -0.351 -16.826 1.00 94.38 772 ALA A C 1
ATOM 6106 O O . ALA A 1 772 ? -10.519 -0.836 -17.554 1.00 94.38 772 ALA A O 1
ATOM 6107 N N . LEU A 1 773 ? -8.808 -1.118 -16.130 1.00 94.19 773 LEU A N 1
ATOM 6108 C CA . LEU A 1 773 ? -8.802 -2.586 -16.210 1.00 94.19 773 LEU A CA 1
ATOM 6109 C C . LEU A 1 773 ? -10.141 -3.190 -15.775 1.00 94.19 773 LEU A C 1
ATOM 6111 O O . LEU A 1 773 ? -10.661 -4.100 -16.417 1.00 94.19 773 LEU A O 1
ATOM 6115 N N . ARG A 1 774 ? -10.747 -2.666 -14.704 1.00 93.94 774 ARG A N 1
ATOM 6116 C CA . ARG A 1 774 ? -12.076 -3.096 -14.254 1.00 93.94 774 ARG A CA 1
ATOM 6117 C C . ARG A 1 774 ? -13.140 -2.823 -15.319 1.00 93.94 774 ARG A C 1
ATOM 6119 O O . ARG A 1 774 ? -14.031 -3.652 -15.506 1.00 93.94 774 ARG A O 1
ATOM 6126 N N . HIS A 1 775 ? -13.052 -1.691 -16.018 1.00 93.75 775 HIS A N 1
ATOM 6127 C CA . HIS A 1 775 ? -13.946 -1.374 -17.128 1.00 93.75 775 HIS A CA 1
ATOM 6128 C C . HIS A 1 775 ? -13.743 -2.324 -18.317 1.00 93.75 775 HIS A C 1
ATOM 6130 O O . HIS A 1 775 ? -14.724 -2.876 -18.812 1.00 93.75 775 HIS A O 1
ATOM 6136 N N . GLU A 1 776 ? -12.497 -2.584 -18.719 1.00 92.56 776 GLU A N 1
ATOM 6137 C CA . GLU A 1 776 ? -12.157 -3.531 -19.790 1.00 92.56 776 GLU A CA 1
ATOM 6138 C C . GLU A 1 776 ? -12.654 -4.948 -19.482 1.00 92.56 776 GLU A C 1
ATOM 6140 O O . GLU A 1 776 ? -13.322 -5.568 -20.309 1.00 92.56 776 GLU A O 1
ATOM 6145 N N . VAL A 1 777 ? -12.431 -5.442 -18.261 1.00 91.94 777 VAL A N 1
ATOM 6146 C CA . VAL A 1 777 ? -12.969 -6.737 -17.817 1.00 91.94 777 VAL A CA 1
ATOM 6147 C C . VAL A 1 777 ? -14.501 -6.733 -17.853 1.00 91.94 777 VAL A C 1
ATOM 6149 O O . VAL A 1 777 ? -15.113 -7.709 -18.290 1.00 91.94 777 VAL A O 1
ATOM 6152 N N . GLY A 1 778 ? -15.139 -5.632 -17.449 1.00 94.12 778 GLY A N 1
ATOM 6153 C CA . GLY A 1 778 ? -16.588 -5.462 -17.553 1.00 94.12 778 GLY A CA 1
ATOM 6154 C C . GLY A 1 778 ? -17.103 -5.546 -18.995 1.00 94.12 778 GLY A C 1
ATOM 6155 O O . GLY A 1 778 ? -18.108 -6.215 -19.248 1.00 94.12 778 GLY A O 1
ATOM 6156 N N . LEU A 1 779 ? -16.402 -4.922 -19.947 1.00 94.69 779 LEU A N 1
ATOM 6157 C CA . LEU A 1 779 ? -16.717 -4.999 -21.376 1.00 94.69 779 LEU A CA 1
ATOM 6158 C C . LEU A 1 779 ? -16.560 -6.427 -21.912 1.00 94.69 779 LEU A C 1
ATOM 6160 O O . LEU A 1 779 ? -17.475 -6.927 -22.562 1.00 94.69 779 LEU A O 1
ATOM 6164 N N . LEU A 1 780 ? -15.478 -7.125 -21.560 1.00 93.50 780 LEU A N 1
ATOM 6165 C CA . LEU A 1 780 ? -15.255 -8.517 -21.969 1.00 93.50 780 LEU A CA 1
ATOM 6166 C C . LEU A 1 780 ? -16.337 -9.468 -21.431 1.00 93.50 780 LEU A C 1
ATOM 6168 O O . LEU A 1 780 ? -16.784 -10.382 -22.130 1.00 93.50 780 LEU A O 1
ATOM 6172 N N . LEU A 1 781 ? -16.806 -9.256 -20.197 1.00 93.19 781 LEU A N 1
ATOM 6173 C CA . LEU A 1 781 ? -17.917 -10.029 -19.635 1.00 93.19 781 LEU A CA 1
ATOM 6174 C C . LEU A 1 781 ? -19.241 -9.748 -20.362 1.00 93.19 781 LEU A C 1
ATOM 6176 O O . LEU A 1 781 ? -20.021 -10.679 -20.586 1.00 93.19 781 LEU A O 1
ATOM 6180 N N . LEU A 1 782 ? -19.486 -8.498 -20.770 1.00 94.62 782 LEU A N 1
ATOM 6181 C CA . LEU A 1 782 ? -20.647 -8.124 -21.584 1.00 94.62 782 LEU A CA 1
ATOM 6182 C C . LEU A 1 782 ? -20.587 -8.734 -22.988 1.00 94.62 782 LEU A C 1
ATOM 6184 O O . LEU A 1 782 ? -21.591 -9.281 -23.446 1.00 94.62 782 LEU A O 1
ATOM 6188 N N . GLU A 1 783 ? -19.428 -8.705 -23.647 1.00 93.50 783 GLU A N 1
ATOM 6189 C CA . GLU A 1 783 ? -19.212 -9.357 -24.944 1.00 93.50 783 GLU A CA 1
ATOM 6190 C C . GLU A 1 783 ? -19.441 -10.865 -24.851 1.00 93.50 783 GLU A C 1
ATOM 6192 O O . GLU A 1 783 ? -20.182 -11.437 -25.653 1.00 93.50 783 GLU A O 1
ATOM 6197 N N . ARG A 1 784 ? -18.905 -11.515 -23.810 1.00 91.88 784 ARG A N 1
ATOM 6198 C CA . ARG A 1 784 ? -19.157 -12.937 -23.545 1.00 91.88 784 ARG A CA 1
ATOM 6199 C C . ARG A 1 784 ? -20.645 -13.223 -23.334 1.00 91.88 784 ARG A C 1
ATOM 6201 O O . ARG A 1 784 ? -21.149 -14.236 -23.826 1.00 91.88 784 ARG A O 1
ATOM 6208 N N . ALA A 1 785 ? -21.361 -12.364 -22.609 1.00 91.19 785 ALA A N 1
ATOM 6209 C CA . ALA A 1 785 ? -22.798 -12.514 -22.394 1.00 91.19 785 ALA A CA 1
ATOM 6210 C C . ALA A 1 785 ? -23.601 -12.322 -23.695 1.00 91.19 785 ALA A C 1
ATOM 6212 O O . ALA A 1 785 ? -24.537 -13.085 -23.955 1.00 91.19 785 ALA A O 1
ATOM 6213 N N . ALA A 1 786 ? -23.218 -11.353 -24.532 1.00 91.56 786 ALA A N 1
ATOM 6214 C CA . ALA A 1 786 ? -23.824 -11.111 -25.838 1.00 91.56 786 ALA A CA 1
ATOM 6215 C C . ALA A 1 786 ? -23.599 -12.293 -26.795 1.00 91.56 786 ALA A C 1
ATOM 6217 O O . ALA A 1 786 ? -24.570 -12.814 -27.351 1.00 91.56 786 ALA A O 1
ATOM 6218 N N . ALA A 1 787 ? -22.364 -12.794 -26.888 1.00 90.69 787 ALA A N 1
ATOM 6219 C CA . ALA A 1 787 ? -22.015 -13.977 -27.673 1.00 90.69 787 ALA A CA 1
ATOM 6220 C C . ALA A 1 787 ? -22.778 -15.225 -27.192 1.00 90.69 787 ALA A C 1
ATOM 6222 O O . ALA A 1 787 ? -23.307 -15.995 -27.994 1.00 90.69 787 ALA A O 1
ATOM 6223 N N . ALA A 1 788 ? -22.929 -15.407 -25.875 1.00 90.00 788 ALA A N 1
ATOM 6224 C CA . ALA A 1 788 ? -23.738 -16.493 -25.324 1.00 90.00 788 ALA A CA 1
ATOM 6225 C C . ALA A 1 788 ? -25.232 -16.356 -25.678 1.00 90.00 788 ALA A C 1
ATOM 6227 O O . ALA A 1 788 ? -25.914 -17.364 -25.884 1.00 90.00 788 ALA A O 1
ATOM 6228 N N . ALA A 1 789 ? -25.764 -15.132 -25.748 1.00 92.06 789 ALA A N 1
ATOM 6229 C CA . ALA A 1 789 ? -27.144 -14.882 -26.158 1.00 92.06 789 ALA A CA 1
ATOM 6230 C C . ALA A 1 789 ? -27.360 -15.127 -27.661 1.00 92.06 789 ALA A C 1
ATOM 6232 O O . ALA A 1 789 ? -28.390 -15.690 -28.038 1.00 92.06 789 ALA A O 1
ATOM 6233 N N . GLU A 1 790 ? -26.398 -14.746 -28.504 1.00 91.94 790 GLU A N 1
ATOM 6234 C CA . GLU A 1 790 ? -26.367 -15.064 -29.939 1.00 91.94 790 GLU A CA 1
ATOM 6235 C C . GLU A 1 790 ? -26.334 -16.568 -30.175 1.00 91.94 790 GLU A C 1
ATOM 6237 O O . GLU A 1 790 ? -27.234 -17.100 -30.821 1.00 91.94 790 GLU A O 1
ATOM 6242 N N . TRP A 1 791 ? -25.414 -17.276 -29.521 1.00 89.12 791 TRP A N 1
ATOM 6243 C CA . TRP A 1 791 ? -25.319 -18.728 -29.628 1.00 89.12 791 TRP A CA 1
ATOM 6244 C C . TRP A 1 791 ? -26.616 -19.436 -29.202 1.00 89.12 791 TRP A C 1
ATOM 6246 O O . TRP A 1 791 ? -27.075 -20.373 -29.855 1.00 89.12 791 TRP A O 1
ATOM 6256 N N . ARG A 1 792 ? -27.289 -18.951 -28.145 1.00 86.62 792 ARG A N 1
ATOM 6257 C CA . ARG A 1 792 ? -28.616 -19.458 -27.745 1.00 86.62 792 ARG A CA 1
ATOM 6258 C C . ARG A 1 792 ? -29.702 -19.167 -28.785 1.00 86.62 792 ARG A C 1
ATOM 6260 O O . ARG A 1 792 ? -30.618 -19.980 -28.925 1.00 86.62 792 ARG A O 1
ATOM 6267 N N . ARG A 1 793 ? -29.654 -18.024 -29.482 1.00 89.62 793 ARG A N 1
ATOM 6268 C CA . ARG A 1 793 ? -30.586 -17.715 -30.582 1.00 89.62 793 ARG A CA 1
ATOM 6269 C C . ARG A 1 793 ? -30.351 -18.652 -31.762 1.00 89.62 793 ARG A C 1
ATOM 6271 O O . ARG A 1 793 ? -31.321 -19.234 -32.243 1.00 89.62 793 ARG A O 1
ATOM 6278 N N . ASP A 1 794 ? -29.101 -18.876 -32.145 1.00 88.06 794 ASP A N 1
ATOM 6279 C CA . ASP A 1 794 ? -28.743 -19.785 -33.237 1.00 88.06 794 ASP A CA 1
ATOM 6280 C C . ASP A 1 794 ? -29.157 -21.226 -32.928 1.00 88.06 794 ASP A C 1
ATOM 6282 O O . ASP A 1 794 ? -29.754 -21.897 -33.769 1.00 88.06 794 ASP A O 1
ATOM 6286 N N . LEU A 1 795 ? -28.972 -21.675 -31.682 1.00 83.19 795 LEU A N 1
ATOM 6287 C CA . LEU A 1 795 ? -29.427 -22.992 -31.234 1.00 83.19 795 LEU A CA 1
ATOM 6288 C C . LEU A 1 795 ? -30.957 -23.142 -31.329 1.00 83.19 795 LEU A C 1
ATOM 6290 O O . LEU A 1 795 ? -31.458 -24.189 -31.743 1.00 83.19 795 LEU A O 1
ATOM 6294 N N . ARG A 1 796 ? -31.721 -22.091 -30.994 1.00 82.56 796 ARG A N 1
ATOM 6295 C CA . ARG A 1 796 ? -33.188 -22.077 -31.159 1.00 82.56 796 ARG A CA 1
ATOM 6296 C C . ARG A 1 796 ? -33.601 -22.071 -32.630 1.00 82.56 796 ARG A C 1
ATOM 6298 O O . ARG A 1 796 ? -34.578 -22.732 -32.977 1.00 82.56 796 ARG A O 1
ATOM 6305 N N . LEU A 1 797 ? -32.879 -21.352 -33.489 1.00 83.81 797 LEU A N 1
ATOM 6306 C CA . LEU A 1 797 ? -33.142 -21.319 -34.930 1.00 83.81 797 LEU A CA 1
ATOM 6307 C C . LEU A 1 797 ? -32.861 -22.676 -35.583 1.00 83.81 797 LEU A C 1
ATOM 6309 O O . LEU A 1 797 ? -33.695 -23.148 -36.356 1.00 83.81 797 LEU A O 1
ATOM 6313 N N . LEU A 1 798 ? -31.757 -23.333 -35.219 1.00 78.81 798 LEU A N 1
ATOM 6314 C CA . LEU A 1 798 ? -31.417 -24.691 -35.654 1.00 78.81 798 LEU A CA 1
ATOM 6315 C C . LEU A 1 798 ? -32.437 -25.719 -35.149 1.00 78.81 798 LEU A C 1
ATOM 6317 O O . LEU A 1 798 ? -32.923 -26.532 -35.934 1.00 78.81 798 LEU A O 1
ATOM 6321 N N . GLY A 1 799 ? -32.842 -25.637 -33.878 1.00 76.69 799 GLY A N 1
ATOM 6322 C CA . GLY A 1 799 ? -33.915 -26.473 -33.332 1.00 76.69 799 GLY A CA 1
ATOM 6323 C C . GLY A 1 799 ? -35.245 -26.270 -34.066 1.00 76.69 799 GLY A C 1
ATOM 6324 O O . GLY A 1 799 ? -35.899 -27.233 -34.456 1.00 76.69 799 GLY A O 1
ATOM 6325 N N . GLY A 1 800 ? -35.623 -25.020 -34.348 1.00 72.81 800 GLY A N 1
ATOM 6326 C CA . GLY A 1 800 ? -36.825 -24.699 -35.123 1.00 72.81 800 GLY A CA 1
ATOM 6327 C C . GLY A 1 800 ? -36.738 -25.102 -36.601 1.00 72.81 800 GLY A C 1
ATOM 6328 O O . GLY A 1 800 ? -37.759 -25.400 -37.221 1.00 72.81 800 GLY A O 1
ATOM 6329 N N . ALA A 1 801 ? -35.543 -25.119 -37.194 1.00 70.44 801 ALA A N 1
ATOM 6330 C CA . ALA A 1 801 ? -35.313 -25.649 -38.537 1.00 70.44 801 ALA A CA 1
ATOM 6331 C C . ALA A 1 801 ? -35.439 -27.181 -38.561 1.00 70.44 801 ALA A C 1
ATOM 6333 O O . ALA A 1 801 ? -36.099 -27.712 -39.449 1.00 70.44 801 ALA A O 1
ATOM 6334 N N . ALA A 1 802 ? -34.912 -27.878 -37.550 1.00 67.06 802 ALA A N 1
ATOM 6335 C CA . ALA A 1 802 ? -35.068 -29.325 -37.398 1.00 67.06 802 ALA A CA 1
ATOM 6336 C C . ALA A 1 802 ? -36.541 -29.731 -37.201 1.00 67.06 802 ALA A C 1
ATOM 6338 O O . ALA A 1 802 ? -37.014 -30.668 -37.839 1.00 67.06 802 ALA A O 1
ATOM 6339 N N . VAL A 1 803 ? -37.301 -28.979 -36.396 1.00 66.00 803 VAL A N 1
ATOM 6340 C CA . VAL A 1 803 ? -38.748 -29.200 -36.214 1.00 66.00 803 VAL A CA 1
ATOM 6341 C C . VAL A 1 803 ? -39.525 -28.950 -37.513 1.00 66.00 803 VAL A C 1
ATOM 6343 O O . VAL A 1 803 ? -40.425 -29.717 -37.846 1.00 66.00 803 VAL A O 1
ATOM 6346 N N . ARG A 1 804 ? -39.162 -27.924 -38.295 1.00 67.19 804 ARG A N 1
ATOM 6347 C CA . ARG A 1 804 ? -39.777 -27.665 -39.612 1.00 67.19 804 ARG A CA 1
ATOM 6348 C C . ARG A 1 804 ? -39.424 -28.728 -40.655 1.00 67.19 804 ARG A C 1
ATOM 6350 O O . ARG A 1 804 ? -40.292 -29.103 -41.437 1.00 67.19 804 ARG A O 1
ATOM 6357 N N . ALA A 1 805 ? -38.198 -29.245 -40.642 1.00 63.28 805 ALA A N 1
ATOM 6358 C CA . ALA A 1 805 ? -37.794 -30.359 -41.497 1.00 63.28 805 ALA A CA 1
ATOM 6359 C C . ALA A 1 805 ? -38.561 -31.648 -41.149 1.00 63.28 805 ALA A C 1
ATOM 6361 O O . ALA A 1 805 ? -39.017 -32.348 -42.048 1.00 63.28 805 ALA A O 1
ATOM 6362 N N . LEU A 1 806 ? -38.789 -31.915 -39.858 1.00 59.59 806 LEU A N 1
ATOM 6363 C CA . LEU A 1 806 ? -39.621 -33.033 -39.398 1.00 59.59 806 LEU A CA 1
ATOM 6364 C C . LEU A 1 806 ? -41.103 -32.860 -39.771 1.00 59.59 806 LEU A C 1
ATOM 6366 O O . LEU A 1 806 ? -41.752 -33.836 -40.133 1.00 59.59 806 LEU A O 1
ATOM 6370 N N . ALA A 1 807 ? -41.629 -31.632 -39.753 1.00 59.06 807 ALA A N 1
ATOM 6371 C CA . ALA A 1 807 ? -43.003 -31.347 -40.176 1.00 59.06 807 ALA A CA 1
ATOM 6372 C C . ALA A 1 807 ? -43.222 -31.517 -41.694 1.00 59.06 807 ALA A C 1
ATOM 6374 O O . ALA A 1 807 ? -44.312 -31.894 -42.112 1.00 59.06 807 ALA A O 1
ATOM 6375 N N . LEU A 1 808 ? -42.194 -31.287 -42.519 1.00 57.44 808 LEU A N 1
ATOM 6376 C CA . LEU A 1 808 ? -42.236 -31.506 -43.975 1.00 57.44 808 LEU A CA 1
ATOM 6377 C C . LEU A 1 808 ? -42.124 -32.988 -44.379 1.00 57.44 808 LEU A C 1
ATOM 6379 O O . LEU A 1 808 ? -42.466 -33.338 -45.505 1.00 57.44 808 LEU A O 1
ATOM 6383 N N . LEU A 1 809 ? -41.668 -33.855 -43.471 1.00 56.22 809 LEU A N 1
ATOM 6384 C CA . LEU A 1 809 ? -41.589 -35.310 -43.656 1.00 56.22 809 LEU A CA 1
ATOM 6385 C C . LEU A 1 809 ? -42.853 -36.052 -43.182 1.00 56.22 809 LEU A C 1
ATOM 6387 O O . LEU A 1 809 ? -42.932 -37.271 -43.330 1.00 56.22 809 LEU A O 1
ATOM 6391 N N . ALA A 1 810 ? -43.847 -35.347 -42.630 1.00 49.31 810 ALA A N 1
ATOM 6392 C CA . ALA A 1 810 ? -45.116 -35.946 -42.231 1.00 49.31 810 ALA A CA 1
ATOM 6393 C C . ALA A 1 810 ? -46.031 -36.147 -43.463 1.00 49.31 810 ALA A C 1
ATOM 6395 O O . ALA A 1 810 ? -46.354 -35.170 -44.144 1.00 49.31 810 ALA A O 1
ATOM 6396 N N . PRO A 1 811 ? -46.461 -37.384 -43.782 1.00 47.16 811 PRO A N 1
ATOM 6397 C CA . PRO A 1 811 ? -47.297 -37.650 -44.947 1.00 47.16 811 PRO A CA 1
ATOM 6398 C C . PRO A 1 811 ? -48.692 -37.040 -44.775 1.00 47.16 811 PRO A C 1
ATOM 6400 O O . PRO A 1 811 ? -49.342 -37.208 -43.743 1.00 47.16 811 PRO A O 1
ATOM 6403 N N . ALA A 1 812 ? -49.157 -36.347 -45.818 1.00 53.16 812 ALA A N 1
ATOM 6404 C CA . ALA A 1 812 ? -50.515 -35.836 -45.924 1.00 53.16 812 ALA A CA 1
ATOM 6405 C C . ALA A 1 812 ? -51.518 -36.999 -45.868 1.00 53.16 812 ALA A C 1
ATOM 6407 O O . ALA A 1 812 ? -51.662 -37.759 -46.823 1.00 53.16 812 ALA A O 1
ATOM 6408 N N . HIS A 1 813 ? -52.217 -37.120 -44.743 1.00 45.28 813 HIS A N 1
ATOM 6409 C CA . HIS A 1 813 ? -53.380 -37.984 -44.599 1.00 45.28 813 HIS A CA 1
ATOM 6410 C C . HIS A 1 813 ? -54.519 -37.198 -43.948 1.00 45.28 813 HIS A C 1
ATOM 6412 O O . HIS A 1 813 ? -54.560 -37.027 -42.734 1.00 45.28 813 HIS A O 1
ATOM 6418 N N . ALA A 1 814 ? -55.441 -36.726 -44.782 1.00 42.72 814 ALA A N 1
ATOM 6419 C CA . ALA A 1 814 ? -56.866 -36.570 -44.493 1.00 42.72 814 ALA A CA 1
ATOM 6420 C C . ALA A 1 814 ? -57.591 -36.431 -45.853 1.00 42.72 814 ALA A C 1
ATOM 6422 O O . ALA A 1 814 ? -56.955 -35.975 -46.800 1.00 42.72 814 ALA A O 1
ATOM 6423 N N . PRO A 1 815 ? -58.851 -36.886 -45.943 1.00 46.50 815 PRO A N 1
ATOM 6424 C CA . PRO A 1 815 ? -59.387 -37.795 -46.967 1.00 46.50 815 PRO A CA 1
ATOM 6425 C C . PRO A 1 815 ? -59.334 -37.327 -48.423 1.00 46.50 815 PRO A C 1
ATOM 6427 O O . PRO A 1 815 ? -59.434 -36.106 -48.673 1.00 46.50 815 PRO A O 1
#

Sequence (815 aa):
MGEIDLNKLRSFSPDNLSDDDINYLFKIFNEYDARYDIRASDLKLLFNLALEVLKFKGEEATFYEIENRKLSAALTTKDFQHENNLTHGDDPNLEDLRQQLLHCEVQVDQLTSQLKSSEKELVIERRETEKLMSKIAILERENLELKREITSVREEASEHSALSEAAHESEVTLEKHQELITSLGQKNKHITQLLSDIEVVEKENLILREKLATVQSELSVATNHLIELSGELTSVKCSCQEKEEKLVNLEQQNLGLKNQVQEMVAQKMLRDSQLDEFTESIDNRIKEWKGILEKKDAEIEELQIRLTEISSKTANSYNVVEPNQIIVLSETLRKREDQIETLQKQLTQATKEINDSAALIEKLKQSKPKGSKDEVDLSSLTKLKAQLQLAEDKIQLLDGRLKDAEEDAKVKAEEACEALVQLREYEAGEYGLAEAVAELKAARAQCRVREADALTATRAASRLHARAARLRTRLTHLRKKLNLPPEEEGEDEEGGSEGGEAPSDSEGKEHAALVQREARLEDENVQLKLENRKLHQHIKEINQKVTDMSVKSTEQNNQVIPLNENILRKDASVEAREGSCELVPAAPPVEEGDGAAGELAAAFIGENEALRKGMHEILDSIRNQDGCSDVQVQSESLERLLEALDARHVSGWYHPAMRLQAQLAALHGSNGALRDQLRTARLGERAARDECEQLKAKIEQLESNNTQDPTDMKNAIYNAMPVPVDADASSAVIIEKLNYHLLEVLNENAQAEEQSARQEQRWQQLSAKYAALRHEVGLLLLERAAAAAEWRRDLRLLGGAAVRALALLAPAHAP

pLDDT: mean 75.99, std 19.64, range [25.09, 97.94]